Protein 3OOW (pdb70)

Foldseek 3Di:
DAAEEEEADPVCCVLVLLVVLCVLLVHHHDYYYAHCPPHVVVLVCLQCCVVVNHQEYEYEDEALRCVQLSLVSHVHAYEYEQEQDPPPGSPNSQCNQCPDPDRHYHYADYSVRSNVVSLVVLVVCCVPDVSSVVSSVVVVVVVVCVCVVPVDPD/DAAEEEEADPVCCVLVLLVVLCVLLVHHHDYYYDHCPPHVVVLVCLQCVVVVNYQEYEYEDEALRCVQLSLVSHVHAYEYEQEQDPPPGSPNSQCNQCPDPDRHYHYADHSVRSNVVNLVVLVVCCVPPVSSVVSSVVVVVVVVVVCVVPVDPVD/DAAEEEEADPVCCVLVLLVVLCVLLVHHHDYYYAHCPPHVVVLVCLQCCVVVNYQEYEYEDEALRCVQLSQVSHVHAYEYEQEQDPPPGRPNSQCNQCPDPDRHYHYADYSVSSNVSSLVVLVVVCVPPVSSVVSSVVVVVVVVVVCVVCVDPPD/DAAEEEEADPVCCVLVLLVVLCVQLVHHHDYYYAHCPPHVVVLVCLQCCVVVNYQEYEYEDEALRQVQLSLVSHVHAYEYEQEQDPPPGSPRSQCNQCPDPDRHYHYADHSVRSNVSSLVVLVVCVVPDVSSVVSSVVVVVVVVVVCVVPVDPVDD/DAAEEEEADPVCCVLVLLVVLCVLLVHHHDYYYDHCPPHVVVLVCLQCCVVVNYQEYEYEDEALRCVQLSQVSHVHAYEYEQEQDPPPGRPNSQCNQCPDPDGDYHYADYSVRSNVVSLVVLVVPCVPPVSSVVSSVVVVVVVVVVCVVPVDPD/DAAEEEEADPVCCVLCLLVVLCVLLVHHHDYYYAHCPPRVVVLVCLQCCVVVNYQEYEYEDEALRCVQLSLVSHVHAYEYEQEQDPPPGRPRSQCNQCPDPDRHYHYADHSVRSNVVSLVVLVVPCVPPVSSVVSSVVVVVVVVCVCVVDPDPDPD/DAAEEEEADPVCCVLVLLVVLCVLLVHHHDYYYAHCPPHVVVLVCLQCCVVVNYQEYEYEDEALDCVQLSLVSHVHAYEYEQEQDPPPGSPRSQCNQCPDPDRDYHYADYSVRSNVVSLVVLVVCVVPDPSSVVSSVVVVVVVVVVCVVCVDD/DAAEEEEADPVCCVLVLLVVLCVLLVHHHDYYYAHCPPHVVVLVCLQCCVVVNYQEYEYEDEALRCVQLSQVSHVHAYEYEQEQDDPRGSPNSQCNQCPDPDGHYHYADYSVSSNVVSLVVLVVCCVPPVSSVVSSVVVVVVVVCVCVVCPDPDD

Sequence (1238 aa):
SVQVGVIGSKSDWSTKECCDILDNLGIGYECCEVVSAHRTPDKFDDYAETAKERGLKVIIAGAGGAAHLPGVAAKTTLPVLGVPVKSSTLNGQDSLLSIVQPAGIPVATFAIGAGAKNAALFAASILQHTDINIAKALAEFRAEQTRFVLENPDPRSVQVGVIGSKSDWSTKECCDILDNLGIGYECEVVSAHRTPDKFDYAETAKERGLKVIIAGAGGAAHLPGVAAKTTLPVLGVPVKSSTLNGQDSLLSIVQPAGIPVATFAIGAGAKNAALFAASILQHTDINIAKALAEFRAEQTRFVLENPDPRESVQVGVIGSKSDWSTKECCDILDNLGIGYECCEVVSAHRTPDKFDYAETAKERGLKVIIAGAGGAAHLPGVAAKTTLPVLGVPVKSSTLNGQDSLLSIVQPAGIPVATFAIGAGAKNAALFAASILQHTDINIAKALAEFRAEQTRFVLENPDPRESVQVGVIGSKSDWSTKECCDILDNLGIGYECEVVSAHRTPDKFDYAETAKERGLKVIIAGAGGAAHLPGVAAKTTLPVLGVPVKSSTLNGQDSLLSIVQPAGIPVATFAIGAGAKNAALFAASILQHTDINIAKALAEFRAEQTRFVLENPDPREHSVQVGVIGSKSDWSTKECCDILDNLGIGYECEVVSAHRTPDKFDYAETAKERGLKVIIAGAGGAAHLPGVAAKTTLPVLGVPVKSSTLNGQDSLLSIVQPAGIPVATFAIGAGAKNAALFAASILQHTDINIAKALAEFRAEQTRFVLENPDPRSVQVGVIGSKSDWSTKECCDILDNLGIGYECEVVSAHRRTPDKFDYAETAKERGLKVIIAGAGGAAHLPGVAAKTTLPVLGVPVKSSTLNGQDSLLSIVQPAGIPVATFAIGAGAKNAALFAASILQHTDINIAKALAEFRAEQTRFVLENPDPREHSVQVGVIGSKSDWSTKECCDILDNLGIGYECEVVSAHRTPDKFDYAETAKERGLKVIIAGAGGAAHLPGVAAKTTLPVLGVPVKSSTLNGQDSLLSIVQPAGIPVATFAIGAGAKNAALFAASILQHTDINIAKALAEFRAEQTRFVLENPDPSVQVGVIGSKSDWSTKECCDILDNLGIGYECEVVSAHRTPDKFDYAETAKERGLKVIIAGAGGAAHLPGVAAKTTLPVLGVPVKSSTTLNGQDSLLSIVQPAGIPVATFAIGAGAKNAALFAASILQHTDINIAKALAEFRAEQTRFVLENPDPRE

Structure (mmCIF, N/CA/C/O backbone):
data_3OOW
#
_entry.id   3OOW
#
_cell.length_a   88.560
_cell.length_b   96.300
_cell.length_c   128.620
_cell.angle_alpha   90.00
_cell.angle_beta   90.00
_cell.angle_gamma   90.00
#
_symmetry.space_group_name_H-M   'P 21 21 21'
#
loop_
_entity.id
_entity.type
_entity.pdbx_description
1 polymer 'Phosphoribosylaminoimidazole carboxylase,catalytic subunit'
2 non-polymer 'CHLORIDE ION'
3 non-polymer 'PHOSPHATE ION'
4 non-polymer 'FORMIC ACID'
5 non-polymer (4S)-2-METHYL-2,4-PENTANEDIOL
6 water water
#
loop_
_atom_site.group_PDB
_atom_site.id
_atom_site.type_symbol
_atom_site.label_atom_id
_atom_site.label_alt_id
_atom_site.label_comp_id
_atom_site.label_asym_id
_atom_site.label_entity_id
_atom_site.label_seq_id
_atom_site.pdbx_PDB_ins_code
_atom_site.Cartn_x
_atom_site.Cartn_y
_atom_site.Cartn_z
_atom_site.occupancy
_atom_site.B_iso_or_equiv
_atom_site.auth_seq_id
_atom_site.auth_comp_id
_atom_site.auth_asym_id
_atom_site.auth_atom_id
_atom_site.pdbx_PDB_model_num
ATOM 1 N N . SER A 1 5 ? 3.343 73.438 105.255 1.00 45.89 2 SER A N 1
ATOM 2 C CA . SER A 1 5 ? 3.512 72.184 106.032 1.00 44.65 2 SER A CA 1
ATOM 3 C C . SER A 1 5 ? 4.997 71.853 106.054 1.00 42.42 2 SER A C 1
ATOM 4 O O . SER A 1 5 ? 5.618 71.822 104.992 1.00 42.88 2 SER A O 1
ATOM 7 N N . VAL A 1 6 ? 5.549 71.603 107.239 1.00 39.75 3 VAL A N 1
ATOM 8 C CA . VAL A 1 6 ? 6.969 71.249 107.365 1.00 37.37 3 VAL A CA 1
ATOM 9 C C . VAL A 1 6 ? 7.138 69.745 107.147 1.00 34.15 3 VAL A C 1
ATOM 10 O O . VAL A 1 6 ? 6.766 68.945 107.975 1.00 34.01 3 VAL A O 1
ATOM 14 N N . GLN A 1 7 ? 7.705 69.377 106.013 1.00 30.22 4 GLN A N 1
ATOM 15 C CA . GLN A 1 7 ? 7.881 67.964 105.648 1.00 28.38 4 GLN A CA 1
ATOM 16 C C . GLN A 1 7 ? 9.338 67.533 105.608 1.00 25.35 4 GLN A C 1
ATOM 17 O O . GLN A 1 7 ? 9.637 66.330 105.671 1.00 24.08 4 GLN A O 1
ATOM 23 N N . VAL A 1 8 ? 10.228 68.502 105.488 1.00 23.53 5 VAL A N 1
ATOM 24 C CA . VAL A 1 8 ? 11.654 68.244 105.447 1.00 22.69 5 VAL A CA 1
ATOM 25 C C . VAL A 1 8 ? 12.408 68.937 106.589 1.00 23.02 5 VAL A C 1
ATOM 26 O O . VAL A 1 8 ? 12.250 70.131 106.841 1.00 24.28 5 VAL A O 1
ATOM 30 N N . GLY A 1 9 ? 13.211 68.156 107.290 1.00 22.65 6 GLY A N 1
ATOM 31 C CA . GLY A 1 9 ? 14.125 68.648 108.305 1.00 21.51 6 GLY A CA 1
ATOM 32 C C . GLY A 1 9 ? 15.523 68.743 107.712 1.00 22.46 6 GLY A C 1
ATOM 33 O O . GLY A 1 9 ? 16.092 67.726 107.276 1.00 21.85 6 GLY A O 1
ATOM 34 N N . VAL A 1 10 ? 16.059 69.969 107.664 1.00 21.22 7 VAL A N 1
ATOM 35 C CA . VAL A 1 10 ? 17.396 70.227 107.176 1.00 21.50 7 VAL A CA 1
ATOM 36 C C . VAL A 1 10 ? 18.273 70.483 108.376 1.00 21.72 7 VAL A C 1
ATOM 37 O O . VAL A 1 10 ? 18.087 71.465 109.091 1.00 21.84 7 VAL A O 1
ATOM 41 N N . ILE A 1 11 ? 19.214 69.592 108.641 1.00 19.72 8 ILE A N 1
ATOM 42 C CA . ILE A 1 11 ? 20.037 69.743 109.859 1.00 19.28 8 ILE A CA 1
ATOM 43 C C . ILE A 1 11 ? 21.497 69.719 109.478 1.00 19.43 8 ILE A C 1
ATOM 44 O O . ILE A 1 11 ? 21.880 69.237 108.366 1.00 19.58 8 ILE A O 1
ATOM 57 N N . GLY A 1 13 ? 25.718 69.894 111.255 1.00 20.61 10 GLY A N 1
ATOM 58 C CA . GLY A 1 13 ? 26.546 69.715 112.427 1.00 22.55 10 GLY A CA 1
ATOM 59 C C . GLY A 1 13 ? 26.985 70.961 113.146 1.00 23.58 10 GLY A C 1
ATOM 60 O O . GLY A 1 13 ? 27.172 70.917 114.344 1.00 25.60 10 GLY A O 1
ATOM 61 N N . SER A 1 14 ? 27.187 72.061 112.422 1.00 24.54 11 SER A N 1
ATOM 62 C CA . SER A 1 14 ? 27.583 73.323 113.010 1.00 26.08 11 SER A CA 1
ATOM 63 C C . SER A 1 14 ? 27.101 74.474 112.170 1.00 26.78 11 SER A C 1
ATOM 64 O O . SER A 1 14 ? 26.815 74.305 110.989 1.00 25.68 11 SER A O 1
ATOM 67 N N . LYS A 1 15 ? 27.079 75.664 112.762 1.00 28.74 12 LYS A N 1
ATOM 68 C CA . LYS A 1 15 ? 26.676 76.866 112.045 1.00 31.33 12 LYS A CA 1
ATOM 69 C C . LYS A 1 15 ? 27.514 77.128 110.802 1.00 31.09 12 LYS A C 1
ATOM 70 O O . LYS A 1 15 ? 27.005 77.696 109.844 1.00 31.64 12 LYS A O 1
ATOM 76 N N . SER A 1 16 ? 28.781 76.730 110.822 1.00 30.70 13 SER A N 1
ATOM 77 C CA . SER A 1 16 ? 29.674 76.990 109.688 1.00 31.46 13 SER A CA 1
ATOM 78 C C . SER A 1 16 ? 29.280 76.215 108.431 1.00 30.40 13 SER A C 1
ATOM 79 O O . SER A 1 16 ? 29.710 76.570 107.306 1.00 30.93 13 SER A O 1
ATOM 82 N N . ASP A 1 17 ? 28.451 75.188 108.610 1.00 26.72 14 ASP A N 1
ATOM 83 C CA . ASP A 1 17 ? 27.925 74.411 107.482 1.00 27.18 14 ASP A CA 1
ATOM 84 C C . ASP A 1 17 ? 26.778 75.121 106.738 1.00 27.31 14 ASP A C 1
ATOM 85 O O . ASP A 1 17 ? 26.269 74.605 105.711 1.00 26.91 14 ASP A O 1
ATOM 90 N N . TRP A 1 18 ? 26.330 76.246 107.277 1.00 28.03 15 TRP A N 1
ATOM 91 C CA . TRP A 1 18 ? 25.176 76.922 106.710 1.00 28.96 15 TRP A CA 1
ATOM 92 C C . TRP A 1 18 ? 25.469 77.430 105.310 1.00 28.46 15 TRP A C 1
ATOM 93 O O . TRP A 1 18 ? 24.559 77.466 104.465 1.00 29.85 15 TRP A O 1
ATOM 104 N N . SER A 1 19 ? 26.714 77.813 105.050 1.00 28.47 16 SER A N 1
ATOM 105 C CA . SER A 1 19 ? 27.072 78.330 103.735 1.00 29.21 16 SER A CA 1
ATOM 106 C C . SER A 1 19 ? 26.817 77.265 102.667 1.00 28.40 16 SER A C 1
ATOM 107 O O . SER A 1 19 ? 26.483 77.594 101.548 1.00 29.85 16 SER A O 1
ATOM 110 N N . THR A 1 20 ? 26.883 75.991 103.042 1.00 26.14 17 THR A N 1
ATOM 111 C CA . THR A 1 20 ? 26.583 74.889 102.123 1.00 26.12 17 THR A CA 1
ATOM 112 C C . THR A 1 20 ? 25.117 74.533 102.153 1.00 26.00 17 THR A C 1
ATOM 113 O O . THR A 1 20 ? 24.497 74.421 101.109 1.00 26.55 17 THR A O 1
ATOM 125 N N . LYS A 1 22 ? 22.509 76.253 103.047 1.00 24.84 19 LYS A N 1
ATOM 126 C CA . LYS A 1 22 ? 21.630 77.333 102.554 1.00 26.40 19 LYS A CA 1
ATOM 127 C C . LYS A 1 22 ? 21.187 77.043 101.133 1.00 25.56 19 LYS A C 1
ATOM 128 O O . LYS A 1 22 ? 20.078 77.390 100.742 1.00 25.64 19 LYS A O 1
ATOM 134 N N . GLU A 1 23 ? 22.058 76.368 100.381 1.00 25.69 20 GLU A N 1
ATOM 135 C CA . GLU A 1 23 ? 21.797 76.076 98.980 1.00 26.06 20 GLU A CA 1
ATOM 136 C C . GLU A 1 23 ? 20.740 74.981 98.889 1.00 25.39 20 GLU A C 1
ATOM 137 O O . GLU A 1 23 ? 19.928 75.002 97.990 1.00 25.07 20 GLU A O 1
ATOM 143 N N . CYS A 1 24 ? 20.721 74.055 99.849 1.00 25.36 21 CYS A N 1
ATOM 144 C CA . CYS A 1 24 ? 19.663 73.053 99.928 1.00 25.51 21 CYS A CA 1
ATOM 145 C C . CYS A 1 24 ? 18.311 73.722 100.207 1.00 26.33 21 CYS A C 1
ATOM 146 O O . CYS A 1 24 ? 17.321 73.504 99.488 1.00 25.26 21 CYS A O 1
ATOM 149 N N . CYS A 1 25 ? 18.307 74.607 101.210 1.00 27.12 22 CYS A N 1
ATOM 150 C CA . CYS A 1 25 ? 17.104 75.336 101.610 1.00 28.90 22 CYS A CA 1
ATOM 151 C C . CYS A 1 25 ? 16.532 76.226 100.500 1.00 29.36 22 CYS A C 1
ATOM 152 O O . CYS A 1 25 ? 15.308 76.250 100.302 1.00 29.69 22 CYS A O 1
ATOM 155 N N . ASP A 1 26 ? 17.413 76.876 99.740 1.00 29.16 23 ASP A N 1
ATOM 156 C CA . ASP A 1 26 ? 17.020 77.684 98.586 1.00 30.52 23 ASP A CA 1
ATOM 157 C C . ASP A 1 26 ? 16.200 76.904 97.573 1.00 29.92 23 ASP A C 1
ATOM 158 O O . ASP A 1 26 ? 15.180 77.389 97.102 1.00 29.78 23 ASP A O 1
ATOM 163 N N . ILE A 1 27 ? 16.620 75.685 97.253 1.00 28.57 24 ILE A N 1
ATOM 164 C CA . ILE A 1 27 ? 15.872 74.850 96.311 1.00 27.52 24 ILE A CA 1
ATOM 165 C C . ILE A 1 27 ? 14.520 74.433 96.878 1.00 27.11 24 ILE A C 1
ATOM 166 O O . ILE A 1 27 ? 13.508 74.469 96.177 1.00 27.75 24 ILE A O 1
ATOM 171 N N . LEU A 1 28 ? 14.473 74.089 98.160 1.00 26.68 25 LEU A N 1
ATOM 172 C CA . LEU A 1 28 ? 13.222 73.677 98.785 1.00 26.47 25 LEU A CA 1
ATOM 173 C C . LEU A 1 28 ? 12.211 74.843 98.735 1.00 30.00 25 LEU A C 1
ATOM 174 O O . LEU A 1 28 ? 11.041 74.617 98.451 1.00 29.91 25 LEU A O 1
ATOM 179 N N . ASP A 1 29 ? 12.697 76.067 98.933 1.00 31.86 26 ASP A N 1
ATOM 180 C CA . ASP A 1 29 ? 11.872 77.300 98.776 1.00 34.97 26 ASP A CA 1
ATOM 181 C C . ASP A 1 29 ? 11.350 77.466 97.363 1.00 35.25 26 ASP A C 1
ATOM 182 O O . ASP A 1 29 ? 10.183 77.775 97.157 1.00 35.69 26 ASP A O 1
ATOM 187 N N . ASN A 1 30 ? 12.232 77.291 96.392 1.00 35.37 27 ASN A N 1
ATOM 188 C CA . ASN A 1 30 ? 11.860 77.407 94.989 1.00 36.01 27 ASN A CA 1
ATOM 189 C C . ASN A 1 30 ? 10.833 76.366 94.567 1.00 34.32 27 ASN A C 1
ATOM 190 O O . ASN A 1 30 ? 10.020 76.626 93.685 1.00 33.95 27 ASN A O 1
ATOM 195 N N . LEU A 1 31 ? 10.852 75.199 95.197 1.00 32.03 28 LEU A N 1
ATOM 196 C CA . LEU A 1 31 ? 9.881 74.162 94.899 1.00 31.44 28 LEU A CA 1
ATOM 197 C C . LEU A 1 31 ? 8.618 74.193 95.781 1.00 31.40 28 LEU A C 1
ATOM 198 O O . LEU A 1 31 ? 7.729 73.331 95.631 1.00 31.11 28 LEU A O 1
ATOM 203 N N . GLY A 1 32 ? 8.532 75.152 96.706 1.00 31.41 29 GLY A N 1
ATOM 204 C CA . GLY A 1 32 ? 7.327 75.293 97.554 1.00 31.99 29 GLY A CA 1
ATOM 205 C C . GLY A 1 32 ? 7.189 74.195 98.589 1.00 31.64 29 GLY A C 1
ATOM 206 O O . GLY A 1 32 ? 6.075 73.832 98.993 1.00 31.83 29 GLY A O 1
ATOM 207 N N . ILE A 1 33 ? 8.334 73.670 99.044 1.00 29.82 30 ILE A N 1
ATOM 208 C CA . ILE A 1 33 ? 8.346 72.588 100.024 1.00 28.96 30 ILE A CA 1
ATOM 209 C C . ILE A 1 33 ? 8.667 73.182 101.401 1.00 29.18 30 ILE A C 1
ATOM 210 O O . ILE A 1 33 ? 9.630 73.925 101.558 1.00 28.70 30 ILE A O 1
ATOM 215 N N . GLY A 1 34 ? 7.825 72.865 102.376 1.00 28.99 31 GLY A N 1
ATOM 216 C CA . GLY A 1 34 ? 7.992 73.335 103.708 1.00 28.87 31 GLY A CA 1
ATOM 217 C C . GLY A 1 34 ? 9.143 72.604 104.380 1.00 27.36 31 GLY A C 1
ATOM 218 O O . GLY A 1 34 ? 9.282 71.389 104.263 1.00 26.44 31 GLY A O 1
ATOM 219 N N . TYR A 1 35 ? 9.940 73.338 105.128 1.00 27.30 32 TYR A N 1
ATOM 220 C CA . TYR A 1 35 ? 11.056 72.695 105.806 1.00 26.63 32 TYR A CA 1
ATOM 221 C C . TYR A 1 35 ? 11.403 73.472 107.035 1.00 27.03 32 TYR A C 1
ATOM 222 O O . TYR A 1 35 ? 10.922 74.596 107.226 1.00 26.35 32 TYR A O 1
ATOM 231 N N . GLU A 1 36 ? 12.195 72.855 107.892 1.00 25.59 33 GLU A N 1
ATOM 232 C CA . GLU A 1 36 ? 12.813 73.533 109.029 1.00 26.69 33 GLU A CA 1
ATOM 233 C C . GLU A 1 36 ? 14.314 73.339 108.913 1.00 26.32 33 GLU A C 1
ATOM 234 O O . GLU A 1 36 ? 14.759 72.379 108.276 1.00 24.56 33 GLU A O 1
ATOM 240 N N A CYS A 1 37 ? 15.062 74.262 109.522 0.50 26.23 34 CYS A N 1
ATOM 241 N N B CYS A 1 37 ? 15.097 74.265 109.468 0.50 26.76 34 CYS A N 1
ATOM 242 C CA A CYS A 1 37 ? 16.516 74.235 109.550 0.50 26.41 34 CYS A CA 1
ATOM 243 C CA B CYS A 1 37 ? 16.554 74.135 109.467 0.50 27.36 34 CYS A CA 1
ATOM 244 C C A CYS A 1 37 ? 16.947 74.226 110.986 0.50 26.40 34 CYS A C 1
ATOM 245 C C B CYS A 1 37 ? 17.095 74.333 110.864 0.50 26.92 34 CYS A C 1
ATOM 246 O O A CYS A 1 37 ? 16.444 75.022 111.811 0.50 25.98 34 CYS A O 1
ATOM 247 O O B CYS A 1 37 ? 16.800 75.355 111.526 0.50 26.42 34 CYS A O 1
ATOM 252 N N . GLU A 1 38 ? 17.898 73.359 111.301 1.00 25.39 35 GLU A N 1
ATOM 253 C CA . GLU A 1 38 ? 18.425 73.336 112.668 1.00 26.31 35 GLU A CA 1
ATOM 254 C C . GLU A 1 38 ? 19.893 72.878 112.731 1.00 25.32 35 GLU A C 1
ATOM 255 O O . GLU A 1 38 ? 20.314 71.992 111.983 1.00 24.85 35 GLU A O 1
ATOM 261 N N . VAL A 1 39 ? 20.650 73.495 113.632 1.00 24.23 36 VAL A N 1
ATOM 262 C CA . VAL A 1 39 ? 21.991 73.002 113.990 1.00 22.92 36 VAL A CA 1
ATOM 263 C C . VAL A 1 39 ? 21.859 71.916 115.037 1.00 22.74 36 VAL A C 1
ATOM 264 O O . VAL A 1 39 ? 21.351 72.162 116.137 1.00 23.03 36 VAL A O 1
ATOM 268 N N . VAL A 1 40 ? 22.348 70.729 114.702 1.00 21.68 37 VAL A N 1
ATOM 269 C CA . VAL A 1 40 ? 22.260 69.520 115.547 1.00 22.29 37 VAL A CA 1
ATOM 270 C C . VAL A 1 40 ? 23.635 68.861 115.427 1.00 21.76 37 VAL A C 1
ATOM 271 O O . VAL A 1 40 ? 24.003 68.398 114.355 1.00 21.77 37 VAL A O 1
ATOM 275 N N . SER A 1 41 ? 24.435 68.942 116.491 1.00 22.15 38 SER A N 1
ATOM 276 C CA . SER A 1 41 ? 25.802 68.422 116.486 1.00 21.86 38 SER A CA 1
ATOM 277 C C . SER A 1 41 ? 25.786 67.004 117.032 1.00 22.21 38 SER A C 1
ATOM 278 O O . SER A 1 41 ? 25.418 66.815 118.192 1.00 22.78 38 SER A O 1
ATOM 281 N N . ALA A 1 42 ? 26.160 66.033 116.188 1.00 19.78 39 ALA A N 1
ATOM 282 C CA . ALA A 1 42 ? 26.332 64.637 116.621 1.00 20.18 39 ALA A CA 1
ATOM 283 C C . ALA A 1 42 ? 27.279 64.560 117.817 1.00 19.75 39 ALA A C 1
ATOM 284 O O . ALA A 1 42 ? 27.019 63.850 118.748 1.00 20.87 39 ALA A O 1
ATOM 286 N N . HIS A 1 43 ? 28.344 65.348 117.811 1.00 20.43 40 HIS A N 1
ATOM 287 C CA . HIS A 1 43 ? 29.338 65.233 118.847 1.00 20.21 40 HIS A CA 1
ATOM 288 C C . HIS A 1 43 ? 29.205 66.159 120.031 1.00 20.72 40 HIS A C 1
ATOM 289 O O . HIS A 1 43 ? 29.544 65.738 121.133 1.00 21.30 40 HIS A O 1
ATOM 296 N N . ARG A 1 44 ? 28.771 67.406 119.805 1.00 20.42 41 ARG A N 1
ATOM 297 C CA . ARG A 1 44 ? 28.551 68.343 120.869 1.00 21.69 41 ARG A CA 1
ATOM 298 C C . ARG A 1 44 ? 27.142 68.328 121.455 1.00 22.09 41 ARG A C 1
ATOM 299 O O . ARG A 1 44 ? 26.963 68.788 122.591 1.00 22.93 41 ARG A O 1
ATOM 307 N N . THR A 1 45 ? 26.136 67.804 120.717 1.00 20.96 42 THR A N 1
ATOM 308 C CA . THR A 1 45 ? 24.769 67.754 121.239 1.00 21.11 42 THR A CA 1
ATOM 309 C C . THR A 1 45 ? 24.147 66.429 120.953 1.00 20.87 42 THR A C 1
ATOM 310 O O . THR A 1 45 ? 23.120 66.333 120.307 1.00 21.57 42 THR A O 1
ATOM 314 N N . PRO A 1 46 ? 24.798 65.378 121.417 1.00 19.88 43 PRO A N 1
ATOM 315 C CA . PRO A 1 46 ? 24.307 64.039 121.056 1.00 19.68 43 PRO A CA 1
ATOM 316 C C . PRO A 1 46 ? 22.890 63.701 121.544 1.00 20.80 43 PRO A C 1
ATOM 317 O O . PRO A 1 46 ? 22.132 62.951 120.855 1.00 19.54 43 PRO A O 1
ATOM 321 N N . ASP A 1 47 ? 22.530 64.178 122.738 1.00 21.99 44 ASP A N 1
ATOM 322 C CA . ASP A 1 47 ? 21.179 63.948 123.242 1.00 22.36 44 ASP A CA 1
ATOM 323 C C . ASP A 1 47 ? 20.141 64.687 122.417 1.00 22.46 44 ASP A C 1
ATOM 324 O O . ASP A 1 47 ? 19.099 64.116 122.061 1.00 22.05 44 ASP A O 1
ATOM 329 N N . LYS A 1 48 ? 20.408 65.958 122.077 1.00 22.05 45 LYS A N 1
ATOM 330 C CA . LYS A 1 48 ? 19.534 66.653 121.169 1.00 23.04 45 LYS A CA 1
ATOM 331 C C . LYS A 1 48 ? 19.398 65.886 119.863 1.00 22.06 45 LYS A C 1
ATOM 332 O O . LYS A 1 48 ? 18.292 65.747 119.351 1.00 23.32 45 LYS A O 1
ATOM 354 N N . PHE A 1 50 ? 19.636 62.623 119.221 1.00 22.74 47 PHE A N 1
ATOM 355 C CA . PHE A 1 50 ? 18.734 61.454 119.401 1.00 23.50 47 PHE A CA 1
ATOM 356 C C . PHE A 1 50 ? 17.265 61.926 119.479 1.00 23.63 47 PHE A C 1
ATOM 357 O O . PHE A 1 50 ? 16.371 61.322 118.859 1.00 23.03 47 PHE A O 1
ATOM 365 N N A ASP A 1 51 ? 17.010 63.017 120.201 0.50 23.64 48 ASP A N 1
ATOM 366 N N B ASP A 1 51 ? 17.029 63.022 120.191 0.50 23.17 48 ASP A N 1
ATOM 367 C CA A ASP A 1 51 ? 15.639 63.513 120.367 0.50 24.70 48 ASP A CA 1
ATOM 368 C CA B ASP A 1 51 ? 15.675 63.523 120.359 0.50 23.91 48 ASP A CA 1
ATOM 369 C C A ASP A 1 51 ? 15.050 64.014 119.056 0.50 24.10 48 ASP A C 1
ATOM 370 C C B ASP A 1 51 ? 15.080 63.954 119.034 0.50 23.67 48 ASP A C 1
ATOM 371 O O A ASP A 1 51 ? 13.857 63.824 118.771 0.50 24.41 48 ASP A O 1
ATOM 372 O O B ASP A 1 51 ? 13.921 63.648 118.719 0.50 24.12 48 ASP A O 1
ATOM 381 N N . TYR A 1 52 ? 15.877 64.673 118.262 1.00 22.96 49 TYR A N 1
ATOM 382 C CA . TYR A 1 52 ? 15.444 65.131 116.954 1.00 23.36 49 TYR A CA 1
ATOM 383 C C . TYR A 1 52 ? 15.017 63.953 116.081 1.00 23.29 49 TYR A C 1
ATOM 384 O O . TYR A 1 52 ? 13.941 63.952 115.478 1.00 22.12 49 TYR A O 1
ATOM 393 N N . ALA A 1 53 ? 15.858 62.926 116.061 1.00 23.16 50 ALA A N 1
ATOM 394 C CA . ALA A 1 53 ? 15.602 61.783 115.200 1.00 23.70 50 ALA A CA 1
ATOM 395 C C . ALA A 1 53 ? 14.365 61.005 115.693 1.00 24.79 50 ALA A C 1
ATOM 396 O O . ALA A 1 53 ? 13.506 60.605 114.901 1.00 24.78 50 ALA A O 1
ATOM 398 N N . GLU A 1 54 ? 14.304 60.758 116.997 1.00 25.54 51 GLU A N 1
ATOM 399 C CA . GLU A 1 54 ? 13.198 59.980 117.608 1.00 27.17 51 GLU A CA 1
ATOM 400 C C . GLU A 1 54 ? 11.819 60.594 117.376 1.00 26.76 51 GLU A C 1
ATOM 401 O O . GLU A 1 54 ? 10.846 59.878 117.217 1.00 28.87 51 GLU A O 1
ATOM 407 N N . THR A 1 55 ? 11.751 61.917 117.409 1.00 26.28 52 THR A N 1
ATOM 408 C CA . THR A 1 55 ? 10.493 62.647 117.317 1.00 26.50 52 THR A CA 1
ATOM 409 C C . THR A 1 55 ? 10.146 63.102 115.905 1.00 25.68 52 THR A C 1
ATOM 410 O O . THR A 1 55 ? 9.092 63.706 115.700 1.00 26.24 52 THR A O 1
ATOM 414 N N . ALA A 1 56 ? 11.033 62.869 114.927 1.00 24.79 53 ALA A N 1
ATOM 415 C CA . ALA A 1 56 ? 10.832 63.429 113.584 1.00 25.02 53 ALA A CA 1
ATOM 416 C C . ALA A 1 56 ? 9.546 62.984 112.948 1.00 25.90 53 ALA A C 1
ATOM 417 O O . ALA A 1 56 ? 8.827 63.804 112.417 1.00 27.34 53 ALA A O 1
ATOM 419 N N . LYS A 1 57 ? 9.280 61.680 112.977 1.00 27.11 54 LYS A N 1
ATOM 420 C CA . LYS A 1 57 ? 8.111 61.124 112.333 1.00 29.91 54 LYS A CA 1
ATOM 421 C C . LYS A 1 57 ? 6.824 61.687 112.971 1.00 30.74 54 LYS A C 1
ATOM 422 O O . LYS A 1 57 ? 5.927 62.146 112.254 1.00 31.85 54 LYS A O 1
ATOM 428 N N . GLU A 1 58 ? 6.771 61.706 114.300 1.00 31.72 55 GLU A N 1
ATOM 429 C CA . GLU A 1 58 ? 5.581 62.198 115.014 1.00 33.63 55 GLU A CA 1
ATOM 430 C C . GLU A 1 58 ? 5.373 63.700 114.752 1.00 33.09 55 GLU A C 1
ATOM 431 O O . GLU A 1 58 ? 4.258 64.219 114.834 1.00 33.28 55 GLU A O 1
ATOM 437 N N . ARG A 1 59 ? 6.453 64.403 114.407 1.00 31.25 56 ARG A N 1
ATOM 438 C CA . ARG A 1 59 ? 6.367 65.827 114.155 1.00 30.60 56 ARG A CA 1
ATOM 439 C C . ARG A 1 59 ? 5.919 66.090 112.728 1.00 30.16 56 ARG A C 1
ATOM 440 O O . ARG A 1 59 ? 5.752 67.239 112.343 1.00 31.28 56 ARG A O 1
ATOM 448 N N . GLY A 1 60 ? 5.699 65.033 111.954 1.00 28.86 57 GLY A N 1
ATOM 449 C CA . GLY A 1 60 ? 5.217 65.169 110.578 1.00 29.16 57 GLY A CA 1
ATOM 450 C C . GLY A 1 60 ? 6.304 65.302 109.505 1.00 27.78 57 GLY A C 1
ATOM 451 O O . GLY A 1 60 ? 6.001 65.578 108.350 1.00 28.35 57 GLY A O 1
ATOM 452 N N . LEU A 1 61 ? 7.568 65.100 109.887 1.00 26.39 58 LEU A N 1
ATOM 453 C CA . LEU A 1 61 ? 8.669 65.147 108.936 1.00 24.74 58 LEU A CA 1
ATOM 454 C C . LEU A 1 61 ? 8.574 63.887 108.132 1.00 24.30 58 LEU A C 1
ATOM 455 O O . LEU A 1 61 ? 8.195 62.851 108.667 1.00 24.35 58 LEU A O 1
ATOM 460 N N . LYS A 1 62 ? 8.907 63.999 106.850 1.00 24.67 59 LYS A N 1
ATOM 461 C CA . LYS A 1 62 ? 8.938 62.861 105.905 1.00 24.69 59 LYS A CA 1
ATOM 462 C C . LYS A 1 62 ? 10.342 62.502 105.398 1.00 23.14 59 LYS A C 1
ATOM 463 O O . LYS A 1 62 ? 10.548 61.402 104.939 1.00 22.33 59 LYS A O 1
ATOM 469 N N . VAL A 1 63 ? 11.246 63.465 105.414 1.00 22.55 60 VAL A N 1
ATOM 470 C CA . VAL A 1 63 ? 12.625 63.294 104.932 1.00 21.15 60 VAL A CA 1
ATOM 471 C C . VAL A 1 63 ? 13.508 64.122 105.847 1.00 20.76 60 VAL A C 1
ATOM 472 O O . VAL A 1 63 ? 13.128 65.219 106.256 1.00 21.13 60 VAL A O 1
ATOM 476 N N . ILE A 1 64 ? 14.701 63.626 106.146 1.00 19.80 61 ILE A N 1
ATOM 477 C CA . ILE A 1 64 ? 15.701 64.418 106.878 1.00 18.34 61 ILE A CA 1
ATOM 478 C C . ILE A 1 64 ? 16.916 64.567 105.968 1.00 18.72 61 ILE A C 1
ATOM 479 O O . ILE A 1 64 ? 17.326 63.580 105.340 1.00 17.45 61 ILE A O 1
ATOM 484 N N . ILE A 1 65 ? 17.416 65.795 105.852 1.00 16.67 62 ILE A N 1
ATOM 485 C CA . ILE A 1 65 ? 18.611 66.128 105.080 1.00 18.44 62 ILE A CA 1
ATOM 486 C C . ILE A 1 65 ? 19.661 66.625 106.088 1.00 18.66 62 ILE A C 1
ATOM 487 O O . ILE A 1 65 ? 19.451 67.619 106.780 1.00 20.47 62 ILE A O 1
ATOM 492 N N . ALA A 1 66 ? 20.780 65.912 106.166 1.00 18.03 63 ALA A N 1
ATOM 493 C CA . ALA A 1 66 ? 21.793 66.159 107.179 1.00 17.94 63 ALA A CA 1
ATOM 494 C C . ALA A 1 66 ? 23.139 66.353 106.545 1.00 18.24 63 ALA A C 1
ATOM 495 O O . ALA A 1 66 ? 23.594 65.491 105.743 1.00 18.21 63 ALA A O 1
ATOM 497 N N . GLY A 1 67 ? 23.759 67.487 106.893 1.00 18.24 64 GLY A N 1
ATOM 498 C CA . GLY A 1 67 ? 25.064 67.864 106.385 1.00 19.99 64 GLY A CA 1
ATOM 499 C C . GLY A 1 67 ? 26.058 67.850 107.516 1.00 20.06 64 GLY A C 1
ATOM 500 O O . GLY A 1 67 ? 25.729 68.248 108.621 1.00 20.22 64 GLY A O 1
ATOM 501 N N . ALA A 1 68 ? 27.283 67.416 107.216 1.00 19.67 65 ALA A N 1
ATOM 502 C CA . ALA A 1 68 ? 28.371 67.394 108.192 1.00 19.84 65 ALA A CA 1
ATOM 503 C C . ALA A 1 68 ? 29.698 67.154 107.459 1.00 20.42 65 ALA A C 1
ATOM 504 O O . ALA A 1 68 ? 29.728 66.543 106.347 1.00 19.39 65 ALA A O 1
ATOM 506 N N . GLY A 1 69 ? 30.798 67.561 108.107 1.00 21.37 66 GLY A N 1
ATOM 507 C CA . GLY A 1 69 ? 32.111 67.428 107.525 1.00 22.47 66 GLY A CA 1
ATOM 508 C C . GLY A 1 69 ? 33.088 66.672 108.417 1.00 23.38 66 GLY A C 1
ATOM 509 O O . GLY A 1 69 ? 32.808 66.365 109.577 1.00 23.87 66 GLY A O 1
ATOM 510 N N . GLY A 1 70 ? 34.254 66.371 107.869 1.00 22.89 67 GLY A N 1
ATOM 511 C CA . GLY A 1 70 ? 35.282 65.711 108.649 1.00 22.74 67 GLY A CA 1
ATOM 512 C C . GLY A 1 70 ? 34.871 64.284 108.908 1.00 21.92 67 GLY A C 1
ATOM 513 O O . GLY A 1 70 ? 34.416 63.601 107.987 1.00 22.77 67 GLY A O 1
ATOM 514 N N . ALA A 1 71 ? 34.999 63.829 110.167 1.00 20.73 68 ALA A N 1
ATOM 515 C CA . ALA A 1 71 ? 34.389 62.545 110.606 1.00 20.61 68 ALA A CA 1
ATOM 516 C C . ALA A 1 71 ? 32.899 62.877 110.766 1.00 20.01 68 ALA A C 1
ATOM 517 O O . ALA A 1 71 ? 32.427 63.320 111.837 1.00 20.35 68 ALA A O 1
ATOM 519 N N . ALA A 1 72 ? 32.157 62.665 109.688 1.00 18.78 69 ALA A N 1
ATOM 520 C CA . ALA A 1 72 ? 30.764 63.122 109.585 1.00 20.12 69 ALA A CA 1
ATOM 521 C C . ALA A 1 72 ? 29.869 62.007 110.039 1.00 21.10 69 ALA A C 1
ATOM 522 O O . ALA A 1 72 ? 29.646 61.050 109.297 1.00 22.55 69 ALA A O 1
ATOM 524 N N . HIS A 1 73 ? 29.384 62.103 111.272 1.00 20.01 70 HIS A N 1
ATOM 525 C CA . HIS A 1 73 ? 28.596 61.024 111.863 1.00 19.67 70 HIS A CA 1
ATOM 526 C C . HIS A 1 73 ? 27.111 61.394 111.951 1.00 19.12 70 HIS A C 1
ATOM 527 O O . HIS A 1 73 ? 26.283 60.523 112.197 1.00 18.94 70 HIS A O 1
ATOM 534 N N . LEU A 1 74 ? 26.780 62.668 111.789 1.00 18.01 71 LEU A N 1
ATOM 535 C CA . LEU A 1 74 ? 25.393 63.081 111.966 1.00 17.85 71 LEU A CA 1
ATOM 536 C C . LEU A 1 74 ? 24.395 62.329 111.085 1.00 17.10 71 LEU A C 1
ATOM 537 O O . LEU A 1 74 ? 23.425 61.782 111.613 1.00 18.32 71 LEU A O 1
ATOM 542 N N . PRO A 1 75 ? 24.625 62.278 109.754 1.00 16.71 72 PRO A N 1
ATOM 543 C CA . PRO 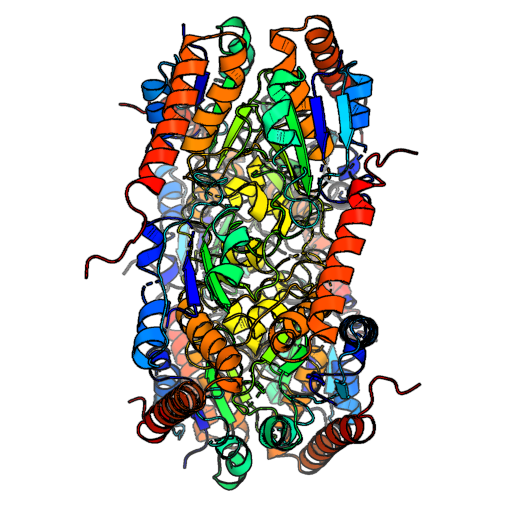A 1 75 ? 23.611 61.564 108.961 1.00 16.97 72 PRO A CA 1
ATOM 544 C C . PRO A 1 75 ? 23.357 60.083 109.393 1.00 16.59 72 PRO A C 1
ATOM 545 O O . PRO A 1 75 ? 22.200 59.627 109.497 1.00 16.57 72 PRO A O 1
ATOM 549 N N . GLY A 1 76 ? 24.423 59.355 109.620 1.00 17.22 73 GLY A N 1
ATOM 550 C CA . GLY A 1 76 ? 24.310 57.941 109.979 1.00 17.02 73 GLY A CA 1
ATOM 551 C C . GLY A 1 76 ? 23.641 57.744 111.341 1.00 16.97 73 GLY A C 1
ATOM 552 O O . GLY A 1 76 ? 22.825 56.817 111.557 1.00 18.13 73 GLY A O 1
ATOM 561 N N . VAL A 1 78 ? 21.509 59.837 112.881 1.00 18.46 75 VAL A N 1
ATOM 562 C CA . VAL A 1 78 ? 20.101 60.147 112.751 1.00 18.90 75 VAL A CA 1
ATOM 563 C C . VAL A 1 78 ? 19.374 58.978 112.093 1.00 18.86 75 VAL A C 1
ATOM 564 O O . VAL A 1 78 ? 18.304 58.557 112.557 1.00 18.97 75 VAL A O 1
ATOM 568 N N . ALA A 1 79 ? 19.934 58.452 110.994 1.00 18.83 76 ALA A N 1
ATOM 569 C CA . ALA A 1 79 ? 19.328 57.305 110.300 1.00 18.64 76 ALA A CA 1
ATOM 570 C C . ALA A 1 79 ? 19.152 56.076 111.190 1.00 19.79 76 ALA A C 1
ATOM 571 O O . ALA A 1 79 ? 18.205 55.295 111.004 1.00 19.33 76 ALA A O 1
ATOM 573 N N . ALA A 1 80 ? 20.034 55.900 112.180 1.00 18.79 77 ALA A N 1
ATOM 574 C CA . ALA A 1 80 ? 19.929 54.782 113.136 1.00 19.82 77 ALA A CA 1
ATOM 575 C C . ALA A 1 80 ? 18.696 54.880 114.065 1.00 19.42 77 ALA A C 1
ATOM 576 O O . ALA A 1 80 ? 18.197 53.869 114.553 1.00 20.48 77 ALA A O 1
ATOM 578 N N . LYS A 1 81 ? 18.230 56.110 114.278 1.00 20.62 78 LYS A N 1
ATOM 579 C CA . LYS A 1 81 ? 17.199 56.428 115.229 1.00 20.65 78 LYS A CA 1
ATOM 580 C C . LYS A 1 81 ? 15.864 56.854 114.643 1.00 22.04 78 LYS A C 1
ATOM 581 O O . LYS A 1 81 ? 14.972 57.245 115.401 1.00 23.23 78 LYS A O 1
ATOM 587 N N . THR A 1 82 ? 15.701 56.815 113.324 1.00 20.49 79 THR A N 1
ATOM 588 C CA . THR A 1 82 ? 14.402 57.073 112.691 1.00 21.50 79 THR A CA 1
ATOM 589 C C . THR A 1 82 ? 14.272 56.148 111.481 1.00 21.52 79 THR A C 1
ATOM 590 O O . THR A 1 82 ? 15.286 55.836 110.839 1.00 21.47 79 THR A O 1
ATOM 594 N N . THR A 1 83 ? 13.061 55.705 111.149 1.00 23.85 80 THR A N 1
ATOM 595 C CA . THR A 1 83 ? 12.893 54.946 109.908 1.00 24.60 80 THR A CA 1
ATOM 596 C C . THR A 1 83 ? 12.622 55.850 108.716 1.00 23.10 80 THR A C 1
ATOM 597 O O . THR A 1 83 ? 12.489 55.398 107.586 1.00 23.41 80 THR A O 1
ATOM 601 N N . LEU A 1 84 ? 12.582 57.152 108.939 1.00 22.54 81 LEU A N 1
ATOM 602 C CA . LEU A 1 84 ? 12.493 58.066 107.832 1.00 22.02 81 LEU A CA 1
ATOM 603 C C . LEU A 1 84 ? 13.749 58.008 106.957 1.00 21.97 81 LEU A C 1
ATOM 604 O O . LEU A 1 84 ? 14.864 57.756 107.463 1.00 21.94 81 LEU A O 1
ATOM 609 N N . PRO A 1 85 ? 13.585 58.279 105.649 1.00 21.17 82 PRO A N 1
ATOM 610 C CA . PRO A 1 85 ? 14.754 58.413 104.780 1.00 20.48 82 PRO A CA 1
ATOM 611 C C . PRO A 1 85 ? 15.648 59.598 105.162 1.00 19.26 82 PRO A C 1
ATOM 612 O O . PRO A 1 85 ? 15.160 60.735 105.374 1.00 20.37 82 PRO A O 1
ATOM 616 N N . VAL A 1 86 ? 16.942 59.330 105.246 1.00 18.39 83 VAL A N 1
ATOM 617 C CA . VAL A 1 86 ? 17.922 60.322 105.632 1.00 17.70 83 VAL A CA 1
ATOM 618 C C . VAL A 1 86 ? 18.874 60.520 104.447 1.00 16.52 83 VAL A C 1
ATOM 619 O O . VAL A 1 86 ? 19.371 59.576 103.906 1.00 16.66 83 VAL A O 1
ATOM 623 N N . LEU A 1 87 ? 19.043 61.772 104.047 1.00 16.69 84 LEU A N 1
ATOM 624 C CA . LEU A 1 87 ? 19.874 62.129 102.923 1.00 17.03 84 LEU A CA 1
ATOM 625 C C . LEU A 1 87 ? 21.104 62.737 103.559 1.00 18.15 84 LEU A C 1
ATOM 626 O O . LEU A 1 87 ? 20.977 63.605 104.415 1.00 21.09 84 LEU A O 1
ATOM 631 N N . GLY A 1 88 ? 22.289 62.342 103.128 1.00 17.76 85 GLY A N 1
ATOM 632 C CA . GLY A 1 88 ? 23.515 62.927 103.655 1.00 17.01 85 GLY A CA 1
ATOM 633 C C . GLY A 1 88 ? 24.294 63.786 102.656 1.00 17.52 85 GLY A C 1
ATOM 634 O O . GLY A 1 88 ? 24.514 63.397 101.503 1.00 17.04 85 GLY A O 1
ATOM 635 N N . VAL A 1 89 ? 24.739 64.952 103.131 1.00 16.20 86 VAL A N 1
ATOM 636 C CA . VAL A 1 89 ? 25.486 65.919 102.347 1.00 15.62 86 VAL A CA 1
ATOM 637 C C . VAL A 1 89 ? 26.890 66.036 102.964 1.00 15.82 86 VAL A C 1
ATOM 638 O O . VAL A 1 89 ? 27.028 66.525 104.109 1.00 15.81 86 VAL A O 1
ATOM 642 N N . PRO A 1 90 ? 27.905 65.501 102.279 1.00 16.23 87 PRO A N 1
ATOM 643 C CA . PRO A 1 90 ? 29.267 65.639 102.797 1.00 17.13 87 PRO A CA 1
ATOM 644 C C . PRO A 1 90 ? 29.707 67.093 102.622 1.00 18.20 87 PRO A C 1
ATOM 645 O O . PRO A 1 90 ? 29.754 67.618 101.506 1.00 19.48 87 PRO A O 1
ATOM 649 N N . VAL A 1 91 ? 29.938 67.778 103.717 1.00 19.12 88 VAL A N 1
ATOM 650 C CA . VAL A 1 91 ? 30.426 69.169 103.657 1.00 21.24 88 VAL A CA 1
ATOM 651 C C . VAL A 1 91 ? 31.926 69.169 103.346 1.00 23.02 88 VAL A C 1
ATOM 652 O O . VAL A 1 91 ? 32.678 68.337 103.879 1.00 21.97 88 VAL A O 1
ATOM 656 N N . LYS A 1 92 ? 32.343 70.092 102.479 1.00 25.50 89 LYS A N 1
ATOM 657 C CA . LYS A 1 92 ? 33.737 70.160 101.969 1.00 28.45 89 LYS A CA 1
ATOM 658 C C . LYS A 1 92 ? 34.615 70.648 103.098 1.00 30.81 89 LYS A C 1
ATOM 659 O O . LYS A 1 92 ? 34.429 71.761 103.602 1.00 32.91 89 LYS A O 1
ATOM 665 N N . SER A 1 93 ? 35.498 69.763 103.529 1.00 32.06 90 SER A N 1
ATOM 666 C CA . SER A 1 93 ? 36.382 70.003 104.635 1.00 33.17 90 SER A CA 1
ATOM 667 C C . SER A 1 93 ? 37.621 70.724 104.135 1.00 34.97 90 SER A C 1
ATOM 668 O O . SER A 1 93 ? 38.103 70.523 102.997 1.00 34.45 90 SER A O 1
ATOM 671 N N . SER A 1 94 ? 38.149 71.581 104.983 1.00 36.85 91 SER A N 1
ATOM 672 C CA . SER A 1 94 ? 39.294 72.385 104.593 1.00 38.22 91 SER A CA 1
ATOM 673 C C . SER A 1 94 ? 40.554 71.531 104.284 1.00 37.81 91 SER A C 1
ATOM 674 O O . SER A 1 94 ? 41.260 71.790 103.315 1.00 38.60 91 SER A O 1
ATOM 677 N N . THR A 1 95 ? 40.822 70.507 105.094 1.00 36.72 92 THR A N 1
ATOM 678 C CA . THR A 1 95 ? 42.033 69.719 104.907 1.00 35.57 92 THR A CA 1
ATOM 679 C C . THR A 1 95 ? 41.892 68.719 103.757 1.00 32.36 92 THR A C 1
ATOM 680 O O . THR A 1 95 ? 42.699 68.715 102.852 1.00 32.16 92 THR A O 1
ATOM 684 N N . LEU A 1 96 ? 40.869 67.880 103.784 1.00 28.24 93 LEU A N 1
ATOM 685 C CA . LEU A 1 96 ? 40.802 66.761 102.837 1.00 25.92 93 LEU A CA 1
ATOM 686 C C . LEU A 1 96 ? 39.755 66.930 101.713 1.00 24.81 93 LEU A C 1
ATOM 687 O O . LEU A 1 96 ? 39.371 65.969 101.031 1.00 24.72 93 LEU A O 1
ATOM 692 N N . ASN A 1 97 ? 39.266 68.143 101.566 1.00 24.79 94 ASN A N 1
ATOM 693 C CA . ASN A 1 97 ? 38.333 68.486 100.496 1.00 24.37 94 ASN A CA 1
ATOM 694 C C . ASN A 1 97 ? 37.092 67.631 100.485 1.00 20.99 94 ASN A C 1
ATOM 695 O O . ASN A 1 97 ? 36.527 67.373 99.411 1.00 21.30 94 ASN A O 1
ATOM 700 N N . GLY A 1 98 ? 36.650 67.205 101.674 1.00 19.80 95 GLY A N 1
ATOM 701 C CA . GLY A 1 98 ? 35.384 66.481 101.843 1.00 19.46 95 GLY A CA 1
ATOM 702 C C . GLY A 1 98 ? 35.515 64.985 101.592 1.00 18.88 95 GLY A C 1
ATOM 703 O O . GLY A 1 98 ? 34.495 64.295 101.565 1.00 18.81 95 GLY A O 1
ATOM 704 N N . GLN A 1 99 ? 36.734 64.495 101.386 1.00 20.42 96 GLN A N 1
ATOM 705 C CA . GLN A 1 99 ? 36.965 63.031 101.169 1.00 19.87 96 GLN A CA 1
ATOM 706 C C . GLN A 1 99 ? 36.662 62.214 102.436 1.00 19.73 96 GLN A C 1
ATOM 707 O O . GLN A 1 99 ? 36.053 61.134 102.381 1.00 17.30 96 GLN A O 1
ATOM 713 N N . ASP A 1 100 ? 37.047 62.779 103.575 1.00 19.83 97 ASP A N 1
ATOM 714 C CA . ASP A 1 100 ? 36.702 62.241 104.878 1.00 19.63 97 ASP A CA 1
ATOM 715 C C . ASP A 1 100 ? 35.192 62.311 105.087 1.00 18.97 97 ASP A C 1
ATOM 716 O O . ASP A 1 100 ? 34.581 61.328 105.461 1.00 18.11 97 ASP A O 1
ATOM 721 N N . SER A 1 101 ? 34.589 63.466 104.799 1.00 17.20 98 SER A N 1
ATOM 722 C CA . SER A 1 101 ? 33.128 63.603 104.900 1.00 18.55 98 SER A CA 1
ATOM 723 C C . SER A 1 101 ? 32.376 62.560 104.060 1.00 16.69 98 SER A C 1
ATOM 724 O O . SER A 1 101 ? 31.432 61.895 104.522 1.00 18.29 98 SER A O 1
ATOM 727 N N . LEU A 1 102 ? 32.801 62.415 102.810 1.00 16.50 99 LEU A N 1
ATOM 728 C CA . LEU A 1 102 ? 32.140 61.507 101.884 1.00 15.96 99 LEU A CA 1
ATOM 729 C C . LEU A 1 102 ? 32.219 60.066 102.373 1.00 16.46 99 LEU A C 1
ATOM 730 O O . LEU A 1 102 ? 31.194 59.370 102.410 1.00 16.00 99 LEU A O 1
ATOM 735 N N . LEU A 1 103 ? 33.407 59.607 102.775 1.00 16.55 100 LEU A N 1
ATOM 736 C CA . LEU A 1 103 ? 33.522 58.195 103.204 1.00 16.96 100 LEU A CA 1
ATOM 737 C C . LEU A 1 103 ? 32.771 57.908 104.539 1.00 18.00 100 LEU A C 1
ATOM 738 O O . LEU A 1 103 ? 32.198 56.826 104.728 1.00 18.31 100 LEU A O 1
ATOM 743 N N . SER A 1 104 ? 32.783 58.902 105.426 1.00 18.05 101 SER A N 1
ATOM 744 C CA . SER A 1 104 ? 32.149 58.848 106.728 1.00 18.34 101 SER A CA 1
ATOM 745 C C . SER A 1 104 ? 30.645 58.731 106.626 1.00 17.97 101 SER A C 1
ATOM 746 O O . SER A 1 104 ? 29.999 58.192 107.526 1.00 19.07 101 SER A O 1
ATOM 749 N N . ILE A 1 105 ? 30.088 59.242 105.525 1.00 16.32 102 ILE A N 1
ATOM 750 C CA . ILE A 1 105 ? 28.633 59.225 105.294 1.00 15.72 102 ILE A CA 1
ATOM 751 C C . ILE A 1 105 ? 28.254 58.055 104.394 1.00 16.01 102 ILE A C 1
ATOM 752 O O . ILE A 1 105 ? 27.308 57.296 104.723 1.00 16.40 102 ILE A O 1
ATOM 757 N N . VAL A 1 106 ? 28.941 57.882 103.247 1.00 15.72 103 VAL A N 1
ATOM 758 C CA . VAL A 1 106 ? 28.474 56.866 102.296 1.00 15.91 103 VAL A CA 1
ATOM 759 C C . VAL A 1 106 ? 28.734 55.402 102.680 1.00 16.46 103 VAL A C 1
ATOM 760 O O . VAL A 1 106 ? 27.897 54.515 102.356 1.00 16.82 103 VAL A O 1
ATOM 764 N N . GLN A 1 107 ? 29.792 55.109 103.447 1.00 16.08 104 GLN A N 1
ATOM 765 C CA . GLN A 1 107 ? 30.251 53.741 103.665 1.00 16.80 104 GLN A CA 1
ATOM 766 C C . GLN A 1 107 ? 29.538 53.033 104.854 1.00 16.79 104 GLN A C 1
ATOM 767 O O . GLN A 1 107 ? 30.136 52.202 105.560 1.00 18.47 104 GLN A O 1
ATOM 781 N N . PRO A 1 109 ? 27.602 50.276 106.681 1.00 19.79 106 PRO A N 1
ATOM 782 C CA . PRO A 1 109 ? 27.409 48.845 106.472 1.00 20.50 106 PRO A CA 1
ATOM 783 C C . PRO A 1 109 ? 25.927 48.576 106.304 1.00 20.76 106 PRO A C 1
ATOM 784 O O . PRO A 1 109 ? 25.123 49.431 106.611 1.00 20.01 106 PRO A O 1
ATOM 788 N N . ALA A 1 110 ? 25.583 47.363 105.907 1.00 21.31 107 ALA A N 1
ATOM 789 C CA . ALA A 1 110 ? 24.187 46.978 105.637 1.00 21.72 107 ALA A CA 1
ATOM 790 C C . ALA A 1 110 ? 23.380 47.102 106.900 1.00 21.35 107 ALA A C 1
ATOM 791 O O . ALA A 1 110 ? 23.818 46.647 107.969 1.00 21.80 107 ALA A O 1
ATOM 793 N N . GLY A 1 111 ? 22.226 47.748 106.793 1.00 20.31 108 GLY A N 1
ATOM 794 C CA . GLY A 1 111 ? 21.289 47.776 107.879 1.00 20.37 108 GLY A CA 1
ATOM 795 C C . GLY A 1 111 ? 20.630 49.105 108.104 1.00 20.27 108 GLY A C 1
ATOM 796 O O . GLY A 1 111 ? 19.433 49.162 108.385 1.00 20.50 108 GLY A O 1
ATOM 797 N N . ILE A 1 112 ? 21.438 50.158 108.064 1.00 19.46 109 ILE A N 1
ATOM 798 C CA . ILE A 1 112 ? 20.980 51.504 108.282 1.00 18.57 109 ILE A CA 1
ATOM 799 C C . ILE A 1 112 ? 21.487 52.333 107.121 1.00 19.50 109 ILE A C 1
ATOM 800 O O . ILE A 1 112 ? 22.688 52.651 107.023 1.00 18.84 109 ILE A O 1
ATOM 805 N N . PRO A 1 113 ? 20.582 52.657 106.181 1.00 19.30 110 PRO A N 1
ATOM 806 C CA . PRO A 1 113 ? 21.103 53.345 105.008 1.00 18.89 110 PRO A CA 1
ATOM 807 C C . PRO A 1 113 ? 21.199 54.852 105.162 1.00 17.74 110 PRO A C 1
ATOM 808 O O . PRO A 1 113 ? 20.372 55.485 105.877 1.00 17.33 110 PRO A O 1
ATOM 812 N N . VAL A 1 114 ? 22.154 55.456 104.470 1.00 16.97 111 VAL A N 1
ATOM 813 C CA . VAL A 1 114 ? 22.127 56.926 104.237 1.00 16.17 111 VAL A CA 1
ATOM 814 C C . VAL A 1 114 ? 22.317 57.230 102.745 1.00 16.68 111 VAL A C 1
ATOM 815 O O . VAL A 1 114 ? 23.308 56.837 102.136 1.00 16.52 111 VAL A O 1
ATOM 819 N N . ALA A 1 115 ? 21.348 57.903 102.139 1.00 15.65 112 ALA A N 1
ATOM 820 C CA . ALA A 1 115 ? 21.461 58.255 100.733 1.00 14.91 112 ALA A CA 1
ATOM 821 C C . ALA A 1 115 ? 22.432 59.400 100.660 1.00 13.95 112 ALA A C 1
ATOM 822 O O . ALA A 1 115 ? 22.126 60.466 101.184 1.00 15.91 112 ALA A O 1
ATOM 824 N N . THR A 1 116 ? 23.527 59.235 99.936 1.00 14.60 113 THR A N 1
ATOM 825 C CA . THR A 1 116 ? 24.619 60.210 99.903 1.00 14.33 113 THR A CA 1
ATOM 826 C C . THR A 1 116 ? 24.719 60.905 98.580 1.00 14.34 113 THR A C 1
ATOM 827 O O . THR A 1 116 ? 24.542 60.294 97.506 1.00 15.64 113 THR A O 1
ATOM 831 N N . PHE A 1 117 ? 24.974 62.213 98.647 1.00 15.37 114 PHE A N 1
ATOM 832 C CA . PHE A 1 117 ? 25.128 63.075 97.464 1.00 16.31 114 PHE A CA 1
ATOM 833 C C . PHE A 1 117 ? 26.551 63.670 97.352 1.00 16.64 114 PHE A C 1
ATOM 834 O O . PHE A 1 117 ? 27.403 63.408 98.217 1.00 17.47 114 PHE A O 1
ATOM 842 N N . ALA A 1 118 ? 26.823 64.429 96.282 1.00 15.92 115 ALA A N 1
ATOM 843 C CA . ALA A 1 118 ? 28.149 64.960 96.018 1.00 16.66 115 ALA A CA 1
ATOM 844 C C . ALA A 1 118 ? 28.665 65.755 97.175 1.00 17.55 115 ALA A C 1
ATOM 845 O O . ALA A 1 118 ? 27.927 66.414 97.901 1.00 16.76 115 ALA A O 1
ATOM 847 N N . ILE A 1 119 ? 29.986 65.797 97.275 1.00 17.26 116 ILE A N 1
ATOM 848 C CA . ILE A 1 119 ? 30.609 66.735 98.181 1.00 17.85 116 ILE A CA 1
ATOM 849 C C . ILE A 1 119 ? 30.233 68.217 97.916 1.00 18.60 116 ILE A C 1
ATOM 850 O O . ILE A 1 119 ? 30.296 68.700 96.790 1.00 19.29 116 ILE A O 1
ATOM 855 N N . GLY A 1 120 ? 29.881 68.948 98.970 1.00 17.93 117 GLY A N 1
ATOM 856 C CA . GLY A 1 120 ? 29.676 70.387 98.879 1.00 18.52 117 GLY A CA 1
ATOM 857 C C . GLY A 1 120 ? 28.304 70.804 98.401 1.00 19.71 117 GLY A C 1
ATOM 858 O O . GLY A 1 120 ? 27.306 70.045 98.530 1.00 19.16 117 GLY A O 1
ATOM 867 N N . ALA A 1 122 ? 27.009 71.176 95.527 1.00 20.93 119 ALA A N 1
ATOM 868 C CA . ALA A 1 122 ? 26.372 70.341 94.511 1.00 20.47 119 ALA A CA 1
ATOM 869 C C . ALA A 1 122 ? 25.488 69.286 95.168 1.00 19.40 119 ALA A C 1
ATOM 870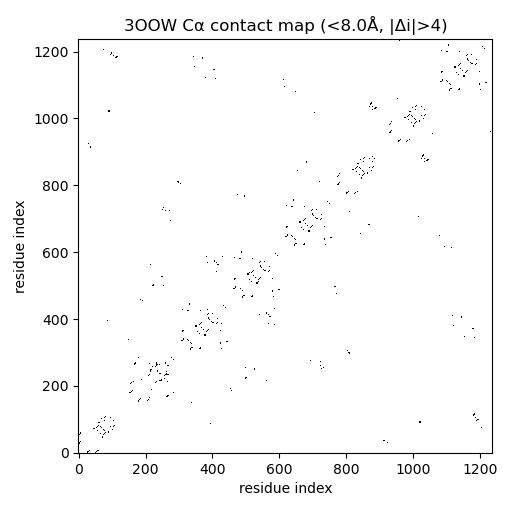 O O . ALA A 1 122 ? 24.320 69.084 94.781 1.00 17.80 119 ALA A O 1
ATOM 872 N N . GLY A 1 123 ? 26.026 68.623 96.191 1.00 17.52 120 GLY A N 1
ATOM 873 C CA . GLY A 1 123 ? 25.241 67.646 96.925 1.00 18.01 120 GLY A CA 1
ATOM 874 C C . GLY A 1 123 ? 24.089 68.229 97.773 1.00 18.80 120 GLY A C 1
ATOM 875 O O . GLY A 1 123 ? 23.019 67.614 97.939 1.00 18.33 120 GLY A O 1
ATOM 876 N N . ALA A 1 124 ? 24.309 69.428 98.331 1.00 18.80 121 ALA A N 1
ATOM 877 C CA . ALA A 1 124 ? 23.282 70.097 99.089 1.00 19.86 121 ALA A CA 1
ATOM 878 C C . ALA A 1 124 ? 22.087 70.335 98.166 1.00 20.06 121 ALA A C 1
ATOM 879 O O . ALA A 1 124 ? 20.947 70.057 98.524 1.00 20.28 121 ALA A O 1
ATOM 881 N N . LYS A 1 125 ? 22.361 70.920 96.999 1.00 20.50 122 LYS A N 1
ATOM 882 C CA . LYS A 1 125 ? 21.337 71.195 96.019 1.00 20.39 122 LYS A CA 1
ATOM 883 C C . LYS A 1 125 ? 20.634 69.924 95.589 1.00 19.22 122 LYS A C 1
ATOM 884 O O . LYS A 1 125 ? 19.390 69.872 95.546 1.00 18.42 122 LYS A O 1
ATOM 890 N N . ASN A 1 126 ? 21.423 68.893 95.278 1.00 17.99 123 ASN A N 1
ATOM 891 C CA . ASN A 1 126 ? 20.859 67.610 94.863 1.00 18.50 123 ASN A CA 1
ATOM 892 C C . ASN A 1 126 ? 20.071 66.899 95.967 1.00 17.67 123 ASN A C 1
ATOM 893 O O . ASN A 1 126 ? 19.059 66.246 95.646 1.00 16.30 123 ASN A O 1
ATOM 898 N N . ALA A 1 127 ? 20.478 67.010 97.234 1.00 16.77 124 ALA A N 1
ATOM 899 C CA . ALA A 1 127 ? 19.631 66.448 98.306 1.00 17.59 124 ALA A CA 1
ATOM 900 C C . ALA A 1 127 ? 18.243 67.080 98.340 1.00 17.94 124 ALA A C 1
ATOM 901 O O . ALA A 1 127 ? 17.239 66.395 98.549 1.00 19.19 124 ALA A O 1
ATOM 903 N N . ALA A 1 128 ? 18.156 68.385 98.096 1.00 19.10 125 ALA A N 1
ATOM 904 C CA . ALA A 1 128 ? 16.857 69.047 98.081 1.00 18.68 125 ALA A CA 1
ATOM 905 C C . ALA A 1 128 ? 16.012 68.560 96.926 1.00 19.08 125 ALA A C 1
ATOM 906 O O . ALA A 1 128 ? 14.802 68.234 97.086 1.00 20.68 125 ALA A O 1
ATOM 908 N N . LEU A 1 129 ? 16.644 68.419 95.777 1.00 18.46 126 LEU A N 1
ATOM 909 C CA . LEU A 1 129 ? 15.945 67.889 94.609 1.00 19.23 126 LEU A CA 1
ATOM 910 C C . LEU A 1 129 ? 15.524 66.429 94.804 1.00 18.90 126 LEU A C 1
ATOM 911 O O . LEU A 1 129 ? 14.450 66.035 94.369 1.00 19.33 126 LEU A O 1
ATOM 916 N N . PHE A 1 130 ? 16.357 65.623 95.448 1.00 18.36 127 PHE A N 1
ATOM 917 C CA . PHE A 1 130 ? 15.963 64.261 95.728 1.00 17.55 127 PHE A CA 1
ATOM 918 C C . PHE A 1 130 ? 14.835 64.171 96.757 1.00 19.27 127 PHE A C 1
ATOM 919 O O . PHE A 1 130 ? 13.942 63.323 96.629 1.00 19.33 127 PHE A O 1
ATOM 927 N N . ALA A 1 131 ? 14.839 65.056 97.741 1.00 19.29 128 ALA A N 1
ATOM 928 C CA . ALA A 1 131 ? 13.717 65.117 98.689 1.00 19.49 128 ALA A CA 1
ATOM 929 C C . ALA A 1 131 ? 12.412 65.362 97.944 1.00 20.62 128 ALA A C 1
ATOM 930 O O . ALA A 1 131 ? 11.406 64.712 98.220 1.00 21.42 128 ALA A O 1
ATOM 932 N N . ALA A 1 132 ? 12.446 66.309 97.003 1.00 21.26 129 ALA A N 1
ATOM 933 C CA . ALA A 1 132 ? 11.306 66.584 96.152 1.00 21.83 129 ALA A CA 1
ATOM 934 C C . ALA A 1 132 ? 10.870 65.313 95.410 1.00 22.05 129 ALA A C 1
ATOM 935 O O . ALA A 1 132 ? 9.694 65.034 95.343 1.00 23.01 129 ALA A O 1
ATOM 937 N N . SER A 1 133 ? 11.799 64.521 94.900 1.00 22.31 130 SER A N 1
ATOM 938 C CA . SER A 1 133 ? 11.432 63.326 94.148 1.00 22.84 130 SER A CA 1
ATOM 939 C C . SER A 1 133 ? 10.831 62.234 95.034 1.00 24.64 130 SER A C 1
ATOM 940 O O . SER A 1 133 ? 10.073 61.402 94.531 1.00 24.84 130 SER A O 1
ATOM 943 N N . ILE A 1 134 ? 11.163 62.217 96.320 1.00 24.28 131 ILE A N 1
ATOM 944 C CA . ILE A 1 134 ? 10.526 61.308 97.274 1.00 25.83 131 ILE A CA 1
ATOM 945 C C . ILE A 1 134 ? 9.105 61.791 97.560 1.00 26.70 131 ILE A C 1
ATOM 946 O O . ILE A 1 134 ? 8.163 60.984 97.625 1.00 27.28 131 ILE A O 1
ATOM 951 N N . LEU A 1 135 ? 8.954 63.105 97.733 1.00 26.36 132 LEU A N 1
ATOM 952 C CA . LEU A 1 135 ? 7.686 63.678 98.179 1.00 27.25 132 LEU A CA 1
ATOM 953 C C . LEU A 1 135 ? 6.659 63.800 97.057 1.00 29.00 132 LEU A C 1
ATOM 954 O O . LEU A 1 135 ? 5.454 63.866 97.322 1.00 29.42 132 LEU A O 1
ATOM 959 N N . GLN A 1 136 ? 7.128 63.856 95.812 1.00 29.17 133 GLN A N 1
ATOM 960 C CA . GLN A 1 136 ? 6.243 64.050 94.676 1.00 31.19 133 GLN A CA 1
ATOM 961 C C . GLN A 1 136 ? 5.105 63.028 94.620 1.00 33.20 133 GLN A C 1
ATOM 962 O O . GLN A 1 136 ? 4.011 63.371 94.188 1.00 34.82 133 GLN A O 1
ATOM 968 N N . HIS A 1 137 ? 5.345 61.794 95.061 1.00 35.28 134 HIS A N 1
ATOM 969 C CA . HIS A 1 137 ? 4.298 60.781 94.989 1.00 38.08 134 HIS A CA 1
ATOM 970 C C . HIS A 1 137 ? 3.064 61.144 95.845 1.00 38.32 134 HIS A C 1
ATOM 971 O O . HIS A 1 137 ? 1.981 60.649 95.577 1.00 40.09 134 HIS A O 1
ATOM 978 N N . THR A 1 138 ? 3.221 62.025 96.832 1.00 37.57 135 THR A N 1
ATOM 979 C CA . THR A 1 138 ? 2.159 62.357 97.773 1.00 38.38 135 THR A CA 1
ATOM 980 C C . THR A 1 138 ? 1.577 63.746 97.552 1.00 38.03 135 THR A C 1
ATOM 981 O O . THR A 1 138 ? 0.666 64.143 98.270 1.00 38.49 135 THR A O 1
ATOM 985 N N . ASP A 1 139 ? 2.089 64.485 96.567 1.00 36.71 136 ASP A N 1
ATOM 986 C CA . ASP A 1 139 ? 1.635 65.853 96.329 1.00 36.63 136 ASP A CA 1
ATOM 987 C C . ASP A 1 139 ? 1.823 66.284 94.893 1.00 36.24 136 ASP A C 1
ATOM 988 O O . ASP A 1 139 ? 2.961 66.348 94.395 1.00 36.95 136 ASP A O 1
ATOM 993 N N . ILE A 1 140 ? 0.715 66.587 94.216 1.00 35.42 137 ILE A N 1
ATOM 994 C CA . ILE A 1 140 ? 0.791 67.002 92.810 1.00 34.82 137 ILE A CA 1
ATOM 995 C C . ILE A 1 140 ? 1.485 68.345 92.622 1.00 33.27 137 ILE A C 1
ATOM 996 O O . ILE A 1 140 ? 2.052 68.598 91.575 1.00 32.47 137 ILE A O 1
ATOM 1001 N N . ASN A 1 141 ? 1.447 69.201 93.624 1.00 32.35 138 ASN A N 1
ATOM 1002 C CA . ASN A 1 141 ? 2.102 70.507 93.478 1.00 32.51 138 ASN A CA 1
ATOM 1003 C C . ASN A 1 141 ? 3.641 70.421 93.515 1.00 30.94 138 ASN A C 1
ATOM 1004 O O . ASN A 1 141 ? 4.326 71.057 92.699 1.00 30.70 138 ASN A O 1
ATOM 1009 N N . ILE A 1 142 ? 4.158 69.602 94.422 1.00 29.61 139 ILE A N 1
ATOM 1010 C CA . ILE A 1 142 ? 5.602 69.337 94.474 1.00 28.27 139 ILE A CA 1
ATOM 1011 C C . ILE A 1 142 ? 6.007 68.622 93.200 1.00 29.12 139 ILE A C 1
ATOM 1012 O O . ILE A 1 142 ? 7.030 68.955 92.613 1.00 29.32 139 ILE A O 1
ATOM 1017 N N . ALA A 1 143 ? 5.206 67.646 92.755 1.00 29.74 140 ALA A N 1
ATOM 1018 C CA . ALA A 1 143 ? 5.504 66.933 91.491 1.00 30.02 140 ALA A CA 1
ATOM 1019 C C . ALA A 1 143 ? 5.632 67.897 90.296 1.00 30.87 140 ALA A C 1
ATOM 1020 O O . ALA A 1 143 ? 6.542 67.784 89.466 1.00 30.02 140 ALA A O 1
ATOM 1022 N N . LYS A 1 144 ? 4.685 68.812 90.190 1.00 31.54 141 LYS A N 1
ATOM 1023 C CA . LYS A 1 144 ? 4.711 69.804 89.135 1.00 32.33 141 LYS A CA 1
ATOM 1024 C C . LYS A 1 144 ? 5.905 70.759 89.260 1.00 30.63 141 LYS A C 1
ATOM 1025 O O . LYS A 1 144 ? 6.496 71.153 88.257 1.00 28.73 141 LYS A O 1
ATOM 1031 N N . ALA A 1 145 ? 6.216 71.170 90.485 1.00 29.36 142 ALA A N 1
ATOM 1032 C CA . ALA A 1 145 ? 7.336 72.106 90.740 1.00 28.92 142 ALA A CA 1
ATOM 1033 C C . ALA A 1 145 ? 8.664 71.465 90.322 1.00 26.99 142 ALA A C 1
ATOM 1034 O O . ALA A 1 145 ? 9.516 72.111 89.715 1.00 25.62 142 ALA A O 1
ATOM 1036 N N . LEU A 1 146 ? 8.812 70.173 90.607 1.00 26.34 143 LEU A N 1
ATOM 1037 C CA . LEU A 1 146 ? 10.036 69.483 90.241 1.00 25.38 143 LEU A CA 1
ATOM 1038 C C . LEU A 1 146 ? 10.120 69.281 88.724 1.00 26.09 143 LEU A C 1
ATOM 1039 O O . LEU A 1 146 ? 11.179 69.500 88.109 1.00 25.42 143 LEU A O 1
ATOM 1044 N N . ALA A 1 147 ? 9.023 68.824 88.124 1.00 26.17 144 ALA A N 1
ATOM 1045 C CA . ALA A 1 147 ? 8.966 68.701 86.648 1.00 27.32 144 ALA A CA 1
ATOM 1046 C C . ALA A 1 147 ? 9.318 70.030 86.007 1.00 27.94 144 ALA A C 1
ATOM 1047 O O . ALA A 1 147 ? 10.035 70.076 85.024 1.00 28.56 144 ALA A O 1
ATOM 1049 N N . GLU A 1 148 ? 8.847 71.115 86.580 1.00 28.87 145 GLU A N 1
ATOM 1050 C CA . GLU A 1 148 ? 9.135 72.421 86.007 1.00 30.46 145 GLU A CA 1
ATOM 1051 C C . GLU A 1 148 ? 10.587 72.883 86.208 1.00 28.87 145 GLU A C 1
ATOM 1052 O O . GLU A 1 148 ? 11.173 73.505 85.323 1.00 28.57 145 GLU A O 1
ATOM 1058 N N . PHE A 1 149 ? 11.123 72.655 87.401 1.00 27.95 146 PHE A N 1
ATOM 1059 C CA . PHE A 1 149 ? 12.551 72.846 87.618 1.00 27.88 146 PHE A CA 1
ATOM 1060 C C . PHE A 1 149 ? 13.394 72.119 86.554 1.00 26.34 146 PHE A C 1
ATOM 1061 O O . PHE A 1 149 ? 14.310 72.704 85.987 1.00 25.65 146 PHE A O 1
ATOM 1069 N N . ARG A 1 150 ? 13.103 70.846 86.292 1.00 25.68 147 ARG A N 1
ATOM 1070 C CA . ARG A 1 150 ? 13.889 70.068 85.341 1.00 25.39 147 ARG A CA 1
ATOM 1071 C C . ARG A 1 150 ? 13.715 70.616 83.928 1.00 25.93 147 ARG A C 1
ATOM 1072 O O . ARG A 1 150 ? 14.672 70.816 83.213 1.00 24.80 147 ARG A O 1
ATOM 1080 N N . ALA A 1 151 ? 12.469 70.912 83.576 1.00 26.45 148 ALA A N 1
ATOM 1081 C CA . ALA A 1 151 ? 12.125 71.436 82.273 1.00 28.12 148 ALA A CA 1
ATOM 1082 C C . ALA A 1 151 ? 12.891 72.716 82.029 1.00 28.35 148 ALA A C 1
ATOM 1083 O O . ALA A 1 151 ? 13.370 72.923 80.930 1.00 29.76 148 ALA A O 1
ATOM 1085 N N . GLU A 1 152 ? 13.034 73.543 83.063 1.00 29.34 149 GLU A N 1
ATOM 1086 C CA . GLU A 1 152 ? 13.720 74.820 82.950 1.00 30.75 149 GLU A CA 1
ATOM 1087 C C . GLU A 1 152 ? 15.224 74.672 82.800 1.00 29.47 149 GLU A C 1
ATOM 1088 O O . GLU A 1 152 ? 15.816 75.361 81.997 1.00 29.32 149 GLU A O 1
ATOM 1094 N N . GLN A 1 153 ? 15.850 73.782 83.570 1.00 28.12 150 GLN A N 1
ATOM 1095 C CA . GLN A 1 153 ? 17.303 73.634 83.467 1.00 26.69 150 GLN A CA 1
ATOM 1096 C C . GLN A 1 153 ? 17.685 73.049 82.096 1.00 25.98 150 GLN A C 1
ATOM 1097 O O . GLN A 1 153 ? 18.758 73.347 81.571 1.00 25.19 150 GLN A O 1
ATOM 1103 N N . THR A 1 154 ? 16.787 72.230 81.531 1.00 25.51 151 THR A N 1
ATOM 1104 C CA . THR A 1 154 ? 16.942 71.651 80.212 1.00 25.58 151 THR A CA 1
ATOM 1105 C C . THR A 1 154 ? 16.812 72.722 79.132 1.00 26.65 151 THR A C 1
ATOM 1106 O O . THR A 1 154 ? 17.643 72.803 78.254 1.00 26.42 151 THR A O 1
ATOM 1110 N N . ARG A 1 155 ? 15.766 73.540 79.218 1.00 29.13 152 ARG A N 1
ATOM 1111 C CA . ARG A 1 155 ? 15.554 74.649 78.290 1.00 30.02 152 ARG A CA 1
ATOM 1112 C C . ARG A 1 155 ? 16.722 75.668 78.309 1.00 30.61 152 ARG A C 1
ATOM 1113 O O . ARG A 1 155 ? 17.178 76.109 77.253 1.00 30.20 152 ARG A O 1
ATOM 1121 N N . PHE A 1 156 ? 17.213 76.010 79.501 1.00 31.13 153 PHE A N 1
ATOM 1122 C CA . PHE A 1 156 ? 18.389 76.873 79.661 1.00 33.30 153 PHE A CA 1
ATOM 1123 C C . PHE A 1 156 ? 19.627 76.433 78.875 1.00 32.70 153 PHE A C 1
ATOM 1124 O O . PHE A 1 156 ? 20.316 77.261 78.290 1.00 34.76 153 PHE A O 1
ATOM 1132 N N . VAL A 1 157 ? 19.904 75.127 78.829 1.00 30.27 154 VAL A N 1
ATOM 1133 C CA . VAL A 1 157 ? 20.993 74.626 78.027 1.00 28.89 154 VAL A CA 1
ATOM 1134 C C . VAL A 1 157 ? 20.626 74.579 76.521 1.00 28.61 154 VAL A C 1
ATOM 1135 O O . VAL A 1 157 ? 21.442 74.909 75.681 1.00 27.35 154 VAL A O 1
ATOM 1139 N N . LEU A 1 158 ? 19.421 74.136 76.173 1.00 27.80 155 LEU A N 1
ATOM 1140 C CA . LEU A 1 158 ? 19.034 74.060 74.740 1.00 28.22 155 LEU A CA 1
ATOM 1141 C C . LEU A 1 158 ? 19.044 75.451 74.103 1.00 30.29 155 LEU A C 1
ATOM 1142 O O . LEU A 1 158 ? 19.407 75.599 72.937 1.00 32.05 155 LEU A O 1
ATOM 1147 N N . GLU A 1 159 ? 18.674 76.452 74.880 1.00 31.32 156 GLU A N 1
ATOM 1148 C CA . GLU A 1 159 ? 18.580 77.835 74.395 1.00 33.53 156 GLU A CA 1
ATOM 1149 C C . GLU A 1 159 ? 19.925 78.511 74.342 1.00 33.68 156 GLU A C 1
ATOM 1150 O O . GLU A 1 159 ? 20.055 79.570 73.723 1.00 34.26 156 GLU A O 1
ATOM 1156 N N . ASN A 1 160 ? 20.933 77.910 74.976 1.00 32.82 157 ASN A N 1
ATOM 1157 C CA . ASN A 1 160 ? 22.251 78.517 75.048 1.00 33.64 157 ASN A CA 1
ATOM 1158 C C . ASN A 1 160 ? 23.382 77.560 74.623 1.00 32.85 157 ASN A C 1
ATOM 1159 O O . ASN A 1 160 ? 24.291 77.288 75.413 1.00 33.54 157 ASN A O 1
ATOM 1164 N N . PRO A 1 161 ? 23.326 77.052 73.374 1.00 32.45 158 PRO A N 1
ATOM 1165 C CA . PRO A 1 161 ? 24.308 76.063 72.899 1.00 31.82 158 PRO A CA 1
ATOM 1166 C C . PRO A 1 161 ? 25.747 76.573 72.734 1.00 32.65 158 PRO A C 1
ATOM 1167 O O . PRO A 1 161 ? 26.689 75.783 72.777 1.00 30.73 158 PRO A O 1
ATOM 1171 N N . ASP A 1 162 ? 25.915 77.869 72.521 1.00 34.16 159 ASP A N 1
ATOM 1172 C CA . ASP A 1 162 ? 27.216 78.430 72.187 1.00 36.78 159 ASP A CA 1
ATOM 1173 C C . ASP A 1 162 ? 27.908 78.889 73.457 1.00 37.99 159 ASP A C 1
ATOM 1174 O O . ASP A 1 162 ? 27.375 79.730 74.182 1.00 38.82 159 ASP A O 1
ATOM 1179 N N . PRO A 1 163 ? 29.086 78.313 73.763 1.00 38.88 160 PRO A N 1
ATOM 1180 C CA . PRO A 1 163 ? 29.771 78.693 74.986 1.00 40.24 160 PRO A CA 1
ATOM 1181 C C . PRO A 1 163 ? 30.572 79.975 74.794 1.00 43.18 160 PRO A C 1
ATOM 1182 O O . PRO A 1 163 ? 30.986 80.598 75.778 1.00 43.67 160 PRO A O 1
ATOM 1186 N N . ARG A 1 164 ? 30.755 80.352 73.531 1.00 45.72 161 ARG A N 1
ATOM 1187 C CA . ARG A 1 164 ? 31.594 81.484 73.131 1.00 48.75 161 ARG A CA 1
ATOM 1188 C C . ARG A 1 164 ? 31.053 82.785 73.711 1.00 49.91 161 ARG A C 1
ATOM 1189 O O . ARG A 1 164 ? 31.755 83.454 74.473 1.00 52.00 161 ARG A O 1
ATOM 1205 N N . SER B 1 5 ? 84.635 73.624 89.633 1.00 43.70 2 SER B N 1
ATOM 1206 C CA . SER B 1 5 ? 84.363 72.712 88.517 1.00 41.12 2 SER B CA 1
ATOM 1207 C C . SER B 1 5 ? 82.862 72.422 88.410 1.00 38.25 2 SER B C 1
ATOM 1208 O O . SER B 1 5 ? 82.174 72.426 89.415 1.00 36.96 2 SER B O 1
ATOM 1211 N N . VAL B 1 6 ? 82.394 72.168 87.194 1.00 35.20 3 VAL B N 1
ATOM 1212 C CA . VAL B 1 6 ? 80.975 71.918 86.938 1.00 33.37 3 VAL B CA 1
ATOM 1213 C C . VAL B 1 6 ? 80.737 70.419 87.109 1.00 31.38 3 VAL B C 1
ATOM 1214 O O . VAL B 1 6 ? 81.120 69.608 86.268 1.00 32.21 3 VAL B O 1
ATOM 1218 N N . GLN B 1 7 ? 80.153 70.066 88.254 1.00 28.12 4 GLN B N 1
ATOM 1219 C CA . GLN B 1 7 ? 79.979 68.671 88.661 1.00 26.14 4 GLN B CA 1
ATOM 1220 C C . GLN B 1 7 ? 78.526 68.170 88.644 1.00 24.29 4 GLN B C 1
ATOM 1221 O O . GLN B 1 7 ? 78.301 66.981 88.552 1.00 23.56 4 GLN B O 1
ATOM 1227 N N . VAL B 1 8 ? 77.573 69.085 88.693 1.00 23.64 5 VAL B N 1
ATOM 1228 C CA . VAL B 1 8 ? 76.149 68.735 88.682 1.00 22.49 5 VAL B CA 1
ATOM 1229 C C . VAL B 1 8 ? 75.440 69.366 87.500 1.00 22.82 5 VAL B C 1
ATOM 1230 O O . VAL B 1 8 ? 75.557 70.571 87.240 1.00 23.83 5 VAL B O 1
ATOM 1234 N N . GLY B 1 9 ? 74.652 68.552 86.803 1.00 21.74 6 GLY B N 1
ATOM 1235 C CA . GLY B 1 9 ? 73.752 69.061 85.814 1.00 21.70 6 GLY B CA 1
ATOM 1236 C C . GLY B 1 9 ? 72.355 69.128 86.409 1.00 21.31 6 GLY B C 1
ATOM 1237 O O . GLY B 1 9 ? 71.826 68.094 86.817 1.00 21.45 6 GLY B O 1
ATOM 1238 N N . VAL B 1 10 ? 71.764 70.311 86.427 1.00 20.94 7 VAL B N 1
ATOM 1239 C CA . VAL B 1 10 ? 70.414 70.512 86.891 1.00 21.49 7 VAL B CA 1
ATOM 1240 C C . VAL B 1 10 ? 69.542 70.786 85.666 1.00 22.07 7 VAL B C 1
ATOM 1241 O O . VAL B 1 10 ? 69.744 71.761 84.942 1.00 23.64 7 VAL B O 1
ATOM 1245 N N . ILE B 1 11 ? 68.616 69.884 85.407 1.00 20.91 8 ILE B N 1
ATOM 1246 C CA . ILE B 1 11 ? 67.807 69.930 84.207 1.00 19.53 8 ILE B CA 1
ATOM 1247 C C . ILE B 1 11 ? 66.301 69.796 84.546 1.00 19.61 8 ILE B C 1
ATOM 1248 O O . ILE B 1 11 ? 65.926 69.288 85.598 1.00 20.10 8 ILE B O 1
ATOM 1261 N N . GLY B 1 13 ? 62.083 69.864 82.576 1.00 24.67 10 GLY B N 1
ATOM 1262 C CA . GLY B 1 13 ? 61.321 69.703 81.347 1.00 25.24 10 GLY B CA 1
ATOM 1263 C C . GLY B 1 13 ? 60.796 70.974 80.729 1.00 26.92 10 GLY B C 1
ATOM 1264 O O . GLY B 1 13 ? 60.551 70.993 79.520 1.00 29.39 10 GLY B O 1
ATOM 1265 N N . SER B 1 14 ? 60.623 72.036 81.527 1.00 26.05 11 SER B N 1
ATOM 1266 C CA . SER B 1 14 ? 60.079 73.297 81.031 1.00 28.43 11 SER B CA 1
ATOM 1267 C C . SER B 1 14 ? 60.488 74.445 81.926 1.00 28.75 11 SER B C 1
ATOM 1268 O O . SER B 1 14 ? 60.795 74.218 83.103 1.00 27.95 11 SER B O 1
ATOM 1271 N N . LYS B 1 15 ? 60.434 75.669 81.383 1.00 29.68 12 LYS B N 1
ATOM 1272 C CA . LYS B 1 15 ? 60.767 76.868 82.144 1.00 31.39 12 LYS B CA 1
ATOM 1273 C C . LYS B 1 15 ? 59.842 77.042 83.352 1.00 31.01 12 LYS B C 1
ATOM 1274 O O . LYS B 1 15 ? 60.244 77.631 84.331 1.00 30.68 12 LYS B O 1
ATOM 1280 N N . SER B 1 16 ? 58.602 76.572 83.259 1.00 30.98 13 SER B N 1
ATOM 1281 C CA . SER B 1 16 ? 57.659 76.695 84.379 1.00 30.98 13 SER B CA 1
ATOM 1282 C C . SER B 1 16 ? 58.095 75.855 85.602 1.00 30.15 13 SER B C 1
ATOM 1283 O O . SER B 1 16 ? 57.559 76.056 86.685 1.00 30.77 13 SER B O 1
ATOM 1286 N N . ASP B 1 17 ? 59.059 74.937 85.421 1.00 27.23 14 ASP B N 1
ATOM 1287 C CA . ASP B 1 17 ? 59.665 74.188 86.534 1.00 26.46 14 ASP B CA 1
ATOM 1288 C C . ASP B 1 17 ? 60.757 74.994 87.264 1.00 26.26 14 ASP B C 1
ATOM 1289 O O . ASP B 1 17 ? 61.231 74.576 88.323 1.00 25.59 14 ASP B O 1
ATOM 1294 N N . TRP B 1 18 ? 61.160 76.135 86.721 1.00 26.99 15 TRP B N 1
ATOM 1295 C CA . TRP B 1 18 ? 62.253 76.910 87.334 1.00 27.30 15 TRP B CA 1
ATOM 1296 C C . TRP B 1 18 ? 61.987 77.476 88.731 1.00 26.99 15 TRP B C 1
ATOM 1297 O O . TRP B 1 18 ? 62.916 77.546 89.539 1.00 26.97 15 TRP B O 1
ATOM 1308 N N . SER B 1 19 ? 60.757 77.898 89.023 1.00 26.29 16 SER B N 1
ATOM 1309 C CA . SER B 1 19 ? 60.452 78.382 90.370 1.00 27.20 16 SER B CA 1
ATOM 1310 C C . SER B 1 19 ? 60.775 77.336 91.427 1.00 26.97 16 SER B C 1
ATOM 1311 O O . SER B 1 19 ? 61.151 77.672 92.562 1.00 27.27 16 SER B O 1
ATOM 1314 N N . THR B 1 20 ? 60.685 76.056 91.050 1.00 24.19 17 THR B N 1
ATOM 1315 C CA . THR B 1 20 ? 61.061 74.973 91.950 1.00 24.26 17 THR B CA 1
ATOM 1316 C C . THR B 1 20 ? 62.558 74.693 91.839 1.00 23.37 17 THR B C 1
ATOM 1317 O O . THR B 1 20 ? 63.282 74.577 92.838 1.00 23.79 17 THR B O 1
ATOM 1329 N N . LYS B 1 22 ? 65.061 76.403 90.854 1.00 24.21 19 LYS B N 1
ATOM 1330 C CA . LYS B 1 22 ? 65.962 77.468 91.284 1.00 25.09 19 LYS B CA 1
ATOM 1331 C C . LYS B 1 22 ? 66.350 77.282 92.726 1.00 24.98 19 LYS B C 1
ATOM 1332 O O . LYS B 1 22 ? 67.431 77.710 93.139 1.00 25.51 19 LYS B O 1
ATOM 1338 N N . GLU B 1 23 ? 65.481 76.640 93.513 1.00 24.23 20 GLU B N 1
ATOM 1339 C CA . GLU B 1 23 ? 65.790 76.390 94.911 1.00 25.19 20 GLU B CA 1
ATOM 1340 C C . GLU B 1 23 ? 66.899 75.327 95.056 1.00 24.20 20 GLU B C 1
ATOM 1341 O O . GLU B 1 23 ? 67.661 75.399 95.986 1.00 24.68 20 GLU B O 1
ATOM 1347 N N . CYS B 1 24 ? 66.955 74.364 94.129 1.00 24.16 21 CYS B N 1
ATOM 1348 C CA . CYS B 1 24 ? 68.056 73.418 94.030 1.00 24.34 21 CYS B CA 1
ATOM 1349 C C . CYS B 1 24 ? 69.381 74.134 93.711 1.00 25.09 21 CYS B C 1
ATOM 1350 O O . CYS B 1 24 ? 70.372 73.959 94.443 1.00 24.66 21 CYS B O 1
ATOM 1353 N N . CYS B 1 25 ? 69.369 74.987 92.683 1.00 25.09 22 CYS B N 1
ATOM 1354 C CA . CYS B 1 25 ? 70.533 75.778 92.307 1.00 26.40 22 CYS B CA 1
ATOM 1355 C C . CYS B 1 25 ? 70.991 76.730 93.422 1.00 26.18 22 CYS B C 1
ATOM 1356 O O . CYS B 1 25 ? 72.183 76.826 93.681 1.00 26.58 22 CYS B O 1
ATOM 1359 N N . ASP B 1 26 ? 70.043 77.404 94.090 1.00 26.25 23 ASP B N 1
ATOM 1360 C CA . ASP B 1 26 ? 70.377 78.204 95.284 1.00 27.22 23 ASP B CA 1
ATOM 1361 C C . ASP B 1 26 ? 71.196 77.422 96.340 1.00 26.71 23 ASP B C 1
ATOM 1362 O O . ASP B 1 26 ? 72.210 77.929 96.848 1.00 26.51 23 ASP B O 1
ATOM 1367 N N . ILE B 1 27 ? 70.815 76.181 96.650 1.00 25.47 24 ILE B N 1
ATOM 1368 C CA . ILE B 1 27 ? 71.589 75.391 97.625 1.00 26.26 24 ILE B CA 1
ATOM 1369 C C . ILE B 1 27 ? 72.994 75.048 97.088 1.00 25.89 24 ILE B C 1
ATOM 1370 O O . ILE B 1 27 ? 74.006 75.091 97.824 1.00 26.45 24 ILE B O 1
ATOM 1375 N N . LEU B 1 28 ? 73.076 74.695 95.807 1.00 25.64 25 LEU B N 1
ATOM 1376 C CA . LEU B 1 28 ? 74.368 74.384 95.198 1.00 25.47 25 LEU B CA 1
ATOM 1377 C C . LEU B 1 28 ? 75.272 75.629 95.263 1.00 27.73 25 LEU B C 1
ATOM 1378 O O . LEU B 1 28 ? 76.436 75.531 95.648 1.00 28.20 25 LEU B O 1
ATOM 1383 N N . ASP B 1 29 ? 74.699 76.790 94.950 1.00 28.41 26 ASP B N 1
ATOM 1384 C CA . ASP B 1 29 ? 75.434 78.071 95.060 1.00 30.56 26 ASP B CA 1
ATOM 1385 C C . ASP B 1 29 ? 75.945 78.339 96.466 1.00 30.81 26 ASP B C 1
ATOM 1386 O O . ASP B 1 29 ? 77.119 78.727 96.667 1.00 31.49 26 ASP B O 1
ATOM 1391 N N . ASN B 1 30 ? 75.048 78.212 97.436 1.00 30.90 27 ASN B N 1
ATOM 1392 C CA . ASN B 1 30 ? 75.397 78.400 98.845 1.00 31.63 27 ASN B CA 1
ATOM 1393 C C . ASN B 1 30 ? 76.520 77.449 99.281 1.00 31.43 27 ASN B C 1
ATOM 1394 O O . ASN B 1 30 ? 77.350 77.812 100.103 1.00 31.03 27 ASN B O 1
ATOM 1399 N N . LEU B 1 31 ? 76.541 76.234 98.733 1.00 29.89 28 LEU B N 1
ATOM 1400 C CA . LEU B 1 31 ? 77.549 75.235 99.090 1.00 29.17 28 LEU B CA 1
ATOM 1401 C C . LEU B 1 31 ? 78.807 75.306 98.216 1.00 29.74 28 LEU B C 1
ATOM 1402 O O . LEU B 1 31 ? 79.726 74.483 98.365 1.00 28.84 28 LEU B O 1
ATOM 1407 N N . GLY B 1 32 ? 78.842 76.259 97.286 1.00 29.86 29 GLY B N 1
ATOM 1408 C CA . GLY B 1 32 ? 79.985 76.418 96.408 1.00 30.63 29 GLY B CA 1
ATOM 1409 C C . GLY B 1 32 ? 80.186 75.297 95.421 1.00 30.93 29 GLY B C 1
ATOM 1410 O O . GLY B 1 32 ? 81.309 75.077 94.968 1.00 31.77 29 GLY B O 1
ATOM 1411 N N . ILE B 1 33 ? 79.094 74.614 95.040 1.00 29.85 30 ILE B N 1
ATOM 1412 C CA . ILE B 1 33 ? 79.194 73.507 94.103 1.00 29.18 30 ILE B CA 1
ATOM 1413 C C . ILE B 1 33 ? 78.938 74.040 92.707 1.00 28.65 30 ILE B C 1
ATOM 1414 O O . ILE B 1 33 ? 77.973 74.773 92.497 1.00 28.29 30 ILE B O 1
ATOM 1419 N N . GLY B 1 34 ? 79.777 73.644 91.749 1.00 28.19 31 GLY B N 1
ATOM 1420 C CA . GLY B 1 34 ? 79.614 74.095 90.371 1.00 28.12 31 GLY B CA 1
ATOM 1421 C C . GLY B 1 34 ? 78.573 73.272 89.641 1.00 26.89 31 GLY B C 1
ATOM 1422 O O . GLY B 1 34 ? 78.477 72.055 89.820 1.00 25.30 31 GLY B O 1
ATOM 1423 N N . TYR B 1 35 ? 77.740 73.970 88.882 1.00 26.43 32 TYR B N 1
ATOM 1424 C CA . TYR B 1 35 ? 76.641 73.307 88.180 1.00 25.52 32 TYR B CA 1
ATOM 1425 C C . TYR B 1 35 ? 76.267 74.075 86.923 1.00 25.86 32 TYR B C 1
ATOM 1426 O O . TYR B 1 35 ? 76.680 75.230 86.733 1.00 25.44 32 TYR B O 1
ATOM 1435 N N . GLU B 1 36 ? 75.494 73.426 86.068 1.00 26.07 33 GLU B N 1
ATOM 1436 C CA . GLU B 1 36 ? 74.887 74.053 84.900 1.00 26.82 33 GLU B CA 1
ATOM 1437 C C . GLU B 1 36 ? 73.404 73.795 85.041 1.00 27.48 33 GLU B C 1
ATOM 1438 O O . GLU B 1 36 ? 73.006 72.804 85.642 1.00 26.85 33 GLU B O 1
ATOM 1444 N N . CYS B 1 37 ? 72.582 74.710 84.556 1.00 27.65 34 CYS B N 1
ATOM 1445 C CA . CYS B 1 37 ? 71.139 74.508 84.604 1.00 27.77 34 CYS B CA 1
ATOM 1446 C C . CYS B 1 37 ? 70.591 74.651 83.199 1.00 27.68 34 CYS B C 1
ATOM 1447 O O . CYS B 1 37 ? 71.026 75.517 82.434 1.00 26.88 34 CYS B O 1
ATOM 1450 N N . GLU B 1 38 ? 69.661 73.782 82.807 1.00 25.96 35 GLU B N 1
ATOM 1451 C CA . GLU B 1 38 ? 69.207 73.787 81.426 1.00 26.15 35 GLU B CA 1
ATOM 1452 C C . GLU B 1 38 ? 67.783 73.248 81.308 1.00 24.73 35 GLU B C 1
ATOM 1453 O O . GLU B 1 38 ? 67.398 72.343 82.061 1.00 24.10 35 GLU B O 1
ATOM 1459 N N . VAL B 1 39 ? 67.009 73.798 80.380 1.00 24.49 36 VAL B N 1
ATOM 1460 C CA . VAL B 1 39 ? 65.681 73.236 80.054 1.00 23.71 36 VAL B CA 1
ATOM 1461 C C . VAL B 1 39 ? 65.946 72.162 79.004 1.00 25.62 36 VAL B C 1
ATOM 1462 O O . VAL B 1 39 ? 66.479 72.468 77.916 1.00 26.52 36 VAL B O 1
ATOM 1466 N N . VAL B 1 40 ? 65.640 70.915 79.375 1.00 24.74 37 VAL B N 1
ATOM 1467 C CA . VAL B 1 40 ? 65.764 69.710 78.520 1.00 25.29 37 VAL B CA 1
ATOM 1468 C C . VAL B 1 40 ? 64.460 68.942 78.610 1.00 24.82 37 VAL B C 1
ATOM 1469 O O . VAL B 1 40 ? 64.129 68.421 79.668 1.00 26.38 37 VAL B O 1
ATOM 1473 N N . SER B 1 41 ? 63.666 68.936 77.537 1.00 23.99 38 SER B N 1
ATOM 1474 C CA . SER B 1 41 ? 62.335 68.334 77.563 1.00 22.43 38 SER B CA 1
ATOM 1475 C C . SER B 1 41 ? 62.379 66.894 77.033 1.00 21.67 38 SER B C 1
ATOM 1476 O O . SER B 1 41 ? 62.709 66.677 75.883 1.00 21.28 38 SER B O 1
ATOM 1479 N N . ALA B 1 42 ? 61.920 65.951 77.852 1.00 19.43 39 ALA B N 1
ATOM 1480 C CA . ALA B 1 42 ? 61.806 64.540 77.448 1.00 18.89 39 ALA B CA 1
ATOM 1481 C C . ALA B 1 42 ? 60.812 64.414 76.291 1.00 19.45 39 ALA B C 1
ATOM 1482 O O . ALA B 1 42 ? 61.032 63.637 75.383 1.00 21.40 39 ALA B O 1
ATOM 1484 N N . HIS B 1 43 ? 59.782 65.257 76.288 1.00 19.00 40 HIS B N 1
ATOM 1485 C CA . HIS B 1 43 ? 58.714 65.117 75.346 1.00 20.12 40 HIS B CA 1
ATOM 1486 C C . HIS B 1 43 ? 58.887 65.948 74.112 1.00 19.42 40 HIS B C 1
ATOM 1487 O O . HIS B 1 43 ? 58.552 65.505 73.045 1.00 20.12 40 HIS B O 1
ATOM 1494 N N . ARG B 1 44 ? 59.344 67.178 74.302 1.00 19.51 41 ARG B N 1
ATOM 1495 C CA . ARG B 1 44 ? 59.471 68.137 73.212 1.00 20.81 41 ARG B CA 1
ATOM 1496 C C . ARG B 1 44 ? 60.883 68.168 72.607 1.00 20.34 41 ARG B C 1
ATOM 1497 O O . ARG B 1 44 ? 61.027 68.535 71.435 1.00 22.15 41 ARG B O 1
ATOM 1505 N N . THR B 1 45 ? 61.915 67.731 73.343 1.00 20.15 42 THR B N 1
ATOM 1506 C CA . THR B 1 45 ? 63.260 67.656 72.784 1.00 19.62 42 THR B CA 1
ATOM 1507 C C . THR B 1 45 ? 63.895 66.325 73.097 1.00 19.33 42 THR B C 1
ATOM 1508 O O . THR B 1 45 ? 64.963 66.251 73.742 1.00 20.50 42 THR B O 1
ATOM 1512 N N . PRO B 1 46 ? 63.242 65.241 72.650 1.00 18.42 43 PRO B N 1
ATOM 1513 C CA . PRO B 1 46 ? 63.776 63.937 73.060 1.00 18.44 43 PRO B CA 1
ATOM 1514 C C . PRO B 1 46 ? 65.202 63.616 72.604 1.00 19.67 43 PRO B C 1
ATOM 1515 O O . PRO B 1 46 ? 65.953 62.889 73.315 1.00 18.41 43 PRO B O 1
ATOM 1519 N N . ASP B 1 47 ? 65.584 64.084 71.411 1.00 20.87 44 ASP B N 1
ATOM 1520 C CA . ASP B 1 47 ? 66.918 63.759 70.908 1.00 22.28 44 ASP B CA 1
ATOM 1521 C C . ASP B 1 47 ? 67.964 64.517 71.708 1.00 21.16 44 ASP B C 1
ATOM 1522 O O . ASP B 1 47 ? 69.004 63.949 72.063 1.00 21.19 44 ASP B O 1
ATOM 1527 N N . LYS B 1 48 ? 67.697 65.783 72.034 1.00 22.07 45 LYS B N 1
ATOM 1528 C CA . LYS B 1 48 ? 68.587 66.526 72.890 1.00 21.63 45 LYS B CA 1
ATOM 1529 C C . LYS B 1 48 ? 68.701 65.876 74.272 1.00 22.23 45 LYS B C 1
ATOM 1530 O O . LYS B 1 48 ? 69.757 65.854 74.851 1.00 21.26 45 LYS B O 1
ATOM 1552 N N . PHE B 1 50 ? 68.438 62.661 75.019 1.00 21.72 47 PHE B N 1
ATOM 1553 C CA . PHE B 1 50 ? 69.347 61.525 74.856 1.00 22.65 47 PHE B CA 1
ATOM 1554 C C . PHE B 1 50 ? 70.806 61.987 74.757 1.00 23.04 47 PHE B C 1
ATOM 1555 O O . PHE B 1 50 ? 71.684 61.429 75.407 1.00 23.39 47 PHE B O 1
ATOM 1563 N N . ASP B 1 51 ? 71.048 63.045 73.997 1.00 22.23 48 ASP B N 1
ATOM 1564 C CA . ASP B 1 51 ? 72.427 63.558 73.868 1.00 24.56 48 ASP B CA 1
ATOM 1565 C C . ASP B 1 51 ? 72.989 64.060 75.204 1.00 23.49 48 ASP B C 1
ATOM 1566 O O . ASP B 1 51 ? 74.163 63.845 75.525 1.00 23.06 48 ASP B O 1
ATOM 1571 N N . TYR B 1 52 ? 72.175 64.800 75.939 1.00 22.39 49 TYR B N 1
ATOM 1572 C CA . TYR B 1 52 ? 72.624 65.325 77.233 1.00 23.35 49 TYR B CA 1
ATOM 1573 C C . TYR B 1 52 ? 73.064 64.188 78.159 1.00 22.54 49 TYR B C 1
ATOM 1574 O O . TYR B 1 52 ? 74.141 64.251 78.779 1.00 23.32 49 TYR B O 1
ATOM 1583 N N . ALA B 1 53 ? 72.221 63.159 78.223 1.00 21.07 50 ALA B N 1
ATOM 1584 C CA . ALA B 1 53 ? 72.486 62.007 79.071 1.00 21.60 50 ALA B CA 1
ATOM 1585 C C . ALA B 1 53 ? 73.717 61.272 78.591 1.00 21.79 50 ALA B C 1
ATOM 1586 O O . ALA B 1 53 ? 74.621 61.013 79.380 1.00 23.31 50 ALA B O 1
ATOM 1588 N N . GLU B 1 54 ? 73.774 60.986 77.295 1.00 22.89 51 GLU B N 1
ATOM 1589 C CA . GLU B 1 54 ? 74.880 60.219 76.696 1.00 24.12 51 GLU B CA 1
ATOM 1590 C C . GLU B 1 54 ? 76.231 60.852 76.969 1.00 24.65 51 GLU B C 1
ATOM 1591 O O . GLU B 1 54 ? 77.209 60.135 77.239 1.00 25.01 51 GLU B O 1
ATOM 1597 N N . THR B 1 55 ? 76.294 62.178 76.891 1.00 23.96 52 THR B N 1
ATOM 1598 C CA . THR B 1 55 ? 77.559 62.872 76.997 1.00 24.60 52 THR B CA 1
ATOM 1599 C C . THR B 1 55 ? 77.909 63.353 78.389 1.00 25.14 52 THR B C 1
ATOM 1600 O O . THR B 1 55 ? 78.996 63.902 78.619 1.00 26.04 52 THR B O 1
ATOM 1604 N N . ALA B 1 56 ? 76.981 63.224 79.313 1.00 23.45 53 ALA B N 1
ATOM 1605 C CA . ALA B 1 56 ? 77.188 63.833 80.619 1.00 24.35 53 ALA B CA 1
ATOM 1606 C C . ALA B 1 56 ? 78.520 63.431 81.290 1.00 24.87 53 ALA B C 1
ATOM 1607 O O . ALA B 1 56 ? 79.242 64.282 81.807 1.00 23.53 53 ALA B O 1
ATOM 1609 N N . LYS B 1 57 ? 78.825 62.145 81.287 1.00 25.90 54 LYS B N 1
ATOM 1610 C CA . LYS B 1 57 ? 80.011 61.638 81.957 1.00 29.19 54 LYS B CA 1
ATOM 1611 C C . LYS B 1 57 ? 81.276 62.232 81.320 1.00 30.73 54 LYS B C 1
ATOM 1612 O O . LYS B 1 57 ? 82.188 62.719 82.012 1.00 30.88 54 LYS B O 1
ATOM 1618 N N . GLU B 1 58 ? 81.317 62.250 79.997 1.00 30.74 55 GLU B N 1
ATOM 1619 C CA . GLU B 1 58 ? 82.518 62.752 79.333 1.00 33.21 55 GLU B CA 1
ATOM 1620 C C . GLU B 1 58 ? 82.658 64.272 79.531 1.00 32.77 55 GLU B C 1
ATOM 1621 O O . GLU B 1 58 ? 83.770 64.811 79.461 1.00 34.28 55 GLU B O 1
ATOM 1627 N N . ARG B 1 59 ? 81.537 64.951 79.789 1.00 31.07 56 ARG B N 1
ATOM 1628 C CA . ARG B 1 59 ? 81.529 66.405 80.003 1.00 30.58 56 ARG B CA 1
ATOM 1629 C C . ARG B 1 59 ? 81.965 66.760 81.423 1.00 30.02 56 ARG B C 1
ATOM 1630 O O . ARG B 1 59 ? 82.008 67.938 81.778 1.00 30.47 56 ARG B O 1
ATOM 1638 N N . GLY B 1 60 ? 82.280 65.749 82.233 1.00 28.77 57 GLY B N 1
ATOM 1639 C CA . GLY B 1 60 ? 82.738 65.950 83.613 1.00 28.36 57 GLY B CA 1
ATOM 1640 C C . GLY B 1 60 ? 81.641 66.021 84.671 1.00 27.37 57 GLY B C 1
ATOM 1641 O O . GLY B 1 60 ? 81.920 66.319 85.834 1.00 27.66 57 GLY B O 1
ATOM 1642 N N . LEU B 1 61 ? 80.381 65.774 84.287 1.00 25.59 58 LEU B N 1
ATOM 1643 C CA . LEU B 1 61 ? 79.312 65.788 85.284 1.00 24.23 58 LEU B CA 1
ATOM 1644 C C . LEU B 1 61 ? 79.410 64.512 86.116 1.00 23.67 58 LEU B C 1
ATOM 1645 O O . LEU B 1 61 ? 79.773 63.462 85.590 1.00 24.39 58 LEU B O 1
ATOM 1650 N N . LYS B 1 62 ? 79.080 64.597 87.408 1.00 23.81 59 LYS B N 1
ATOM 1651 C CA . LYS B 1 62 ? 79.105 63.439 88.322 1.00 23.34 59 LYS B CA 1
ATOM 1652 C C . LYS B 1 62 ? 77.715 63.016 88.841 1.00 22.01 59 LYS B C 1
ATOM 1653 O O . LYS B 1 62 ? 77.546 61.893 89.297 1.00 22.97 59 LYS B O 1
ATOM 1659 N N . VAL B 1 63 ? 76.761 63.947 88.804 1.00 21.73 60 VAL B N 1
ATOM 1660 C CA . VAL B 1 63 ? 75.380 63.733 89.224 1.00 21.12 60 VAL B CA 1
ATOM 1661 C C . VAL B 1 63 ? 74.463 64.591 88.359 1.00 21.63 60 VAL B C 1
ATOM 1662 O O . VAL B 1 63 ? 74.783 65.771 88.053 1.00 20.66 60 VAL B O 1
ATOM 1666 N N . ILE B 1 64 ? 73.288 64.051 88.011 1.00 20.22 61 ILE B N 1
ATOM 1667 C CA . ILE B 1 64 ? 72.276 64.845 87.324 1.00 19.67 61 ILE B CA 1
ATOM 1668 C C . ILE B 1 64 ? 71.061 64.948 88.223 1.00 18.38 61 ILE B C 1
ATOM 1669 O O . ILE B 1 64 ? 70.643 63.950 88.787 1.00 18.01 61 ILE B O 1
ATOM 1674 N N . ILE B 1 65 ? 70.547 66.155 88.367 1.00 17.20 62 ILE B N 1
ATOM 1675 C CA . ILE B 1 65 ? 69.329 66.429 89.102 1.00 17.89 62 ILE B CA 1
ATOM 1676 C C . ILE B 1 65 ? 68.280 66.871 88.059 1.00 18.74 62 ILE B C 1
ATOM 1677 O O . ILE B 1 65 ? 68.453 67.869 87.354 1.00 18.24 62 ILE B O 1
ATOM 1682 N N . ALA B 1 66 ? 67.181 66.122 87.993 1.00 17.56 63 ALA B N 1
ATOM 1683 C CA . ALA B 1 66 ? 66.152 66.336 86.982 1.00 18.56 63 ALA B CA 1
ATOM 1684 C C . ALA B 1 66 ? 64.788 66.541 87.597 1.00 17.86 63 ALA B C 1
ATOM 1685 O O . ALA B 1 66 ? 64.364 65.759 88.433 1.00 18.88 63 ALA B O 1
ATOM 1687 N N . GLY B 1 67 ? 64.137 67.636 87.248 1.00 19.35 64 GLY B N 1
ATOM 1688 C CA . GLY B 1 67 ? 62.798 67.923 87.727 1.00 20.64 64 GLY B CA 1
ATOM 1689 C C . GLY B 1 67 ? 61.800 67.919 86.602 1.00 21.74 64 GLY B C 1
ATOM 1690 O O . GLY B 1 67 ? 62.096 68.352 85.512 1.00 21.38 64 GLY B O 1
ATOM 1691 N N . ALA B 1 68 ? 60.624 67.351 86.854 1.00 21.03 65 ALA B N 1
ATOM 1692 C CA . ALA B 1 68 ? 59.523 67.451 85.908 1.00 20.44 65 ALA B CA 1
ATOM 1693 C C . ALA B 1 68 ? 58.201 67.254 86.646 1.00 19.87 65 ALA B C 1
ATOM 1694 O O . ALA B 1 68 ? 58.152 66.731 87.777 1.00 20.14 65 ALA B O 1
ATOM 1696 N N . GLY B 1 69 ? 57.138 67.702 85.985 1.00 21.52 66 GLY B N 1
ATOM 1697 C CA . GLY B 1 69 ? 55.792 67.581 86.553 1.00 21.85 66 GLY B CA 1
ATOM 1698 C C . GLY B 1 69 ? 54.864 66.754 85.691 1.00 22.69 66 GLY B C 1
ATOM 1699 O O . GLY B 1 69 ? 55.184 66.413 84.551 1.00 22.63 66 GLY B O 1
ATOM 1700 N N . GLY B 1 70 ? 53.694 66.442 86.242 1.00 22.01 67 GLY B N 1
ATOM 1701 C CA . GLY B 1 70 ? 52.715 65.653 85.538 1.00 21.73 67 GLY B CA 1
ATOM 1702 C C . GLY B 1 70 ? 53.215 64.233 85.329 1.00 21.45 67 GLY B C 1
ATOM 1703 O O . GLY B 1 70 ? 53.733 63.591 86.258 1.00 21.43 67 GLY B O 1
ATOM 1704 N N . ALA B 1 71 ? 53.107 63.770 84.085 1.00 19.72 68 ALA B N 1
ATOM 1705 C CA . ALA B 1 71 ? 53.650 62.481 83.677 1.00 19.03 68 ALA B CA 1
ATOM 1706 C C . ALA B 1 71 ? 55.141 62.773 83.487 1.00 19.42 68 ALA B C 1
ATOM 1707 O O . ALA B 1 71 ? 55.609 63.103 82.396 1.00 21.08 68 ALA B O 1
ATOM 1709 N N . ALA B 1 72 ? 55.882 62.668 84.565 1.00 18.94 69 ALA B N 1
ATOM 1710 C CA . ALA B 1 72 ? 57.245 63.200 84.622 1.00 19.36 69 ALA B CA 1
ATOM 1711 C C . ALA B 1 72 ? 58.197 62.077 84.197 1.00 20.86 69 ALA B C 1
ATOM 1712 O O . ALA B 1 72 ? 58.492 61.172 84.976 1.00 21.99 69 ALA B O 1
ATOM 1714 N N . HIS B 1 73 ? 58.633 62.118 82.952 1.00 19.23 70 HIS B N 1
ATOM 1715 C CA . HIS B 1 73 ? 59.479 61.072 82.404 1.00 19.02 70 HIS B CA 1
ATOM 1716 C C . HIS B 1 73 ? 60.971 61.440 82.329 1.00 18.31 70 HIS B C 1
ATOM 1717 O O . HIS B 1 73 ? 61.826 60.544 82.117 1.00 18.81 70 HIS B O 1
ATOM 1724 N N . LEU B 1 74 ? 61.290 62.716 82.476 1.00 17.50 71 LEU B N 1
ATOM 1725 C CA . LEU B 1 74 ? 62.651 63.184 82.276 1.00 16.71 71 LEU B CA 1
ATOM 1726 C C . LEU B 1 74 ? 63.676 62.483 83.153 1.00 16.48 71 LEU B C 1
ATOM 1727 O O . LEU B 1 74 ? 64.677 61.979 82.652 1.00 16.46 71 LEU B O 1
ATOM 1732 N N . PRO B 1 75 ? 63.428 62.394 84.481 1.00 16.56 72 PRO B N 1
ATOM 1733 C CA . PRO B 1 75 ? 64.459 61.732 85.273 1.00 16.12 72 PRO B CA 1
ATOM 1734 C C . PRO B 1 75 ? 64.703 60.258 84.887 1.00 16.16 72 PRO B C 1
ATOM 1735 O O . PRO B 1 75 ? 65.857 59.847 84.774 1.00 16.31 72 PRO B O 1
ATOM 1739 N N . GLY B 1 76 ? 63.651 59.517 84.612 1.00 15.86 73 GLY B N 1
ATOM 1740 C CA . GLY B 1 76 ? 63.798 58.075 84.299 1.00 16.17 73 GLY B CA 1
ATOM 1741 C C . GLY B 1 76 ? 64.466 57.848 82.941 1.00 16.50 73 GLY B C 1
ATOM 1742 O O . GLY B 1 76 ? 65.261 56.914 82.751 1.00 17.63 73 GLY B O 1
ATOM 1751 N N . VAL B 1 78 ? 66.606 60.022 81.294 1.00 18.79 75 VAL B N 1
ATOM 1752 C CA . VAL B 1 78 ? 68.019 60.332 81.511 1.00 18.38 75 VAL B CA 1
ATOM 1753 C C . VAL B 1 78 ? 68.745 59.144 82.193 1.00 18.52 75 VAL B C 1
ATOM 1754 O O . VAL B 1 78 ? 69.832 58.680 81.780 1.00 18.48 75 VAL B O 1
ATOM 1758 N N . ALA B 1 79 ? 68.154 58.617 83.241 1.00 17.83 76 ALA B N 1
ATOM 1759 C CA . ALA B 1 79 ? 68.791 57.547 83.966 1.00 18.44 76 ALA B CA 1
ATOM 1760 C C . ALA B 1 79 ? 68.979 56.351 83.068 1.00 19.18 76 ALA B C 1
ATOM 1761 O O . ALA B 1 79 ? 69.919 55.562 83.245 1.00 21.06 76 ALA B O 1
ATOM 1763 N N . ALA B 1 80 ? 68.088 56.189 82.091 1.00 18.95 77 ALA B N 1
ATOM 1764 C CA . ALA B 1 80 ? 68.223 55.061 81.147 1.00 18.80 77 ALA B CA 1
ATOM 1765 C C . ALA B 1 80 ? 69.459 55.171 80.221 1.00 19.51 77 ALA B C 1
ATOM 1766 O O . ALA B 1 80 ? 69.917 54.181 79.717 1.00 19.29 77 ALA B O 1
ATOM 1768 N N . LYS B 1 81 ? 69.961 56.379 80.045 1.00 21.06 78 LYS B N 1
ATOM 1769 C CA . LYS B 1 81 ? 70.981 56.714 79.052 1.00 21.35 78 LYS B CA 1
ATOM 1770 C C . LYS B 1 81 ? 72.301 57.190 79.630 1.00 23.19 78 LYS B C 1
ATOM 1771 O O . LYS B 1 81 ? 73.169 57.573 78.868 1.00 23.50 78 LYS B O 1
ATOM 1777 N N . THR B 1 82 ? 72.458 57.162 80.947 1.00 22.70 79 THR B N 1
ATOM 1778 C CA . THR B 1 82 ? 73.756 57.397 81.617 1.00 23.36 79 THR B CA 1
ATOM 1779 C C . THR B 1 82 ? 73.900 56.473 82.809 1.00 23.11 79 THR B C 1
ATOM 1780 O O . THR B 1 82 ? 72.923 56.174 83.437 1.00 23.45 79 THR B O 1
ATOM 1784 N N . THR B 1 83 ? 75.125 56.075 83.162 1.00 24.75 80 THR B N 1
ATOM 1785 C CA . THR B 1 83 ? 75.305 55.350 84.420 1.00 25.01 80 THR B CA 1
ATOM 1786 C C . THR B 1 83 ? 75.615 56.288 85.582 1.00 23.76 80 THR B C 1
ATOM 1787 O O . THR B 1 83 ? 75.772 55.824 86.710 1.00 24.64 80 THR B O 1
ATOM 1791 N N . LEU B 1 84 ? 75.628 57.598 85.342 1.00 22.54 81 LEU B N 1
ATOM 1792 C CA . LEU B 1 84 ? 75.681 58.561 86.425 1.00 21.45 81 LEU B CA 1
ATOM 1793 C C . LEU B 1 84 ? 74.425 58.482 87.316 1.00 20.83 81 LEU B C 1
ATOM 1794 O O . LEU B 1 84 ? 73.323 58.127 86.833 1.00 21.74 81 LEU B O 1
ATOM 1799 N N . PRO B 1 85 ? 74.565 58.782 88.620 1.00 21.62 82 PRO B N 1
ATOM 1800 C CA . PRO B 1 85 ? 73.400 58.868 89.495 1.00 19.58 82 PRO B CA 1
ATOM 1801 C C . PRO B 1 85 ? 72.467 59.981 89.090 1.00 19.65 82 PRO B C 1
ATOM 1802 O O . PRO B 1 85 ? 72.922 61.137 88.888 1.00 19.72 82 PRO B O 1
ATOM 1806 N N . VAL B 1 86 ? 71.175 59.665 88.936 1.00 16.59 83 VAL B N 1
ATOM 1807 C CA . VAL B 1 86 ? 70.172 60.655 88.607 1.00 17.39 83 VAL B CA 1
ATOM 1808 C C . VAL B 1 86 ? 69.246 60.840 89.809 1.00 16.28 83 VAL B C 1
ATOM 1809 O O . VAL B 1 86 ? 68.725 59.869 90.362 1.00 16.82 83 VAL B O 1
ATOM 1813 N N . LEU B 1 87 ? 69.040 62.094 90.200 1.00 16.15 84 LEU B N 1
ATOM 1814 C CA . LEU B 1 87 ? 68.147 62.430 91.280 1.00 15.78 84 LEU B CA 1
ATOM 1815 C C . LEU B 1 87 ? 66.872 63.046 90.666 1.00 17.47 84 LEU B C 1
ATOM 1816 O O . LEU B 1 87 ? 66.980 63.890 89.769 1.00 19.99 84 LEU B O 1
ATOM 1821 N N . GLY B 1 88 ? 65.688 62.594 91.072 1.00 16.33 85 GLY B N 1
ATOM 1822 C CA . GLY B 1 88 ? 64.434 63.116 90.498 1.00 17.29 85 GLY B CA 1
ATOM 1823 C C . GLY B 1 88 ? 63.694 63.984 91.488 1.00 16.99 85 GLY B C 1
ATOM 1824 O O . GLY B 1 88 ? 63.526 63.621 92.668 1.00 17.60 85 GLY B O 1
ATOM 1825 N N . VAL B 1 89 ? 63.266 65.165 91.024 1.00 16.87 86 VAL B N 1
ATOM 1826 C CA . VAL B 1 89 ? 62.470 66.090 91.831 1.00 16.63 86 VAL B CA 1
ATOM 1827 C C . VAL B 1 89 ? 61.082 66.192 91.236 1.00 16.44 86 VAL B C 1
ATOM 1828 O O . VAL B 1 89 ? 60.936 66.632 90.100 1.00 17.00 86 VAL B O 1
ATOM 1832 N N . PRO B 1 90 ? 60.050 65.716 91.953 1.00 16.51 87 PRO B N 1
ATOM 1833 C CA . PRO B 1 90 ? 58.672 65.869 91.454 1.00 17.43 87 PRO B CA 1
ATOM 1834 C C . PRO B 1 90 ? 58.193 67.301 91.605 1.00 19.50 87 PRO B C 1
ATOM 1835 O O . PRO B 1 90 ? 58.114 67.832 92.724 1.00 20.25 87 PRO B O 1
ATOM 1839 N N . VAL B 1 91 ? 57.902 67.927 90.490 1.00 18.77 88 VAL B N 1
ATOM 1840 C CA . VAL B 1 91 ? 57.392 69.294 90.523 1.00 21.15 88 VAL B CA 1
ATOM 1841 C C . VAL B 1 91 ? 55.891 69.216 90.805 1.00 22.57 88 VAL B C 1
ATOM 1842 O O . VAL B 1 91 ? 55.146 68.450 90.138 1.00 23.21 88 VAL B O 1
ATOM 1846 N N . LYS B 1 92 ? 55.466 70.078 91.722 1.00 25.19 89 LYS B N 1
ATOM 1847 C CA . LYS B 1 92 ? 54.101 70.173 92.158 1.00 28.92 89 LYS B CA 1
ATOM 1848 C C . LYS B 1 92 ? 53.281 70.664 91.013 1.00 31.67 89 LYS B C 1
ATOM 1849 O O . LYS B 1 92 ? 53.392 71.813 90.553 1.00 33.69 89 LYS B O 1
ATOM 1855 N N . SER B 1 93 ? 52.448 69.744 90.570 1.00 35.09 90 SER B N 1
ATOM 1856 C CA . SER B 1 93 ? 51.464 70.002 89.557 1.00 36.69 90 SER B CA 1
ATOM 1857 C C . SER B 1 93 ? 50.255 70.745 90.139 1.00 38.36 90 SER B C 1
ATOM 1858 O O . SER B 1 93 ? 49.768 70.429 91.231 1.00 38.56 90 SER B O 1
ATOM 1861 N N . SER B 1 94 ? 49.750 71.714 89.389 1.00 40.50 91 SER B N 1
ATOM 1862 C CA . SER B 1 94 ? 48.537 72.461 89.783 1.00 41.23 91 SER B CA 1
ATOM 1863 C C . SER B 1 94 ? 47.272 71.589 89.989 1.00 40.72 91 SER B C 1
ATOM 1864 O O . SER B 1 94 ? 46.397 71.943 90.786 1.00 42.19 91 SER B O 1
ATOM 1867 N N . THR B 1 95 ? 47.145 70.474 89.268 1.00 38.95 92 THR B N 1
ATOM 1868 C CA . THR B 1 95 ? 45.935 69.672 89.401 1.00 37.14 92 THR B CA 1
ATOM 1869 C C . THR B 1 95 ? 46.052 68.639 90.527 1.00 33.83 92 THR B C 1
ATOM 1870 O O . THR B 1 95 ? 45.239 68.620 91.447 1.00 34.02 92 THR B O 1
ATOM 1874 N N . LEU B 1 96 ? 47.052 67.771 90.459 1.00 29.37 93 LEU B N 1
ATOM 1875 C CA . LEU B 1 96 ? 47.145 66.642 91.410 1.00 26.45 93 LEU B CA 1
ATOM 1876 C C . LEU B 1 96 ? 48.228 66.858 92.480 1.00 25.11 93 LEU B C 1
ATOM 1877 O O . LEU B 1 96 ? 48.650 65.913 93.144 1.00 23.83 93 LEU B O 1
ATOM 1882 N N . ASN B 1 97 ? 48.668 68.098 92.657 1.00 24.44 94 ASN B N 1
ATOM 1883 C CA . ASN B 1 97 ? 49.595 68.427 93.736 1.00 25.09 94 ASN B CA 1
ATOM 1884 C C . ASN B 1 97 ? 50.875 67.568 93.735 1.00 22.55 94 ASN B C 1
ATOM 1885 O O . ASN B 1 97 ? 51.426 67.284 94.798 1.00 22.05 94 ASN B O 1
ATOM 1890 N N . GLY B 1 98 ? 51.359 67.199 92.550 1.00 20.92 95 GLY B N 1
ATOM 1891 C CA . GLY B 1 98 ? 52.651 66.511 92.420 1.00 19.88 95 GLY B CA 1
ATOM 1892 C C . GLY B 1 98 ? 52.494 65.005 92.691 1.00 19.10 95 GLY B C 1
ATOM 1893 O O . GLY B 1 98 ? 53.491 64.292 92.729 1.00 18.78 95 GLY B O 1
ATOM 1894 N N . GLN B 1 99 ? 51.274 64.517 92.907 1.00 20.66 96 GLN B N 1
ATOM 1895 C CA . GLN B 1 99 ? 51.103 63.059 93.129 1.00 20.29 96 GLN B CA 1
ATOM 1896 C C . GLN B 1 99 ? 51.388 62.274 91.846 1.00 20.40 96 GLN B C 1
ATOM 1897 O O . GLN B 1 99 ? 51.910 61.146 91.894 1.00 19.26 96 GLN B O 1
ATOM 1903 N N . ASP B 1 100 ? 50.943 62.830 90.727 1.00 18.41 97 ASP B N 1
ATOM 1904 C CA . ASP B 1 100 ? 51.304 62.283 89.437 1.00 18.25 97 ASP B CA 1
ATOM 1905 C C . ASP B 1 100 ? 52.814 62.310 89.232 1.00 16.73 97 ASP B C 1
ATOM 1906 O O . ASP B 1 100 ? 53.393 61.346 88.792 1.00 15.77 97 ASP B O 1
ATOM 1911 N N . SER B 1 101 ? 53.432 63.479 89.495 1.00 16.22 98 SER B N 1
ATOM 1912 C CA . SER B 1 101 ? 54.881 63.631 89.339 1.00 18.03 98 SER B CA 1
ATOM 1913 C C . SER B 1 101 ? 55.624 62.609 90.168 1.00 16.04 98 SER B C 1
ATOM 1914 O O . SER B 1 101 ? 56.605 62.003 89.710 1.00 16.65 98 SER B O 1
ATOM 1917 N N . LEU B 1 102 ? 55.181 62.427 91.411 1.00 15.39 99 LEU B N 1
ATOM 1918 C CA . LEU B 1 102 ? 55.899 61.577 92.357 1.00 15.41 99 LEU B CA 1
ATOM 1919 C C . LEU B 1 102 ? 55.885 60.126 91.894 1.00 16.18 99 LEU B C 1
ATOM 1920 O O . LEU B 1 102 ? 56.908 59.481 91.878 1.00 16.30 99 LEU B O 1
ATOM 1925 N N . LEU B 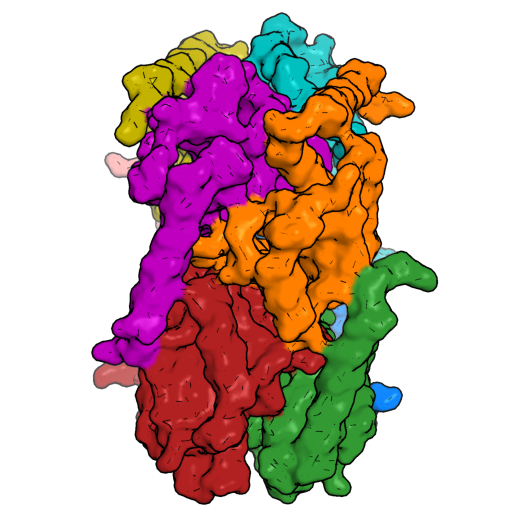1 103 ? 54.728 59.622 91.530 1.00 15.60 100 LEU B N 1
ATOM 1926 C CA . LEU B 1 103 ? 54.595 58.218 91.113 1.00 15.73 100 LEU B CA 1
ATOM 1927 C C . LEU B 1 103 ? 55.319 57.930 89.803 1.00 16.49 100 LEU B C 1
ATOM 1928 O O . LEU B 1 103 ? 55.915 56.850 89.657 1.00 17.34 100 LEU B O 1
ATOM 1933 N N . SER B 1 104 ? 55.288 58.906 88.876 1.00 15.69 101 SER B N 1
ATOM 1934 C CA . SER B 1 104 ? 55.916 58.827 87.560 1.00 16.96 101 SER B CA 1
ATOM 1935 C C . SER B 1 104 ? 57.442 58.755 87.677 1.00 17.10 101 SER B C 1
ATOM 1936 O O . SER B 1 104 ? 58.101 58.246 86.751 1.00 19.03 101 SER B O 1
ATOM 1939 N N . ILE B 1 105 ? 58.004 59.288 88.785 1.00 16.07 102 ILE B N 1
ATOM 1940 C CA . ILE B 1 105 ? 59.436 59.269 89.019 1.00 16.06 102 ILE B CA 1
ATOM 1941 C C . ILE B 1 105 ? 59.884 58.133 89.918 1.00 17.63 102 ILE B C 1
ATOM 1942 O O . ILE B 1 105 ? 60.819 57.416 89.589 1.00 19.02 102 ILE B O 1
ATOM 1947 N N . VAL B 1 106 ? 59.224 57.946 91.058 1.00 16.60 103 VAL B N 1
ATOM 1948 C CA . VAL B 1 106 ? 59.704 56.970 92.028 1.00 15.79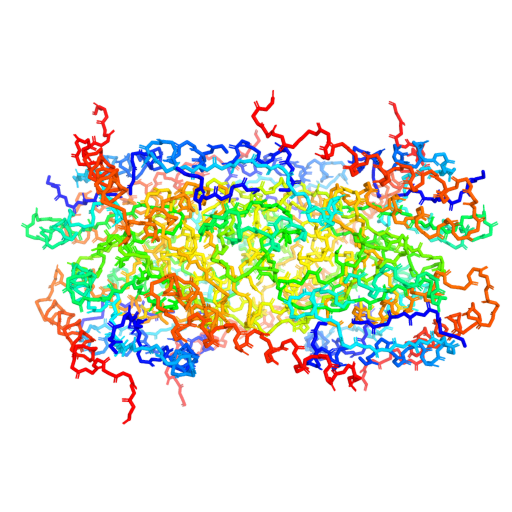 103 VAL B CA 1
ATOM 1949 C C . VAL B 1 106 ? 59.417 55.515 91.647 1.00 16.30 103 VAL B C 1
ATOM 1950 O O . VAL B 1 106 ? 60.211 54.654 92.012 1.00 15.95 103 VAL B O 1
ATOM 1954 N N . GLN B 1 107 ? 58.336 55.225 90.903 1.00 15.08 104 GLN B N 1
ATOM 1955 C CA . GLN B 1 107 ? 57.912 53.839 90.672 1.00 16.11 104 GLN B CA 1
ATOM 1956 C C . GLN B 1 107 ? 58.639 53.142 89.503 1.00 16.84 104 GLN B C 1
ATOM 1957 O O . GLN B 1 107 ? 58.092 52.245 88.817 1.00 20.12 104 GLN B O 1
ATOM 1971 N N . PRO B 1 109 ? 60.604 50.464 87.695 1.00 20.22 106 PRO B N 1
ATOM 1972 C CA . PRO B 1 109 ? 60.822 49.056 87.849 1.00 21.30 106 PRO B CA 1
ATOM 1973 C C . PRO B 1 109 ? 62.315 48.776 88.023 1.00 20.64 106 PRO B C 1
ATOM 1974 O O . PRO B 1 109 ? 63.154 49.621 87.734 1.00 19.86 106 PRO B O 1
ATOM 1978 N N . ALA B 1 110 ? 62.645 47.580 88.486 1.00 21.25 107 ALA B N 1
ATOM 1979 C CA . ALA B 1 110 ? 64.055 47.231 88.729 1.00 20.76 107 ALA B CA 1
ATOM 1980 C C . ALA B 1 110 ? 64.909 47.325 87.447 1.00 21.93 107 ALA B C 1
ATOM 1981 O O . ALA B 1 110 ? 64.465 46.877 86.373 1.00 20.56 107 ALA B O 1
ATOM 1983 N N . GLY B 1 111 ? 66.085 47.940 87.577 1.00 20.88 108 GLY B N 1
ATOM 1984 C CA . GLY B 1 111 ? 67.098 47.940 86.527 1.00 21.42 108 GLY B CA 1
ATOM 1985 C C . GLY B 1 111 ? 67.690 49.293 86.264 1.00 19.17 108 GLY B C 1
ATOM 1986 O O . GLY B 1 111 ? 68.886 49.389 85.960 1.00 19.74 108 GLY B O 1
ATOM 1987 N N . ILE B 1 112 ? 66.849 50.319 86.339 1.00 18.28 109 ILE B N 1
ATOM 1988 C CA . ILE B 1 112 ? 67.245 51.701 86.088 1.00 18.05 109 ILE B CA 1
ATOM 1989 C C . ILE B 1 112 ? 66.699 52.556 87.235 1.00 18.44 109 ILE B C 1
ATOM 1990 O O . ILE B 1 112 ? 65.472 52.860 87.327 1.00 17.70 109 ILE B O 1
ATOM 1995 N N . PRO B 1 113 ? 67.569 52.890 88.187 1.00 18.67 110 PRO B N 1
ATOM 1996 C CA . PRO B 1 113 ? 67.059 53.621 89.331 1.00 18.12 110 PRO B CA 1
ATOM 1997 C C . PRO B 1 113 ? 67.002 55.136 89.171 1.00 17.68 110 PRO B C 1
ATOM 1998 O O . PRO B 1 113 ? 67.810 55.699 88.443 1.00 19.34 110 PRO B O 1
ATOM 2002 N N . VAL B 1 114 ? 66.041 55.778 89.835 1.00 16.94 111 VAL B N 1
ATOM 2003 C CA . VAL B 1 114 ? 66.038 57.234 90.057 1.00 16.40 111 VAL B CA 1
ATOM 2004 C C . VAL B 1 114 ? 65.819 57.519 91.525 1.00 16.26 111 VAL B C 1
ATOM 2005 O O . VAL B 1 114 ? 64.842 57.080 92.113 1.00 16.33 111 VAL B O 1
ATOM 2009 N N . ALA B 1 115 ? 66.775 58.199 92.136 1.00 15.69 112 ALA B N 1
ATOM 2010 C CA . ALA B 1 115 ? 66.666 58.605 93.550 1.00 15.41 112 ALA B CA 1
ATOM 2011 C C . ALA B 1 115 ? 65.677 59.729 93.615 1.00 15.39 112 ALA B C 1
ATOM 2012 O O . ALA B 1 115 ? 65.955 60.801 93.089 1.00 16.82 112 ALA B O 1
ATOM 2014 N N . THR B 1 116 ? 64.580 59.519 94.323 1.00 14.86 113 THR B N 1
ATOM 2015 C CA . THR B 1 116 ? 63.466 60.483 94.364 1.00 15.43 113 THR B CA 1
ATOM 2016 C C . THR B 1 116 ? 63.365 61.212 95.687 1.00 15.24 113 THR B C 1
ATOM 2017 O O . THR B 1 116 ? 63.572 60.631 96.771 1.00 14.89 113 THR B O 1
ATOM 2021 N N . PHE B 1 117 ? 63.097 62.519 95.619 1.00 15.61 114 PHE B N 1
ATOM 2022 C CA . PHE B 1 117 ? 62.920 63.349 96.810 1.00 16.75 114 PHE B CA 1
ATOM 2023 C C . PHE B 1 117 ? 61.509 63.900 96.900 1.00 17.82 114 PHE B C 1
ATOM 2024 O O . PHE B 1 117 ? 60.666 63.639 96.011 1.00 17.52 114 PHE B O 1
ATOM 2032 N N . ALA B 1 118 ? 61.227 64.638 97.973 1.00 17.65 115 ALA B N 1
ATOM 2033 C CA . ALA B 1 118 ? 59.910 65.187 98.233 1.00 17.52 115 ALA B CA 1
ATOM 2034 C C . ALA B 1 118 ? 59.350 66.010 97.090 1.00 18.03 115 ALA B C 1
ATOM 2035 O O . ALA B 1 118 ? 60.070 66.640 96.321 1.00 18.83 115 ALA B O 1
ATOM 2037 N N . ILE B 1 119 ? 58.036 66.043 97.023 1.00 18.02 116 ILE B N 1
ATOM 2038 C CA . ILE B 1 119 ? 57.378 66.838 96.036 1.00 17.88 116 ILE B CA 1
ATOM 2039 C C . ILE B 1 119 ? 57.733 68.308 96.280 1.00 18.48 116 ILE B C 1
ATOM 2040 O O . ILE B 1 119 ? 57.707 68.820 97.429 1.00 18.21 116 ILE B O 1
ATOM 2045 N N . GLY B 1 120 ? 58.047 69.005 95.210 1.00 18.88 117 GLY B N 1
ATOM 2046 C CA . GLY B 1 120 ? 58.183 70.465 95.292 1.00 20.10 117 GLY B CA 1
ATOM 2047 C C . GLY B 1 120 ? 59.537 70.987 95.756 1.00 21.37 117 GLY B C 1
ATOM 2048 O O . GLY B 1 120 ? 60.546 70.306 95.688 1.00 21.14 117 GLY B O 1
ATOM 2057 N N . ALA B 1 122 ? 60.877 71.325 98.658 1.00 22.08 119 ALA B N 1
ATOM 2058 C CA . ALA B 1 122 ? 61.565 70.555 99.685 1.00 21.45 119 ALA B CA 1
ATOM 2059 C C . ALA B 1 122 ? 62.467 69.550 98.985 1.00 20.90 119 ALA B C 1
ATOM 2060 O O . ALA B 1 122 ? 63.635 69.378 99.350 1.00 20.20 119 ALA B O 1
ATOM 2062 N N . GLY B 1 123 ? 61.905 68.854 98.000 1.00 19.48 120 GLY B N 1
ATOM 2063 C CA . GLY B 1 123 ? 62.687 67.903 97.224 1.00 18.70 120 GLY B CA 1
ATOM 2064 C C . GLY B 1 123 ? 63.805 68.535 96.370 1.00 19.53 120 GLY B C 1
ATOM 2065 O O . GLY B 1 123 ? 64.883 67.985 96.231 1.00 18.56 120 GLY B O 1
ATOM 2066 N N . ALA B 1 124 ? 63.552 69.686 95.756 1.00 19.84 121 ALA B N 1
ATOM 2067 C CA . ALA B 1 124 ? 64.615 70.411 95.042 1.00 20.09 121 ALA B CA 1
ATOM 2068 C C . ALA B 1 124 ? 65.805 70.691 95.946 1.00 20.52 121 ALA B C 1
ATOM 2069 O O . ALA B 1 124 ? 66.966 70.439 95.589 1.00 20.02 121 ALA B O 1
ATOM 2071 N N . LYS B 1 125 ? 65.546 71.286 97.109 1.00 20.35 122 LYS B N 1
ATOM 2072 C CA . LYS B 1 125 ? 66.642 71.573 98.071 1.00 19.91 122 LYS B CA 1
ATOM 2073 C C . LYS B 1 125 ? 67.319 70.292 98.516 1.00 18.07 122 LYS B C 1
ATOM 2074 O O . LYS B 1 125 ? 68.566 70.213 98.574 1.00 19.65 122 LYS B O 1
ATOM 2080 N N . ASN B 1 126 ? 66.524 69.289 98.869 1.00 17.28 123 ASN B N 1
ATOM 2081 C CA . ASN B 1 126 ? 67.092 67.995 99.293 1.00 18.07 123 ASN B CA 1
ATOM 2082 C C . ASN B 1 126 ? 67.894 67.270 98.216 1.00 17.67 123 ASN B C 1
ATOM 2083 O O . ASN B 1 126 ? 68.900 66.601 98.521 1.00 17.88 123 ASN B O 1
ATOM 2088 N N . ALA B 1 127 ? 67.486 67.392 96.952 1.00 17.55 124 ALA B N 1
ATOM 2089 C CA . ALA B 1 127 ? 68.300 66.786 95.886 1.00 16.91 124 ALA B CA 1
ATOM 2090 C C . ALA B 1 127 ? 69.714 67.388 95.842 1.00 17.85 124 ALA B C 1
ATOM 2091 O O . ALA B 1 127 ? 70.711 66.709 95.656 1.00 17.81 124 ALA B O 1
ATOM 2093 N N . ALA B 1 128 ? 69.791 68.696 96.019 1.00 18.79 125 ALA B N 1
ATOM 2094 C CA . ALA B 1 128 ? 71.081 69.407 96.047 1.00 18.65 125 ALA B CA 1
ATOM 2095 C C . ALA B 1 128 ? 71.935 68.939 97.211 1.00 19.68 125 ALA B C 1
ATOM 2096 O O . ALA B 1 128 ? 73.127 68.624 97.040 1.00 20.19 125 ALA B O 1
ATOM 2098 N N . LEU B 1 129 ? 71.337 68.890 98.397 1.00 19.18 126 LEU B N 1
ATOM 2099 C CA . LEU B 1 129 ? 72.043 68.404 99.583 1.00 19.50 126 LEU B CA 1
ATOM 2100 C C . LEU B 1 129 ? 72.494 66.948 99.404 1.00 18.73 126 LEU B C 1
ATOM 2101 O O . LEU B 1 129 ? 73.599 66.593 99.834 1.00 20.00 126 LEU B O 1
ATOM 2106 N N . PHE B 1 130 ? 71.652 66.123 98.789 1.00 18.82 127 PHE B N 1
ATOM 2107 C CA . PHE B 1 130 ? 72.026 64.725 98.540 1.00 17.64 127 PHE B CA 1
ATOM 2108 C C . PHE B 1 130 ? 73.179 64.600 97.515 1.00 19.07 127 PHE B C 1
ATOM 2109 O O . PHE B 1 130 ? 74.094 63.763 97.662 1.00 19.83 127 PHE B O 1
ATOM 2117 N N . ALA B 1 131 ? 73.134 65.427 96.475 1.00 19.19 128 ALA B N 1
ATOM 2118 C CA . ALA B 1 131 ? 74.216 65.479 95.495 1.00 20.18 128 ALA B CA 1
ATOM 2119 C C . ALA B 1 131 ? 75.522 65.842 96.238 1.00 21.18 128 ALA B C 1
ATOM 2120 O O . ALA B 1 131 ? 76.588 65.203 96.015 1.00 21.74 128 ALA B O 1
ATOM 2122 N N . ALA B 1 132 ? 75.459 66.876 97.084 1.00 22.39 129 ALA B N 1
ATOM 2123 C CA . ALA B 1 132 ? 76.588 67.236 97.969 1.00 22.32 129 ALA B CA 1
ATOM 2124 C C . ALA B 1 132 ? 77.107 66.024 98.771 1.00 22.52 129 ALA B C 1
ATOM 2125 O O . ALA B 1 132 ? 78.304 65.760 98.824 1.00 23.52 129 ALA B O 1
ATOM 2127 N N . SER B 1 133 ? 76.197 65.220 99.294 1.00 23.19 130 SER B N 1
ATOM 2128 C CA . SER B 1 133 ? 76.516 64.081 100.082 1.00 22.75 130 SER B CA 1
ATOM 2129 C C . SER B 1 133 ? 77.241 63.025 99.258 1.00 24.15 130 SER B C 1
ATOM 2130 O O . SER B 1 133 ? 78.135 62.362 99.780 1.00 23.47 130 SER B O 1
ATOM 2133 N N . ILE B 1 134 ? 76.958 62.960 97.958 1.00 24.37 131 ILE B N 1
ATOM 2134 C CA . ILE B 1 134 ? 77.706 62.080 97.051 1.00 25.60 131 ILE B CA 1
ATOM 2135 C C . ILE B 1 134 ? 79.064 62.698 96.716 1.00 26.24 131 ILE B C 1
ATOM 2136 O O . ILE B 1 134 ? 80.080 62.025 96.770 1.00 27.94 131 ILE B O 1
ATOM 2141 N N . LEU B 1 135 ? 79.087 63.986 96.398 1.00 26.18 132 LEU B N 1
ATOM 2142 C CA . LEU B 1 135 ? 80.328 64.629 95.894 1.00 26.65 132 LEU B CA 1
ATOM 2143 C C . LEU B 1 135 ? 81.390 64.839 96.975 1.00 28.10 132 LEU B C 1
ATOM 2144 O O . LEU B 1 135 ? 82.564 65.016 96.653 1.00 28.19 132 LEU B O 1
ATOM 2149 N N . GLN B 1 136 ? 80.977 64.829 98.242 1.00 27.88 133 GLN B N 1
ATOM 2150 C CA . GLN B 1 136 ? 81.877 65.197 99.345 1.00 28.39 133 GLN B CA 1
ATOM 2151 C C . GLN B 1 136 ? 82.975 64.183 99.502 1.00 29.39 133 GLN B C 1
ATOM 2152 O O . GLN B 1 136 ? 84.030 64.502 100.037 1.00 28.87 133 GLN B O 1
ATOM 2158 N N . HIS B 1 137 ? 82.731 62.953 99.066 1.00 29.31 134 HIS B N 1
ATOM 2159 C CA . HIS B 1 137 ? 83.722 61.906 99.223 1.00 31.66 134 HIS B CA 1
ATOM 2160 C C . HIS B 1 137 ? 85.080 62.199 98.522 1.00 32.59 134 HIS B C 1
ATOM 2161 O O . HIS B 1 137 ? 86.117 61.705 98.988 1.00 33.73 134 HIS B O 1
ATOM 2168 N N . THR B 1 138 ? 85.056 62.995 97.449 1.00 32.12 135 THR B N 1
ATOM 2169 C CA . THR B 1 138 ? 86.242 63.395 96.693 1.00 32.98 135 THR B CA 1
ATOM 2170 C C . THR B 1 138 ? 86.393 64.932 96.549 1.00 31.98 135 THR B C 1
ATOM 2171 O O . THR B 1 138 ? 87.008 65.402 95.595 1.00 31.76 135 THR B O 1
ATOM 2175 N N . ASP B 1 139 ? 85.870 65.701 97.503 1.00 31.02 136 ASP B N 1
ATOM 2176 C CA . ASP B 1 139 ? 85.913 67.171 97.449 1.00 30.40 136 ASP B CA 1
ATOM 2177 C C . ASP B 1 139 ? 85.799 67.754 98.857 1.00 31.32 136 ASP B C 1
ATOM 2178 O O . ASP B 1 139 ? 84.705 67.857 99.447 1.00 31.23 136 ASP B O 1
ATOM 2183 N N . ILE B 1 140 ? 86.955 68.125 99.409 1.00 31.63 137 ILE B N 1
ATOM 2184 C CA . ILE B 1 140 ? 87.033 68.557 100.798 1.00 31.89 137 ILE B CA 1
ATOM 2185 C C . ILE B 1 140 ? 86.220 69.804 101.022 1.00 30.68 137 ILE B C 1
ATOM 2186 O O . ILE B 1 140 ? 85.573 69.949 102.072 1.00 30.74 137 ILE B O 1
ATOM 2191 N N . ASN B 1 141 ? 86.241 70.708 100.050 1.00 30.64 138 ASN B N 1
ATOM 2192 C CA . ASN B 1 141 ? 85.452 71.929 100.155 1.00 31.09 138 ASN B CA 1
ATOM 2193 C C . ASN B 1 141 ? 83.979 71.585 100.352 1.00 29.83 138 ASN B C 1
ATOM 2194 O O . ASN B 1 141 ? 83.314 72.194 101.182 1.00 29.77 138 ASN B O 1
ATOM 2199 N N . ILE B 1 142 ? 83.491 70.592 99.597 1.00 29.06 139 ILE B N 1
ATOM 2200 C CA . ILE B 1 142 ? 82.063 70.194 99.685 1.00 28.20 139 ILE B CA 1
ATOM 2201 C C . ILE B 1 142 ? 81.758 69.537 101.015 1.00 28.13 139 ILE B C 1
ATOM 2202 O O . ILE B 1 142 ? 80.740 69.859 101.627 1.00 26.96 139 ILE B O 1
ATOM 2207 N N . ALA B 1 143 ? 82.633 68.643 101.477 1.00 28.29 140 ALA B N 1
ATOM 2208 C CA . ALA B 1 143 ? 82.462 68.035 102.808 1.00 28.60 140 ALA B CA 1
ATOM 2209 C C . ALA B 1 143 ? 82.318 69.108 103.893 1.00 29.66 140 ALA B C 1
ATOM 2210 O O . ALA B 1 143 ? 81.443 69.013 104.790 1.00 29.40 140 ALA B O 1
ATOM 2212 N N . LYS B 1 144 ? 83.179 70.123 103.827 1.00 30.06 141 LYS B N 1
ATOM 2213 C CA . LYS B 1 144 ? 83.161 71.202 104.801 1.00 31.15 141 LYS B CA 1
ATOM 2214 C C . LYS B 1 144 ? 81.887 72.031 104.687 1.00 29.45 141 LYS B C 1
ATOM 2215 O O . LYS B 1 144 ? 81.241 72.314 105.686 1.00 28.15 141 LYS B O 1
ATOM 2221 N N . ALA B 1 145 ? 81.516 72.384 103.461 1.00 28.28 142 ALA B N 1
ATOM 2222 C CA . ALA B 1 145 ? 80.335 73.219 103.248 1.00 28.00 142 ALA B CA 1
ATOM 2223 C C . ALA B 1 145 ? 79.014 72.530 103.706 1.00 26.79 142 ALA B C 1
ATOM 2224 O O . ALA B 1 145 ? 78.116 73.179 104.281 1.00 26.54 142 ALA B O 1
ATOM 2226 N N . LEU B 1 146 ? 78.944 71.222 103.498 1.00 26.07 143 LEU B N 1
ATOM 2227 C CA . LEU B 1 146 ? 77.759 70.398 103.843 1.00 25.80 143 LEU B CA 1
ATOM 2228 C C . LEU B 1 146 ? 77.675 70.238 105.359 1.00 26.16 143 LEU B C 1
ATOM 2229 O O . LEU B 1 146 ? 76.594 70.365 105.960 1.00 24.52 143 LEU B O 1
ATOM 2234 N N . ALA B 1 147 ? 78.833 69.975 105.972 1.00 26.83 144 ALA B N 1
ATOM 2235 C CA . ALA B 1 147 ? 78.938 69.919 107.426 1.00 27.30 144 ALA B CA 1
ATOM 2236 C C . ALA B 1 147 ? 78.537 71.234 108.074 1.00 27.60 144 ALA B C 1
ATOM 2237 O O . ALA B 1 147 ? 77.792 71.234 109.035 1.00 29.52 144 ALA B O 1
ATOM 2239 N N . GLU B 1 148 ? 78.976 72.356 107.525 1.00 29.19 145 GLU B N 1
ATOM 2240 C CA . GLU B 1 148 ? 78.579 73.664 108.067 1.00 29.97 145 GLU B CA 1
ATOM 2241 C C . GLU B 1 148 ? 77.079 73.907 107.898 1.00 28.41 145 GLU B C 1
ATOM 2242 O O . GLU B 1 148 ? 76.422 74.434 108.803 1.00 26.71 145 GLU B O 1
ATOM 2248 N N . PHE B 1 149 ? 76.540 73.504 106.746 1.00 26.89 146 PHE B N 1
ATOM 2249 C CA . PHE B 1 149 ? 75.094 73.575 106.499 1.00 26.76 146 PHE B CA 1
ATOM 2250 C C . PHE B 1 149 ? 74.308 72.852 107.578 1.00 26.05 146 PHE B C 1
ATOM 2251 O O . PHE B 1 149 ? 73.349 73.400 108.171 1.00 26.43 146 PHE B O 1
ATOM 2259 N N . ARG B 1 150 ? 74.686 71.614 107.846 1.00 25.66 147 ARG B N 1
ATOM 2260 C CA . ARG B 1 150 ? 73.978 70.816 108.845 1.00 25.37 147 ARG B CA 1
ATOM 2261 C C . ARG B 1 150 ? 74.203 71.326 110.264 1.00 25.73 147 ARG B C 1
ATOM 2262 O O . ARG B 1 150 ? 73.283 71.274 111.059 1.00 25.01 147 ARG B O 1
ATOM 2270 N N . ALA B 1 151 ? 75.409 71.819 110.552 1.00 25.13 148 ALA B N 1
ATOM 2271 C CA . ALA B 1 151 ? 75.733 72.401 111.872 1.00 26.57 148 ALA B CA 1
ATOM 2272 C C . ALA B 1 151 ? 74.831 73.601 112.094 1.00 26.28 148 ALA B C 1
ATOM 2273 O O . ALA B 1 151 ? 74.252 73.777 113.183 1.00 26.10 148 ALA B O 1
ATOM 2275 N N . GLU B 1 152 ? 74.691 74.402 111.038 1.00 26.54 149 GLU B N 1
ATOM 2276 C CA . GLU B 1 152 ? 73.906 75.619 111.107 1.00 26.45 149 GLU B CA 1
ATOM 2277 C C . GLU B 1 152 ? 72.444 75.324 111.378 1.00 25.01 149 GLU B C 1
ATOM 2278 O O . GLU B 1 152 ? 71.816 75.995 112.162 1.00 24.41 149 GLU B O 1
ATOM 2284 N N . GLN B 1 153 ? 71.887 74.323 110.703 1.00 24.16 150 GLN B N 1
ATOM 2285 C CA . GLN B 1 153 ? 70.472 74.064 110.810 1.00 23.60 150 GLN B CA 1
ATOM 2286 C C . GLN B 1 153 ? 70.142 73.468 112.190 1.00 23.58 150 GLN B C 1
ATOM 2287 O O . GLN B 1 153 ? 69.088 73.718 112.751 1.00 24.82 150 GLN B O 1
ATOM 2293 N N . THR B 1 154 ? 71.087 72.714 112.758 1.00 23.27 151 THR B N 1
ATOM 2294 C CA . THR B 1 154 ? 70.962 72.250 114.130 1.00 23.42 151 THR B CA 1
ATOM 2295 C C . THR B 1 154 ? 71.033 73.405 115.152 1.00 24.78 151 THR B C 1
ATOM 2296 O O . THR B 1 154 ? 70.174 73.517 116.023 1.00 25.55 151 THR B O 1
ATOM 2300 N N . ARG B 1 155 ? 72.053 74.238 115.024 1.00 26.85 152 ARG B N 1
ATOM 2301 C CA . ARG B 1 155 ? 72.229 75.418 115.866 1.00 29.04 152 ARG B CA 1
ATOM 2302 C C . ARG B 1 155 ? 71.010 76.346 115.872 1.00 28.71 152 ARG B C 1
ATOM 2303 O O . ARG B 1 155 ? 70.626 76.862 116.930 1.00 28.64 152 ARG B O 1
ATOM 2311 N N . PHE B 1 156 ? 70.410 76.552 114.703 1.00 28.28 153 PHE B N 1
ATOM 2312 C CA . PHE B 1 156 ? 69.219 77.394 114.566 1.00 28.34 153 PHE B CA 1
ATOM 2313 C C . PHE B 1 156 ? 68.012 76.943 115.404 1.00 27.67 153 PHE B C 1
ATOM 2314 O O . PHE B 1 156 ? 67.273 77.769 115.975 1.00 28.27 153 PHE B O 1
ATOM 2322 N N . VAL B 1 157 ? 67.812 75.628 115.491 1.00 24.66 154 VAL B N 1
ATOM 2323 C CA . VAL B 1 157 ? 66.753 75.102 116.335 1.00 24.56 154 VAL B CA 1
ATOM 2324 C C . VAL B 1 157 ? 67.173 75.209 117.807 1.00 24.21 154 VAL B C 1
ATOM 2325 O O . VAL B 1 157 ? 66.399 75.632 118.650 1.00 24.02 154 VAL B O 1
ATOM 2329 N N . LEU B 1 158 ? 68.406 74.843 118.121 1.00 25.57 155 LEU B N 1
ATOM 2330 C CA . LEU B 1 158 ? 68.848 74.863 119.531 1.00 26.35 155 LEU B CA 1
ATOM 2331 C C . LEU B 1 158 ? 68.815 76.265 120.150 1.00 27.18 155 LEU B C 1
ATOM 2332 O O . LEU B 1 158 ? 68.485 76.414 121.337 1.00 26.62 155 LEU B O 1
ATOM 2337 N N . GLU B 1 159 ? 69.101 77.276 119.336 1.00 27.26 156 GLU B N 1
ATOM 2338 C CA . GLU B 1 159 ? 69.193 78.653 119.801 1.00 28.77 156 GLU B CA 1
ATOM 2339 C C . GLU B 1 159 ? 67.826 79.350 119.871 1.00 27.94 156 GLU B C 1
ATOM 2340 O O . GLU B 1 159 ? 67.696 80.392 120.523 1.00 27.94 156 GLU B O 1
ATOM 2346 N N . ASN B 1 160 ? 66.813 78.735 119.243 1.00 26.57 157 ASN B N 1
ATOM 2347 C CA . ASN B 1 160 ? 65.450 79.252 119.219 1.00 26.45 157 ASN B CA 1
ATOM 2348 C C . ASN B 1 160 ? 64.434 78.177 119.647 1.00 24.76 157 ASN B C 1
ATOM 2349 O O . ASN B 1 160 ? 63.557 77.791 118.863 1.00 24.98 157 ASN B O 1
ATOM 2354 N N . PRO B 1 161 ? 64.530 77.716 120.897 1.00 24.73 158 PRO B N 1
ATOM 2355 C CA . PRO B 1 161 ? 63.637 76.615 121.343 1.00 24.95 158 PRO B CA 1
ATOM 2356 C C . PRO B 1 161 ? 62.182 77.006 121.618 1.00 25.21 158 PRO B C 1
ATOM 2357 O O . PRO B 1 161 ? 61.329 76.134 121.626 1.00 24.31 158 PRO B O 1
ATOM 2361 N N . ASP B 1 162 ? 61.897 78.283 121.867 1.00 26.66 159 ASP B N 1
ATOM 2362 C CA . ASP B 1 162 ? 60.576 78.694 122.332 1.00 27.81 159 ASP B CA 1
ATOM 2363 C C . ASP B 1 162 ? 59.766 79.220 121.153 1.00 29.39 159 ASP B C 1
ATOM 2364 O O . ASP B 1 162 ? 60.077 80.279 120.607 1.00 29.49 159 ASP B O 1
ATOM 2369 N N . PRO B 1 163 ? 58.705 78.506 120.766 1.00 29.76 160 PRO B N 1
ATOM 2370 C CA . PRO B 1 163 ? 57.991 78.937 119.578 1.00 31.48 160 PRO B CA 1
ATOM 2371 C C . PRO B 1 163 ? 57.160 80.220 119.778 1.00 33.27 160 PRO B C 1
ATOM 2372 O O . PRO B 1 163 ? 56.709 80.786 118.799 1.00 34.35 160 PRO B O 1
ATOM 2376 N N . ARG B 1 164 ? 56.977 80.653 121.022 1.00 34.27 161 ARG B N 1
ATOM 2377 C CA . ARG B 1 164 ? 56.262 81.884 121.317 1.00 36.65 161 ARG B CA 1
ATOM 2378 C C . ARG B 1 164 ? 57.088 83.129 121.014 1.00 37.59 161 ARG B C 1
ATOM 2379 O O . ARG B 1 164 ? 56.554 84.235 121.045 1.00 38.84 161 ARG B O 1
ATOM 2387 N N . GLU B 1 165 ? 58.371 82.939 120.705 1.00 38.81 162 GLU B N 1
ATOM 2388 C CA . GLU B 1 165 ? 59.269 84.026 120.309 1.00 40.80 162 GLU B CA 1
ATOM 2389 C C . GLU B 1 165 ? 58.746 84.889 119.151 1.00 41.20 162 GLU B C 1
ATOM 2390 O O . GLU B 1 165 ? 58.855 86.126 119.227 1.00 40.67 162 GLU B O 1
ATOM 2396 N N . SER C 1 5 ? 34.530 73.211 56.032 1.00 45.71 2 SER C N 1
ATOM 2397 C CA . SER C 1 5 ? 34.556 71.748 56.307 1.00 44.65 2 SER C CA 1
ATOM 2398 C C . SER C 1 5 ? 34.741 71.529 57.787 1.00 42.15 2 SER C C 1
ATOM 2399 O O . SER C 1 5 ? 35.812 71.764 58.322 1.00 43.13 2 SER C O 1
ATOM 2402 N N . VAL C 1 6 ? 33.706 71.036 58.436 1.00 39.70 3 VAL C N 1
ATOM 2403 C CA . VAL C 1 6 ? 33.714 70.866 59.875 1.00 36.56 3 VAL C CA 1
ATOM 2404 C C . VAL C 1 6 ? 33.947 69.379 60.164 1.00 34.03 3 VAL C C 1
ATOM 2405 O O . VAL C 1 6 ? 33.105 68.552 59.900 1.00 33.56 3 VAL C O 1
ATOM 2409 N N . GLN C 1 7 ? 35.115 69.040 60.702 1.00 30.09 4 GLN C N 1
ATOM 2410 C CA . GLN C 1 7 ? 35.471 67.645 60.909 1.00 29.35 4 GLN C CA 1
ATOM 2411 C C . GLN C 1 7 ? 35.501 67.214 62.395 1.00 26.04 4 GLN C C 1
ATOM 2412 O O . GLN C 1 7 ? 35.489 66.023 62.698 1.00 24.35 4 GLN C O 1
ATOM 2418 N N . VAL C 1 8 ? 35.581 68.183 63.281 1.00 23.48 5 VAL C N 1
ATOM 2419 C CA . VAL C 1 8 ? 35.654 67.871 64.715 1.00 22.52 5 VAL C CA 1
ATOM 2420 C C . VAL C 1 8 ? 34.479 68.516 65.428 1.00 21.97 5 VAL C C 1
ATOM 2421 O O . VAL C 1 8 ? 34.207 69.677 65.220 1.00 22.62 5 VAL C O 1
ATOM 2425 N N . GLY C 1 9 ? 33.789 67.753 66.289 1.00 21.17 6 GLY C N 1
ATOM 2426 C CA . GLY C 1 9 ? 32.825 68.314 67.184 1.00 20.58 6 GLY C CA 1
ATOM 2427 C C . GLY C 1 9 ? 33.410 68.440 68.590 1.00 21.14 6 GLY C C 1
ATOM 2428 O O . GLY C 1 9 ? 33.871 67.449 69.163 1.00 21.52 6 GLY C O 1
ATOM 2429 N N . VAL C 1 10 ? 33.419 69.666 69.103 1.00 20.82 7 VAL C N 1
ATOM 2430 C CA . VAL C 1 10 ? 33.917 69.938 70.441 1.00 21.46 7 VAL C CA 1
ATOM 2431 C C . VAL C 1 10 ? 32.708 70.218 71.328 1.00 21.07 7 VAL C C 1
ATOM 2432 O O . VAL C 1 10 ? 32.056 71.245 71.179 1.00 24.59 7 VAL C O 1
ATOM 2436 N N . ILE C 1 11 ? 32.422 69.313 72.259 1.00 19.87 8 ILE C N 1
ATOM 2437 C CA . ILE C 1 11 ? 31.246 69.470 73.121 1.00 18.23 8 ILE C CA 1
ATOM 2438 C C . ILE C 1 11 ? 31.641 69.449 74.596 1.00 18.86 8 ILE C C 1
ATOM 2439 O O . ILE C 1 11 ? 32.712 68.964 74.974 1.00 19.02 8 ILE C O 1
ATOM 2452 N N . GLY C 1 13 ? 29.791 69.630 78.823 1.00 22.52 10 GLY C N 1
ATOM 2453 C CA . GLY C 1 13 ? 28.568 69.486 79.628 1.00 23.54 10 GLY C CA 1
ATOM 2454 C C . GLY C 1 13 ? 27.963 70.787 80.124 1.00 25.69 10 GLY C C 1
ATOM 2455 O O . GLY C 1 13 ? 26.759 70.864 80.328 1.00 27.55 10 GLY C O 1
ATOM 2456 N N . SER C 1 14 ? 28.778 71.818 80.314 1.00 26.41 11 SER C N 1
ATOM 2457 C CA . SER C 1 14 ? 28.251 73.093 80.736 1.00 28.57 11 SER C CA 1
ATOM 2458 C C . SER C 1 14 ? 29.136 74.239 80.291 1.00 28.78 11 SER C C 1
ATOM 2459 O O . SER C 1 14 ? 30.323 74.064 79.990 1.00 27.81 11 SER C O 1
ATOM 2462 N N . LYS C 1 15 ? 28.554 75.436 80.251 1.00 29.99 12 LYS C N 1
ATOM 2463 C CA . LYS C 1 15 ? 29.302 76.608 79.837 1.00 32.13 12 LYS C CA 1
ATOM 2464 C C . LYS C 1 15 ? 30.481 76.902 80.716 1.00 31.51 12 LYS C C 1
ATOM 2465 O O . LYS C 1 15 ? 31.426 77.561 80.273 1.00 30.25 12 LYS C O 1
ATOM 2471 N N . SER C 1 16 ? 30.451 76.426 81.951 1.00 31.88 13 SER C N 1
ATOM 2472 C CA . SER C 1 16 ? 31.574 76.681 82.854 1.00 32.22 13 SER C CA 1
ATOM 2473 C C . SER C 1 16 ? 32.820 75.886 82.440 1.00 30.13 13 SER C C 1
ATOM 2474 O O . SER C 1 16 ? 33.910 76.185 82.911 1.00 30.34 13 SER C O 1
ATOM 2477 N N . ASP C 1 17 ? 32.654 74.867 81.586 1.00 28.45 14 ASP C N 1
ATOM 2478 C CA . ASP C 1 17 ? 33.815 74.162 81.020 1.00 26.71 14 ASP C CA 1
ATOM 2479 C C . ASP C 1 17 ? 34.527 74.948 79.914 1.00 25.98 14 ASP C C 1
ATOM 2480 O O . ASP C 1 17 ? 35.541 74.491 79.437 1.00 24.56 14 ASP C O 1
ATOM 2485 N N . TRP C 1 18 ? 34.011 76.111 79.504 1.00 26.78 15 TRP C N 1
ATOM 2486 C CA . TRP C 1 18 ? 34.579 76.822 78.364 1.00 27.01 15 TRP C CA 1
ATOM 2487 C C . TRP C 1 18 ? 36.014 77.306 78.602 1.00 27.14 15 TRP C C 1
ATOM 2488 O O . TRP C 1 18 ? 36.827 77.280 77.668 1.00 26.94 15 TRP C O 1
ATOM 2499 N N . SER C 1 19 ? 36.372 77.713 79.828 1.00 28.46 16 SER C N 1
ATOM 2500 C CA . SER C 1 19 ? 37.748 78.227 80.014 1.00 29.32 16 SER C CA 1
ATOM 2501 C C . SER C 1 19 ? 38.780 77.114 79.798 1.00 28.29 16 SER C C 1
ATOM 2502 O O . SER C 1 19 ? 39.943 77.371 79.462 1.00 29.40 16 SER C O 1
ATOM 2505 N N . THR C 1 20 ? 38.350 75.868 79.955 1.00 26.03 17 THR C N 1
ATOM 2506 C CA . THR C 1 20 ? 39.166 74.706 79.597 1.00 25.75 17 THR C CA 1
ATOM 2507 C C . THR C 1 20 ? 39.065 74.329 78.106 1.00 24.75 17 THR C C 1
ATOM 2508 O O . THR C 1 20 ? 40.069 74.204 77.387 1.00 25.62 17 THR C O 1
ATOM 2520 N N . LYS C 1 22 ? 38.066 76.001 75.521 1.00 23.42 19 LYS C N 1
ATOM 2521 C CA . LYS C 1 22 ? 38.535 77.011 74.594 1.00 25.26 19 LYS C CA 1
ATOM 2522 C C . LYS C 1 22 ? 39.969 76.764 74.132 1.00 25.07 19 LYS C C 1
ATOM 2523 O O . LYS C 1 22 ? 40.313 77.063 73.016 1.00 24.88 19 LYS C O 1
ATOM 2529 N N . GLU C 1 23 ? 40.766 76.142 74.981 1.00 25.44 20 GLU C N 1
ATOM 2530 C CA . GLU C 1 23 ? 42.164 75.858 74.666 1.00 26.20 20 GLU C CA 1
ATOM 2531 C C . GLU C 1 23 ? 42.257 74.752 73.605 1.00 24.73 20 GLU C C 1
ATOM 2532 O O . GLU C 1 23 ? 43.153 74.776 72.769 1.00 25.47 20 GLU C O 1
ATOM 2538 N N . CYS C 1 24 ? 41.272 73.853 73.582 1.00 24.37 21 CYS C N 1
ATOM 2539 C CA . CYS C 1 24 ? 41.181 72.838 72.532 1.00 23.92 21 CYS C CA 1
ATOM 2540 C C . CYS C 1 24 ? 40.865 73.555 71.212 1.00 23.68 21 CYS C C 1
ATOM 2541 O O . CYS C 1 24 ? 41.564 73.377 70.203 1.00 22.15 21 CYS C O 1
ATOM 2544 N N . CYS C 1 25 ? 39.840 74.406 71.240 1.00 24.84 22 CYS C N 1
ATOM 2545 C CA . CYS C 1 25 ? 39.413 75.140 70.030 1.00 25.25 22 CYS C CA 1
ATOM 2546 C C . CYS C 1 25 ? 40.551 76.024 69.478 1.00 26.42 22 CYS C C 1
ATOM 2547 O O . CYS C 1 25 ? 40.756 76.089 68.269 1.00 25.82 22 CYS C O 1
ATOM 2550 N N . ASP C 1 26 ? 41.310 76.674 70.364 1.00 26.52 23 ASP C N 1
ATOM 2551 C CA . ASP C 1 26 ? 42.454 77.496 69.944 1.00 28.15 23 ASP C CA 1
ATOM 2552 C C . ASP C 1 26 ? 43.461 76.683 69.125 1.00 27.40 23 ASP C C 1
ATOM 2553 O O . ASP C 1 26 ? 43.916 77.142 68.084 1.00 27.11 23 ASP C O 1
ATOM 2558 N N . ILE C 1 27 ? 43.775 75.467 69.572 1.00 25.98 24 ILE C N 1
ATOM 2559 C CA . ILE C 1 27 ? 44.686 74.600 68.836 1.00 25.93 24 ILE C CA 1
ATOM 2560 C C . ILE C 1 27 ? 44.109 74.185 67.490 1.00 25.13 24 ILE C C 1
ATOM 2561 O O . ILE C 1 27 ? 44.819 74.239 66.485 1.00 26.90 24 ILE C O 1
ATOM 2566 N N . LEU C 1 28 ? 42.857 73.748 67.448 1.00 23.90 25 LEU C N 1
ATOM 2567 C CA . LEU C 1 28 ? 42.221 73.402 66.152 1.00 24.10 25 LEU C CA 1
ATOM 2568 C C . LEU C 1 28 ? 42.244 74.588 65.141 1.00 26.02 25 LEU C C 1
ATOM 2569 O O . LEU C 1 28 ? 42.479 74.385 63.954 1.00 26.22 25 LEU C O 1
ATOM 2574 N N . ASP C 1 29 ? 42.043 75.799 65.639 1.00 27.50 26 ASP C N 1
ATOM 2575 C CA . ASP C 1 29 ? 42.135 77.010 64.794 1.00 30.19 26 ASP C CA 1
ATOM 2576 C C . ASP C 1 29 ? 43.556 77.193 64.271 1.00 30.84 26 ASP C C 1
ATOM 2577 O O . ASP C 1 29 ? 43.761 77.413 63.076 1.00 31.91 26 ASP C O 1
ATOM 2582 N N . ASN C 1 30 ? 44.541 77.043 65.146 1.00 30.96 27 ASN C N 1
ATOM 2583 C CA . ASN C 1 30 ? 45.940 77.207 64.739 1.00 31.53 27 ASN C CA 1
ATOM 2584 C C . ASN C 1 30 ? 46.384 76.151 63.723 1.00 31.00 27 ASN C C 1
ATOM 2585 O O . ASN C 1 30 ? 47.164 76.445 62.839 1.00 30.59 27 ASN C O 1
ATOM 2590 N N . LEU C 1 31 ? 45.839 74.943 63.803 1.00 29.45 28 LEU C N 1
ATOM 2591 C CA . LEU C 1 31 ? 46.132 73.906 62.818 1.00 28.70 28 LEU C CA 1
ATOM 2592 C C . LEU C 1 31 ? 45.266 73.918 61.562 1.00 29.73 28 LEU C C 1
ATOM 2593 O O . LEU C 1 31 ? 45.455 73.049 60.710 1.00 29.15 28 LEU C O 1
ATOM 2598 N N . GLY C 1 32 ? 44.328 74.867 61.453 1.00 30.14 29 GLY C N 1
ATOM 2599 C CA . GLY C 1 32 ? 43.427 74.975 60.301 1.00 30.55 29 GLY C CA 1
ATOM 2600 C C . GLY C 1 32 ? 42.361 73.893 60.204 1.00 30.76 29 GLY C C 1
ATOM 2601 O O . GLY C 1 32 ? 41.870 73.609 59.119 1.00 31.27 29 GLY C O 1
ATOM 2602 N N . ILE C 1 33 ? 41.988 73.289 61.339 1.00 28.74 30 ILE C N 1
ATOM 2603 C CA . ILE C 1 33 ? 40.995 72.222 61.354 1.00 28.00 30 ILE C CA 1
ATOM 2604 C C . ILE C 1 33 ? 39.637 72.814 61.648 1.00 28.00 30 ILE C C 1
ATOM 2605 O O . ILE C 1 33 ? 39.482 73.626 62.577 1.00 28.26 30 ILE C O 1
ATOM 2610 N N . GLY C 1 34 ? 38.669 72.433 60.831 1.00 28.27 31 GLY C N 1
ATOM 2611 C CA . GLY C 1 34 ? 37.301 72.898 60.970 1.00 28.23 31 GLY C CA 1
ATOM 2612 C C . GLY C 1 34 ? 36.600 72.225 62.153 1.00 27.16 31 GLY C C 1
ATOM 2613 O O . GLY C 1 34 ? 36.672 71.008 62.335 1.00 26.43 31 GLY C O 1
ATOM 2614 N N . TYR C 1 35 ? 35.946 73.023 62.974 1.00 27.35 32 TYR C N 1
ATOM 2615 C CA . TYR C 1 35 ? 35.254 72.463 64.135 1.00 27.41 32 TYR C CA 1
ATOM 2616 C C . TYR C 1 35 ? 33.978 73.223 64.425 1.00 28.21 32 TYR C C 1
ATOM 2617 O O . TYR C 1 35 ? 33.763 74.373 63.955 1.00 28.23 32 TYR C O 1
ATOM 2626 N N . GLU C 1 36 ? 33.132 72.573 65.205 1.00 27.73 33 GLU C N 1
ATOM 2627 C CA . GLU C 1 36 ? 31.995 73.203 65.827 1.00 29.20 33 GLU C CA 1
ATOM 2628 C C . GLU C 1 36 ? 32.160 73.014 67.323 1.00 28.85 33 GLU C C 1
ATOM 2629 O O . GLU C 1 36 ? 32.773 72.016 67.792 1.00 28.26 33 GLU C O 1
ATOM 2635 N N A CYS C 1 37 ? 31.652 73.968 68.103 0.50 28.21 34 CYS C N 1
ATOM 2636 N N B CYS C 1 37 ? 31.563 73.930 68.065 0.50 28.75 34 CYS C N 1
ATOM 2637 C CA A CYS C 1 37 ? 31.734 73.886 69.575 0.50 27.54 34 CYS C CA 1
ATOM 2638 C CA B CYS C 1 37 ? 31.649 73.902 69.502 0.50 28.65 34 CYS C CA 1
ATOM 2639 C C A CYS C 1 37 ? 30.364 74.179 70.196 0.50 27.75 34 CYS C C 1
ATOM 2640 C C B CYS C 1 37 ? 30.238 74.055 70.045 0.50 28.20 34 CYS C C 1
ATOM 2641 O O A CYS C 1 37 ? 29.770 75.230 69.921 0.50 26.34 34 CYS C O 1
ATOM 2642 O O B CYS C 1 37 ? 29.451 74.855 69.529 0.50 26.78 34 CYS C O 1
ATOM 2647 N N . GLU C 1 38 ? 29.897 73.277 71.066 1.00 26.10 35 GLU C N 1
ATOM 2648 C CA . GLU C 1 38 ? 28.530 73.322 71.582 1.00 27.31 35 GLU C CA 1
ATOM 2649 C C . GLU C 1 38 ? 28.438 72.843 73.024 1.00 25.98 35 GLU C C 1
ATOM 2650 O O . GLU C 1 38 ? 29.139 71.925 73.435 1.00 24.02 35 GLU C O 1
ATOM 2656 N N . VAL C 1 39 ? 27.516 73.425 73.772 1.00 24.01 36 VAL C N 1
ATOM 2657 C CA . VAL C 1 39 ? 27.181 72.877 75.088 1.00 23.98 36 VAL C CA 1
ATOM 2658 C C . VAL C 1 39 ? 26.091 71.826 74.893 1.00 24.02 36 VAL C C 1
ATOM 2659 O O . VAL C 1 39 ? 25.030 72.111 74.364 1.00 22.94 36 VAL C O 1
ATOM 2663 N N . VAL C 1 40 ? 26.414 70.605 75.301 1.00 23.97 37 VAL C N 1
ATOM 2664 C CA . VAL C 1 40 ? 25.578 69.399 75.214 1.00 24.22 37 VAL C CA 1
ATOM 2665 C C . VAL C 1 40 ? 25.682 68.709 76.583 1.00 24.24 37 VAL C C 1
ATOM 2666 O O . VAL C 1 40 ? 26.723 68.118 76.908 1.00 23.01 37 VAL C O 1
ATOM 2670 N N . SER C 1 41 ? 24.639 68.791 77.417 1.00 22.87 38 SER C N 1
ATOM 2671 C CA . SER C 1 41 ? 24.712 68.198 78.775 1.00 22.97 38 SER C CA 1
ATOM 2672 C C . SER C 1 41 ? 24.153 66.791 78.754 1.00 21.75 38 SER C C 1
ATOM 2673 O O . SER C 1 41 ? 23.018 66.601 78.345 1.00 22.22 38 SER C O 1
ATOM 2676 N N . ALA C 1 42 ? 24.952 65.804 79.180 1.00 19.75 39 ALA C N 1
ATOM 2677 C CA . ALA C 1 42 ? 24.497 64.441 79.299 1.00 19.74 39 ALA C CA 1
ATOM 2678 C C . ALA C 1 42 ? 23.341 64.330 80.304 1.00 20.94 39 ALA C C 1
ATOM 2679 O O . ALA C 1 42 ? 22.453 63.528 80.098 1.00 20.71 39 ALA C O 1
ATOM 2681 N N . HIS C 1 43 ? 23.352 65.144 81.364 1.00 20.12 40 HIS C N 1
ATOM 2682 C CA . HIS C 1 43 ? 22.325 65.011 82.387 1.00 20.38 40 HIS C CA 1
ATOM 2683 C C . HIS C 1 43 ? 21.150 65.944 82.217 1.00 20.58 40 HIS C C 1
ATOM 2684 O O . HIS C 1 43 ? 20.047 65.572 82.541 1.00 21.11 40 HIS C O 1
ATOM 2691 N N . ARG C 1 44 ? 21.371 67.160 81.721 1.00 20.88 41 ARG C N 1
ATOM 2692 C CA . ARG C 1 44 ? 20.283 68.127 81.573 1.00 22.11 41 ARG C CA 1
ATOM 2693 C C . ARG C 1 44 ? 19.675 68.111 80.168 1.00 21.55 41 ARG C C 1
ATOM 2694 O O . ARG C 1 44 ? 18.507 68.450 80.022 1.00 22.15 41 ARG C O 1
ATOM 2702 N N . THR C 1 45 ? 20.444 67.684 79.144 1.00 21.60 42 THR C N 1
ATOM 2703 C CA . THR C 1 45 ? 19.921 67.527 77.778 1.00 20.65 42 THR C CA 1
ATOM 2704 C C . THR C 1 45 ? 20.244 66.128 77.197 1.00 20.13 42 THR C C 1
ATOM 2705 O O . THR C 1 45 ? 20.850 66.000 76.128 1.00 19.37 42 THR C O 1
ATOM 2709 N N . PRO C 1 46 ? 19.766 65.062 77.860 1.00 20.16 43 PRO C N 1
ATOM 2710 C CA . PRO C 1 46 ? 20.108 63.710 77.417 1.00 20.86 43 PRO C CA 1
ATOM 2711 C C . PRO C 1 46 ? 19.618 63.366 76.000 1.00 21.57 43 PRO C C 1
ATOM 2712 O O . PRO C 1 46 ? 20.288 62.653 75.273 1.00 21.78 43 PRO C O 1
ATOM 2716 N N . ASP C 1 47 ? 18.458 63.894 75.597 1.00 22.23 44 ASP C N 1
ATOM 2717 C CA . ASP C 1 47 ? 17.948 63.627 74.250 1.00 23.75 44 ASP C CA 1
ATOM 2718 C C . ASP C 1 47 ? 18.794 64.308 73.197 1.00 23.38 44 ASP C C 1
ATOM 2719 O O . ASP C 1 47 ? 19.120 63.726 72.167 1.00 22.85 44 ASP C O 1
ATOM 2724 N N . LYS C 1 48 ? 19.151 65.564 73.447 1.00 22.13 45 LYS C N 1
ATOM 2725 C CA . LYS C 1 48 ? 20.009 66.273 72.522 1.00 23.63 45 LYS C CA 1
ATOM 2726 C C . LYS C 1 48 ? 21.380 65.579 72.374 1.00 21.76 45 LYS C C 1
ATOM 2727 O O . LYS C 1 48 ? 21.962 65.529 71.295 1.00 21.16 45 LYS C O 1
ATOM 2749 N N . PHE C 1 50 ? 22.013 62.334 72.781 1.00 22.05 47 PHE C N 1
ATOM 2750 C CA . PHE C 1 50 ? 21.805 61.120 71.967 1.00 23.36 47 PHE C CA 1
ATOM 2751 C C . PHE C 1 50 ? 21.724 61.474 70.490 1.00 23.27 47 PHE C C 1
ATOM 2752 O O . PHE C 1 50 ? 22.339 60.837 69.653 1.00 23.91 47 PHE C O 1
ATOM 2760 N N . ASP C 1 51 ? 20.971 62.522 70.173 1.00 23.24 48 ASP C N 1
ATOM 2761 C CA . ASP C 1 51 ? 20.811 62.960 68.792 1.00 24.88 48 ASP C CA 1
ATOM 2762 C C . ASP C 1 51 ? 22.133 63.481 68.184 1.00 23.14 48 ASP C C 1
ATOM 2763 O O . ASP C 1 51 ? 22.417 63.226 67.035 1.00 23.46 48 ASP C O 1
ATOM 2768 N N . TYR C 1 52 ? 22.913 64.207 68.966 1.00 23.05 49 TYR C N 1
ATOM 2769 C CA . TYR C 1 52 ? 24.220 64.678 68.540 1.00 23.13 49 TYR C CA 1
ATOM 2770 C C . TYR C 1 52 ? 25.096 63.514 68.151 1.00 23.35 49 TYR C C 1
ATOM 2771 O O . TYR C 1 52 ? 25.670 63.493 67.053 1.00 23.16 49 TYR C O 1
ATOM 2780 N N . ALA C 1 53 ? 25.199 62.539 69.060 1.00 22.37 50 ALA C N 1
ATOM 2781 C CA . ALA C 1 53 ? 26.030 61.382 68.799 1.00 22.99 50 ALA C CA 1
ATOM 2782 C C . ALA C 1 53 ? 25.515 60.579 67.602 1.00 23.71 50 ALA C C 1
ATOM 2783 O O . ALA C 1 53 ? 26.291 60.204 66.734 1.00 23.80 50 ALA C O 1
ATOM 2785 N N . GLU C 1 54 ? 24.207 60.308 67.576 1.00 24.92 51 GLU C N 1
ATOM 2786 C CA . GLU C 1 54 ? 23.596 59.509 66.506 1.00 26.71 51 GLU C CA 1
ATOM 2787 C C . GLU C 1 54 ? 23.842 60.070 65.105 1.00 27.01 51 GLU C C 1
ATOM 2788 O O . GLU C 1 54 ? 24.036 59.312 64.176 1.00 28.23 51 GLU C O 1
ATOM 2794 N N . THR C 1 55 ? 23.798 61.392 64.956 1.00 25.71 52 THR C N 1
ATOM 2795 C CA . THR C 1 55 ? 23.872 62.044 63.649 1.00 26.62 52 THR C CA 1
ATOM 2796 C C . THR C 1 55 ? 25.269 62.608 63.328 1.00 25.88 52 THR C C 1
ATOM 2797 O O . THR C 1 55 ? 25.473 63.247 62.296 1.00 25.29 52 THR C O 1
ATOM 2801 N N . ALA C 1 56 ? 26.247 62.383 64.201 1.00 24.82 53 ALA C N 1
ATOM 2802 C CA . ALA C 1 56 ? 27.542 63.008 64.002 1.00 25.00 53 ALA C CA 1
ATOM 2803 C C . ALA C 1 56 ? 28.175 62.603 62.670 1.00 26.53 53 ALA C C 1
ATOM 2804 O O . ALA C 1 56 ? 28.638 63.454 61.911 1.00 27.37 53 ALA C O 1
ATOM 2806 N N . LYS C 1 57 ? 28.199 61.308 62.385 1.00 27.57 54 LYS C N 1
ATOM 2807 C CA . LYS C 1 57 ? 28.749 60.801 61.137 1.00 29.81 54 LYS C CA 1
ATOM 2808 C C . LYS C 1 57 ? 27.984 61.342 59.904 1.00 30.12 54 LYS C C 1
ATOM 2809 O O . LYS C 1 57 ? 28.612 61.776 58.953 1.00 30.71 54 LYS C O 1
ATOM 2815 N N . GLU C 1 58 ? 26.657 61.311 59.960 1.00 30.72 55 GLU C N 1
ATOM 2816 C CA . GLU C 1 58 ? 25.768 61.908 58.939 1.00 32.79 55 GLU C CA 1
ATOM 2817 C C . GLU C 1 58 ? 26.152 63.368 58.687 1.00 33.44 55 GLU C C 1
ATOM 2818 O O . GLU C 1 58 ? 26.261 63.804 57.533 1.00 34.82 55 GLU C O 1
ATOM 2824 N N . ARG C 1 59 ? 26.400 64.111 59.767 1.00 31.69 56 ARG C N 1
ATOM 2825 C CA . ARG C 1 59 ? 26.752 65.527 59.665 1.00 31.30 56 ARG C CA 1
ATOM 2826 C C . ARG C 1 59 ? 28.200 65.806 59.210 1.00 31.05 56 ARG C C 1
ATOM 2827 O O . ARG C 1 59 ? 28.592 66.945 59.081 1.00 31.79 56 ARG C O 1
ATOM 2835 N N . GLY C 1 60 ? 28.977 64.768 58.942 1.00 30.44 57 GLY C N 1
ATOM 2836 C CA . GLY C 1 60 ? 30.327 64.924 58.409 1.00 30.55 57 GLY C CA 1
ATOM 2837 C C . GLY C 1 60 ? 31.437 65.006 59.443 1.00 29.35 57 GLY C C 1
ATOM 2838 O O . GLY C 1 60 ? 32.615 65.178 59.105 1.00 29.44 57 GLY C O 1
ATOM 2839 N N . LEU C 1 61 ? 31.079 64.851 60.714 1.00 28.72 58 LEU C N 1
ATOM 2840 C CA . LEU C 1 61 ? 32.103 64.804 61.760 1.00 27.14 58 LEU C CA 1
ATOM 2841 C C . LEU C 1 61 ? 32.928 63.528 61.647 1.00 27.06 58 LEU C C 1
ATOM 2842 O O . LEU C 1 61 ? 32.401 62.453 61.299 1.00 27.27 58 LEU C O 1
ATOM 2847 N N . LYS C 1 62 ? 34.211 63.663 61.983 1.00 25.52 59 LYS C N 1
ATOM 2848 C CA . LYS C 1 62 ? 35.159 62.574 61.988 1.00 24.84 59 LYS C CA 1
ATOM 2849 C C . LYS C 1 62 ? 35.651 62.192 63.410 1.00 23.80 59 LYS C C 1
ATOM 2850 O O . LYS C 1 62 ? 36.080 61.055 63.628 1.00 22.25 59 LYS C O 1
ATOM 2856 N N . VAL C 1 63 ? 35.629 63.157 64.331 1.00 22.17 60 VAL C N 1
ATOM 2857 C CA . VAL C 1 63 ? 36.121 62.923 65.685 1.00 20.92 60 VAL C CA 1
ATOM 2858 C C . VAL C 1 63 ? 35.269 63.755 66.591 1.00 20.31 60 VAL C C 1
ATOM 2859 O O . VAL C 1 63 ? 34.860 64.896 66.216 1.00 20.54 60 VAL C O 1
ATOM 2863 N N . ILE C 1 64 ? 35.015 63.263 67.795 1.00 18.37 61 ILE C N 1
ATOM 2864 C CA . ILE C 1 64 ? 34.289 64.094 68.760 1.00 19.04 61 ILE C CA 1
ATOM 2865 C C . ILE C 1 64 ? 35.189 64.263 69.960 1.00 18.21 61 ILE C C 1
ATOM 2866 O O . ILE C 1 64 ? 35.725 63.276 70.416 1.00 16.84 61 ILE C O 1
ATOM 2871 N N . ILE C 1 65 ? 35.338 65.511 70.432 1.00 17.72 62 ILE C N 1
ATOM 2872 C CA . ILE C 1 65 ? 36.064 65.821 71.655 1.00 16.98 62 ILE C CA 1
ATOM 2873 C C . ILE C 1 65 ? 35.070 66.295 72.692 1.00 16.77 62 ILE C C 1
ATOM 2874 O O . ILE C 1 65 ? 34.390 67.321 72.485 1.00 18.78 62 ILE C O 1
ATOM 2879 N N . ALA C 1 66 ? 35.017 65.626 73.854 1.00 16.10 63 ALA C N 1
ATOM 2880 C CA . ALA C 1 66 ? 34.020 65.902 74.865 1.00 15.27 63 ALA C CA 1
ATOM 2881 C C . ALA C 1 66 ? 34.637 66.102 76.230 1.00 16.82 63 ALA C C 1
ATOM 2882 O O . ALA C 1 66 ? 35.382 65.255 76.696 1.00 16.98 63 ALA C O 1
ATOM 2884 N N . GLY C 1 67 ? 34.359 67.277 76.818 1.00 17.43 64 GLY C N 1
ATOM 2885 C CA . GLY C 1 67 ? 34.827 67.632 78.119 1.00 18.11 64 GLY C CA 1
ATOM 2886 C C . GLY C 1 67 ? 33.702 67.615 79.142 1.00 18.79 64 GLY C C 1
ATOM 2887 O O . GLY C 1 67 ? 32.566 68.052 78.861 1.00 19.57 64 GLY C O 1
ATOM 2888 N N . ALA C 1 68 ? 34.002 67.110 80.330 1.00 18.02 65 ALA C N 1
ATOM 2889 C CA . ALA C 1 68 ? 33.043 67.080 81.440 1.00 19.13 65 ALA C CA 1
ATOM 2890 C C . ALA C 1 68 ? 33.804 66.899 82.766 1.00 19.39 65 ALA C C 1
ATOM 2891 O O . ALA C 1 68 ? 34.915 66.374 82.778 1.00 19.00 65 ALA C O 1
ATOM 2893 N N . GLY C 1 69 ? 33.229 67.418 83.841 1.00 20.32 66 GLY C N 1
ATOM 2894 C CA . GLY C 1 69 ? 33.786 67.263 85.197 1.00 21.14 66 GLY C CA 1
ATOM 2895 C C . GLY C 1 69 ? 32.904 66.456 86.138 1.00 21.32 66 GLY C C 1
ATOM 2896 O O . GLY C 1 69 ? 31.750 66.191 85.853 1.00 20.96 66 GLY C O 1
ATOM 2897 N N . GLY C 1 70 ? 33.440 66.116 87.305 1.00 21.44 67 GLY C N 1
ATOM 2898 C CA . GLY C 1 70 ? 32.635 65.543 88.371 1.00 21.57 67 GLY C CA 1
ATOM 2899 C C . GLY C 1 70 ? 32.368 64.099 87.991 1.00 20.22 67 GLY C C 1
ATOM 2900 O O . GLY C 1 70 ? 33.274 63.403 87.480 1.00 20.74 67 GLY C O 1
ATOM 2901 N N . ALA C 1 71 ? 31.115 63.704 88.099 1.00 19.24 68 ALA C N 1
ATOM 2902 C CA . ALA C 1 71 ? 30.645 62.432 87.537 1.00 18.56 68 ALA C CA 1
ATOM 2903 C C . ALA C 1 71 ? 30.464 62.737 86.050 1.00 18.74 68 ALA C C 1
ATOM 2904 O O . ALA C 1 71 ? 29.376 63.247 85.577 1.00 20.11 68 ALA C O 1
ATOM 2906 N N . ALA C 1 72 ? 31.549 62.489 85.310 1.00 16.53 69 ALA C N 1
ATOM 2907 C CA . ALA C 1 72 ? 31.667 62.919 83.929 1.00 17.32 69 ALA C CA 1
ATOM 2908 C C . ALA C 1 72 ? 31.233 61.819 83.004 1.00 18.83 69 ALA C C 1
ATOM 2909 O O . ALA C 1 72 ? 32.005 60.890 82.762 1.00 20.68 69 ALA C O 1
ATOM 2911 N N . HIS C 1 73 ? 29.983 61.881 82.542 1.00 17.90 70 HIS C N 1
ATOM 2912 C CA . HIS C 1 73 ? 29.397 60.811 81.715 1.00 17.81 70 HIS C CA 1
ATOM 2913 C C . HIS C 1 73 ? 29.297 61.193 80.263 1.00 17.31 70 HIS C C 1
ATOM 2914 O O . HIS C 1 73 ? 29.118 60.344 79.436 1.00 17.26 70 HIS C O 1
ATOM 2921 N N . LEU C 1 74 ? 29.433 62.499 79.920 1.00 16.76 71 LEU C N 1
ATOM 2922 C CA . LEU C 1 74 ? 29.277 62.889 78.497 1.00 16.45 71 LEU C CA 1
ATOM 2923 C C . LEU C 1 74 ? 30.146 62.125 77.469 1.00 16.74 71 LEU C C 1
ATOM 2924 O O . LEU C 1 74 ? 29.624 61.616 76.476 1.00 16.56 71 LEU C O 1
ATOM 2929 N N . PRO C 1 75 ? 31.466 61.962 77.716 1.00 16.40 72 PRO C N 1
ATOM 2930 C CA . PRO C 1 75 ? 32.222 61.237 76.704 1.00 15.94 72 PRO C CA 1
ATOM 2931 C C . PRO C 1 75 ? 31.810 59.790 76.498 1.00 15.61 72 PRO C C 1
ATOM 2932 O O . PRO C 1 75 ? 31.721 59.362 75.368 1.00 16.02 72 PRO C O 1
ATOM 2936 N N . GLY C 1 76 ? 31.559 59.076 77.576 1.00 15.53 73 GLY C N 1
ATOM 2937 C CA . GLY C 1 76 ? 31.223 57.635 77.501 1.00 15.31 73 GLY C CA 1
ATOM 2938 C C . GLY C 1 76 ? 29.879 57.430 76.855 1.00 16.04 73 GLY C C 1
ATOM 2939 O O . GLY C 1 76 ? 29.669 56.446 76.131 1.00 15.89 73 GLY C O 1
ATOM 2948 N N . VAL C 1 78 ? 28.358 59.530 74.648 1.00 17.97 75 VAL C N 1
ATOM 2949 C CA . VAL C 1 78 ? 28.507 59.796 73.223 1.00 17.76 75 VAL C CA 1
ATOM 2950 C C . VAL C 1 78 ? 29.145 58.607 72.517 1.00 18.49 75 VAL C C 1
ATOM 2951 O O . VAL C 1 78 ? 28.687 58.184 71.469 1.00 18.70 75 VAL C O 1
ATOM 2955 N N . ALA C 1 79 ? 30.187 58.045 73.129 1.00 18.22 76 ALA C N 1
ATOM 2956 C CA . ALA C 1 79 ? 30.866 56.906 72.576 1.00 17.90 76 ALA C CA 1
ATOM 2957 C C . ALA C 1 79 ? 29.947 55.694 72.390 1.00 18.63 76 ALA C C 1
ATOM 2958 O O . ALA C 1 79 ? 30.149 54.879 71.465 1.00 20.28 76 ALA C O 1
ATOM 2960 N N . ALA C 1 80 ? 28.993 55.529 73.308 1.00 18.09 77 ALA C N 1
ATOM 2961 C CA . ALA C 1 80 ? 27.981 54.467 73.228 1.00 17.77 77 ALA C CA 1
ATOM 2962 C C . ALA C 1 80 ? 27.069 54.604 71.997 1.00 18.40 77 ALA C C 1
ATOM 2963 O O . ALA C 1 80 ? 26.494 53.617 71.527 1.00 19.41 77 ALA C O 1
ATOM 2965 N N . LYS C 1 81 ? 26.917 55.816 71.486 1.00 18.62 78 LYS C N 1
ATOM 2966 C CA . LYS C 1 81 ? 25.953 56.132 70.428 1.00 19.57 78 LYS C CA 1
ATOM 2967 C C . LYS C 1 81 ? 26.575 56.532 69.069 1.00 21.00 78 LYS C C 1
ATOM 2968 O O . LYS C 1 81 ? 25.827 56.872 68.136 1.00 22.52 78 LYS C O 1
ATOM 2974 N N . THR C 1 82 ? 27.902 56.509 68.937 1.00 20.43 79 THR C N 1
ATOM 2975 C CA . THR C 1 82 ? 28.558 56.732 67.624 1.00 22.26 79 THR C CA 1
ATOM 2976 C C . THR C 1 82 ? 29.744 55.779 67.507 1.00 22.83 79 THR C C 1
ATOM 2977 O O . THR C 1 82 ? 30.358 55.482 68.511 1.00 24.07 79 THR C O 1
ATOM 2981 N N . THR C 1 83 ? 30.088 55.325 66.298 1.00 24.64 80 THR C N 1
ATOM 2982 C CA . THR C 1 83 ? 31.345 54.567 66.146 1.00 25.66 80 THR C CA 1
ATOM 2983 C C . THR C 1 83 ? 32.528 55.478 65.860 1.00 24.09 80 THR C C 1
ATOM 2984 O O . THR C 1 83 ? 33.654 55.009 65.795 1.00 25.53 80 THR C O 1
ATOM 2988 N N . LEU C 1 84 ? 32.302 56.788 65.754 1.00 22.54 81 LEU C N 1
ATOM 2989 C CA . LEU C 1 84 ? 33.407 57.727 65.658 1.00 21.49 81 LEU C CA 1
ATOM 2990 C C . LEU C 1 84 ? 34.268 57.732 66.910 1.00 21.52 81 LEU C C 1
ATOM 2991 O O . LEU C 1 84 ? 33.745 57.544 68.006 1.00 19.52 81 LEU C O 1
ATOM 2996 N N . PRO C 1 85 ? 35.568 57.988 66.740 1.00 20.93 82 PRO C N 1
ATOM 2997 C CA . PRO C 1 85 ? 36.457 58.142 67.894 1.00 20.89 82 PRO C CA 1
ATOM 2998 C C . PRO C 1 85 ? 36.021 59.330 68.754 1.00 20.31 82 PRO C C 1
ATOM 2999 O O . PRO C 1 85 ? 35.806 60.450 68.255 1.00 20.99 82 PRO C O 1
ATOM 3003 N N . VAL C 1 86 ? 35.889 59.052 70.049 1.00 19.08 83 VAL C N 1
ATOM 3004 C CA . VAL C 1 86 ? 35.562 60.031 71.055 1.00 17.94 83 VAL C CA 1
ATOM 3005 C C . VAL C 1 86 ? 36.758 60.215 72.006 1.00 16.80 83 VAL C C 1
ATOM 3006 O O . VAL C 1 86 ? 37.322 59.236 72.501 1.00 16.03 83 VAL C O 1
ATOM 3010 N N . LEU C 1 87 ? 37.190 61.456 72.101 1.00 14.54 84 LEU C N 1
ATOM 3011 C CA . LEU C 1 87 ? 38.273 61.887 72.944 1.00 16.56 84 LEU C CA 1
ATOM 3012 C C . LEU C 1 87 ? 37.642 62.566 74.172 1.00 16.47 84 LEU C C 1
ATOM 3013 O O . LEU C 1 87 ? 36.821 63.507 74.048 1.00 18.01 84 LEU C O 1
ATOM 3018 N N . GLY C 1 88 ? 38.015 62.087 75.351 1.00 15.86 85 GLY C N 1
ATOM 3019 C CA . GLY C 1 88 ? 37.542 62.593 76.604 1.00 14.81 85 GLY C CA 1
ATOM 3020 C C . GLY C 1 88 ? 38.539 63.520 77.327 1.00 16.21 85 GLY C C 1
ATOM 3021 O O . GLY C 1 88 ? 39.699 63.206 77.566 1.00 15.95 85 GLY C O 1
ATOM 3022 N N . VAL C 1 89 ? 38.074 64.707 77.682 1.00 16.36 86 VAL C N 1
ATOM 3023 C CA . VAL C 1 89 ? 38.867 65.669 78.439 1.00 15.36 86 VAL C CA 1
ATOM 3024 C C . VAL C 1 89 ? 38.263 65.817 79.857 1.00 15.81 86 VAL C C 1
ATOM 3025 O O . VAL C 1 89 ? 37.142 66.371 80.009 1.00 16.38 86 VAL C O 1
ATOM 3029 N N . PRO C 1 90 ? 38.965 65.372 80.890 1.00 16.21 87 PRO C N 1
ATOM 3030 C CA . PRO C 1 90 ? 38.466 65.562 82.235 1.00 17.37 87 PRO C CA 1
ATOM 3031 C C . PRO C 1 90 ? 38.669 66.999 82.731 1.00 18.07 87 PRO C C 1
ATOM 3032 O O . PRO C 1 90 ? 39.792 67.492 82.782 1.00 19.27 87 PRO C O 1
ATOM 3036 N N . VAL C 1 91 ? 37.581 67.654 83.068 1.00 18.97 88 VAL C N 1
ATOM 3037 C CA . VAL C 1 91 ? 37.647 69.039 83.486 1.00 20.03 88 VAL C CA 1
ATOM 3038 C C . VAL C 1 91 ? 37.959 69.055 84.974 1.00 22.07 88 VAL C C 1
ATOM 3039 O O . VAL C 1 91 ? 37.463 68.207 85.698 1.00 22.59 88 VAL C O 1
ATOM 3043 N N . LYS C 1 92 ? 38.745 70.038 85.404 1.00 23.37 89 LYS C N 1
ATOM 3044 C CA . LYS C 1 92 ? 39.226 70.103 86.766 1.00 25.83 89 LYS C CA 1
ATOM 3045 C C . LYS C 1 92 ? 38.060 70.524 87.603 1.00 27.52 89 LYS C C 1
ATOM 3046 O O . LYS C 1 92 ? 37.528 71.631 87.465 1.00 28.76 89 LYS C O 1
ATOM 3052 N N . SER C 1 93 ? 37.615 69.581 88.418 1.00 28.89 90 SER C N 1
ATOM 3053 C CA . SER C 1 93 ? 36.506 69.792 89.339 1.00 29.35 90 SER C CA 1
ATOM 3054 C C . SER C 1 93 ? 36.954 70.572 90.578 1.00 31.40 90 SER C C 1
ATOM 3055 O O . SER C 1 93 ? 38.123 70.529 90.978 1.00 30.80 90 SER C O 1
ATOM 3058 N N . SER C 1 94 ? 36.035 71.327 91.180 1.00 32.95 91 SER C N 1
ATOM 3059 C CA . SER C 1 94 ? 36.431 72.243 92.254 1.00 34.18 91 SER C CA 1
ATOM 3060 C C . SER C 1 94 ? 36.722 71.493 93.536 1.00 33.60 91 SER C C 1
ATOM 3061 O O . SER C 1 94 ? 37.635 71.852 94.276 1.00 34.02 91 SER C O 1
ATOM 3064 N N . THR C 1 95 ? 36.009 70.393 93.774 1.00 31.67 92 THR C N 1
ATOM 3065 C CA . THR C 1 95 ? 36.221 69.662 95.009 1.00 30.21 92 THR C CA 1
ATOM 3066 C C . THR C 1 95 ? 37.444 68.761 94.951 1.00 27.85 92 THR C C 1
ATOM 3067 O O . THR C 1 95 ? 38.299 68.840 95.805 1.00 28.17 92 THR C O 1
ATOM 3071 N N . LEU C 1 96 ? 37.531 67.920 93.926 1.00 25.13 93 LEU C N 1
ATOM 3072 C CA . LEU C 1 96 ? 38.499 66.827 93.884 1.00 22.88 93 LEU C CA 1
ATOM 3073 C C . LEU C 1 96 ? 39.559 66.993 92.791 1.00 22.57 93 LEU C C 1
ATOM 3074 O O . LEU C 1 96 ? 40.234 66.018 92.417 1.00 20.02 93 LEU C O 1
ATOM 3079 N N . ASN C 1 97 ? 39.689 68.215 92.279 1.00 23.73 94 ASN C N 1
ATOM 3080 C CA . ASN C 1 97 ? 40.736 68.557 91.305 1.00 24.04 94 ASN C CA 1
ATOM 3081 C C . ASN C 1 97 ? 40.798 67.657 90.070 1.00 21.80 94 ASN C C 1
ATOM 3082 O O . ASN C 1 97 ? 41.873 67.455 89.497 1.00 21.97 94 ASN C O 1
ATOM 3087 N N . GLY C 1 98 ? 39.638 67.160 89.634 1.00 19.60 95 GLY C N 1
ATOM 3088 C CA . GLY C 1 98 ? 39.524 66.389 88.395 1.00 17.59 95 GLY C CA 1
ATOM 3089 C C . GLY C 1 98 ? 39.753 64.878 88.612 1.00 16.93 95 GLY C C 1
ATOM 3090 O O . GLY C 1 98 ? 39.788 64.089 87.655 1.00 18.77 95 GLY C O 1
ATOM 3091 N N . GLN C 1 99 ? 39.963 64.451 89.845 1.00 18.50 96 GLN C N 1
ATOM 3092 C CA . GLN C 1 99 ? 40.139 62.985 90.088 1.00 18.10 96 GLN C CA 1
ATOM 3093 C C . GLN C 1 99 ? 38.881 62.204 89.748 1.00 18.26 96 GLN C C 1
ATOM 3094 O O . GLN C 1 99 ? 38.943 61.100 89.145 1.00 18.25 96 GLN C O 1
ATOM 3100 N N . ASP C 1 100 ? 37.744 62.730 90.173 1.00 17.25 97 ASP C N 1
ATOM 3101 C CA . ASP C 1 100 ? 36.418 62.175 89.844 1.00 17.42 97 ASP C CA 1
ATOM 3102 C C . ASP C 1 100 ? 36.207 62.207 88.314 1.00 17.18 97 ASP C C 1
ATOM 3103 O O . ASP C 1 100 ? 35.795 61.229 87.711 1.00 15.66 97 ASP C O 1
ATOM 3108 N N . SER C 1 101 ? 36.517 63.350 87.703 1.00 16.95 98 SER C N 1
ATOM 3109 C CA . SER C 1 101 ? 36.398 63.538 86.242 1.00 16.63 98 SER C CA 1
ATOM 3110 C C . SER C 1 101 ? 37.207 62.493 85.490 1.00 15.84 98 SER C C 1
ATOM 3111 O O . SER C 1 101 ? 36.723 61.837 84.541 1.00 16.09 98 SER C O 1
ATOM 3114 N N . LEU C 1 102 ? 38.442 62.304 85.931 1.00 15.23 99 LEU C N 1
ATOM 3115 C CA . LEU C 1 102 ? 39.362 61.397 85.271 1.00 15.16 99 LEU C CA 1
ATOM 3116 C C . LEU C 1 102 ? 38.869 59.954 85.352 1.00 15.24 99 LEU C C 1
ATOM 3117 O O . LEU C 1 102 ? 38.808 59.260 84.322 1.00 14.34 99 LEU C O 1
ATOM 3122 N N . LEU C 1 103 ? 38.487 59.522 86.548 1.00 15.23 100 LEU C N 1
ATOM 3123 C CA . LEU C 1 103 ? 38.114 58.112 86.719 1.00 15.29 100 LEU C CA 1
ATOM 3124 C C . LEU C 1 103 ? 36.790 57.788 86.006 1.00 16.52 100 LEU C C 1
ATOM 3125 O O . LEU C 1 103 ? 36.623 56.714 85.450 1.00 15.92 100 LEU C O 1
ATOM 3130 N N . SER C 1 104 ? 35.905 58.777 85.975 1.00 16.39 101 SER C N 1
ATOM 3131 C CA . SER C 1 104 ? 34.593 58.659 85.363 1.00 18.24 101 SER C CA 1
ATOM 3132 C C . SER C 1 104 ? 34.692 58.531 83.848 1.00 18.15 101 SER C C 1
ATOM 3133 O O . SER C 1 104 ? 33.805 57.952 83.204 1.00 18.39 101 SER C O 1
ATOM 3136 N N . ILE C 1 105 ? 35.767 59.066 83.276 1.00 16.01 102 ILE C N 1
ATOM 3137 C CA . ILE C 1 105 ? 36.000 59.029 81.830 1.00 15.79 102 ILE C CA 1
ATOM 3138 C C . ILE C 1 105 ? 36.845 57.833 81.450 1.00 15.52 102 ILE C C 1
ATOM 3139 O O . ILE C 1 105 ? 36.510 57.091 80.492 1.00 16.48 102 ILE C O 1
ATOM 3144 N N . VAL C 1 106 ? 37.968 57.633 82.151 1.00 15.79 103 VAL C N 1
ATOM 3145 C CA . VAL C 1 106 ? 38.937 56.684 81.663 1.00 14.80 103 VAL C CA 1
ATOM 3146 C C . VAL C 1 106 ? 38.548 55.231 81.893 1.00 15.83 103 VAL C C 1
ATOM 3147 O O . VAL C 1 106 ? 38.907 54.378 81.074 1.00 15.23 103 VAL C O 1
ATOM 3151 N N . GLN C 1 107 ? 37.866 54.938 83.008 1.00 14.61 104 GLN C N 1
ATOM 3152 C CA . GLN C 1 107 ? 37.707 53.537 83.454 1.00 15.36 104 GLN C CA 1
ATOM 3153 C C . GLN C 1 107 ? 36.496 52.843 82.772 1.00 15.53 104 GLN C C 1
ATOM 3154 O O . GLN C 1 107 ? 35.766 52.050 83.401 1.00 16.35 104 GLN C O 1
ATOM 3168 N N . PRO C 1 109 ? 34.647 50.100 80.920 1.00 19.64 106 PRO C N 1
ATOM 3169 C CA . PRO C 1 109 ? 34.755 48.672 80.687 1.00 20.83 106 PRO C CA 1
ATOM 3170 C C . PRO C 1 109 ? 34.933 48.405 79.196 1.00 19.58 106 PRO C C 1
ATOM 3171 O O . PRO C 1 109 ? 34.637 49.266 78.342 1.00 18.16 106 PRO C O 1
ATOM 3175 N N . ALA C 1 110 ? 35.397 47.203 78.905 1.00 19.97 107 ALA C N 1
ATOM 3176 C CA . ALA C 1 110 ? 35.628 46.750 77.535 1.00 21.15 107 ALA C CA 1
ATOM 3177 C C . ALA C 1 110 ? 34.381 46.862 76.693 1.00 20.81 107 ALA C C 1
ATOM 3178 O O . ALA C 1 110 ? 33.302 46.445 77.120 1.00 21.95 107 ALA C O 1
ATOM 3180 N N . GLY C 1 111 ? 34.506 47.465 75.506 1.00 21.12 108 GLY C N 1
ATOM 3181 C CA . GLY C 1 111 ? 33.442 47.405 74.510 1.00 20.85 108 GLY C CA 1
ATOM 3182 C C . GLY C 1 111 ? 33.133 48.750 73.909 1.00 20.16 108 GLY C C 1
ATOM 3183 O O . GLY C 1 111 ? 32.775 48.848 72.725 1.00 19.80 108 GLY C O 1
ATOM 3184 N N . ILE C 1 112 ? 33.331 49.808 74.697 1.00 18.89 109 ILE C N 1
ATOM 3185 C CA . ILE C 1 112 ? 33.008 51.154 74.264 1.00 18.55 109 ILE C CA 1
ATOM 3186 C C . ILE C 1 112 ? 34.146 52.004 74.753 1.00 19.03 109 ILE C C 1
ATOM 3187 O O . ILE C 1 112 ? 34.194 52.342 75.932 1.00 19.57 109 ILE C O 1
ATOM 3192 N N . PRO C 1 113 ? 35.076 52.350 73.871 1.00 17.75 110 PRO C N 1
ATOM 3193 C CA . PRO C 1 113 ? 36.257 53.049 74.366 1.00 17.07 110 PRO C CA 1
ATOM 3194 C C . PRO C 1 113 ? 36.105 54.528 74.358 1.00 16.49 110 PRO C C 1
ATOM 3195 O O . PRO C 1 113 ? 35.373 55.062 73.535 1.00 17.95 110 PRO C O 1
ATOM 3199 N N . VAL C 1 114 ? 36.773 55.178 75.299 1.00 15.83 111 VAL C N 1
ATOM 3200 C CA . VAL C 1 114 ? 36.944 56.645 75.258 1.00 14.56 111 VAL C CA 1
ATOM 3201 C C . VAL C 1 114 ? 38.445 56.886 75.443 1.00 14.69 111 VAL C C 1
ATOM 3202 O O . VAL C 1 114 ? 39.045 56.470 76.450 1.00 15.61 111 VAL C O 1
ATOM 3206 N N . ALA C 1 115 ? 39.048 57.545 74.465 1.00 15.52 112 ALA C N 1
ATOM 3207 C CA . ALA C 1 115 ? 40.464 58.009 74.547 1.00 15.46 112 ALA C CA 1
ATOM 3208 C C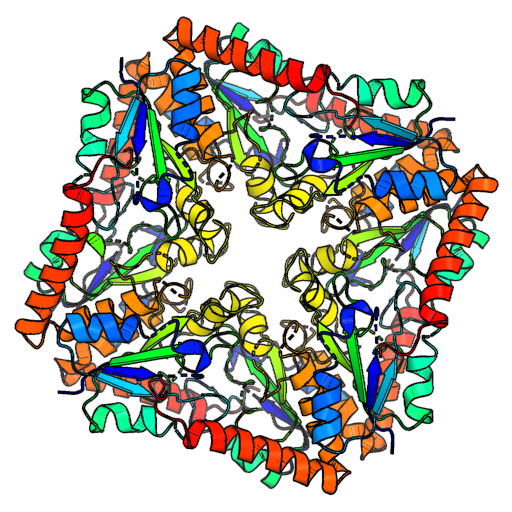 . ALA C 1 115 ? 40.563 59.177 75.512 1.00 15.20 112 ALA C C 1
ATOM 3209 O O . ALA C 1 115 ? 39.979 60.235 75.273 1.00 17.37 112 ALA C O 1
ATOM 3211 N N . THR C 1 116 ? 41.304 59.003 76.617 1.00 15.78 113 THR C N 1
ATOM 3212 C CA . THR C 1 116 ? 41.315 59.986 77.691 1.00 14.96 113 THR C CA 1
ATOM 3213 C C . THR C 1 116 ? 42.647 60.698 77.791 1.00 14.03 113 THR C C 1
ATOM 3214 O O . THR C 1 116 ? 43.692 60.097 77.590 1.00 13.92 113 THR C O 1
ATOM 3218 N N . PHE C 1 117 ? 42.579 61.999 78.041 1.00 13.86 114 PHE C N 1
ATOM 3219 C CA . PHE C 1 117 ? 43.732 62.873 78.162 1.00 14.88 114 PHE C CA 1
ATOM 3220 C C . PHE C 1 117 ? 43.820 63.508 79.558 1.00 15.69 114 PHE C C 1
ATOM 3221 O O . PHE C 1 117 ? 42.979 63.273 80.405 1.00 15.87 114 PHE C O 1
ATOM 3229 N N . ALA C 1 118 ? 44.847 64.324 79.790 1.00 15.06 115 ALA C N 1
ATOM 3230 C CA . ALA C 1 118 ? 45.132 64.841 81.099 1.00 15.91 115 ALA C CA 1
ATOM 3231 C C . ALA C 1 118 ? 43.985 65.691 81.600 1.00 16.32 115 ALA C C 1
ATOM 3232 O O . ALA C 1 118 ? 43.227 66.322 80.839 1.00 17.76 115 ALA C O 1
ATOM 3234 N N . ILE C 1 119 ? 43.917 65.757 82.915 1.00 17.30 116 ILE C N 1
ATOM 3235 C CA . ILE C 1 119 ? 43.006 66.647 83.573 1.00 17.88 116 ILE C CA 1
ATOM 3236 C C . ILE C 1 119 ? 43.290 68.103 83.156 1.00 17.65 116 ILE C C 1
ATOM 3237 O O . ILE C 1 119 ? 44.437 68.573 83.152 1.00 18.96 116 ILE C O 1
ATOM 3242 N N . GLY C 1 120 ? 42.241 68.822 82.809 1.00 18.37 117 GLY C N 1
ATOM 3243 C CA . GLY C 1 120 ? 42.306 70.252 82.574 1.00 18.98 117 GLY C CA 1
ATOM 3244 C C . GLY C 1 120 ? 42.862 70.699 81.220 1.00 19.35 117 GLY C C 1
ATOM 3245 O O . GLY C 1 120 ? 42.742 70.003 80.188 1.00 20.50 117 GLY C O 1
ATOM 3254 N N . ALA C 1 122 ? 45.727 70.962 79.809 1.00 19.16 119 ALA C N 1
ATOM 3255 C CA . ALA C 1 122 ? 46.700 70.160 79.122 1.00 19.08 119 ALA C CA 1
ATOM 3256 C C . ALA C 1 122 ? 45.994 69.095 78.285 1.00 18.20 119 ALA C C 1
ATOM 3257 O O . ALA C 1 122 ? 46.383 68.835 77.154 1.00 17.49 119 ALA C O 1
ATOM 3259 N N . GLY C 1 123 ? 44.977 68.489 78.874 1.00 17.82 120 GLY C N 1
ATOM 3260 C CA . GLY C 1 123 ? 44.150 67.497 78.182 1.00 18.23 120 GLY C CA 1
ATOM 3261 C C . GLY C 1 123 ? 43.316 68.093 77.054 1.00 16.98 120 GLY C C 1
ATOM 3262 O O . GLY C 1 123 ? 43.183 67.465 76.009 1.00 17.88 120 GLY C O 1
ATOM 3263 N N . ALA C 1 124 ? 42.773 69.310 77.226 1.00 18.04 121 ALA C N 1
ATOM 3264 C CA . ALA C 1 124 ? 42.047 69.981 76.158 1.00 17.13 121 ALA C CA 1
ATOM 3265 C C . ALA C 1 124 ? 42.970 70.178 74.952 1.00 17.13 121 ALA C C 1
ATOM 3266 O O . ALA C 1 124 ? 42.607 69.904 73.795 1.00 17.31 121 ALA C O 1
ATOM 3268 N N . LYS C 1 125 ? 44.169 70.700 75.208 1.00 18.06 122 LYS C N 1
ATOM 3269 C CA . LYS C 1 125 ? 45.135 70.921 74.123 1.00 18.62 122 LYS C CA 1
ATOM 3270 C C . LYS C 1 125 ? 45.566 69.622 73.432 1.00 18.33 122 LYS C C 1
ATOM 3271 O O . LYS C 1 125 ? 45.577 69.515 72.201 1.00 18.28 122 LYS C O 1
ATOM 3277 N N . ASN C 1 126 ? 45.887 68.627 74.237 1.00 17.69 123 ASN C N 1
ATOM 3278 C CA . ASN C 1 126 ? 46.264 67.328 73.717 1.00 17.73 123 ASN C CA 1
ATOM 3279 C C . ASN C 1 126 ? 45.174 66.616 72.956 1.00 17.43 123 ASN C C 1
ATOM 3280 O O . ASN C 1 126 ? 45.460 65.937 71.978 1.00 17.66 123 ASN C O 1
ATOM 3285 N N . ALA C 1 127 ? 43.921 66.744 73.383 1.00 17.44 124 ALA C N 1
ATOM 3286 C CA . ALA C 1 127 ? 42.806 66.153 72.613 1.00 17.44 124 ALA C CA 1
ATOM 3287 C C . ALA C 1 127 ? 42.772 66.745 71.193 1.00 17.15 124 ALA C C 1
ATOM 3288 O O . ALA C 1 127 ? 42.624 66.047 70.206 1.00 17.00 124 ALA C O 1
ATOM 3290 N N . ALA C 1 128 ? 42.956 68.058 71.073 1.00 17.18 125 ALA C N 1
ATOM 3291 C CA . ALA C 1 128 ? 42.988 68.726 69.784 1.00 18.46 125 ALA C CA 1
ATOM 3292 C C . ALA C 1 128 ? 44.142 68.226 68.906 1.00 17.99 125 ALA C C 1
ATOM 3293 O O . ALA C 1 128 ? 43.973 67.907 67.739 1.00 18.08 125 ALA C O 1
ATOM 3295 N N . LEU C 1 129 ? 45.321 68.097 69.500 1.00 18.22 126 LEU C N 1
ATOM 3296 C CA . LEU C 1 129 ? 46.461 67.568 68.802 1.00 18.12 126 LEU C CA 1
ATOM 3297 C C . LEU C 1 129 ? 46.261 66.099 68.392 1.00 18.20 126 LEU C C 1
ATOM 3298 O O . LEU C 1 129 ? 46.689 65.682 67.312 1.00 18.80 126 LEU C O 1
ATOM 3303 N N . PHE C 1 130 ? 45.586 65.338 69.246 1.00 16.68 127 PHE C N 1
ATOM 3304 C CA . PHE C 1 130 ? 45.347 63.963 68.958 1.00 17.03 127 PHE C CA 1
ATOM 3305 C C . PHE C 1 130 ? 44.330 63.779 67.817 1.00 17.77 127 PHE C C 1
ATOM 3306 O O . PHE C 1 130 ? 44.482 62.950 66.932 1.00 17.37 127 PHE C O 1
ATOM 3314 N N . ALA C 1 131 ? 43.297 64.608 67.817 1.00 18.51 128 ALA C N 1
ATOM 3315 C CA . ALA C 1 131 ? 42.348 64.689 66.712 1.00 19.22 128 ALA C CA 1
ATOM 3316 C C . ALA C 1 131 ? 43.065 64.992 65.395 1.00 20.72 128 ALA C C 1
ATOM 3317 O O . ALA C 1 131 ? 42.796 64.366 64.346 1.00 21.30 128 ALA C O 1
ATOM 3319 N N . ALA C 1 132 ? 43.999 65.942 65.429 1.00 21.99 129 ALA C N 1
ATOM 3320 C CA . ALA C 1 132 ? 44.856 66.212 64.281 1.00 23.08 129 ALA C CA 1
ATOM 3321 C C . ALA C 1 132 ? 45.618 64.948 63.822 1.00 23.27 129 ALA C C 1
ATOM 3322 O O . ALA C 1 132 ? 45.714 64.699 62.612 1.00 23.18 129 ALA C O 1
ATOM 3324 N N . SER C 1 133 ? 46.122 64.142 64.764 1.00 22.66 130 SER C N 1
ATOM 3325 C CA . SER C 1 133 ? 46.865 62.933 64.432 1.00 23.03 130 SER C CA 1
ATOM 3326 C C . SER C 1 133 ? 46.006 61.823 63.815 1.00 23.59 130 SER C C 1
ATOM 3327 O O . SER C 1 133 ? 46.539 60.927 63.138 1.00 23.62 130 SER C O 1
ATOM 3330 N N . ILE C 1 134 ? 44.699 61.865 64.049 1.00 22.84 131 ILE C N 1
ATOM 3331 C CA . ILE C 1 134 ? 43.723 61.012 63.368 1.00 23.94 131 ILE C CA 1
ATOM 3332 C C . ILE C 1 134 ? 43.452 61.562 61.957 1.00 25.10 131 ILE C C 1
ATOM 3333 O O . ILE C 1 134 ? 43.493 60.815 60.978 1.00 26.42 131 ILE C O 1
ATOM 3338 N N . LEU C 1 135 ? 43.207 62.860 61.853 1.00 24.39 132 LEU C N 1
ATOM 3339 C CA . LEU C 1 135 ? 42.780 63.488 60.570 1.00 26.24 132 LEU C CA 1
ATOM 3340 C C . LEU C 1 135 ? 43.913 63.614 59.530 1.00 27.26 132 LEU C C 1
ATOM 3341 O O . LEU C 1 135 ? 43.652 63.749 58.357 1.00 28.58 132 LEU C O 1
ATOM 3346 N N . GLN C 1 136 ? 45.160 63.591 59.965 1.00 28.32 133 GLN C N 1
ATOM 3347 C CA . GLN C 1 136 ? 46.277 63.759 59.052 1.00 29.83 133 GLN C CA 1
ATOM 3348 C C . GLN C 1 136 ? 46.380 62.595 58.062 1.00 31.60 133 GLN C C 1
ATOM 3349 O O . GLN C 1 136 ? 47.016 62.746 57.020 1.00 31.99 133 GLN C O 1
ATOM 3355 N N . HIS C 1 137 ? 45.795 61.436 58.391 1.00 33.26 134 HIS C N 1
ATOM 3356 C CA . HIS C 1 137 ? 45.967 60.277 57.534 1.00 35.62 134 HIS C CA 1
ATOM 3357 C C . HIS C 1 137 ? 45.390 60.528 56.143 1.00 37.29 134 HIS C C 1
ATOM 3358 O O . HIS C 1 137 ? 46.046 60.201 55.140 1.00 38.07 134 HIS C O 1
ATOM 3365 N N . THR C 1 138 ? 44.195 61.126 56.081 1.00 37.57 135 THR C N 1
ATOM 3366 C CA . THR C 1 138 ? 43.572 61.468 54.789 1.00 39.02 135 THR C CA 1
ATOM 3367 C C . THR C 1 138 ? 43.553 62.969 54.460 1.00 39.39 135 THR C C 1
ATOM 3368 O O . THR C 1 138 ? 42.806 63.387 53.573 1.00 40.28 135 THR C O 1
ATOM 3372 N N . ASP C 1 139 ? 44.351 63.779 55.155 1.00 38.45 136 ASP C N 1
ATOM 3373 C CA . ASP C 1 139 ? 44.376 65.228 54.909 1.00 37.85 136 ASP C CA 1
ATOM 3374 C C . ASP C 1 139 ? 45.806 65.754 55.004 1.00 37.53 136 ASP C C 1
ATOM 3375 O O . ASP C 1 139 ? 46.311 66.020 56.096 1.00 35.85 136 ASP C O 1
ATOM 3380 N N . ILE C 1 140 ? 46.464 65.908 53.850 1.00 37.78 137 ILE C N 1
ATOM 3381 C CA . ILE C 1 140 ? 47.884 66.310 53.820 1.00 37.67 137 ILE C CA 1
ATOM 3382 C C . ILE C 1 140 ? 48.124 67.703 54.436 1.00 36.21 137 ILE C C 1
ATOM 3383 O O . ILE C 1 140 ? 49.197 67.967 55.021 1.00 35.51 137 ILE C O 1
ATOM 3388 N N . ASN C 1 141 ? 47.137 68.590 54.338 1.00 35.28 138 ASN C N 1
ATOM 3389 C CA . ASN C 1 141 ? 47.296 69.918 54.927 1.00 34.89 138 ASN C CA 1
ATOM 3390 C C . ASN C 1 141 ? 47.316 69.835 56.454 1.00 32.65 138 ASN C C 1
ATOM 3391 O O . ASN C 1 141 ? 48.082 70.539 57.104 1.00 31.32 138 ASN C O 1
ATOM 3396 N N . ILE C 1 142 ? 46.518 68.929 57.009 1.00 31.15 139 ILE C N 1
ATOM 3397 C CA . ILE C 1 142 ? 46.538 68.701 58.476 1.00 29.41 139 ILE C CA 1
ATOM 3398 C C . ILE C 1 142 ? 47.832 67.991 58.913 1.00 29.68 139 ILE C C 1
ATOM 3399 O O . ILE C 1 142 ? 48.437 68.357 59.940 1.00 27.51 139 ILE C O 1
ATOM 3404 N N . ALA C 1 143 ? 48.280 67.006 58.124 1.00 29.80 140 ALA C N 1
ATOM 3405 C CA . ALA C 1 143 ? 49.568 66.362 58.375 1.00 30.66 140 ALA C CA 1
ATOM 3406 C C . ALA C 1 143 ? 50.703 67.381 58.460 1.00 30.86 140 ALA C C 1
ATOM 3407 O O . ALA C 1 143 ? 51.537 67.296 59.362 1.00 31.05 140 ALA C O 1
ATOM 3409 N N . LYS C 1 144 ? 50.700 68.378 57.574 1.00 32.39 141 LYS C N 1
ATOM 3410 C CA . LYS C 1 144 ? 51.767 69.400 57.538 1.00 32.82 141 LYS C CA 1
ATOM 3411 C C . LYS C 1 144 ? 51.675 70.406 58.710 1.00 31.18 141 LYS C C 1
ATOM 3412 O O . LYS C 1 144 ? 52.688 70.818 59.269 1.00 29.93 141 LYS C O 1
ATOM 3418 N N . ALA C 1 145 ? 50.454 70.816 59.035 1.00 29.13 142 ALA C N 1
ATOM 3419 C CA . ALA C 1 145 ? 50.175 71.725 60.147 1.00 28.57 142 ALA C CA 1
ATOM 3420 C C . ALA C 1 145 ? 50.614 71.075 61.489 1.00 27.24 142 ALA C C 1
ATOM 3421 O O . ALA C 1 145 ? 51.182 71.739 62.334 1.00 26.55 142 ALA C O 1
ATOM 3423 N N . LEU C 1 146 ? 50.341 69.784 61.646 1.00 25.67 143 LEU C N 1
ATOM 3424 C CA . LEU C 1 146 ? 50.710 69.077 62.879 1.00 25.13 143 LEU C CA 1
ATOM 3425 C C . LEU C 1 146 ? 52.216 68.908 62.967 1.00 25.20 143 LEU C C 1
ATOM 3426 O O . LEU C 1 146 ? 52.830 69.202 63.995 1.00 24.32 143 LEU C O 1
ATOM 3431 N N . ALA C 1 147 ? 52.825 68.456 61.874 1.00 26.35 144 ALA C N 1
ATOM 3432 C CA . ALA C 1 147 ? 54.282 68.339 61.812 1.00 26.88 144 ALA C CA 1
ATOM 3433 C C . ALA C 1 147 ? 54.978 69.661 62.194 1.00 27.84 144 ALA C C 1
ATOM 3434 O O . ALA C 1 147 ? 55.942 69.639 62.970 1.00 27.56 144 ALA C O 1
ATOM 3436 N N . GLU C 1 148 ? 54.453 70.791 61.728 1.00 28.57 145 GLU C N 1
ATOM 3437 C CA . GLU C 1 148 ? 55.044 72.103 62.036 1.00 29.96 145 GLU C CA 1
ATOM 3438 C C . GLU C 1 148 ? 54.782 72.571 63.465 1.00 29.51 145 GLU C C 1
ATOM 3439 O O . GLU C 1 148 ? 55.633 73.199 64.081 1.00 29.41 145 GLU C O 1
ATOM 3445 N N . PHE C 1 149 ? 53.609 72.246 64.000 1.00 28.38 146 PHE C N 1
ATOM 3446 C CA . PHE C 1 149 ? 53.322 72.563 65.392 1.00 27.58 146 PHE C CA 1
ATOM 3447 C C . PHE C 1 149 ? 54.365 71.843 66.286 1.00 26.57 146 PHE C C 1
ATOM 3448 O O . PHE C 1 149 ? 54.943 72.424 67.195 1.00 25.31 146 PHE C O 1
ATOM 3456 N N . ARG C 1 150 ? 54.578 70.558 66.044 1.00 25.88 147 ARG C N 1
ATOM 3457 C CA . ARG C 1 150 ? 55.583 69.834 66.813 1.00 25.56 147 ARG C CA 1
ATOM 3458 C C . ARG C 1 150 ? 56.996 70.430 66.569 1.00 25.86 147 ARG C C 1
ATOM 3459 O O . ARG C 1 150 ? 57.745 70.633 67.514 1.00 25.23 147 ARG C O 1
ATOM 3467 N N . ALA C 1 151 ? 57.372 70.704 65.312 1.00 26.05 148 ALA C N 1
ATOM 3468 C CA . ALA C 1 151 ? 58.697 71.327 65.064 1.00 26.64 148 ALA C CA 1
ATOM 3469 C C . ALA C 1 151 ? 58.828 72.678 65.801 1.00 27.02 148 ALA C C 1
ATOM 3470 O O . ALA C 1 151 ? 59.897 72.968 66.365 1.00 26.12 148 ALA C O 1
ATOM 3472 N N . GLU C 1 152 ? 57.753 73.473 65.840 1.00 28.75 149 GLU C N 1
ATOM 3473 C CA . GLU C 1 152 ? 57.752 74.771 66.551 1.00 29.32 149 GLU C CA 1
ATOM 3474 C C . GLU C 1 152 ? 58.010 74.594 68.035 1.00 28.92 149 GLU C C 1
ATOM 3475 O O . GLU C 1 152 ? 58.787 75.336 68.626 1.00 28.51 149 GLU C O 1
ATOM 3481 N N . GLN C 1 153 ? 57.385 73.589 68.656 1.00 27.05 150 GLN C N 1
ATOM 3482 C CA . GLN C 1 153 ? 57.514 73.451 70.116 1.00 26.33 150 GLN C CA 1
ATOM 3483 C C . GLN C 1 153 ? 58.889 72.925 70.496 1.00 24.21 150 GLN C C 1
ATOM 3484 O O . GLN C 1 153 ? 59.463 73.343 71.491 1.00 22.61 150 GLN C O 1
ATOM 3490 N N . THR C 1 154 ? 59.436 72.049 69.657 1.00 24.24 151 THR C N 1
ATOM 3491 C CA . THR C 1 154 ? 60.782 71.549 69.794 1.00 24.14 151 THR C CA 1
ATOM 3492 C C . THR C 1 154 ? 61.802 72.678 69.632 1.00 25.61 151 THR C C 1
ATOM 3493 O O . THR C 1 154 ? 62.650 72.879 70.478 1.00 24.68 151 THR C O 1
ATOM 3497 N N . ARG C 1 155 ? 61.670 73.446 68.563 1.00 27.03 152 ARG C N 1
ATOM 3498 C CA . ARG C 1 155 ? 62.588 74.561 68.326 1.00 30.08 152 ARG C CA 1
ATOM 3499 C C . ARG C 1 155 ? 62.556 75.575 69.484 1.00 29.65 152 ARG C C 1
ATOM 3500 O O . ARG C 1 155 ? 63.603 76.093 69.902 1.00 30.15 152 ARG C O 1
ATOM 3508 N N . PHE C 1 156 ? 61.372 75.868 70.007 1.00 30.63 153 PHE C N 1
ATOM 3509 C CA . PHE C 1 156 ? 61.284 76.843 71.085 1.00 31.60 153 PHE C CA 1
ATOM 3510 C C . PHE C 1 156 ? 62.113 76.435 72.303 1.00 30.94 153 PHE C C 1
ATOM 3511 O O . PHE C 1 156 ? 62.778 77.282 72.908 1.00 31.54 153 PHE C O 1
ATOM 3519 N N . VAL C 1 157 ? 62.070 75.160 72.688 1.00 28.05 154 VAL C N 1
ATOM 3520 C CA . VAL C 1 157 ? 62.827 74.720 73.856 1.00 27.22 154 VAL C CA 1
ATOM 3521 C C . VAL C 1 157 ? 64.324 74.730 73.518 1.00 27.45 154 VAL C C 1
ATOM 3522 O O . VAL C 1 157 ? 65.136 75.221 74.297 1.00 27.97 154 VAL C O 1
ATOM 3526 N N . LEU C 1 158 ? 64.669 74.240 72.321 1.00 26.74 155 LEU C N 1
ATOM 3527 C CA . LEU C 1 158 ? 66.054 74.232 71.894 1.00 27.35 155 LEU C CA 1
ATOM 3528 C C . LEU C 1 158 ? 66.623 75.658 71.839 1.00 27.82 155 LEU C C 1
ATOM 3529 O O . LEU C 1 158 ? 67.774 75.854 72.157 1.00 28.36 155 LEU C O 1
ATOM 3534 N N . GLU C 1 159 ? 65.828 76.635 71.418 1.00 29.07 156 GLU C N 1
ATOM 3535 C CA . GLU C 1 159 ? 66.312 78.028 71.347 1.00 30.54 156 GLU C CA 1
ATOM 3536 C C . GLU C 1 159 ? 66.302 78.773 72.681 1.00 31.75 156 GLU C C 1
ATOM 3537 O O . GLU C 1 159 ? 66.896 79.856 72.785 1.00 31.54 156 GLU C O 1
ATOM 3543 N N . ASN C 1 160 ? 65.670 78.182 73.704 1.00 31.51 157 ASN C N 1
ATOM 3544 C CA . ASN C 1 160 ? 65.560 78.824 75.025 1.00 32.79 157 ASN C CA 1
ATOM 3545 C C . ASN C 1 160 ? 66.019 77.875 76.135 1.00 32.39 157 ASN C C 1
ATOM 3546 O O . ASN C 1 160 ? 65.220 77.493 77.014 1.00 31.80 157 ASN C O 1
ATOM 3551 N N . PRO C 1 161 ? 67.299 77.464 76.094 1.00 32.21 158 PRO C N 1
ATOM 3552 C CA . PRO C 1 161 ? 67.793 76.497 77.048 1.00 31.47 158 PRO C CA 1
ATOM 3553 C C . PRO C 1 161 ? 67.939 77.063 78.462 1.00 32.62 158 PRO C C 1
ATOM 3554 O O . PRO C 1 161 ? 68.001 76.305 79.405 1.00 30.88 158 PRO C O 1
ATOM 3558 N N . ASP C 1 162 ? 68.043 78.395 78.581 1.00 33.70 159 ASP C N 1
ATOM 3559 C CA . ASP C 1 162 ? 68.359 79.037 79.870 1.00 35.28 159 ASP C CA 1
ATOM 3560 C C . ASP C 1 162 ? 67.100 79.430 80.624 1.00 35.27 159 ASP C C 1
ATOM 3561 O O . ASP C 1 162 ? 66.336 80.294 80.170 1.00 36.32 159 ASP C O 1
ATOM 3566 N N . PRO C 1 163 ? 66.856 78.800 81.791 1.00 36.38 160 PRO C N 1
ATOM 3567 C CA . PRO C 1 163 ? 65.608 79.069 82.512 1.00 37.76 160 PRO C CA 1
ATOM 3568 C C . PRO C 1 163 ? 65.501 80.468 83.157 1.00 40.22 160 PRO C C 1
ATOM 3569 O O . PRO C 1 163 ? 64.432 80.864 83.590 1.00 39.35 160 PRO C O 1
ATOM 3573 N N . ARG C 1 164 ? 66.600 81.196 83.202 1.00 43.24 161 ARG C N 1
ATOM 3574 C CA . ARG C 1 164 ? 66.593 82.627 83.580 1.00 46.83 161 ARG C CA 1
ATOM 3575 C C . ARG C 1 164 ? 66.172 83.474 82.352 1.00 48.80 161 ARG C C 1
ATOM 3576 O O . ARG C 1 164 ? 66.377 83.060 81.217 1.00 49.00 161 ARG C O 1
ATOM 3584 N N . GLU C 1 165 ? 65.573 84.642 82.542 1.00 51.18 162 GLU C N 1
ATOM 3585 C CA . GLU C 1 165 ? 64.789 85.232 81.417 1.00 53.15 162 GLU C CA 1
ATOM 3586 C C . GLU C 1 165 ? 64.465 86.725 81.576 1.00 54.21 162 GLU C C 1
ATOM 3587 O O . GLU C 1 165 ? 63.344 87.185 81.280 1.00 54.61 162 GLU C O 1
ATOM 3593 N N . SER D 1 5 ? 47.482 43.119 56.032 1.00 42.20 2 SER D N 1
ATOM 3594 C CA . SER D 1 5 ? 48.552 44.154 56.049 1.00 41.28 2 SER D CA 1
ATOM 3595 C C . SER D 1 5 ? 48.720 44.684 57.473 1.00 38.70 2 SER D C 1
ATOM 3596 O O . SER D 1 5 ? 47.740 44.832 58.193 1.00 38.98 2 SER D O 1
ATOM 3599 N N . VAL D 1 6 ? 49.948 44.999 57.858 1.00 35.93 3 VAL D N 1
ATOM 3600 C CA . VAL D 1 6 ? 50.249 45.366 59.256 1.00 33.53 3 VAL D CA 1
ATOM 3601 C C . VAL D 1 6 ? 50.036 46.875 59.518 1.00 31.22 3 VAL D C 1
ATOM 3602 O O . VAL D 1 6 ? 50.816 47.725 59.099 1.00 30.17 3 VAL D O 1
ATOM 3606 N N . GLN D 1 7 ? 48.946 47.199 60.207 1.00 28.24 4 GLN D N 1
ATOM 3607 C CA . GLN D 1 7 ? 48.575 48.583 60.429 1.00 25.98 4 GLN D CA 1
ATOM 3608 C C . GLN D 1 7 ? 48.743 49.034 61.881 1.00 23.45 4 GLN D C 1
ATOM 3609 O O . GLN D 1 7 ? 48.773 50.225 62.127 1.00 21.15 4 GLN D O 1
ATOM 3615 N N . VAL D 1 8 ? 48.833 48.083 62.803 1.00 22.15 5 VAL D N 1
ATOM 3616 C CA . VAL D 1 8 ? 48.936 48.403 64.246 1.00 21.52 5 VAL D CA 1
ATOM 3617 C C . VAL D 1 8 ? 50.205 47.753 64.828 1.00 21.95 5 VAL D C 1
ATOM 3618 O O . VAL D 1 8 ? 50.451 46.565 64.615 1.00 24.13 5 VAL D O 1
ATOM 3622 N N . GLY D 1 9 ? 50.997 48.551 65.549 1.00 21.68 6 GLY D N 1
ATOM 3623 C CA . GLY D 1 9 ? 52.136 48.063 66.302 1.00 20.89 6 GLY D CA 1
ATOM 3624 C C . GLY D 1 9 ? 51.704 48.002 67.753 1.00 21.24 6 GLY D C 1
ATOM 3625 O O . GLY D 1 9 ? 51.311 49.029 68.308 1.00 19.66 6 GLY D O 1
ATOM 3626 N N . VAL D 1 10 ? 51.756 46.801 68.339 1.00 19.85 7 VAL D N 1
ATOM 3627 C CA . VAL D 1 10 ? 51.447 46.567 69.752 1.00 19.11 7 VAL D CA 1
ATOM 3628 C C . VAL D 1 10 ? 52.740 46.295 70.456 1.00 18.91 7 VAL D C 1
ATOM 3629 O O . VAL D 1 10 ? 53.429 45.273 70.186 1.00 22.59 7 VAL D O 1
ATOM 3633 N N . ILE D 1 11 ? 53.099 47.210 71.356 1.00 19.19 8 ILE D N 1
ATOM 3634 C CA . ILE D 1 11 ? 54.334 47.129 72.080 1.00 17.54 8 ILE D CA 1
ATOM 3635 C C . ILE D 1 11 ? 54.080 47.203 73.601 1.00 17.72 8 ILE D C 1
ATOM 3636 O O . ILE D 1 11 ? 53.030 47.669 74.061 1.00 16.94 8 ILE D O 1
ATOM 3649 N N . GLY D 1 13 ? 56.360 47.171 77.613 1.00 21.46 10 GLY D N 1
ATOM 3650 C CA . GLY D 1 13 ? 57.628 47.324 78.277 1.00 23.49 10 GLY D CA 1
ATOM 3651 C C . GLY D 1 13 ? 58.315 46.058 78.713 1.00 25.61 10 GLY D C 1
ATOM 3652 O O . GLY D 1 13 ? 59.536 46.022 78.764 1.00 26.38 10 GLY D O 1
ATOM 3653 N N . SER D 1 14 ? 57.557 45.014 79.040 1.00 25.90 11 SER D N 1
ATOM 3654 C CA . SER D 1 14 ? 58.155 43.773 79.451 1.00 27.90 11 SER D CA 1
ATOM 3655 C C . SER D 1 14 ? 57.247 42.605 79.160 1.00 28.34 11 SER D C 1
ATOM 3656 O O . SER D 1 14 ? 56.045 42.757 79.000 1.00 27.03 11 SER D O 1
ATOM 3659 N N . LYS D 1 15 ? 57.844 41.422 79.107 1.00 30.79 12 LYS D N 1
ATOM 3660 C CA . LYS D 1 15 ? 57.082 40.211 78.830 1.00 32.30 12 LYS D CA 1
ATOM 3661 C C . LYS D 1 15 ? 55.988 39.944 79.844 1.00 32.41 12 LYS D C 1
ATOM 3662 O O . LYS D 1 15 ? 54.993 39.314 79.499 1.00 32.15 12 LYS D O 1
ATOM 3668 N N . SER D 1 16 ? 56.154 40.413 81.076 1.00 32.63 13 SER D N 1
ATOM 3669 C CA . SER D 1 16 ? 55.102 40.275 82.095 1.00 33.45 13 SER D CA 1
ATOM 3670 C C . SER D 1 16 ? 53.806 41.070 81.761 1.00 32.19 13 SER D C 1
ATOM 3671 O O . SER D 1 16 ? 52.749 40.826 82.352 1.00 32.73 13 SER D O 1
ATOM 3674 N N . ASP D 1 17 ? 53.889 41.989 80.802 1.00 28.13 14 ASP D N 1
ATOM 3675 C CA . ASP D 1 17 ? 52.715 42.729 80.343 1.00 26.19 14 ASP D CA 1
ATOM 3676 C C . ASP D 1 17 ? 51.876 41.932 79.349 1.00 25.42 14 ASP D C 1
ATOM 3677 O O . ASP D 1 17 ? 50.790 42.387 78.968 1.00 24.66 14 ASP D O 1
ATOM 3682 N N . TRP D 1 18 ? 52.342 40.754 78.920 1.00 25.41 15 TRP D N 1
ATOM 3683 C CA . TRP D 1 18 ? 51.658 40.033 77.838 1.00 25.51 15 TRP D CA 1
ATOM 3684 C C . TRP D 1 18 ? 50.260 39.533 78.228 1.00 25.91 15 TRP D C 1
ATOM 3685 O O . TRP D 1 18 ? 49.354 39.508 77.386 1.00 26.90 15 TRP D O 1
ATOM 3696 N N . SER D 1 19 ? 50.080 39.111 79.479 1.00 26.29 16 SER D N 1
ATOM 3697 C CA . SER D 1 19 ? 48.776 38.628 79.924 1.00 27.23 16 SER D CA 1
ATOM 3698 C C . SER D 1 19 ? 47.702 39.693 79.779 1.00 25.84 16 SER D C 1
ATOM 3699 O O . SER D 1 19 ? 46.523 39.385 79.663 1.00 27.38 16 SER D O 1
ATOM 3702 N N . THR D 1 20 ? 48.110 40.961 79.751 1.00 24.63 17 THR D N 1
ATOM 3703 C CA . THR D 1 20 ? 47.201 42.077 79.531 1.00 23.27 17 THR D CA 1
ATOM 3704 C C . THR D 1 20 ? 47.157 42.409 78.049 1.00 22.11 17 THR D C 1
ATOM 3705 O O . THR D 1 20 ? 46.066 42.565 77.469 1.00 23.49 17 THR D O 1
ATOM 3717 N N . LYS D 1 22 ? 47.843 40.685 75.443 1.00 22.83 19 LYS D N 1
ATOM 3718 C CA . LYS D 1 22 ? 47.323 39.611 74.583 1.00 25.44 19 LYS D CA 1
ATOM 3719 C C . LYS D 1 22 ? 45.831 39.819 74.282 1.00 25.12 19 LYS D C 1
ATOM 3720 O O . LYS D 1 22 ? 45.344 39.405 73.236 1.00 25.70 19 LYS D O 1
ATOM 3726 N N . GLU D 1 23 ? 45.136 40.505 75.193 1.00 25.19 20 GLU D N 1
ATOM 3727 C CA . GLU D 1 23 ? 43.707 40.736 75.066 1.00 24.64 20 GLU D CA 1
ATOM 3728 C C . GLU D 1 23 ? 43.428 41.809 74.028 1.00 23.86 20 GLU D C 1
ATOM 3729 O O . GLU D 1 23 ? 42.412 41.768 73.335 1.00 23.99 20 GLU D O 1
ATOM 3735 N N . CYS D 1 24 ? 44.361 42.748 73.896 1.00 22.78 21 CYS D N 1
ATOM 3736 C CA . CYS D 1 24 ? 44.375 43.701 72.790 1.00 22.46 21 CYS D CA 1
ATOM 3737 C C . CYS D 1 24 ? 44.531 42.966 71.469 1.00 22.70 21 CYS D C 1
ATOM 3738 O O . CYS D 1 24 ? 43.736 43.149 70.554 1.00 21.07 21 CYS D O 1
ATOM 3741 N N . CYS D 1 25 ? 45.497 42.056 71.401 1.00 23.27 22 CYS D N 1
ATOM 3742 C CA . CYS D 1 25 ? 45.805 41.376 70.161 1.00 24.55 22 CYS D CA 1
ATOM 3743 C C . CYS D 1 25 ? 44.641 40.472 69.715 1.00 24.47 22 CYS D C 1
ATOM 3744 O O . CYS D 1 25 ? 44.347 40.401 68.532 1.00 24.46 22 CYS D O 1
ATOM 3747 N N . ASP D 1 26 ? 44.001 39.821 70.675 1.00 24.88 23 ASP D N 1
ATOM 3748 C CA . ASP D 1 26 ? 42.817 38.995 70.417 1.00 26.38 23 ASP D CA 1
ATOM 3749 C C . ASP D 1 26 ? 41.718 39.776 69.718 1.00 25.48 23 ASP D C 1
ATOM 3750 O O . ASP D 1 26 ? 41.114 39.273 68.771 1.00 26.52 23 ASP D O 1
ATOM 3755 N N . ILE D 1 27 ? 41.464 41.003 70.165 1.00 24.63 24 ILE D N 1
ATOM 3756 C CA . ILE D 1 27 ? 40.412 41.818 69.536 1.00 23.68 24 ILE D CA 1
ATOM 3757 C C . ILE D 1 27 ? 40.863 42.201 68.123 1.00 23.34 24 ILE D C 1
ATOM 3758 O O . ILE D 1 27 ? 40.080 42.107 67.173 1.00 24.13 24 ILE D O 1
ATOM 3763 N N . LEU D 1 28 ? 42.114 42.618 67.966 1.00 22.27 25 LEU D N 1
ATOM 3764 C CA . LEU D 1 28 ? 42.604 42.954 66.641 1.00 22.92 25 LEU D CA 1
ATOM 3765 C C . LEU D 1 28 ? 42.434 41.742 65.706 1.00 25.61 25 LEU D C 1
ATOM 3766 O O . LEU D 1 28 ? 41.944 41.892 64.580 1.00 26.82 25 LEU D O 1
ATOM 3771 N N . ASP D 1 29 ? 42.781 40.557 66.199 1.00 27.07 26 ASP D N 1
ATOM 3772 C CA . ASP D 1 29 ? 42.584 39.317 65.417 1.00 29.41 26 ASP D CA 1
ATOM 3773 C C . ASP D 1 29 ? 41.123 39.164 65.048 1.00 30.15 26 ASP D C 1
ATOM 3774 O O . ASP D 1 29 ? 40.821 38.830 63.902 1.00 29.44 26 ASP D O 1
ATOM 3779 N N . ASN D 1 30 ? 40.228 39.359 66.025 1.00 29.68 27 ASN D N 1
ATOM 3780 C CA . ASN D 1 30 ? 38.792 39.132 65.774 1.00 30.55 27 ASN D CA 1
ATOM 3781 C C . ASN D 1 30 ? 38.258 40.115 64.747 1.00 29.70 27 ASN D C 1
ATOM 3782 O O . ASN D 1 30 ? 37.380 39.769 63.978 1.00 30.56 27 ASN D O 1
ATOM 3787 N N . LEU D 1 31 ? 38.795 41.330 64.710 1.00 27.98 28 LEU D N 1
ATOM 3788 C CA . LEU D 1 31 ? 38.347 42.351 63.797 1.00 27.81 28 LEU D CA 1
ATOM 3789 C C . LEU D 1 31 ? 39.047 42.338 62.445 1.00 28.26 28 LEU D C 1
ATOM 3790 O O . LEU D 1 31 ? 38.766 43.204 61.604 1.00 27.94 28 LEU D O 1
ATOM 3795 N N . GLY D 1 32 ? 39.969 41.398 62.257 1.00 28.07 29 GLY D N 1
ATOM 3796 C CA . GLY D 1 32 ? 40.713 41.259 61.004 1.00 29.36 29 GLY D CA 1
ATOM 3797 C C . GLY D 1 32 ? 41.761 42.325 60.744 1.00 29.05 29 GLY D C 1
ATOM 3798 O O . GLY D 1 32 ? 42.047 42.664 59.585 1.00 29.92 29 GLY D O 1
ATOM 3799 N N . ILE D 1 33 ? 42.337 42.851 61.817 1.00 27.57 30 ILE D N 1
ATOM 3800 C CA . ILE D 1 33 ? 43.291 43.945 61.732 1.00 26.73 30 ILE D CA 1
ATOM 3801 C C . ILE D 1 33 ? 44.697 43.361 61.859 1.00 26.39 30 ILE D C 1
ATOM 3802 O O . ILE D 1 33 ? 44.967 42.601 62.801 1.00 26.58 30 ILE D O 1
ATOM 3807 N N . GLY D 1 34 ? 45.552 43.669 60.878 1.00 26.59 31 GLY D N 1
ATOM 3808 C CA . GLY D 1 34 ? 46.936 43.237 60.875 1.00 25.62 31 GLY D CA 1
ATOM 3809 C C . GLY D 1 34 ? 47.733 44.002 61.912 1.00 24.82 31 GLY D C 1
ATOM 3810 O O . GLY D 1 34 ? 47.610 45.254 62.037 1.00 21.92 31 GLY D O 1
ATOM 3811 N N . TYR D 1 35 ? 48.527 43.264 62.674 1.00 24.17 32 TYR D N 1
ATOM 3812 C CA . TYR D 1 35 ? 49.362 43.896 63.680 1.00 23.71 32 TYR D CA 1
ATOM 3813 C C . TYR D 1 35 ? 50.675 43.155 63.841 1.00 25.28 32 TYR D C 1
ATOM 3814 O O . TYR D 1 35 ? 50.861 42.014 63.354 1.00 24.31 32 TYR D O 1
ATOM 3823 N N . GLU D 1 36 ? 51.597 43.815 64.521 1.00 24.81 33 GLU D N 1
ATOM 3824 C CA . GLU D 1 36 ? 52.802 43.172 64.999 1.00 25.46 33 GLU D CA 1
ATOM 3825 C C . GLU D 1 36 ? 52.848 43.418 66.500 1.00 26.29 33 GLU D C 1
ATOM 3826 O O . GLU D 1 36 ? 52.295 44.413 66.979 1.00 25.18 33 GLU D O 1
ATOM 3832 N N . CYS D 1 37 ? 53.502 42.512 67.234 1.00 27.35 34 CYS D N 1
ATOM 3833 C CA . CYS D 1 37 ? 53.639 42.639 68.672 1.00 28.28 34 CYS D CA 1
ATOM 3834 C C . CYS D 1 37 ? 55.089 42.455 69.084 1.00 27.78 34 CYS D C 1
ATOM 3835 O O . CYS D 1 37 ? 55.785 41.579 68.556 1.00 26.84 34 CYS D O 1
ATOM 3838 N N . GLU D 1 38 ? 55.565 43.314 69.993 1.00 26.14 35 GLU D N 1
ATOM 3839 C CA . GLU D 1 38 ? 56.975 43.292 70.377 1.00 26.94 35 GLU D CA 1
ATOM 3840 C C . GLU D 1 38 ? 57.168 43.843 71.774 1.00 25.21 35 GLU D C 1
ATOM 3841 O O . GLU D 1 38 ? 56.483 44.767 72.189 1.00 23.40 35 GLU D O 1
ATOM 3847 N N . VAL D 1 39 ? 58.131 43.279 72.483 1.00 24.31 36 VAL D N 1
ATOM 3848 C CA . VAL D 1 39 ? 58.576 43.813 73.773 1.00 22.50 36 VAL D CA 1
ATOM 3849 C C . VAL D 1 39 ? 59.643 44.845 73.449 1.00 23.77 36 VAL D C 1
ATOM 3850 O O . VAL D 1 39 ? 60.617 44.548 72.766 1.00 25.05 36 VAL D O 1
ATOM 3854 N N . VAL D 1 40 ? 59.408 46.058 73.919 1.00 23.92 37 VAL D N 1
ATOM 3855 C CA . VAL D 1 40 ? 60.234 47.251 73.681 1.00 24.69 37 VAL D CA 1
ATOM 3856 C C . VAL D 1 40 ? 60.252 47.988 75.019 1.00 23.75 37 VAL D C 1
ATOM 3857 O O . VAL D 1 40 ? 59.223 48.551 75.445 1.00 24.03 37 VAL D O 1
ATOM 3861 N N . SER D 1 41 ? 61.390 47.999 75.706 1.00 22.13 38 SER D N 1
ATOM 3862 C CA . SER D 1 41 ? 61.469 48.633 77.029 1.00 22.01 38 SER D CA 1
ATOM 3863 C C . SER D 1 41 ? 61.961 50.060 76.934 1.00 21.64 38 SER D C 1
ATOM 3864 O O . SER D 1 41 ? 63.037 50.304 76.412 1.00 21.73 38 SER D O 1
ATOM 3867 N N . ALA D 1 42 ? 61.209 51.012 77.477 1.00 20.43 39 ALA D N 1
ATOM 3868 C CA . ALA D 1 42 ? 61.669 52.395 77.457 1.00 19.69 39 ALA D CA 1
ATOM 3869 C C . ALA D 1 42 ? 62.933 52.567 78.303 1.00 20.51 39 ALA D C 1
ATOM 3870 O O . ALA D 1 42 ? 63.764 53.361 77.961 1.00 20.94 39 ALA D O 1
ATOM 3872 N N . HIS D 1 43 ? 63.094 51.806 79.375 1.00 20.94 40 HIS D N 1
ATOM 3873 C CA . HIS D 1 43 ? 64.225 51.977 80.261 1.00 20.43 40 HIS D CA 1
ATOM 3874 C C . HIS D 1 43 ? 65.401 51.055 79.978 1.00 20.81 40 HIS D C 1
ATOM 3875 O O . HIS D 1 43 ? 66.519 51.460 80.138 1.00 21.08 40 HIS D O 1
ATOM 3882 N N . ARG D 1 44 ? 65.132 49.804 79.598 1.00 19.99 41 ARG D N 1
ATOM 3883 C CA . ARG D 1 44 ? 66.202 48.859 79.310 1.00 20.50 41 ARG D CA 1
ATOM 3884 C C . ARG D 1 44 ? 66.618 48.860 77.830 1.00 20.03 41 ARG D C 1
ATOM 3885 O O . ARG D 1 44 ? 67.770 48.478 77.530 1.00 19.68 41 ARG D O 1
ATOM 3893 N N . THR D 1 45 ? 65.726 49.294 76.915 1.00 18.42 42 THR D N 1
ATOM 3894 C CA . THR D 1 45 ? 66.088 49.375 75.467 1.00 18.84 42 THR D CA 1
ATOM 3895 C C . THR D 1 45 ? 65.705 50.712 74.859 1.00 19.87 42 THR D C 1
ATOM 3896 O O . THR D 1 45 ? 64.961 50.738 73.898 1.00 20.55 42 THR D O 1
ATOM 3900 N N . PRO D 1 46 ? 66.244 51.808 75.402 1.00 18.98 43 PRO D N 1
ATOM 3901 C CA . PRO D 1 46 ? 65.804 53.147 75.001 1.00 19.47 43 PRO D CA 1
ATOM 3902 C C . PRO D 1 46 ? 66.114 53.444 73.527 1.00 20.05 43 PRO D C 1
ATOM 3903 O O . PRO D 1 46 ? 65.311 54.078 72.862 1.00 19.73 43 PRO D O 1
ATOM 3907 N N . ASP D 1 47 ? 67.253 52.960 73.018 1.00 21.33 44 ASP D N 1
ATOM 3908 C CA . ASP D 1 47 ? 67.628 53.230 71.619 1.00 22.47 44 ASP D CA 1
ATOM 3909 C C . ASP D 1 47 ? 66.696 52.508 70.638 1.00 21.61 44 ASP D C 1
ATOM 3910 O O . ASP D 1 47 ? 66.238 53.091 69.637 1.00 23.26 44 ASP D O 1
ATOM 3915 N N . LYS D 1 48 ? 66.337 51.279 70.979 1.00 22.13 45 LYS D N 1
ATOM 3916 C CA . LYS D 1 48 ? 65.398 50.491 70.205 1.00 22.26 45 LYS D CA 1
ATOM 3917 C C . LYS D 1 48 ? 64.022 51.091 70.195 1.00 20.15 45 LYS D C 1
ATOM 3918 O O . LYS D 1 48 ? 63.355 51.086 69.181 1.00 19.83 45 LYS D O 1
ATOM 3940 N N . PHE D 1 50 ? 63.325 54.333 70.558 1.00 20.23 47 PHE D N 1
ATOM 3941 C CA . PHE D 1 50 ? 63.412 55.467 69.676 1.00 21.01 47 PHE D CA 1
ATOM 3942 C C . PHE D 1 50 ? 63.365 55.031 68.215 1.00 20.27 47 PHE D C 1
ATOM 3943 O O . PHE D 1 50 ? 62.669 55.620 67.419 1.00 21.44 47 PHE D O 1
ATOM 3951 N N . ASP D 1 51 ? 64.076 53.968 67.880 1.00 21.77 48 ASP D N 1
ATOM 3952 C CA . ASP D 1 51 ? 64.142 53.472 66.512 1.00 22.20 48 ASP D CA 1
ATOM 3953 C C . ASP D 1 51 ? 62.761 52.962 66.049 1.00 21.58 48 ASP D C 1
ATOM 3954 O O . ASP D 1 51 ? 62.317 53.269 64.931 1.00 20.53 48 ASP D O 1
ATOM 3959 N N . TYR D 1 52 ? 62.096 52.178 66.898 1.00 20.53 49 TYR D N 1
ATOM 3960 C CA . TYR D 1 52 ? 60.764 51.694 66.633 1.00 21.64 49 TYR D CA 1
ATOM 3961 C C . TYR D 1 52 ? 59.823 52.857 66.314 1.00 20.42 49 TYR D C 1
ATOM 3962 O O . TYR D 1 52 ? 59.053 52.800 65.353 1.00 20.31 49 TYR D O 1
ATOM 3971 N N . ALA D 1 53 ? 59.840 53.871 67.177 1.00 20.98 50 ALA D N 1
ATOM 3972 C CA . ALA D 1 53 ? 58.909 54.989 67.067 1.00 20.77 50 ALA D CA 1
ATOM 3973 C C . ALA D 1 53 ? 59.188 55.766 65.768 1.00 22.33 50 ALA D C 1
ATOM 3974 O O . ALA D 1 53 ? 58.286 56.017 64.979 1.00 21.96 50 ALA D O 1
ATOM 3976 N N . GLU D 1 54 ? 60.450 56.109 65.560 1.00 22.89 51 GLU D N 1
ATOM 3977 C CA . GLU D 1 54 ? 60.946 56.900 64.392 1.00 24.87 51 GLU D CA 1
ATOM 3978 C C . GLU D 1 54 ? 60.578 56.306 63.066 1.00 23.88 51 GLU D C 1
ATOM 3979 O O . GLU D 1 54 ? 60.247 57.014 62.144 1.00 24.73 51 GLU D O 1
ATOM 3985 N N . THR D 1 55 ? 60.678 54.987 62.967 1.00 22.99 52 THR D N 1
ATOM 3986 C CA . THR D 1 55 ? 60.438 54.305 61.725 1.00 23.63 52 THR D CA 1
ATOM 3987 C C . THR D 1 55 ? 59.028 53.741 61.546 1.00 23.38 52 THR D C 1
ATOM 3988 O O . THR D 1 55 ? 58.752 53.137 60.505 1.00 22.62 52 THR D O 1
ATOM 3992 N N . ALA D 1 56 ? 58.140 53.917 62.539 1.00 21.77 53 ALA D N 1
ATOM 3993 C CA . ALA D 1 56 ? 56.846 53.272 62.476 1.00 22.21 53 ALA D CA 1
ATOM 3994 C C . ALA D 1 56 ? 56.025 53.676 61.252 1.00 22.33 53 ALA D C 1
ATOM 3995 O O . ALA D 1 56 ? 55.455 52.836 60.599 1.00 23.02 53 ALA D O 1
ATOM 3997 N N . LYS D 1 57 ? 55.962 54.962 60.961 1.00 22.83 54 LYS D N 1
ATOM 3998 C CA . LYS D 1 57 ? 55.152 55.446 59.842 1.00 25.26 54 LYS D CA 1
ATOM 3999 C C . LYS D 1 57 ? 55.708 54.984 58.496 1.00 26.14 54 LYS D C 1
ATOM 4000 O O . LYS D 1 57 ? 54.956 54.553 57.603 1.00 25.30 54 LYS D O 1
ATOM 4006 N N . GLU D 1 58 ? 57.018 55.014 58.358 1.00 26.04 55 GLU D N 1
ATOM 4007 C CA . GLU D 1 58 ? 57.606 54.594 57.082 1.00 28.98 55 GLU D CA 1
ATOM 4008 C C . GLU D 1 58 ? 57.546 53.056 56.923 1.00 29.14 55 GLU D C 1
ATOM 4009 O O . GLU D 1 58 ? 57.585 52.541 55.789 1.00 31.42 55 GLU D O 1
ATOM 4015 N N . ARG D 1 59 ? 57.375 52.318 58.020 1.00 27.95 56 ARG D N 1
ATOM 4016 C CA . ARG D 1 59 ? 57.091 50.886 57.944 1.00 27.94 56 ARG D CA 1
ATOM 4017 C C . ARG D 1 59 ? 55.620 50.557 57.692 1.00 27.81 56 ARG D C 1
ATOM 4018 O O . ARG D 1 59 ? 55.258 49.379 57.620 1.00 28.35 56 ARG D O 1
ATOM 4026 N N . GLY D 1 60 ? 54.772 51.571 57.583 1.00 26.44 57 GLY D N 1
ATOM 4027 C CA . GLY D 1 60 ? 53.367 51.354 57.188 1.00 27.09 57 GLY D CA 1
ATOM 4028 C C . GLY D 1 60 ? 52.417 51.241 58.363 1.00 25.65 57 GLY D C 1
ATOM 4029 O O . GLY D 1 60 ? 51.239 50.939 58.186 1.00 27.68 57 GLY D O 1
ATOM 4030 N N . LEU D 1 61 ? 52.925 51.457 59.581 1.00 24.86 58 LEU D N 1
ATOM 4031 C CA . LEU D 1 61 ? 52.047 51.453 60.743 1.00 23.81 58 LEU D CA 1
ATOM 4032 C C . LEU D 1 61 ? 51.214 52.722 60.735 1.00 23.03 58 LEU D C 1
ATOM 4033 O O . LEU D 1 61 ? 51.669 53.771 60.295 1.00 22.68 58 LEU D O 1
ATOM 4038 N N . LYS D 1 62 ? 49.989 52.609 61.235 1.00 22.36 59 LYS D N 1
ATOM 4039 C CA . LYS D 1 62 ? 49.068 53.718 61.311 1.00 23.27 59 LYS D CA 1
ATOM 4040 C C . LYS D 1 62 ? 48.726 54.097 62.761 1.00 21.81 59 LYS D C 1
ATOM 4041 O O . LYS D 1 62 ? 48.306 55.223 63.015 1.00 21.66 59 LYS D O 1
ATOM 4047 N N . VAL D 1 63 ? 48.824 53.129 63.663 1.00 21.28 60 VAL D N 1
ATOM 4048 C CA . VAL D 1 63 ? 48.526 53.325 65.085 1.00 20.27 60 VAL D CA 1
ATOM 4049 C C . VAL D 1 63 ? 49.526 52.529 65.909 1.00 19.79 60 VAL D C 1
ATOM 4050 O O . VAL D 1 63 ? 49.869 51.371 65.554 1.00 19.70 60 VAL D O 1
ATOM 4054 N N . ILE D 1 64 ? 49.955 53.084 67.044 1.00 18.33 61 ILE D N 1
ATOM 4055 C CA . ILE D 1 64 ? 50.776 52.314 68.001 1.00 17.36 61 ILE D CA 1
ATOM 4056 C C . ILE D 1 64 ? 49.982 52.179 69.317 1.00 16.93 61 ILE D C 1
ATOM 4057 O O . ILE D 1 64 ? 49.491 53.161 69.826 1.00 16.96 61 ILE D O 1
ATOM 4062 N N . ILE D 1 65 ? 49.875 50.967 69.841 1.00 15.16 62 ILE D N 1
ATOM 4063 C CA . ILE D 1 65 ? 49.284 50.719 71.137 1.00 16.02 62 ILE D CA 1
ATOM 4064 C C . ILE D 1 65 ? 50.420 50.272 72.036 1.00 16.35 62 ILE D C 1
ATOM 4065 O O . ILE D 1 65 ? 51.091 49.234 71.742 1.00 18.06 62 ILE D O 1
ATOM 4070 N N . ALA D 1 66 ? 50.648 51.050 73.117 1.00 15.87 63 ALA D N 1
ATOM 4071 C CA . ALA D 1 66 ? 51.720 50.789 74.024 1.00 15.89 63 ALA D CA 1
ATOM 4072 C C . ALA D 1 66 ? 51.206 50.549 75.443 1.00 16.77 63 ALA D C 1
ATOM 4073 O O . ALA D 1 66 ? 50.447 51.326 75.995 1.00 16.43 63 ALA D O 1
ATOM 4075 N N . GLY D 1 67 ? 51.634 49.457 76.031 1.00 16.23 64 GLY D N 1
ATOM 4076 C CA . GLY D 1 67 ? 51.288 49.155 77.410 1.00 16.19 64 GLY D CA 1
ATOM 4077 C C . GLY D 1 67 ? 52.528 49.175 78.304 1.00 17.26 64 GLY D C 1
ATOM 4078 O O . GLY D 1 67 ? 53.617 48.713 77.942 1.00 19.49 64 GLY D O 1
ATOM 4079 N N . ALA D 1 68 ? 52.357 49.659 79.508 1.00 17.31 65 ALA D N 1
ATOM 4080 C CA . ALA D 1 68 ? 53.404 49.606 80.493 1.00 18.11 65 ALA D CA 1
ATOM 4081 C C . ALA D 1 68 ? 52.818 49.776 81.904 1.00 19.66 65 ALA D C 1
ATOM 4082 O O . ALA D 1 68 ? 51.720 50.423 82.078 1.00 19.98 65 ALA D O 1
ATOM 4084 N N . GLY D 1 69 ? 53.564 49.274 82.893 1.00 21.26 66 GLY D N 1
ATOM 4085 C CA . GLY D 1 69 ? 53.213 49.390 84.318 1.00 21.94 66 GLY D CA 1
ATOM 4086 C C . GLY D 1 69 ? 54.158 50.283 85.138 1.00 23.31 66 GLY D C 1
ATOM 4087 O O . GLY D 1 69 ? 55.238 50.675 84.682 1.00 23.56 66 GLY D O 1
ATOM 4088 N N . GLY D 1 70 ? 53.742 50.619 86.367 1.00 24.35 67 GLY D N 1
ATOM 4089 C CA . GLY D 1 70 ? 54.570 51.386 87.274 1.00 23.18 67 GLY D CA 1
ATOM 4090 C C . GLY D 1 70 ? 54.778 52.789 86.780 1.00 22.51 67 GLY D C 1
ATOM 4091 O O . GLY D 1 70 ? 53.829 53.454 86.343 1.00 21.86 67 GLY D O 1
ATOM 4092 N N . ALA D 1 71 ? 56.026 53.240 86.807 1.00 21.10 68 ALA D N 1
ATOM 4093 C CA . ALA D 1 71 ? 56.421 54.516 86.180 1.00 20.46 68 ALA D CA 1
ATOM 4094 C C . ALA D 1 71 ? 56.434 54.192 84.686 1.00 19.77 68 ALA D C 1
ATOM 4095 O O . ALA D 1 71 ? 57.463 53.709 84.097 1.00 19.04 68 ALA D O 1
ATOM 4097 N N . ALA D 1 72 ? 55.283 54.383 84.067 1.00 19.49 69 ALA D N 1
ATOM 4098 C CA . ALA D 1 72 ? 55.016 53.870 82.712 1.00 19.45 69 ALA D CA 1
ATOM 4099 C C . ALA D 1 72 ? 55.348 54.954 81.699 1.00 19.86 69 ALA D C 1
ATOM 4100 O O . ALA D 1 72 ? 54.579 55.880 81.494 1.00 22.44 69 ALA D O 1
ATOM 4102 N N . HIS D 1 73 ? 56.572 54.919 81.179 1.00 18.65 70 HIS D N 1
ATOM 4103 C CA . HIS D 1 73 ? 57.051 55.943 80.260 1.00 18.63 70 HIS D CA 1
ATOM 4104 C C . HIS D 1 73 ? 56.979 55.554 78.777 1.00 18.32 70 HIS D C 1
ATOM 4105 O O . HIS D 1 73 ? 57.125 56.400 77.914 1.00 17.77 70 HIS D O 1
ATOM 4112 N N . LEU D 1 74 ? 56.751 54.280 78.474 1.00 17.07 71 LEU D N 1
ATOM 4113 C CA . LEU D 1 74 ? 56.787 53.824 77.072 1.00 16.01 71 LEU D CA 1
ATOM 4114 C C . LEU D 1 74 ? 55.842 54.592 76.121 1.00 17.38 71 LEU D C 1
ATOM 4115 O O . LEU D 1 74 ? 56.265 55.074 75.068 1.00 16.28 71 LEU D O 1
ATOM 4120 N N . PRO D 1 75 ? 54.569 54.766 76.509 1.00 16.49 72 PRO D N 1
ATOM 4121 C CA . PRO D 1 75 ? 53.638 55.431 75.594 1.00 15.58 72 PRO D CA 1
ATOM 4122 C C . PRO D 1 75 ? 53.998 56.867 75.300 1.00 15.11 72 PRO D C 1
ATOM 4123 O O . PRO D 1 75 ? 54.003 57.251 74.131 1.00 15.43 72 PRO D O 1
ATOM 4127 N N . GLY D 1 76 ? 54.372 57.600 76.328 1.00 14.69 73 GLY D N 1
ATOM 4128 C CA . GLY D 1 76 ? 54.685 59.020 76.165 1.00 15.71 73 GLY D CA 1
ATOM 4129 C C . GLY D 1 76 ? 55.933 59.194 75.352 1.00 16.25 73 GLY D C 1
ATOM 4130 O O . GLY D 1 76 ? 56.053 60.162 74.572 1.00 16.38 73 GLY D O 1
ATOM 4139 N N . VAL D 1 78 ? 57.292 57.066 73.120 1.00 19.22 75 VAL D N 1
ATOM 4140 C CA . VAL D 1 78 ? 56.994 56.712 71.742 1.00 18.75 75 VAL D CA 1
ATOM 4141 C C . VAL D 1 78 ? 56.240 57.861 71.047 1.00 19.10 75 VAL D C 1
ATOM 4142 O O . VAL D 1 78 ? 56.547 58.213 69.926 1.00 19.46 75 VAL D O 1
ATOM 4146 N N . ALA D 1 79 ? 55.269 58.442 71.742 1.00 17.95 76 ALA D N 1
ATOM 4147 C CA . ALA D 1 79 ? 54.472 59.541 71.225 1.00 17.81 76 ALA D CA 1
ATOM 4148 C C . ALA D 1 79 ? 55.377 60.760 70.912 1.00 18.12 76 ALA D C 1
ATOM 4149 O O . ALA D 1 79 ? 55.138 61.500 69.971 1.00 19.41 76 ALA D O 1
ATOM 4151 N N . ALA D 1 80 ? 56.449 60.921 71.688 1.00 18.72 77 ALA D N 1
ATOM 4152 C CA . ALA D 1 80 ? 57.381 62.018 71.472 1.00 19.41 77 ALA D CA 1
ATOM 4153 C C . ALA D 1 80 ? 58.190 61.854 70.170 1.00 20.09 77 ALA D C 1
ATOM 4154 O O . ALA D 1 80 ? 58.724 62.832 69.686 1.00 20.63 77 ALA D O 1
ATOM 4156 N N . LYS D 1 81 ? 58.270 60.622 69.660 1.00 19.93 78 LYS D N 1
ATOM 4157 C CA . LYS D 1 81 ? 59.148 60.270 68.542 1.00 20.21 78 LYS D CA 1
ATOM 4158 C C . LYS D 1 81 ? 58.429 59.801 67.266 1.00 21.23 78 LYS D C 1
ATOM 4159 O O . LYS D 1 81 ? 59.089 59.467 66.286 1.00 20.40 78 LYS D O 1
ATOM 4165 N N . THR D 1 82 ? 57.101 59.809 67.253 1.00 21.16 79 THR D N 1
ATOM 4166 C CA . THR D 1 82 ? 56.312 59.531 66.038 1.00 21.11 79 THR D CA 1
ATOM 4167 C C . THR D 1 82 ? 55.157 60.534 65.920 1.00 22.31 79 THR D C 1
ATOM 4168 O O . THR D 1 82 ? 54.634 60.998 66.931 1.00 20.40 79 THR D O 1
ATOM 4172 N N . THR D 1 83 ? 54.743 60.851 64.692 1.00 23.15 80 THR D N 1
ATOM 4173 C CA . THR D 1 83 ? 53.519 61.637 64.494 1.00 24.43 80 THR D CA 1
ATOM 4174 C C . THR D 1 83 ? 52.260 60.752 64.502 1.00 22.44 80 THR D C 1
ATOM 4175 O O . THR D 1 83 ? 51.149 61.261 64.487 1.00 23.27 80 THR D O 1
ATOM 4179 N N . LEU D 1 84 ? 52.417 59.436 64.508 1.00 20.67 81 LEU D N 1
ATOM 4180 C CA . LEU D 1 84 ? 51.271 58.568 64.562 1.00 19.79 81 LEU D CA 1
ATOM 4181 C C . LEU D 1 84 ? 50.533 58.675 65.905 1.00 19.92 81 LEU D C 1
ATOM 4182 O O . LEU D 1 84 ? 51.142 59.007 66.924 1.00 19.21 81 LEU D O 1
ATOM 4187 N N . PRO D 1 85 ? 49.218 58.388 65.889 1.00 19.56 82 PRO D N 1
ATOM 4188 C CA . PRO D 1 85 ? 48.485 58.279 67.165 1.00 19.23 82 PRO D CA 1
ATOM 4189 C C . PRO D 1 85 ? 49.002 57.141 68.016 1.00 18.40 82 PRO D C 1
ATOM 4190 O O . PRO D 1 85 ? 49.140 56.023 67.530 1.00 18.97 82 PRO D O 1
ATOM 4194 N N . VAL D 1 86 ? 49.254 57.434 69.298 1.00 16.92 83 VAL D N 1
ATOM 4195 C CA . VAL D 1 86 ? 49.663 56.445 70.267 1.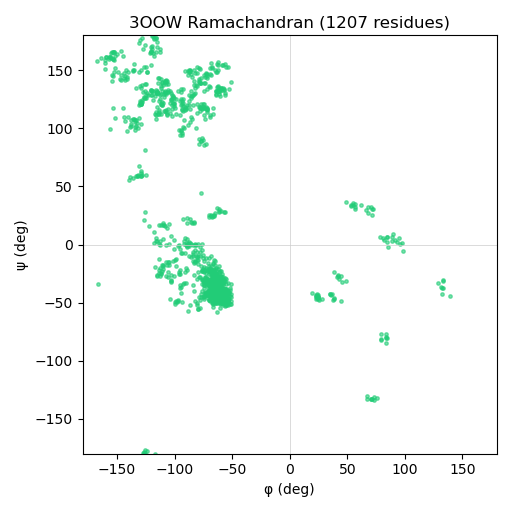00 16.41 83 VAL D CA 1
ATOM 4196 C C . VAL D 1 86 ? 48.583 56.277 71.322 1.00 15.01 83 VAL D C 1
ATOM 4197 O O . VAL D 1 86 ? 48.082 57.268 71.902 1.00 15.56 83 VAL D O 1
ATOM 4201 N N . LEU D 1 87 ? 48.238 55.018 71.558 1.00 14.98 84 LEU D N 1
ATOM 4202 C CA . LEU D 1 87 ? 47.254 54.611 72.535 1.00 15.52 84 LEU D CA 1
ATOM 4203 C C . LEU D 1 87 ? 48.011 53.987 73.701 1.00 16.20 84 LEU D C 1
ATOM 4204 O O . LEU D 1 87 ? 48.882 53.146 73.501 1.00 18.75 84 LEU D O 1
ATOM 4209 N N . GLY D 1 88 ? 47.687 54.418 74.905 1.00 15.43 85 GLY D N 1
ATOM 4210 C CA . GLY D 1 88 ? 48.357 54.001 76.119 1.00 15.48 85 GLY D CA 1
ATOM 4211 C C . GLY D 1 88 ? 47.461 53.097 76.950 1.00 17.12 85 GLY D C 1
ATOM 4212 O O . GLY D 1 88 ? 46.292 53.451 77.259 1.00 15.61 85 GLY D O 1
ATOM 4213 N N . VAL D 1 89 ? 48.017 51.955 77.342 1.00 16.08 86 VAL D N 1
ATOM 4214 C CA . VAL D 1 89 ? 47.325 50.972 78.211 1.00 16.62 86 VAL D CA 1
ATOM 4215 C C . VAL D 1 89 ? 48.073 50.856 79.544 1.00 16.84 86 VAL D C 1
ATOM 4216 O O . VAL D 1 89 ? 49.228 50.412 79.571 1.00 16.52 86 VAL D O 1
ATOM 4220 N N . PRO D 1 90 ? 47.460 51.319 80.639 1.00 15.97 87 PRO D N 1
ATOM 4221 C CA . PRO D 1 90 ? 48.128 51.204 81.928 1.00 17.67 87 PRO D CA 1
ATOM 4222 C C . PRO D 1 90 ? 47.998 49.793 82.450 1.00 17.52 87 PRO D C 1
ATOM 4223 O O . PRO D 1 90 ? 46.916 49.318 82.657 1.00 18.38 87 PRO D O 1
ATOM 4227 N N . VAL D 1 91 ? 49.093 49.121 82.630 1.00 18.91 88 VAL D N 1
ATOM 4228 C CA . VAL D 1 91 ? 49.096 47.757 83.119 1.00 20.74 88 VAL D CA 1
ATOM 4229 C C . VAL D 1 91 ? 49.008 47.793 84.652 1.00 22.36 88 VAL D C 1
ATOM 4230 O O . VAL D 1 91 ? 49.654 48.608 85.321 1.00 22.26 88 VAL D O 1
ATOM 4234 N N . LYS D 1 92 ? 48.165 46.895 85.155 1.00 23.26 89 LYS D N 1
ATOM 4235 C CA . LYS D 1 92 ? 47.829 46.763 86.573 1.00 26.91 89 LYS D CA 1
ATOM 4236 C C . LYS D 1 92 ? 49.057 46.243 87.273 1.00 29.27 89 LYS D C 1
ATOM 4237 O O . LYS D 1 92 ? 49.484 45.072 87.098 1.00 30.34 89 LYS D O 1
ATOM 4243 N N . SER D 1 93 ? 49.621 47.158 88.043 1.00 31.27 90 SER D N 1
ATOM 4244 C CA . SER D 1 93 ? 50.792 46.927 88.860 1.00 32.47 90 SER D CA 1
ATOM 4245 C C . SER D 1 93 ? 50.409 46.218 90.155 1.00 34.97 90 SER D C 1
ATOM 4246 O O . SER D 1 93 ? 49.300 46.401 90.715 1.00 33.94 90 SER D O 1
ATOM 4249 N N . SER D 1 94 ? 51.346 45.396 90.628 1.00 36.47 91 SER D N 1
ATOM 4250 C CA . SER D 1 94 ? 51.167 44.624 91.863 1.00 37.84 91 SER D CA 1
ATOM 4251 C C . SER D 1 94 ? 50.947 45.528 93.092 1.00 37.09 91 SER D C 1
ATOM 4252 O O . SER D 1 94 ? 50.094 45.256 93.919 1.00 39.01 91 SER D O 1
ATOM 4255 N N . THR D 1 95 ? 51.727 46.597 93.220 1.00 36.17 92 THR D N 1
ATOM 4256 C CA . THR D 1 95 ? 51.667 47.379 94.438 1.00 34.59 92 THR D CA 1
ATOM 4257 C C . THR D 1 95 ? 50.470 48.311 94.428 1.00 31.55 92 THR D C 1
ATOM 4258 O O . THR D 1 95 ? 49.629 48.263 95.332 1.00 31.07 92 THR D O 1
ATOM 4262 N N . LEU D 1 96 ? 50.378 49.142 93.394 1.00 26.51 93 LEU D N 1
ATOM 4263 C CA . LEU D 1 96 ? 49.460 50.259 93.424 1.00 24.69 93 LEU D CA 1
ATOM 4264 C C . LEU D 1 96 ? 48.263 50.077 92.449 1.00 23.64 93 LEU D C 1
ATOM 4265 O O . LEU D 1 96 ? 47.576 51.049 92.144 1.00 22.16 93 LEU D O 1
ATOM 4270 N N . ASN D 1 97 ? 48.045 48.837 91.998 1.00 22.96 94 ASN D N 1
ATOM 4271 C CA . ASN D 1 97 ? 46.863 48.485 91.181 1.00 23.58 94 ASN D CA 1
ATOM 4272 C C . ASN D 1 97 ? 46.707 49.398 89.938 1.00 21.40 94 ASN D C 1
ATOM 4273 O O . ASN D 1 97 ? 45.593 49.765 89.562 1.00 21.73 94 ASN D O 1
ATOM 4278 N N . GLY D 1 98 ? 47.836 49.814 89.372 1.00 19.23 95 GLY D N 1
ATOM 4279 C CA . GLY D 1 98 ? 47.867 50.555 88.125 1.00 18.45 95 GLY D CA 1
ATOM 4280 C C . GLY D 1 98 ? 47.582 52.016 88.291 1.00 17.54 95 GLY D C 1
ATOM 4281 O O . GLY D 1 98 ? 47.492 52.712 87.319 1.00 17.79 95 GLY D O 1
ATOM 4282 N N . GLN D 1 99 ? 47.459 52.498 89.519 1.00 18.43 96 GLN D N 1
ATOM 4283 C CA . GLN D 1 99 ? 47.274 53.943 89.748 1.00 19.24 96 GLN D CA 1
ATOM 4284 C C . GLN D 1 99 ? 48.502 54.757 89.303 1.00 19.34 96 GLN D C 1
ATOM 4285 O O . GLN D 1 99 ? 48.361 55.835 88.733 1.00 17.60 96 GLN D O 1
ATOM 4291 N N . ASP D 1 100 ? 49.693 54.221 89.581 1.00 17.86 97 ASP D N 1
ATOM 4292 C CA . ASP D 1 100 ? 50.929 54.782 89.088 1.00 17.56 97 ASP D CA 1
ATOM 4293 C C . ASP D 1 100 ? 50.998 54.730 87.552 1.00 16.76 97 ASP D C 1
ATOM 4294 O O . ASP D 1 100 ? 51.324 55.718 86.927 1.00 14.61 97 ASP D O 1
ATOM 4299 N N . SER D 1 101 ? 50.680 53.562 86.969 1.00 16.42 98 SER D N 1
ATOM 4300 C CA . SER D 1 101 ? 50.674 53.393 85.516 1.00 17.07 98 SER D CA 1
ATOM 4301 C C . SER D 1 101 ? 49.763 54.418 84.861 1.00 16.08 98 SER D C 1
ATOM 4302 O O . SER D 1 101 ? 50.090 54.981 83.825 1.00 16.67 98 SER D O 1
ATOM 4305 N N . LEU D 1 102 ? 48.569 54.600 85.435 1.00 15.35 99 LEU D N 1
ATOM 4306 C CA . LEU D 1 102 ? 47.573 55.458 84.850 1.00 15.08 99 LEU D CA 1
ATOM 4307 C C . LEU D 1 102 ? 48.054 56.905 84.835 1.00 16.10 99 LEU D C 1
ATOM 4308 O O . LEU D 1 102 ? 47.957 57.566 83.805 1.00 14.88 99 LEU D O 1
ATOM 4313 N N . LEU D 1 103 ? 48.585 57.380 85.948 1.00 15.81 100 LEU D N 1
ATOM 4314 C CA . LEU D 1 103 ? 48.968 58.798 86.041 1.00 15.79 100 LEU D CA 1
ATOM 4315 C C . LEU D 1 103 ? 50.169 59.094 85.168 1.00 17.37 100 LEU D C 1
ATOM 4316 O O . LEU D 1 103 ? 50.257 60.148 84.558 1.00 17.41 100 LEU D O 1
ATOM 4321 N N . SER D 1 104 ? 51.080 58.113 85.077 1.00 16.53 101 SER D N 1
ATOM 4322 C CA . SER D 1 104 ? 52.269 58.212 84.254 1.00 17.42 101 SER D CA 1
ATOM 4323 C C . SER D 1 104 ? 51.991 58.304 82.777 1.00 16.46 101 SER D C 1
ATOM 4324 O O . SER D 1 104 ? 52.860 58.735 81.991 1.00 18.25 101 SER D O 1
ATOM 4327 N N . ILE D 1 105 ? 50.822 57.790 82.363 1.00 15.52 102 ILE D N 1
ATOM 4328 C CA . ILE D 1 105 ? 50.453 57.739 80.953 1.00 15.50 102 ILE D CA 1
ATOM 4329 C C . ILE D 1 105 ? 49.520 58.922 80.682 1.00 16.13 102 ILE D C 1
ATOM 4330 O O . ILE D 1 105 ? 49.748 59.659 79.747 1.00 16.62 102 ILE D O 1
ATOM 4335 N N . VAL D 1 106 ? 48.465 59.101 81.488 1.00 16.03 103 VAL D N 1
ATOM 4336 C CA . VAL D 1 106 ? 47.426 60.058 81.099 1.00 15.63 103 VAL D CA 1
ATOM 4337 C C . VAL D 1 106 ? 47.840 61.500 81.304 1.00 16.16 103 VAL D C 1
ATOM 4338 O O . VAL D 1 106 ? 47.426 62.405 80.545 1.00 15.36 103 VAL D O 1
ATOM 4342 N N . GLN D 1 107 ? 48.695 61.759 82.300 1.00 16.12 104 GLN D N 1
ATOM 4343 C CA . GLN D 1 107 ? 48.996 63.168 82.675 1.00 15.88 104 GLN D CA 1
ATOM 4344 C C . GLN D 1 107 ? 50.065 63.869 81.836 1.00 17.39 104 GLN D C 1
ATOM 4345 O O . GLN D 1 107 ? 50.791 64.756 82.321 1.00 18.96 104 GLN D O 1
ATOM 4359 N N . PRO D 1 109 ? 51.788 66.475 79.707 1.00 20.97 106 PRO D N 1
ATOM 4360 C CA . PRO D 1 109 ? 51.581 67.902 79.462 1.00 21.62 106 PRO D CA 1
ATOM 4361 C C . PRO D 1 109 ? 51.211 68.222 78.002 1.00 21.16 106 PRO D C 1
ATOM 4362 O O . PRO D 1 109 ? 51.403 67.393 77.122 1.00 21.05 106 PRO D O 1
ATOM 4366 N N . ALA D 1 110 ? 50.725 69.429 77.761 1.00 22.01 107 ALA D N 1
ATOM 4367 C CA . ALA D 1 110 ? 50.326 69.877 76.409 1.00 21.40 107 ALA D CA 1
ATOM 4368 C C . ALA D 1 110 ? 51.453 69.745 75.415 1.00 21.39 107 ALA D C 1
ATOM 4369 O O . ALA D 1 110 ? 52.568 70.183 75.676 1.00 21.45 107 ALA D O 1
ATOM 4371 N N . GLY D 1 111 ? 51.172 69.102 74.292 1.00 21.02 108 GLY D N 1
ATOM 4372 C CA . GLY D 1 111 ? 52.069 69.142 73.147 1.00 21.13 108 GLY D CA 1
ATOM 4373 C C . GLY D 1 111 ? 52.307 67.771 72.550 1.00 20.38 108 GLY D C 1
ATOM 4374 O O . GLY D 1 111 ? 52.484 67.657 71.337 1.00 19.76 108 GLY D O 1
ATOM 4375 N N . ILE D 1 112 ? 52.283 66.734 73.395 1.00 20.32 109 ILE D N 1
ATOM 4376 C CA . ILE D 1 112 ? 52.562 65.356 72.988 1.00 19.50 109 ILE D CA 1
ATOM 4377 C C . ILE D 1 112 ? 51.472 64.500 73.620 1.00 19.02 109 ILE D C 1
ATOM 4378 O O . ILE D 1 112 ? 51.506 64.227 74.822 1.00 18.25 109 ILE D O 1
ATOM 4383 N N . PRO D 1 113 ? 50.425 64.163 72.843 1.00 18.41 110 PRO D N 1
ATOM 4384 C CA . PRO D 1 113 ? 49.304 63.478 73.467 1.00 17.39 110 PRO D CA 1
ATOM 4385 C C . PRO D 1 113 ? 49.485 61.959 73.510 1.00 17.16 110 PRO D C 1
ATOM 4386 O O . PRO D 1 113 ? 50.104 61.367 72.604 1.00 18.39 110 PRO D O 1
ATOM 4390 N N . VAL D 1 114 ? 48.922 61.344 74.526 1.00 16.55 111 VAL D N 1
ATOM 4391 C CA . VAL D 1 114 ? 48.723 59.861 74.527 1.00 16.64 111 VAL D CA 1
ATOM 4392 C C . VAL D 1 114 ? 47.274 59.612 74.891 1.00 17.08 111 VAL D C 1
ATOM 4393 O O . VAL D 1 114 ? 46.839 59.991 75.994 1.00 17.55 111 VAL D O 1
ATOM 4397 N N . ALA D 1 115 ? 46.537 58.941 74.008 1.00 17.57 112 ALA D N 1
ATOM 4398 C CA . ALA D 1 115 ? 45.192 58.519 74.295 1.00 16.89 112 ALA D CA 1
ATOM 4399 C C . ALA D 1 115 ? 45.240 57.378 75.288 1.00 15.58 112 ALA D C 1
ATOM 4400 O O . ALA D 1 115 ? 45.755 56.270 74.969 1.00 16.96 112 ALA D O 1
ATOM 4402 N N . THR D 1 116 ? 44.672 57.593 76.472 1.00 15.63 113 THR D N 1
ATOM 4403 C CA . THR D 1 116 ? 44.736 56.612 77.560 1.00 14.50 113 THR D CA 1
ATOM 4404 C C . THR D 1 116 ? 43.414 55.915 77.802 1.00 14.58 113 THR D C 1
ATOM 4405 O O . THR D 1 116 ? 42.329 56.535 77.694 1.00 15.25 113 THR D O 1
ATOM 4409 N N . PHE D 1 117 ? 43.507 54.622 78.091 1.00 14.56 114 PHE D N 1
ATOM 4410 C CA . PHE D 1 117 ? 42.364 53.774 78.329 1.00 16.43 114 PHE D CA 1
ATOM 4411 C C . PHE D 1 117 ? 42.419 53.187 79.721 1.00 16.00 114 PHE D C 1
ATOM 4412 O O . PHE D 1 117 ? 43.372 53.413 80.459 1.00 16.43 114 PHE D O 1
ATOM 4420 N N . ALA D 1 118 ? 41.407 52.385 80.096 1.00 15.41 115 ALA D N 1
ATOM 4421 C CA . ALA D 1 118 ? 41.264 51.941 81.462 1.00 15.22 115 ALA D CA 1
ATOM 4422 C C . ALA D 1 118 ? 42.452 51.111 81.898 1.00 15.53 115 ALA D C 1
ATOM 4423 O O . ALA D 1 118 ? 43.171 50.521 81.088 1.00 16.45 115 ALA D O 1
ATOM 4425 N N . ILE D 1 119 ? 42.664 51.058 83.198 1.00 16.29 116 ILE D N 1
ATOM 4426 C CA . ILE D 1 119 ? 43.707 50.236 83.749 1.00 15.98 116 ILE D CA 1
ATOM 4427 C C . ILE D 1 119 ? 43.415 48.772 83.444 1.00 15.87 116 ILE D C 1
ATOM 4428 O O . ILE D 1 119 ? 42.292 48.316 83.637 1.00 18.04 116 ILE D O 1
ATOM 4433 N N . GLY D 1 120 ? 44.441 48.037 83.015 1.00 16.23 117 GLY D N 1
ATOM 4434 C CA . GLY D 1 120 ? 44.355 46.582 82.806 1.00 17.72 117 GLY D CA 1
ATOM 4435 C C . GLY D 1 120 ? 43.687 46.120 81.519 1.00 18.21 117 GLY D C 1
ATOM 4436 O O . GLY D 1 120 ? 43.689 46.838 80.493 1.00 18.77 117 GLY D O 1
ATOM 4445 N N . ALA D 1 122 ? 40.620 45.711 80.533 1.00 19.20 119 ALA D N 1
ATOM 4446 C CA . ALA D 1 122 ? 39.538 46.528 79.923 1.00 18.31 119 ALA D CA 1
ATOM 4447 C C . ALA D 1 122 ? 40.159 47.532 78.958 1.00 17.81 119 ALA D C 1
ATOM 4448 O O . ALA D 1 122 ? 39.656 47.768 77.848 1.00 17.28 119 ALA D O 1
ATOM 4450 N N . GLY D 1 123 ? 41.258 48.132 79.389 1.00 16.73 120 GLY D N 1
ATOM 4451 C CA . GLY D 1 123 ? 41.945 49.156 78.597 1.00 16.87 120 GLY D CA 1
ATOM 4452 C C . GLY D 1 123 ? 42.653 48.580 77.384 1.00 17.33 120 GLY D C 1
ATOM 4453 O O . GLY D 1 123 ? 42.662 49.182 76.309 1.00 17.59 120 GLY D O 1
ATOM 4454 N N . ALA D 1 124 ? 43.262 47.422 77.544 1.00 18.36 121 ALA D N 1
ATOM 4455 C CA . ALA D 1 124 ? 43.857 46.715 76.379 1.00 18.52 121 ALA D CA 1
ATOM 4456 C C . ALA D 1 124 ? 42.845 46.409 75.267 1.00 17.72 121 ALA D C 1
ATOM 4457 O O . ALA D 1 124 ? 43.119 46.621 74.090 1.00 17.31 121 ALA D O 1
ATOM 4459 N N . LYS D 1 125 ? 41.702 45.841 75.644 1.00 17.41 122 LYS D N 1
ATOM 4460 C CA . LYS D 1 125 ? 40.590 45.582 74.728 1.00 17.39 122 LYS D CA 1
ATOM 4461 C C . LYS D 1 125 ? 40.105 46.879 74.087 1.00 15.80 122 LYS D C 1
ATOM 4462 O O . LYS D 1 125 ? 39.963 46.959 72.849 1.00 16.47 122 LYS D O 1
ATOM 4468 N N . ASN D 1 126 ? 39.908 47.904 74.912 1.00 16.53 123 ASN D N 1
ATOM 4469 C CA . ASN D 1 126 ? 39.426 49.179 74.416 1.00 16.26 123 ASN D CA 1
ATOM 4470 C C . ASN D 1 126 ? 40.401 49.902 73.497 1.00 15.97 123 ASN D C 1
ATOM 4471 O O . ASN D 1 126 ? 39.986 50.581 72.556 1.00 16.04 123 ASN D O 1
ATOM 4476 N N . ALA D 1 127 ? 41.705 49.757 73.754 1.00 15.17 124 ALA D N 1
ATOM 4477 C CA . ALA D 1 127 ? 42.703 50.280 72.842 1.00 16.09 124 ALA D CA 1
ATOM 4478 C C . ALA D 1 127 ? 42.592 49.649 71.451 1.00 15.45 124 ALA D C 1
ATOM 4479 O O . ALA D 1 127 ? 42.656 50.336 70.450 1.00 16.82 124 ALA D O 1
ATOM 4481 N N . ALA D 1 128 ? 42.393 48.339 71.383 1.00 16.71 125 ALA D N 1
ATOM 4482 C CA . ALA D 1 128 ? 42.188 47.650 70.136 1.00 17.57 125 ALA D CA 1
ATOM 4483 C C . ALA D 1 128 ? 40.959 48.195 69.399 1.00 18.49 125 ALA D C 1
ATOM 4484 O O . ALA D 1 128 ? 41.001 48.456 68.189 1.00 18.71 125 ALA D O 1
ATOM 4486 N N . LEU D 1 129 ? 39.864 48.352 70.130 1.00 17.49 126 LEU D N 1
ATOM 4487 C CA . LEU D 1 129 ? 38.600 48.853 69.571 1.00 18.00 126 LEU D CA 1
ATOM 4488 C C . LEU D 1 129 ? 38.701 50.289 69.115 1.00 17.18 126 LEU D C 1
ATOM 4489 O O . LEU D 1 129 ? 38.154 50.612 68.080 1.00 18.02 126 LEU D O 1
ATOM 4494 N N . PHE D 1 130 ? 39.512 51.101 69.796 1.00 16.12 127 PHE D N 1
ATOM 4495 C CA . PHE D 1 130 ? 39.702 52.486 69.425 1.00 16.75 127 PHE D CA 1
ATOM 4496 C C . PHE D 1 130 ? 40.586 52.587 68.179 1.00 16.42 127 PHE D C 1
ATOM 4497 O O . PHE D 1 130 ? 40.318 53.393 67.243 1.00 17.87 127 PHE D O 1
ATOM 4505 N N . ALA D 1 131 ? 41.580 51.711 68.112 1.00 16.96 128 ALA D N 1
ATOM 4506 C CA . ALA D 1 131 ? 42.400 51.612 66.906 1.00 17.83 128 ALA D CA 1
ATOM 4507 C C . ALA D 1 131 ? 41.508 51.324 65.708 1.00 18.73 128 ALA D C 1
ATOM 4508 O O . ALA D 1 131 ? 41.678 51.920 64.659 1.00 19.84 128 ALA D O 1
ATOM 4510 N N . ALA D 1 132 ? 40.576 50.380 65.872 1.00 19.94 129 ALA D N 1
ATOM 4511 C CA . ALA D 1 132 ? 39.600 50.033 64.824 1.00 20.23 129 ALA D CA 1
ATOM 4512 C C . ALA D 1 132 ? 38.804 51.267 64.429 1.00 20.64 129 ALA D C 1
ATOM 4513 O O . ALA D 1 132 ? 38.534 51.481 63.248 1.00 20.01 129 ALA D O 1
ATOM 4515 N N . SER D 1 133 ? 38.404 52.086 65.394 1.00 20.86 130 SER D N 1
ATOM 4516 C CA . SER D 1 133 ? 37.624 53.290 65.060 1.00 22.15 130 SER D CA 1
ATOM 4517 C C . SER D 1 133 ? 38.441 54.373 64.304 1.00 22.50 130 SER D C 1
ATOM 4518 O O . SER D 1 133 ? 37.863 55.220 63.588 1.00 22.77 130 SER D O 1
ATOM 4521 N N . ILE D 1 134 ? 39.760 54.353 64.456 1.00 20.59 131 ILE D N 1
ATOM 4522 C CA . ILE D 1 134 ? 40.666 55.194 63.666 1.00 22.71 131 ILE D CA 1
ATOM 4523 C C . ILE D 1 134 ? 40.774 54.640 62.232 1.00 23.33 131 ILE D C 1
ATOM 4524 O O . ILE D 1 134 ? 40.614 55.385 61.264 1.00 25.11 131 ILE D O 1
ATOM 4529 N N . LEU D 1 135 ? 40.981 53.331 62.125 1.00 23.58 132 LEU D N 1
ATOM 4530 C CA . LEU D 1 135 ? 41.253 52.678 60.852 1.00 25.30 132 LEU D CA 1
ATOM 4531 C C . LEU D 1 135 ? 40.025 52.511 59.979 1.00 25.63 132 LEU D C 1
ATOM 4532 O O . LEU D 1 135 ? 40.156 52.362 58.753 1.00 27.68 132 LEU D O 1
ATOM 4537 N N . GLN D 1 136 ? 38.852 52.523 60.586 1.00 26.06 133 GLN D N 1
ATOM 4538 C CA . GLN D 1 136 ? 37.624 52.244 59.829 1.00 27.54 133 GLN D CA 1
ATOM 4539 C C . GLN D 1 136 ? 37.417 53.276 58.714 1.00 29.69 133 GLN D C 1
ATOM 4540 O O . GLN D 1 136 ? 36.758 52.978 57.723 1.00 30.70 133 GLN D O 1
ATOM 4546 N N . HIS D 1 137 ? 38.000 54.465 58.847 1.00 31.25 134 HIS D N 1
ATOM 4547 C CA . HIS D 1 137 ? 37.749 55.529 57.896 1.00 34.36 134 HIS D CA 1
ATOM 4548 C C . HIS D 1 137 ? 38.317 55.195 56.510 1.00 34.62 134 HIS D C 1
ATOM 4549 O O . HIS D 1 137 ? 37.732 55.565 55.503 1.00 35.73 134 HIS D O 1
ATOM 4556 N N . THR D 1 138 ? 39.418 54.448 56.474 1.00 34.86 135 THR D N 1
ATOM 4557 C CA . THR D 1 138 ? 40.088 54.092 55.222 1.00 35.28 135 THR D CA 1
ATOM 4558 C C . THR D 1 138 ? 40.126 52.574 54.972 1.00 34.77 135 THR D C 1
ATOM 4559 O O . THR D 1 138 ? 40.828 52.108 54.081 1.00 35.97 135 THR D O 1
ATOM 4563 N N . ASP D 1 139 ? 39.399 51.791 55.753 1.00 32.12 136 ASP D N 1
ATOM 4564 C CA . ASP D 1 139 ? 39.370 50.357 55.567 1.00 31.58 136 ASP D CA 1
ATOM 4565 C C . ASP D 1 139 ? 37.918 49.891 55.733 1.00 31.24 136 ASP D C 1
ATOM 4566 O O . ASP D 1 139 ? 37.397 49.816 56.829 1.00 29.48 136 ASP D O 1
ATOM 4571 N N . ILE D 1 140 ? 37.273 49.608 54.612 1.00 30.93 137 ILE D N 1
ATOM 4572 C CA . ILE D 1 140 ? 35.897 49.138 54.592 1.00 31.14 137 ILE D CA 1
ATOM 4573 C C . ILE D 1 140 ? 35.694 47.869 55.415 1.00 29.67 137 ILE D C 1
ATOM 4574 O O . ILE D 1 140 ? 34.733 47.787 56.178 1.00 29.09 137 ILE D O 1
ATOM 4579 N N . ASN D 1 141 ? 36.593 46.898 55.294 1.00 28.89 138 ASN D N 1
ATOM 4580 C CA . ASN D 1 141 ? 36.421 45.654 56.064 1.00 29.02 138 ASN D CA 1
ATOM 4581 C C . ASN D 1 141 ? 36.507 45.848 57.593 1.00 28.61 138 ASN D C 1
ATOM 4582 O O . ASN D 1 141 ? 35.757 45.220 58.359 1.00 27.38 138 ASN D O 1
ATOM 4587 N N . ILE D 1 142 ? 37.382 46.749 58.019 1.00 28.01 139 ILE D N 1
ATOM 4588 C CA . ILE D 1 142 ? 37.454 47.102 59.450 1.00 27.07 139 ILE D CA 1
ATOM 4589 C C . ILE D 1 142 ? 36.167 47.808 59.910 1.00 26.05 139 ILE D C 1
ATOM 4590 O O . ILE D 1 142 ? 35.657 47.520 60.981 1.00 24.42 139 ILE D O 1
ATOM 4595 N N . ALA D 1 143 ? 35.639 48.721 59.105 1.00 26.72 140 ALA D N 1
ATOM 4596 C CA . ALA D 1 143 ? 34.359 49.382 59.425 1.00 26.95 140 ALA D CA 1
ATOM 4597 C C . ALA D 1 143 ? 33.255 48.321 59.620 1.00 27.52 140 ALA D C 1
ATOM 4598 O O . ALA D 1 143 ? 32.474 48.365 60.597 1.00 26.70 140 ALA D O 1
ATOM 4600 N N . LYS D 1 144 ? 33.235 47.330 58.739 1.00 28.13 141 LYS D N 1
ATOM 4601 C CA . LYS D 1 144 ? 32.193 46.308 58.818 1.00 28.09 141 LYS D CA 1
ATOM 4602 C C . LYS D 1 144 ? 32.372 45.497 60.096 1.00 26.51 141 LYS D C 1
ATOM 4603 O O . LYS D 1 144 ? 31.407 45.220 60.786 1.00 26.79 141 LYS D O 1
ATOM 4609 N N . ALA D 1 145 ? 33.613 45.121 60.384 1.00 25.53 142 ALA D N 1
ATOM 4610 C CA . ALA D 1 145 ? 33.930 44.281 61.547 1.00 25.36 142 ALA D CA 1
ATOM 4611 C C . ALA D 1 145 ? 33.608 44.994 62.865 1.00 23.38 142 ALA D C 1
ATOM 4612 O O . ALA D 1 145 ? 33.069 44.377 63.807 1.00 22.69 142 ALA D O 1
ATOM 4614 N N . LEU D 1 146 ? 33.917 46.298 62.939 1.00 21.60 143 LEU D N 1
ATOM 4615 C CA . LEU D 1 146 ? 33.646 47.068 64.156 1.00 21.58 143 LEU D CA 1
ATOM 4616 C C . LEU D 1 146 ? 32.128 47.261 64.329 1.00 20.90 143 LEU D C 1
ATOM 4617 O O . LEU D 1 146 ? 31.617 47.155 65.429 1.00 19.50 143 LEU D O 1
ATOM 4622 N N . ALA D 1 147 ? 31.422 47.533 63.237 1.00 21.66 144 ALA D N 1
ATOM 4623 C CA . ALA D 1 147 ? 29.965 47.603 63.291 1.00 22.08 144 ALA D CA 1
ATOM 4624 C C . ALA D 1 147 ? 29.379 46.283 63.785 1.00 22.90 144 ALA D C 1
ATOM 4625 O O . ALA D 1 147 ? 28.477 46.295 64.651 1.00 24.45 144 ALA D O 1
ATOM 4627 N N . GLU D 1 148 ? 29.893 45.160 63.289 1.00 23.35 145 GLU D N 1
ATOM 4628 C CA . GLU D 1 148 ? 29.378 43.880 63.727 1.00 25.24 145 GLU D CA 1
ATOM 4629 C C . GLU D 1 148 ? 29.661 43.588 65.210 1.00 23.69 145 GLU D C 1
ATOM 4630 O O . GLU D 1 148 ? 28.812 43.029 65.912 1.00 22.44 145 GLU D O 1
ATOM 4636 N N . PHE D 1 149 ? 30.831 44.006 65.673 1.00 22.46 146 PHE D N 1
ATOM 4637 C CA . PHE D 1 149 ? 31.241 43.806 67.066 1.00 22.49 146 PHE D CA 1
ATOM 4638 C C . PHE D 1 149 ? 30.282 44.577 67.974 1.00 21.12 146 PHE D C 1
ATOM 4639 O O . PHE D 1 149 ? 29.819 44.053 68.983 1.00 21.89 146 PHE D O 1
ATOM 4647 N N . ARG D 1 150 ? 30.008 45.828 67.638 1.00 21.21 147 ARG D N 1
ATOM 4648 C CA . ARG D 1 150 ? 29.092 46.627 68.421 1.00 21.78 147 ARG D CA 1
ATOM 4649 C C . ARG D 1 150 ? 27.656 46.095 68.420 1.00 21.18 147 ARG D C 1
ATOM 4650 O O . ARG D 1 150 ? 27.035 46.035 69.470 1.00 19.74 147 ARG D O 1
ATOM 4658 N N . ALA D 1 151 ? 27.162 45.676 67.260 1.00 20.61 148 ALA D N 1
ATOM 4659 C CA . ALA D 1 151 ? 25.825 45.080 67.167 1.00 21.11 148 ALA D CA 1
ATOM 4660 C C . ALA D 1 151 ? 25.753 43.813 67.991 1.00 19.99 148 ALA D C 1
ATOM 4661 O O . ALA D 1 151 ? 24.778 43.601 68.680 1.00 20.28 148 ALA D O 1
ATOM 4663 N N . GLU D 1 152 ? 26.802 42.987 67.965 1.00 21.10 149 GLU D N 1
ATOM 4664 C CA . GLU D 1 152 ? 26.794 41.689 68.693 1.00 22.49 149 GLU D CA 1
ATOM 4665 C C . GLU D 1 152 ? 26.781 41.950 70.178 1.00 20.66 149 GLU D C 1
ATOM 4666 O O . GLU D 1 152 ? 26.077 41.269 70.912 1.00 20.84 149 GLU D O 1
ATOM 4672 N N . GLN D 1 153 ? 27.575 42.917 70.644 1.00 20.66 150 GLN D N 1
ATOM 4673 C CA . GLN D 1 153 ? 27.649 43.134 72.100 1.00 20.82 150 GLN D CA 1
ATOM 4674 C C . GLN D 1 153 ? 26.339 43.673 72.645 1.00 19.38 150 GLN D C 1
ATOM 4675 O O . GLN D 1 153 ? 25.904 43.274 73.754 1.00 21.08 150 GLN D O 1
ATOM 4681 N N . THR D 1 154 ? 25.672 44.518 71.836 1.00 18.74 151 THR D N 1
ATOM 4682 C CA . THR D 1 154 ? 24.343 45.026 72.118 1.00 17.81 151 THR D CA 1
ATOM 4683 C C . THR D 1 154 ? 23.316 43.863 72.148 1.00 19.53 151 THR D C 1
ATOM 4684 O O . THR D 1 154 ? 22.524 43.748 73.069 1.00 18.42 151 THR D O 1
ATOM 4688 N N . ARG D 1 155 ? 23.362 43.013 71.138 1.00 19.90 152 ARG D N 1
ATOM 4689 C CA . ARG D 1 155 ? 22.460 41.850 71.051 1.00 22.15 152 ARG D CA 1
ATOM 4690 C C . ARG D 1 155 ? 22.588 40.935 72.240 1.00 21.10 152 ARG D C 1
ATOM 4691 O O . ARG D 1 155 ? 21.582 40.428 72.767 1.00 21.05 152 ARG D O 1
ATOM 4699 N N . PHE D 1 156 ? 23.832 40.678 72.654 1.00 20.51 153 PHE D N 1
ATOM 4700 C CA . PHE D 1 156 ? 24.073 39.749 73.752 1.00 21.97 153 PHE D CA 1
ATOM 4701 C C . PHE D 1 156 ? 23.358 40.186 75.022 1.00 21.57 153 PHE D C 1
ATOM 4702 O O . PHE D 1 156 ? 22.810 39.339 75.750 1.00 22.76 153 PHE D O 1
ATOM 4710 N N . VAL D 1 157 ? 23.398 41.498 75.315 1.00 19.55 154 VAL D N 1
ATOM 4711 C CA . VAL D 1 157 ? 22.700 42.027 76.487 1.00 19.15 154 VAL D CA 1
ATOM 4712 C C . VAL D 1 157 ? 21.175 41.965 76.298 1.00 20.21 154 VAL D C 1
ATOM 4713 O O . VAL D 1 157 ? 20.425 41.591 77.217 1.00 21.73 154 VAL D O 1
ATOM 4717 N N . LEU D 1 158 ? 20.717 42.291 75.098 1.00 19.98 155 LEU D N 1
ATOM 4718 C CA . LEU D 1 158 ? 19.279 42.247 74.793 1.00 21.28 155 LEU D CA 1
ATOM 4719 C C . LEU D 1 158 ? 18.704 40.834 74.886 1.00 23.02 155 LEU D C 1
ATOM 4720 O O . LEU D 1 158 ? 17.563 40.670 75.294 1.00 23.48 155 LEU D O 1
ATOM 4725 N N . GLU D 1 159 ? 19.513 39.845 74.554 1.00 24.28 156 GLU D N 1
ATOM 4726 C CA . GLU D 1 159 ? 19.063 38.468 74.520 1.00 27.50 156 GLU D CA 1
ATOM 4727 C C . GLU D 1 159 ? 19.163 37.824 75.906 1.00 27.40 156 GLU D C 1
ATOM 4728 O O . GLU D 1 159 ? 18.600 36.758 76.142 1.00 27.67 156 GLU D O 1
ATOM 4734 N N . ASN D 1 160 ? 19.832 38.507 76.835 1.00 25.91 157 ASN D N 1
ATOM 4735 C CA . ASN D 1 160 ? 20.022 38.001 78.179 1.00 26.23 157 ASN D CA 1
ATOM 4736 C C . ASN D 1 160 ? 19.615 39.055 79.253 1.00 24.44 157 ASN D C 1
ATOM 4737 O O . ASN D 1 160 ? 20.399 39.421 80.109 1.00 25.02 157 ASN D O 1
ATOM 4742 N N . PRO D 1 161 ? 18.362 39.497 79.215 1.00 24.55 158 PRO D N 1
ATOM 4743 C CA . PRO D 1 161 ? 17.934 40.561 80.127 1.00 23.92 158 PRO D CA 1
ATOM 4744 C C . PRO D 1 161 ? 17.777 40.164 81.585 1.00 24.85 158 PRO D C 1
ATOM 4745 O O . PRO D 1 161 ? 17.854 41.028 82.491 1.00 24.50 158 PRO D O 1
ATOM 4749 N N . ASP D 1 162 ? 17.538 38.882 81.843 1.00 25.09 159 ASP D N 1
ATOM 4750 C CA . ASP D 1 162 ? 17.184 38.453 83.205 1.00 25.78 159 ASP D CA 1
ATOM 4751 C C . ASP D 1 162 ? 18.454 37.980 83.929 1.00 25.59 159 ASP D C 1
ATOM 4752 O O . ASP D 1 162 ? 19.030 36.968 83.560 1.00 25.16 159 ASP D O 1
ATOM 4757 N N . PRO D 1 163 ? 18.922 38.729 84.946 1.00 25.18 160 PRO D N 1
ATOM 4758 C CA . PRO D 1 163 ? 20.150 38.286 85.574 1.00 26.62 160 PRO D CA 1
ATOM 4759 C C . PRO D 1 163 ? 19.997 36.994 86.363 1.00 27.91 160 PRO D C 1
ATOM 4760 O O . PRO D 1 163 ? 20.995 36.431 86.770 1.00 28.37 160 PRO D O 1
ATOM 4764 N N . ARG D 1 164 ? 18.761 36.525 86.558 1.00 29.23 161 ARG D N 1
ATOM 4765 C CA . ARG D 1 164 ? 18.512 35.249 87.247 1.00 31.42 161 ARG D CA 1
ATOM 4766 C C . ARG D 1 164 ? 18.664 34.050 86.320 1.00 32.04 161 ARG D C 1
ATOM 4767 O O . ARG D 1 164 ? 18.533 32.899 86.765 1.00 33.56 161 ARG D O 1
ATOM 4775 N N . GLU D 1 165 ? 18.899 34.308 85.029 1.00 32.18 162 GLU D N 1
ATOM 4776 C CA . GLU D 1 165 ? 19.116 33.229 84.056 1.00 33.16 162 GLU D CA 1
ATOM 4777 C C . GLU D 1 165 ? 20.187 32.283 84.575 1.00 33.10 162 GLU D C 1
ATOM 4778 O O . GLU D 1 165 ? 21.162 32.703 85.179 1.00 31.68 162 GLU D O 1
ATOM 4784 N N . HIS D 1 166 ? 19.972 30.995 84.363 1.00 34.66 163 HIS D N 1
ATOM 4785 C CA . HIS D 1 166 ? 20.880 29.965 84.874 1.00 35.76 163 HIS D CA 1
ATOM 4786 C C . HIS D 1 166 ? 20.870 28.722 83.948 1.00 36.50 163 HIS D C 1
ATOM 4787 O O . HIS D 1 166 ? 19.865 28.476 83.239 1.00 36.67 163 HIS D O 1
ATOM 4794 N N . SER E 1 5 ? 85.625 44.038 100.909 1.00 40.68 2 SER E N 1
ATOM 4795 C CA . SER E 1 5 ? 85.547 45.162 101.881 1.00 40.33 2 SER E CA 1
ATOM 4796 C C . SER E 1 5 ? 84.102 45.682 101.944 1.00 37.93 2 SER E C 1
ATOM 4797 O O . SER E 1 5 ? 83.470 45.863 100.910 1.00 38.27 2 SER E O 1
ATOM 4800 N N . VAL E 1 6 ? 83.632 45.955 103.150 1.00 35.81 3 VAL E N 1
ATOM 4801 C CA . VAL E 1 6 ? 82.239 46.326 103.406 1.00 33.76 3 VAL E CA 1
ATOM 4802 C C . VAL E 1 6 ? 81.990 47.828 103.218 1.00 31.83 3 VAL E C 1
ATOM 4803 O O . VAL E 1 6 ? 82.453 48.649 104.001 1.00 31.57 3 VAL E O 1
ATOM 4807 N N . GLN E 1 7 ? 81.265 48.161 102.151 1.00 29.53 4 GLN E N 1
ATOM 4808 C CA . GLN E 1 7 ? 81.054 49.550 101.720 1.00 28.10 4 GLN E CA 1
ATOM 4809 C C . GLN E 1 7 ? 79.590 49.982 101.775 1.00 25.98 4 GLN E C 1
ATOM 4810 O O . GLN E 1 7 ? 79.302 51.179 101.777 1.00 24.98 4 GLN E O 1
ATOM 4816 N N . VAL E 1 8 ? 78.690 49.012 101.803 1.00 23.06 5 VAL E N 1
ATOM 4817 C CA . VAL E 1 8 ? 77.262 49.286 101.875 1.00 22.44 5 VAL E CA 1
ATOM 4818 C C . VAL E 1 8 ? 76.657 48.580 103.101 1.00 22.36 5 VAL E C 1
ATOM 4819 O O . VAL E 1 8 ? 76.860 47.386 103.320 1.00 23.76 5 VAL E O 1
ATOM 4823 N N . GLY E 1 9 ? 75.931 49.340 103.909 1.00 21.32 6 GLY E N 1
ATOM 4824 C CA . GLY E 1 9 ? 75.208 48.809 105.043 1.00 21.87 6 GLY E CA 1
ATOM 4825 C C . GLY E 1 9 ? 73.764 48.675 104.628 1.00 22.29 6 GLY E C 1
ATOM 4826 O O . GLY E 1 9 ? 73.193 49.650 104.211 1.00 22.66 6 GLY E O 1
ATOM 4827 N N . VAL E 1 10 ? 73.220 47.469 104.681 1.00 21.19 7 VAL E N 1
ATOM 4828 C CA . VAL E 1 10 ? 71.837 47.232 104.330 1.00 22.29 7 VAL E CA 1
ATOM 4829 C C . VAL E 1 10 ? 71.085 46.930 105.603 1.00 21.93 7 VAL E C 1
ATOM 4830 O O . VAL E 1 10 ? 71.353 45.916 106.251 1.00 23.90 7 VAL E O 1
ATOM 4834 N N . ILE E 1 11 ? 70.148 47.819 105.965 1.00 19.54 8 ILE E N 1
ATOM 4835 C CA . ILE E 1 11 ? 69.462 47.688 107.250 1.00 19.65 8 ILE E CA 1
ATOM 4836 C C . ILE E 1 11 ? 67.951 47.745 107.021 1.00 20.26 8 ILE E C 1
ATOM 4837 O O . ILE E 1 11 ? 67.491 48.225 105.986 1.00 20.25 8 ILE E O 1
ATOM 4850 N N . GLY E 1 13 ? 63.916 47.447 109.350 1.00 21.12 10 GLY E N 1
ATOM 4851 C CA . GLY E 1 13 ? 63.277 47.622 110.637 1.00 24.42 10 GLY E CA 1
ATOM 4852 C C . GLY E 1 13 ? 62.897 46.342 111.328 1.00 26.34 10 GLY E C 1
ATOM 4853 O O . GLY E 1 13 ? 62.750 46.329 112.550 1.00 27.97 10 GLY E O 1
ATOM 4854 N N . SER E 1 14 ? 62.654 45.295 110.543 1.00 27.25 11 SER E N 1
ATOM 4855 C CA . SER E 1 14 ? 62.268 44.019 111.082 1.00 28.71 11 SER E CA 1
ATOM 4856 C C . SER E 1 14 ? 62.620 42.863 110.146 1.00 29.11 11 SER E C 1
ATOM 4857 O O . SER E 1 14 ? 62.846 43.047 108.921 1.00 26.58 11 SER E O 1
ATOM 4860 N N . LYS E 1 15 ? 62.672 41.659 110.726 1.00 29.64 12 LYS E N 1
ATOM 4861 C CA . LYS E 1 15 ? 63.001 40.452 109.955 1.00 30.74 12 LYS E CA 1
ATOM 4862 C C . LYS E 1 15 ? 62.013 40.166 108.846 1.00 30.02 12 LYS E C 1
ATOM 4863 O O . LYS E 1 15 ? 62.357 39.560 107.823 1.00 29.11 12 LYS E O 1
ATOM 4869 N N . SER E 1 16 ? 60.783 40.602 109.038 1.00 29.91 13 SER E N 1
ATOM 4870 C CA . SER E 1 16 ? 59.765 40.432 108.016 1.00 30.53 13 SER E CA 1
ATOM 4871 C C . SER E 1 16 ? 60.093 41.204 106.737 1.00 29.19 13 SER E C 1
ATOM 4872 O O . SER E 1 16 ? 59.518 40.915 105.684 1.00 29.60 13 SER E O 1
ATOM 4875 N N . ASP E 1 17 ? 60.964 42.221 106.833 1.00 27.54 14 ASP E N 1
ATOM 4876 C CA . ASP E 1 17 ? 61.407 42.955 105.641 1.00 26.29 14 ASP E CA 1
ATOM 4877 C C . ASP E 1 17 ? 62.398 42.202 104.764 1.00 26.10 14 ASP E C 1
ATOM 4878 O O . ASP E 1 17 ? 62.690 42.644 103.639 1.00 26.41 14 ASP E O 1
ATOM 4883 N N . TRP E 1 18 ? 62.975 41.121 105.300 1.00 26.38 15 TRP E N 1
ATOM 4884 C CA . TRP E 1 18 ? 64.031 40.387 104.623 1.00 26.51 15 TRP E CA 1
ATOM 4885 C C . TRP E 1 18 ? 63.621 39.905 103.239 1.00 26.55 15 TRP E C 1
ATOM 4886 O O . TRP E 1 18 ? 64.414 40.009 102.290 1.00 25.47 15 TRP E O 1
ATOM 4897 N N . SER E 1 19 ? 62.391 39.436 103.078 1.00 26.36 16 SER E N 1
ATOM 4898 C CA . SER E 1 19 ? 61.955 38.994 101.737 1.00 27.62 16 SER E CA 1
ATOM 4899 C C . SER E 1 19 ? 62.121 40.082 100.654 1.00 26.67 16 SER E C 1
ATOM 4900 O O . SER E 1 19 ? 62.390 39.766 99.483 1.00 26.63 16 SER E O 1
ATOM 4903 N N . THR E 1 20 ? 62.018 41.355 101.052 1.00 24.14 17 THR E N 1
ATOM 4904 C CA . THR E 1 20 ? 62.274 42.475 100.177 1.00 24.09 17 THR E CA 1
ATOM 4905 C C . THR E 1 20 ? 63.765 42.777 100.118 1.00 23.78 17 THR E C 1
ATOM 4906 O O . THR E 1 20 ? 64.346 42.897 99.025 1.00 22.86 17 THR E O 1
ATOM 4918 N N . LYS E 1 22 ? 66.454 41.156 100.803 1.00 23.17 19 LYS E N 1
ATOM 4919 C CA . LYS E 1 22 ? 67.323 40.121 100.239 1.00 25.40 19 LYS E CA 1
ATOM 4920 C C . LYS E 1 22 ? 67.613 40.379 98.746 1.00 24.64 19 LYS E C 1
ATOM 4921 O O . LYS E 1 22 ? 68.678 40.049 98.231 1.00 24.64 19 LYS E O 1
ATOM 4927 N N . GLU E 1 23 ? 66.643 40.975 98.058 1.00 24.11 20 GLU E N 1
ATOM 4928 C CA . GLU E 1 23 ? 66.812 41.276 96.638 1.00 25.41 20 GLU E CA 1
ATOM 4929 C C . GLU E 1 23 ? 67.858 42.373 96.401 1.00 24.85 20 GLU E C 1
ATOM 4930 O O . GLU E 1 23 ? 68.513 42.373 95.361 1.00 24.66 20 GLU E O 1
ATOM 4936 N N . CYS E 1 24 ? 67.965 43.299 97.355 1.00 24.63 21 CYS E N 1
ATOM 4937 C CA . CYS E 1 24 ? 68.983 44.351 97.350 1.00 23.24 21 CYS E CA 1
ATOM 4938 C C . CYS E 1 24 ? 70.345 43.679 97.527 1.00 23.40 21 CYS E C 1
ATOM 4939 O O . CYS E 1 24 ? 71.262 43.860 96.724 1.00 22.31 21 CYS E O 1
ATOM 4942 N N . CYS E 1 25 ? 70.463 42.825 98.551 1.00 24.85 22 CYS E N 1
ATOM 4943 C CA . CYS E 1 25 ? 71.701 42.109 98.813 1.00 26.06 22 CYS E CA 1
ATOM 4944 C C . CYS E 1 25 ? 72.125 41.228 97.608 1.00 26.33 22 CYS E C 1
ATOM 4945 O O . CYS E 1 25 ? 73.292 41.250 97.227 1.00 26.45 22 CYS E O 1
ATOM 4948 N N . ASP E 1 26 ? 71.188 40.501 96.988 1.00 27.18 23 ASP E N 1
ATOM 4949 C CA . ASP E 1 26 ? 71.484 39.680 95.794 1.00 27.04 23 ASP E CA 1
ATOM 4950 C C . ASP E 1 26 ? 72.168 40.498 94.681 1.00 26.34 23 ASP E C 1
ATOM 4951 O O . ASP E 1 26 ? 73.120 40.017 94.073 1.00 25.14 23 ASP E O 1
ATOM 4956 N N . ILE E 1 27 ? 71.714 41.742 94.435 1.00 24.84 24 ILE E N 1
ATOM 4957 C CA . ILE E 1 27 ? 72.341 42.585 93.433 1.00 24.49 24 ILE E CA 1
ATOM 4958 C C . ILE E 1 27 ? 73.771 42.998 93.836 1.00 23.83 24 ILE E C 1
ATOM 4959 O O . ILE E 1 27 ? 74.707 42.947 93.008 1.00 23.74 24 ILE E O 1
ATOM 4964 N N . LEU E 1 28 ? 73.952 43.409 95.088 1.00 23.85 25 LEU E N 1
ATOM 4965 C CA . LEU E 1 28 ? 75.287 43.818 95.549 1.00 23.77 25 LEU E CA 1
ATOM 4966 C C . LEU E 1 28 ? 76.254 42.619 95.382 1.00 26.22 25 LEU E C 1
ATOM 4967 O O . LEU E 1 28 ? 77.379 42.800 94.946 1.00 26.71 25 LEU E O 1
ATOM 4972 N N . ASP E 1 29 ? 75.794 41.413 95.697 1.00 28.29 26 ASP E N 1
ATOM 4973 C CA . ASP E 1 29 ? 76.620 40.193 95.496 1.00 30.79 26 ASP E CA 1
ATOM 4974 C C . ASP E 1 29 ? 76.990 40.020 94.031 1.00 31.35 26 ASP E C 1
ATOM 4975 O O . ASP E 1 29 ? 78.147 39.732 93.690 1.00 32.54 26 ASP E O 1
ATOM 4980 N N . ASN E 1 30 ? 76.009 40.235 93.164 1.00 32.40 27 ASN E N 1
ATOM 4981 C CA . ASN E 1 30 ? 76.155 40.062 91.721 1.00 32.92 27 ASN E CA 1
ATOM 4982 C C . ASN E 1 30 ? 77.188 41.047 91.197 1.00 32.15 27 ASN E C 1
ATOM 4983 O O . ASN E 1 30 ? 77.972 40.716 90.311 1.00 32.50 27 ASN E O 1
ATOM 4988 N N . LEU E 1 31 ? 77.192 42.264 91.757 1.00 29.43 28 LEU E N 1
ATOM 4989 C CA . LEU E 1 31 ? 78.128 43.293 91.337 1.00 28.87 28 LEU E CA 1
ATOM 4990 C C . LEU E 1 31 ? 79.479 43.277 92.063 1.00 29.43 28 LEU E C 1
ATOM 4991 O O . LEU E 1 31 ? 80.330 44.157 91.813 1.00 29.68 28 LEU E O 1
ATOM 4996 N N . GLY E 1 32 ? 79.679 42.313 92.971 1.00 29.91 29 GLY E N 1
ATOM 4997 C CA . GLY E 1 32 ? 80.951 42.177 93.658 1.00 29.54 29 GLY E CA 1
ATOM 4998 C C . GLY E 1 32 ? 81.137 43.323 94.645 1.00 28.93 29 GLY E C 1
ATOM 4999 O O . GLY E 1 32 ? 82.246 43.764 94.871 1.00 28.25 29 GLY E O 1
ATOM 5000 N N . ILE E 1 33 ? 80.040 43.815 95.236 1.00 27.01 30 ILE E N 1
ATOM 5001 C CA . ILE E 1 33 ? 80.130 44.921 96.211 1.00 26.93 30 ILE E CA 1
ATOM 5002 C C . ILE E 1 33 ? 79.995 44.354 97.628 1.00 26.92 30 ILE E C 1
ATOM 5003 O O . ILE E 1 33 ? 79.077 43.571 97.930 1.00 27.34 30 ILE E O 1
ATOM 5008 N N . GLY E 1 34 ? 80.939 44.720 98.475 1.00 26.00 31 GLY E N 1
ATOM 5009 C CA . GLY E 1 34 ? 80.911 44.330 99.873 1.00 26.91 31 GLY E CA 1
ATOM 5010 C C . GLY E 1 34 ? 79.809 45.025 100.660 1.00 26.17 31 GLY E C 1
ATOM 5011 O O . GLY E 1 34 ? 79.573 46.249 100.521 1.00 24.78 31 GLY E O 1
ATOM 5012 N N . TYR E 1 35 ? 79.140 44.245 101.488 1.00 26.26 32 TYR E N 1
ATOM 5013 C CA . TYR E 1 35 ? 78.047 44.741 102.293 1.00 26.07 32 TYR E CA 1
ATOM 5014 C C . TYR E 1 35 ? 77.824 43.913 103.557 1.00 26.75 32 TYR E C 1
ATOM 5015 O O . TYR E 1 35 ? 78.359 42.812 103.722 1.00 25.28 32 TYR E O 1
ATOM 5024 N N . GLU E 1 36 ? 77.064 44.508 104.461 1.00 26.58 33 GLU E N 1
ATOM 5025 C CA . GLU E 1 36 ? 76.574 43.847 105.662 1.00 27.50 33 GLU E CA 1
ATOM 5026 C C . GLU E 1 36 ? 75.081 44.107 105.711 1.00 26.84 33 GLU E C 1
ATOM 5027 O O . GLU E 1 36 ? 74.616 45.137 105.217 1.00 27.75 33 GLU E O 1
ATOM 5033 N N . CYS E 1 37 ? 74.351 43.174 106.285 1.00 28.10 34 CYS E N 1
ATOM 5034 C CA . CYS E 1 37 ? 72.906 43.287 106.428 1.00 29.90 34 CYS E CA 1
ATOM 5035 C C . CYS E 1 37 ? 72.534 43.046 107.871 1.00 29.31 34 CYS E C 1
ATOM 5036 O O . CYS E 1 37 ? 73.069 42.167 108.519 1.00 30.83 34 CYS E O 1
ATOM 5039 N N . GLU E 1 38 ? 71.627 43.867 108.375 1.00 27.36 35 GLU E N 1
ATOM 5040 C CA . GLU E 1 38 ? 71.313 43.852 109.783 1.00 26.68 35 GLU E CA 1
ATOM 5041 C C . GLU E 1 38 ? 69.903 44.364 110.058 1.00 24.96 35 GLU E C 1
ATOM 5042 O O . GLU E 1 38 ? 69.450 45.337 109.466 1.00 24.40 35 GLU E O 1
ATOM 5048 N N . VAL E 1 39 ? 69.234 43.733 110.993 1.00 23.70 36 VAL E N 1
ATOM 5049 C CA . VAL E 1 39 ? 67.997 44.279 111.507 1.00 23.21 36 VAL E CA 1
ATOM 5050 C C . VAL E 1 39 ? 68.297 45.366 112.555 1.00 23.71 36 VAL E C 1
ATOM 5051 O O . VAL E 1 39 ? 69.005 45.147 113.548 1.00 23.42 36 VAL E O 1
ATOM 5055 N N . VAL E 1 40 ? 67.801 46.563 112.280 1.00 21.96 37 VAL E N 1
ATOM 5056 C CA . VAL E 1 40 ? 67.975 47.753 113.115 1.00 23.68 37 VAL E CA 1
ATOM 5057 C C . VAL E 1 40 ? 66.600 48.436 113.181 1.00 23.81 37 VAL E C 1
ATOM 5058 O O . VAL E 1 40 ? 66.138 49.010 112.181 1.00 24.29 37 VAL E O 1
ATOM 5062 N N . SER E 1 41 ? 65.933 48.374 114.338 1.00 22.45 38 SER E N 1
ATOM 5063 C CA . SER E 1 41 ? 64.583 48.944 114.475 1.00 23.16 38 SER E CA 1
ATOM 5064 C C . SER E 1 41 ? 64.640 50.364 115.004 1.00 23.17 38 SER E C 1
ATOM 5065 O O . SER E 1 41 ? 65.155 50.605 116.105 1.00 23.70 38 SER E O 1
ATOM 5068 N N . ALA E 1 42 ? 64.096 51.319 114.233 1.00 21.78 39 ALA E N 1
ATOM 5069 C CA . ALA E 1 42 ? 64.026 52.701 114.683 1.00 21.79 39 ALA E CA 1
ATOM 5070 C C . ALA E 1 42 ? 63.189 52.811 115.944 1.00 21.41 39 ALA E C 1
ATOM 5071 O O . ALA E 1 42 ? 63.554 53.539 116.858 1.00 22.25 39 ALA E O 1
ATOM 5073 N N . HIS E 1 43 ? 62.115 52.044 116.021 1.00 21.00 40 HIS E N 1
ATOM 5074 C CA . HIS E 1 43 ? 61.176 52.136 117.161 1.00 21.31 40 HIS E CA 1
ATOM 5075 C C . HIS E 1 43 ? 61.460 51.191 118.323 1.00 21.60 40 HIS E C 1
ATOM 5076 O O . HIS E 1 43 ? 61.193 51.553 119.469 1.00 21.23 40 HIS E O 1
ATOM 5083 N N . ARG E 1 44 ? 61.993 49.985 118.034 1.00 21.53 41 ARG E N 1
ATOM 5084 C CA . ARG E 1 44 ? 62.286 49.005 119.072 1.00 22.86 41 ARG E CA 1
ATOM 5085 C C . ARG E 1 44 ? 63.746 49.032 119.541 1.00 22.75 41 ARG E C 1
ATOM 5086 O O . ARG E 1 44 ? 64.018 48.591 120.671 1.00 23.50 41 ARG E O 1
ATOM 5094 N N . THR E 1 45 ? 64.676 49.525 118.696 1.00 21.19 42 THR E N 1
ATOM 5095 C CA . THR E 1 45 ? 66.058 49.630 119.100 1.00 21.69 42 THR E CA 1
ATOM 5096 C C . THR E 1 45 ? 66.611 51.000 118.735 1.00 20.28 42 THR E C 1
ATOM 5097 O O . THR E 1 45 ? 67.551 51.104 117.958 1.00 19.87 42 THR E O 1
ATOM 5101 N N . PRO E 1 46 ? 65.994 52.056 119.270 1.00 21.05 43 PRO E N 1
ATOM 5102 C CA . PRO E 1 46 ? 66.400 53.393 118.862 1.00 21.72 43 PRO E CA 1
ATOM 5103 C C . PRO E 1 46 ? 67.834 53.704 119.202 1.00 22.66 43 PRO E C 1
ATOM 5104 O O . PRO E 1 46 ? 68.508 54.377 118.424 1.00 23.15 43 PRO E O 1
ATOM 5108 N N . ASP E 1 47 ? 68.330 53.219 120.343 1.00 23.51 44 ASP E N 1
ATOM 5109 C CA . ASP E 1 47 ? 69.743 53.467 120.658 1.00 24.23 44 ASP E CA 1
ATOM 5110 C C . ASP E 1 47 ? 70.739 52.790 119.711 1.00 23.89 44 ASP E C 1
ATOM 5111 O O . ASP E 1 47 ? 71.716 53.408 119.255 1.00 23.47 44 ASP E O 1
ATOM 5116 N N . LYS E 1 48 ? 70.508 51.516 119.406 1.00 22.95 45 LYS E N 1
ATOM 5117 C CA . LYS E 1 48 ? 71.314 50.861 118.403 1.00 23.10 45 LYS E CA 1
ATOM 5118 C C . LYS E 1 48 ? 71.291 51.573 117.053 1.00 22.02 45 LYS E C 1
ATOM 5119 O O . LYS E 1 48 ? 72.312 51.613 116.346 1.00 22.10 45 LYS E O 1
ATOM 5141 N N . PHE E 1 50 ? 70.815 54.831 116.431 1.00 22.03 47 PHE E N 1
ATOM 5142 C CA . PHE E 1 50 ? 71.677 56.025 116.541 1.00 22.90 47 PHE E CA 1
ATOM 5143 C C . PHE E 1 50 ? 73.166 55.633 116.452 1.00 24.22 47 PHE E C 1
ATOM 5144 O O . PHE E 1 50 ? 73.933 56.280 115.720 1.00 24.29 47 PHE E O 1
ATOM 5152 N N . ASP E 1 51 ? 73.554 54.578 117.173 1.00 25.09 48 ASP E N 1
ATOM 5153 C CA . ASP E 1 51 ? 74.940 54.099 117.194 1.00 26.51 48 ASP E CA 1
ATOM 5154 C C . ASP E 1 51 ? 75.357 53.610 115.801 1.00 25.14 48 ASP E C 1
ATOM 5155 O O . ASP E 1 51 ? 76.450 53.899 115.354 1.00 25.18 48 ASP E O 1
ATOM 5160 N N . TYR E 1 52 ? 74.481 52.841 115.144 1.00 24.24 49 TYR E N 1
ATOM 5161 C CA . TYR E 1 52 ? 74.761 52.337 113.801 1.00 24.27 49 TYR E CA 1
ATOM 5162 C C . TYR E 1 52 ? 75.063 53.508 112.835 1.00 24.27 49 TYR E C 1
ATOM 5163 O O . TYR E 1 52 ? 76.086 53.538 112.130 1.00 23.50 49 TYR E O 1
ATOM 5172 N N . ALA E 1 53 ? 74.173 54.484 112.839 1.00 23.42 50 ALA E N 1
ATOM 5173 C CA . ALA E 1 53 ? 74.323 55.624 111.959 1.00 24.57 50 ALA E CA 1
ATOM 5174 C C . ALA E 1 53 ? 75.592 56.457 112.292 1.00 25.02 50 ALA E C 1
ATOM 5175 O O . ALA E 1 53 ? 76.371 56.800 111.389 1.00 24.42 50 ALA E O 1
ATOM 5177 N N . GLU E 1 54 ? 75.807 56.720 113.582 1.00 26.37 51 GLU E N 1
ATOM 5178 C CA . GLU E 1 54 ? 76.945 57.529 114.063 1.00 28.07 51 GLU E CA 1
ATOM 5179 C C . GLU E 1 54 ? 78.307 56.934 113.670 1.00 27.53 51 GLU E C 1
ATOM 5180 O O . GLU E 1 54 ? 79.215 57.659 113.313 1.00 28.71 51 GLU E O 1
ATOM 5186 N N . THR E 1 55 ? 78.421 55.616 113.730 1.00 26.27 52 THR E N 1
ATOM 5187 C CA . THR E 1 55 ? 79.682 54.920 113.492 1.00 27.19 52 THR E CA 1
ATOM 5188 C C . THR E 1 55 ? 79.897 54.443 112.042 1.00 25.88 52 THR E C 1
ATOM 5189 O O . THR E 1 55 ? 80.982 53.975 111.718 1.00 28.02 52 THR E O 1
ATOM 5193 N N . ALA E 1 56 ? 78.881 54.561 111.172 1.00 24.97 53 ALA E N 1
ATOM 5194 C CA . ALA E 1 56 ? 78.931 53.991 109.835 1.00 24.88 53 ALA E CA 1
ATOM 5195 C C . ALA E 1 56 ? 80.163 54.419 109.054 1.00 25.83 53 ALA E C 1
ATOM 5196 O O . ALA E 1 56 ? 80.858 53.578 108.496 1.00 25.44 53 ALA E O 1
ATOM 5198 N N . LYS E 1 57 ? 80.439 55.728 109.037 1.00 26.71 54 LYS E N 1
ATOM 5199 C CA . LYS E 1 57 ? 81.536 56.258 108.263 1.00 28.57 54 LYS E CA 1
ATOM 5200 C C . LYS E 1 57 ? 82.855 55.696 108.783 1.00 29.57 54 LYS E C 1
ATOM 5201 O O . LYS E 1 57 ? 83.684 55.230 107.998 1.00 29.74 54 LYS E O 1
ATOM 5207 N N . GLU E 1 58 ? 83.031 55.703 110.103 1.00 30.78 55 GLU E N 1
ATOM 5208 C CA . GLU E 1 58 ? 84.294 55.234 110.683 1.00 32.74 55 GLU E CA 1
ATOM 5209 C C . GLU E 1 58 ? 84.471 53.723 110.525 1.00 32.30 55 GLU E C 1
ATOM 5210 O O . GLU E 1 58 ? 85.600 53.229 110.503 1.00 32.16 55 GLU E O 1
ATOM 5216 N N . ARG E 1 59 ? 83.379 52.991 110.345 1.00 30.86 56 ARG E N 1
ATOM 5217 C CA . ARG E 1 59 ? 83.485 51.556 110.062 1.00 30.19 56 ARG E CA 1
ATOM 5218 C C . ARG E 1 59 ? 83.762 51.242 108.595 1.00 30.31 56 ARG E C 1
ATOM 5219 O O . ARG E 1 59 ? 83.833 50.051 108.199 1.00 31.00 56 ARG E O 1
ATOM 5227 N N . GLY E 1 60 ? 83.870 52.295 107.785 1.00 29.46 57 GLY E N 1
ATOM 5228 C CA . GLY E 1 60 ? 84.190 52.164 106.372 1.00 29.57 57 GLY E CA 1
ATOM 5229 C C . GLY E 1 60 ? 83.026 52.182 105.413 1.00 29.16 57 GLY E C 1
ATOM 5230 O O . GLY E 1 60 ? 83.230 52.066 104.203 1.00 29.02 57 GLY E O 1
ATOM 5231 N N . LEU E 1 61 ? 81.799 52.341 105.911 1.00 27.44 58 LEU E N 1
ATOM 5232 C CA . LEU E 1 61 ? 80.669 52.318 104.990 1.00 26.53 58 LEU E CA 1
ATOM 5233 C C . LEU E 1 61 ? 80.641 53.589 104.188 1.00 26.02 58 LEU E C 1
ATOM 5234 O O . LEU E 1 61 ? 81.010 54.643 104.692 1.00 25.20 58 LEU E O 1
ATOM 5239 N N . LYS E 1 62 ? 80.172 53.493 102.947 1.00 25.96 59 LYS E N 1
ATOM 5240 C CA . LYS E 1 62 ? 80.055 54.654 102.051 1.00 25.46 59 LYS E CA 1
ATOM 5241 C C . LYS E 1 62 ? 78.587 55.030 101.757 1.00 24.65 59 LYS E C 1
ATOM 5242 O O . LYS E 1 62 ? 78.309 56.151 101.354 1.00 23.39 59 LYS E O 1
ATOM 5248 N N . VAL E 1 63 ? 77.700 54.048 101.862 1.00 23.36 60 VAL E N 1
ATOM 5249 C CA . VAL E 1 63 ? 76.271 54.227 101.571 1.00 23.08 60 VAL E CA 1
ATOM 5250 C C . VAL E 1 63 ? 75.463 53.377 102.562 1.00 22.15 60 VAL E C 1
ATOM 5251 O O . VAL E 1 63 ? 75.862 52.263 102.921 1.00 22.29 60 VAL E O 1
ATOM 5255 N N . ILE E 1 64 ? 74.333 53.896 103.019 1.00 21.09 61 ILE E N 1
ATOM 5256 C CA . ILE E 1 64 ? 73.410 53.081 103.809 1.00 19.83 61 ILE E CA 1
ATOM 5257 C C . ILE E 1 64 ? 72.116 52.932 103.018 1.00 18.47 61 ILE E C 1
ATOM 5258 O O . ILE E 1 64 ? 71.578 53.922 102.491 1.00 17.49 61 ILE E O 1
ATOM 5263 N N . ILE E 1 65 ? 71.652 51.695 102.917 1.00 17.06 62 ILE E N 1
ATOM 5264 C CA . ILE E 1 65 ? 70.343 51.369 102.327 1.00 18.63 62 ILE E CA 1
ATOM 5265 C C . ILE E 1 65 ? 69.431 50.868 103.470 1.00 18.65 62 ILE E C 1
ATOM 5266 O O . ILE E 1 65 ? 69.715 49.847 104.091 1.00 20.57 62 ILE E O 1
ATOM 5271 N N . ALA E 1 66 ? 68.317 51.554 103.690 1.00 17.96 63 ALA E N 1
ATOM 5272 C CA . ALA E 1 66 ? 67.426 51.285 104.804 1.00 17.48 63 ALA E CA 1
ATOM 5273 C C . ALA E 1 66 ? 66.002 51.042 104.285 1.00 18.44 63 ALA E C 1
ATOM 5274 O O . ALA E 1 66 ? 65.459 51.881 103.553 1.00 17.83 63 ALA E O 1
ATOM 5276 N N . GLY E 1 67 ? 65.438 49.909 104.677 1.00 19.06 64 GLY E N 1
ATOM 5277 C CA . GLY E 1 67 ? 64.074 49.515 104.340 1.00 19.77 64 GLY E CA 1
ATOM 5278 C C . GLY E 1 67 ? 63.150 49.539 105.545 1.00 21.34 64 GLY E C 1
ATOM 5279 O O . GLY E 1 67 ? 63.536 49.129 106.628 1.00 21.22 64 GLY E O 1
ATOM 5280 N N . ALA E 1 68 ? 61.936 50.048 105.373 1.00 20.62 65 ALA E N 1
ATOM 5281 C CA . ALA E 1 68 ? 60.937 50.004 106.439 1.00 20.75 65 ALA E CA 1
ATOM 5282 C C . ALA E 1 68 ? 59.573 50.181 105.831 1.00 21.68 65 ALA E C 1
ATOM 5283 O O . ALA E 1 68 ? 59.454 50.675 104.719 1.00 20.02 65 ALA E O 1
ATOM 5285 N N . GLY E 1 69 ? 58.562 49.792 106.585 1.00 22.55 66 GLY E N 1
ATOM 5286 C CA . GLY E 1 69 ? 57.166 49.872 106.118 1.00 22.57 66 GLY E CA 1
ATOM 5287 C C . GLY E 1 69 ? 56.292 50.595 107.109 1.00 22.81 66 GLY E C 1
ATOM 5288 O O . GLY E 1 69 ? 56.705 50.844 108.240 1.00 23.05 66 GLY E O 1
ATOM 5289 N N . GLY E 1 70 ? 55.078 50.930 106.671 1.00 22.96 67 GLY E N 1
ATOM 5290 C CA . GLY E 1 70 ? 54.096 51.540 107.535 1.00 22.27 67 GLY E CA 1
ATOM 5291 C C . GLY E 1 70 ? 54.528 52.956 107.761 1.00 21.23 67 GLY E C 1
ATOM 5292 O O . GLY E 1 70 ? 54.926 53.668 106.826 1.00 22.08 67 GLY E O 1
ATOM 5293 N N . ALA E 1 71 ? 54.526 53.350 109.020 1.00 21.23 68 ALA E N 1
ATOM 5294 C CA . ALA E 1 71 ? 55.141 54.596 109.487 1.00 21.25 68 ALA E CA 1
ATOM 5295 C C . ALA E 1 71 ? 56.652 54.384 109.488 1.00 22.35 68 ALA E C 1
ATOM 5296 O O . ALA E 1 71 ? 57.252 53.998 110.502 1.00 23.47 68 ALA E O 1
ATOM 5298 N N . ALA E 1 72 ? 57.281 54.607 108.342 1.00 20.16 69 ALA E N 1
ATOM 5299 C CA . ALA E 1 72 ? 58.645 54.099 108.061 1.00 20.39 69 ALA E CA 1
ATOM 5300 C C . ALA E 1 72 ? 59.615 55.214 108.377 1.00 20.69 69 ALA E C 1
ATOM 5301 O O . ALA E 1 72 ? 59.788 56.132 107.577 1.00 22.56 69 ALA E O 1
ATOM 5303 N N . HIS E 1 73 ? 60.209 55.146 109.549 1.00 20.09 70 HIS E N 1
ATOM 5304 C CA . HIS E 1 73 ? 61.042 56.235 110.050 1.00 20.12 70 HIS E CA 1
ATOM 5305 C C . HIS E 1 73 ? 62.515 55.935 110.002 1.00 19.38 70 HIS E C 1
ATOM 5306 O O . HIS E 1 73 ? 63.339 56.857 110.141 1.00 19.52 70 HIS E O 1
ATOM 5313 N N . LEU E 1 74 ? 62.866 54.664 109.827 1.00 18.21 71 LEU E N 1
ATOM 5314 C CA . LEU E 1 74 ? 64.261 54.277 109.842 1.00 18.11 71 LEU E CA 1
ATOM 5315 C C . LEU E 1 74 ? 65.182 55.068 108.856 1.00 18.10 71 LEU E C 1
ATOM 5316 O O . LEU E 1 74 ? 66.206 55.588 109.272 1.00 16.11 71 LEU E O 1
ATOM 5321 N N . PRO E 1 75 ? 64.827 55.146 107.554 1.00 17.11 72 PRO E N 1
ATOM 5322 C CA . PRO E 1 75 ? 65.732 55.874 106.680 1.00 17.00 72 PRO E CA 1
ATOM 5323 C C . PRO E 1 75 ? 65.979 57.346 107.107 1.00 16.24 72 PRO E C 1
ATOM 5324 O O . PRO E 1 75 ? 67.115 57.821 107.121 1.00 17.58 72 PRO E O 1
ATOM 5328 N N . GLY E 1 76 ? 64.931 58.066 107.449 1.00 16.72 73 GLY E N 1
ATOM 5329 C CA . GLY E 1 76 ? 65.065 59.480 107.752 1.00 16.34 73 GLY E CA 1
ATOM 5330 C C . GLY E 1 76 ? 65.889 59.703 109.026 1.00 17.63 73 GLY E C 1
ATOM 5331 O O . GLY E 1 76 ? 66.620 60.674 109.131 1.00 18.54 73 GLY E O 1
ATOM 5340 N N . VAL E 1 78 ? 68.171 57.599 110.334 1.00 19.93 75 VAL E N 1
ATOM 5341 C CA . VAL E 1 78 ? 69.569 57.267 110.052 1.00 20.98 75 VAL E CA 1
ATOM 5342 C C . VAL E 1 78 ? 70.223 58.440 109.322 1.00 20.91 75 VAL E C 1
ATOM 5343 O O . VAL E 1 78 ? 71.377 58.851 109.629 1.00 21.46 75 VAL E O 1
ATOM 5347 N N . ALA E 1 79 ? 69.500 58.984 108.353 1.00 19.76 76 ALA E N 1
ATOM 5348 C CA . ALA E 1 79 ? 69.961 60.167 107.596 1.00 19.77 76 ALA E CA 1
ATOM 5349 C C . ALA E 1 79 ? 70.236 61.364 108.484 1.00 21.32 76 ALA E C 1
ATOM 5350 O O . ALA E 1 79 ? 71.185 62.110 108.221 1.00 21.72 76 ALA E O 1
ATOM 5352 N N . ALA E 1 80 ? 69.475 61.512 109.573 1.00 20.11 77 ALA E N 1
ATOM 5353 C CA . ALA E 1 80 ? 69.678 62.622 110.499 1.00 21.12 77 ALA E CA 1
ATOM 5354 C C . ALA E 1 80 ? 70.977 62.494 111.334 1.00 21.81 77 ALA E C 1
ATOM 5355 O O . ALA E 1 80 ? 71.470 63.491 111.861 1.00 23.30 77 ALA E O 1
ATOM 5357 N N . LYS E 1 81 ? 71.484 61.264 111.439 1.00 22.54 78 LYS E N 1
ATOM 5358 C CA . LYS E 1 81 ? 72.614 60.880 112.302 1.00 24.19 78 LYS E CA 1
ATOM 5359 C C . LYS E 1 81 ? 73.900 60.399 111.603 1.00 25.10 78 LYS E C 1
ATOM 5360 O O . LYS E 1 81 ? 74.836 59.983 112.294 1.00 25.83 78 LYS E O 1
ATOM 5366 N N . THR E 1 82 ? 73.932 60.419 110.264 1.00 24.45 79 THR E N 1
ATOM 5367 C CA . THR E 1 82 ? 75.173 60.218 109.479 1.00 24.95 79 THR E CA 1
ATOM 5368 C C . THR E 1 82 ? 75.264 61.234 108.349 1.00 25.39 79 THR E C 1
ATOM 5369 O O . THR E 1 82 ? 74.222 61.691 107.855 1.00 24.91 79 THR E O 1
ATOM 5373 N N . THR E 1 83 ? 76.484 61.542 107.881 1.00 26.86 80 THR E N 1
ATOM 5374 C CA . THR E 1 83 ? 76.679 62.435 106.732 1.00 27.32 80 THR E CA 1
ATOM 5375 C C . THR E 1 83 ? 76.731 61.653 105.411 1.00 25.65 80 THR E C 1
ATOM 5376 O O . THR E 1 83 ? 76.721 62.220 104.328 1.00 25.56 80 THR E O 1
ATOM 5380 N N . LEU E 1 84 ? 76.754 60.332 105.506 1.00 23.10 81 LEU E N 1
ATOM 5381 C CA . LEU E 1 84 ? 76.667 59.484 104.347 1.00 21.89 81 LEU E CA 1
ATOM 5382 C C . LEU E 1 84 ? 75.301 59.515 103.624 1.00 22.01 81 LEU E C 1
ATOM 5383 O O . LEU E 1 84 ? 74.280 59.700 104.267 1.00 21.32 81 LEU E O 1
ATOM 5388 N N . PRO E 1 85 ? 75.296 59.248 102.296 1.00 21.82 82 PRO E N 1
ATOM 5389 C CA . PRO E 1 85 ? 74.062 59.113 101.574 1.00 21.44 82 PRO E CA 1
ATOM 5390 C C . PRO E 1 85 ? 73.263 57.906 102.086 1.00 20.76 82 PRO E C 1
ATOM 5391 O O . PRO E 1 85 ? 73.809 56.829 102.275 1.00 19.98 82 PRO E O 1
ATOM 5395 N N . VAL E 1 86 ? 71.970 58.143 102.335 1.00 20.49 83 VAL E N 1
ATOM 5396 C CA . VAL E 1 86 ? 71.057 57.124 102.755 1.00 18.99 83 VAL E CA 1
ATOM 5397 C C . VAL E 1 86 ? 70.005 56.943 101.670 1.00 18.47 83 VAL E C 1
ATOM 5398 O O . VAL E 1 86 ? 69.386 57.901 101.230 1.00 16.79 83 VAL E O 1
ATOM 5402 N N . LEU E 1 87 ? 69.791 55.689 101.297 1.00 16.76 84 LEU E N 1
ATOM 5403 C CA . LEU E 1 87 ? 68.798 55.286 100.311 1.00 17.76 84 LEU E CA 1
ATOM 5404 C C . LEU E 1 87 ? 67.688 54.593 101.047 1.00 17.46 84 LEU E C 1
ATOM 5405 O O . LEU E 1 87 ? 67.934 53.706 101.867 1.00 20.70 84 LEU E O 1
ATOM 5410 N N . GLY E 1 88 ? 66.452 54.990 100.771 1.00 17.34 85 GLY E N 1
ATOM 5411 C CA . GLY E 1 88 ? 65.275 54.472 101.447 1.00 16.81 85 GLY E CA 1
ATOM 5412 C C . GLY E 1 88 ? 64.440 53.563 100.562 1.00 17.56 85 GLY E C 1
ATOM 5413 O O . GLY E 1 88 ? 64.108 53.912 99.443 1.00 16.18 85 GLY E O 1
ATOM 5414 N N . VAL E 1 89 ? 64.090 52.395 101.057 1.00 17.16 86 VAL E N 1
ATOM 5415 C CA . VAL E 1 89 ? 63.285 51.449 100.311 1.00 17.83 86 VAL E CA 1
ATOM 5416 C C . VAL E 1 89 ? 61.960 51.317 101.041 1.00 17.67 86 VAL E C 1
ATOM 5417 O O . VAL E 1 89 ? 61.910 50.781 102.161 1.00 18.20 86 VAL E O 1
ATOM 5421 N N . PRO E 1 90 ? 60.874 51.791 100.432 1.00 18.11 87 PRO E N 1
ATOM 5422 C CA . PRO E 1 90 ? 59.583 51.572 101.096 1.00 16.76 87 PRO E CA 1
ATOM 5423 C C . PRO E 1 90 ? 59.132 50.116 100.948 1.00 18.88 87 PRO E C 1
ATOM 5424 O O . PRO E 1 90 ? 58.969 49.607 99.828 1.00 18.81 87 PRO E O 1
ATOM 5428 N N . VAL E 1 91 ? 58.942 49.465 102.080 1.00 18.11 88 VAL E N 1
ATOM 5429 C CA . VAL E 1 91 ? 58.450 48.088 102.110 1.00 19.58 88 VAL E CA 1
ATOM 5430 C C . VAL E 1 91 ? 56.937 48.044 101.943 1.00 21.49 88 VAL E C 1
ATOM 5431 O O . VAL E 1 91 ? 56.216 48.835 102.545 1.00 22.39 88 VAL E O 1
ATOM 5435 N N . LYS E 1 92 ? 56.457 47.110 101.122 1.00 23.67 89 LYS E N 1
ATOM 5436 C CA . LYS E 1 92 ? 55.043 47.004 100.836 1.00 25.36 89 LYS E CA 1
ATOM 5437 C C . LYS E 1 92 ? 54.339 46.581 102.113 1.00 26.60 89 LYS E C 1
ATOM 5438 O O . LYS E 1 92 ? 54.586 45.498 102.639 1.00 27.95 89 LYS E O 1
ATOM 5444 N N . SER E 1 93 ? 53.462 47.437 102.592 1.00 26.21 90 SER E N 1
ATOM 5445 C CA . SER E 1 93 ? 52.717 47.193 103.817 1.00 26.73 90 SER E CA 1
ATOM 5446 C C . SER E 1 93 ? 51.450 46.421 103.454 1.00 28.14 90 SER E C 1
ATOM 5447 O O . SER E 1 93 ? 50.922 46.527 102.330 1.00 27.37 90 SER E O 1
ATOM 5450 N N . SER E 1 94 ? 50.983 45.597 104.382 1.00 29.24 91 SER E N 1
ATOM 5451 C CA . SER E 1 94 ? 49.850 44.743 104.071 1.00 30.48 91 SER E CA 1
ATOM 5452 C C . SER E 1 94 ? 48.578 45.572 103.959 1.00 30.41 91 SER E C 1
ATOM 5453 O O . SER E 1 94 ? 47.712 45.238 103.146 1.00 31.98 91 SER E O 1
ATOM 5456 N N . THR E 1 95 ? 48.426 46.648 104.744 1.00 28.98 92 THR E N 1
ATOM 5457 C CA . THR E 1 95 ? 47.151 47.371 104.666 1.00 28.42 92 THR E CA 1
ATOM 5458 C C . THR E 1 95 ? 47.054 48.327 103.484 1.00 26.56 92 THR E C 1
ATOM 5459 O O . THR E 1 95 ? 46.057 48.312 102.746 1.00 27.65 92 THR E O 1
ATOM 5463 N N . LEU E 1 96 ? 48.060 49.175 103.318 1.00 23.50 93 LEU E N 1
ATOM 5464 C CA . LEU E 1 96 ? 48.007 50.228 102.305 1.00 22.45 93 LEU E CA 1
ATOM 5465 C C . LEU E 1 96 ? 48.999 50.055 101.134 1.00 22.09 93 LEU E C 1
ATOM 5466 O O . LEU E 1 96 ? 49.270 50.999 100.400 1.00 20.04 93 LEU E O 1
ATOM 5471 N N . ASN E 1 97 ? 49.533 48.851 100.984 1.00 21.64 94 ASN E N 1
ATOM 5472 C CA . ASN E 1 97 ? 50.373 48.501 99.831 1.00 22.52 94 ASN E CA 1
ATOM 5473 C C . ASN E 1 97 ? 51.560 49.434 99.630 1.00 21.53 94 ASN E C 1
ATOM 5474 O O . ASN E 1 97 ? 51.999 49.679 98.508 1.00 22.22 94 ASN E O 1
ATOM 5479 N N . GLY E 1 98 ? 52.132 49.894 100.734 1.00 20.32 95 GLY E N 1
ATOM 5480 C CA . GLY E 1 98 ? 53.330 50.732 100.719 1.00 19.17 95 GLY E CA 1
ATOM 5481 C C . GLY E 1 98 ? 53.063 52.188 100.513 1.00 18.63 95 GLY E C 1
ATOM 5482 O O . GLY E 1 98 ? 54.011 52.971 100.382 1.00 18.13 95 GLY E O 1
ATOM 5483 N N . GLN E 1 99 ? 51.799 52.574 100.419 1.00 18.41 96 GLN E N 1
ATOM 5484 C CA . GLN E 1 99 ? 51.504 54.018 100.290 1.00 18.42 96 GLN E CA 1
ATOM 5485 C C . GLN E 1 99 ? 52.029 54.787 101.503 1.00 18.68 96 GLN E C 1
ATOM 5486 O O . GLN E 1 99 ? 52.645 55.880 101.376 1.00 18.02 96 GLN E O 1
ATOM 5492 N N . ASP E 1 100 ? 51.725 54.249 102.682 1.00 17.65 97 ASP E N 1
ATOM 5493 C CA . ASP E 1 100 ? 52.218 54.816 103.906 1.00 18.24 97 ASP E CA 1
ATOM 5494 C C . ASP E 1 100 ? 53.745 54.799 103.929 1.00 17.46 97 ASP E C 1
ATOM 5495 O O . ASP E 1 100 ? 54.363 55.763 104.302 1.00 16.75 97 ASP E O 1
ATOM 5500 N N . SER E 1 101 ? 54.334 53.654 103.610 1.00 16.68 98 SER E N 1
ATOM 5501 C CA . SER E 1 101 ? 55.777 53.526 103.571 1.00 17.03 98 SER E CA 1
ATOM 5502 C C . SER E 1 101 ? 56.417 54.583 102.694 1.00 17.10 98 SER E C 1
ATOM 5503 O O . SER E 1 101 ? 57.408 55.205 103.069 1.00 17.74 98 SER E O 1
ATOM 5506 N N . LEU E 1 102 ? 55.874 54.762 101.495 1.00 15.69 99 LEU E N 1
ATOM 5507 C CA . LEU E 1 102 ? 56.478 55.679 100.531 1.00 15.80 99 LEU E CA 1
ATOM 5508 C C . LEU E 1 102 ? 56.430 57.135 101.013 1.00 15.52 99 LEU E C 1
ATOM 5509 O O . LEU E 1 102 ? 57.428 57.825 101.014 1.00 15.15 99 LEU E O 1
ATOM 5514 N N . LEU E 1 103 ? 55.283 57.562 101.487 1.00 16.82 100 LEU E N 1
ATOM 5515 C CA . LEU E 1 103 ? 55.094 58.942 101.928 1.00 16.24 100 LEU E CA 1
ATOM 5516 C C . LEU E 1 103 ? 55.941 59.273 103.162 1.00 17.13 100 LEU E C 1
ATOM 5517 O O . LEU E 1 103 ? 56.489 60.364 103.268 1.00 18.08 100 LEU E O 1
ATOM 5522 N N . SER E 1 104 ? 56.126 58.285 104.045 1.00 17.52 101 SER E N 1
ATOM 5523 C CA . SER E 1 104 ? 56.873 58.428 105.284 1.00 17.79 101 SER E CA 1
ATOM 5524 C C . SER E 1 104 ? 58.357 58.565 105.010 1.00 18.30 101 SER E C 1
ATOM 5525 O O . SER E 1 104 ? 59.072 59.044 105.850 1.00 18.88 101 SER E O 1
ATOM 5528 N N . ILE E 1 105 ? 58.821 58.098 103.854 1.00 17.49 102 ILE E N 1
ATOM 5529 C CA . ILE E 1 105 ? 60.238 58.128 103.506 1.00 17.81 102 ILE E CA 1
ATOM 5530 C C . ILE E 1 105 ? 60.518 59.300 102.601 1.00 17.54 102 ILE E C 1
ATOM 5531 O O . ILE E 1 105 ? 61.430 60.100 102.841 1.00 18.31 102 ILE E O 1
ATOM 5536 N N . VAL E 1 106 ? 59.708 59.448 101.548 1.00 18.11 103 VAL E N 1
ATOM 5537 C CA . VAL E 1 106 ? 60.027 60.418 100.517 1.00 17.43 103 VAL E CA 1
ATOM 5538 C C . VAL E 1 106 ? 59.791 61.874 100.907 1.00 17.83 103 VAL E C 1
ATOM 5539 O O . VAL E 1 106 ? 60.531 62.779 100.465 1.00 17.80 103 VAL E O 1
ATOM 5543 N N . GLN E 1 107 ? 58.799 62.139 101.742 1.00 16.53 104 GLN E N 1
ATOM 5544 C CA . GLN E 1 107 ? 58.356 63.518 102.013 1.00 17.07 104 GLN E CA 1
ATOM 5545 C C . GLN E 1 107 ? 59.152 64.215 103.122 1.00 17.47 104 GLN E C 1
ATOM 5546 O O . GLN E 1 107 ? 58.641 65.052 103.875 1.00 19.21 104 GLN E O 1
ATOM 5560 N N . PRO E 1 109 ? 61.272 66.931 104.806 1.00 20.94 106 PRO E N 1
ATOM 5561 C CA . PRO E 1 109 ? 61.393 68.358 104.555 1.00 21.49 106 PRO E CA 1
ATOM 5562 C C . PRO E 1 109 ? 62.842 68.696 104.188 1.00 21.47 106 PRO E C 1
ATOM 5563 O O . PRO E 1 109 ? 63.730 67.899 104.426 1.00 20.06 106 PRO E O 1
ATOM 5567 N N . ALA E 1 110 ? 63.065 69.906 103.694 1.00 23.05 107 ALA E N 1
ATOM 5568 C CA . ALA E 1 110 ? 64.413 70.383 103.330 1.00 23.46 107 ALA E CA 1
ATOM 5569 C C . ALA E 1 110 ? 65.362 70.303 104.537 1.00 24.13 107 ALA E C 1
ATOM 5570 O O . ALA E 1 110 ? 65.005 70.715 105.677 1.00 24.08 107 ALA E O 1
ATOM 5572 N N . GLY E 1 111 ? 66.555 69.776 104.295 1.00 22.40 108 GLY E N 1
ATOM 5573 C CA . GLY E 1 111 ? 67.593 69.760 105.300 1.00 23.27 108 GLY E CA 1
ATOM 5574 C C . GLY E 1 111 ? 68.280 68.434 105.468 1.00 22.58 108 GLY E C 1
ATOM 5575 O O . GLY E 1 111 ? 69.500 68.378 105.626 1.00 22.90 108 GLY E O 1
ATOM 5576 N N . ILE E 1 112 ? 67.485 67.367 105.467 1.00 22.29 109 ILE E N 1
ATOM 5577 C CA . ILE E 1 112 ? 67.999 66.034 105.667 1.00 21.15 109 ILE E CA 1
ATOM 5578 C C . ILE E 1 112 ? 67.381 65.169 104.582 1.00 21.72 109 ILE E C 1
ATOM 5579 O O . ILE E 1 112 ? 66.225 64.830 104.687 1.00 20.16 109 ILE E O 1
ATOM 5584 N N . PRO E 1 113 ? 68.161 64.812 103.536 1.00 20.62 110 PRO E N 1
ATOM 5585 C CA . PRO E 1 113 ? 67.595 64.088 102.401 1.00 19.96 110 PRO E CA 1
ATOM 5586 C C . PRO E 1 113 ? 67.611 62.582 102.582 1.00 19.45 110 PRO E C 1
ATOM 5587 O O . PRO E 1 113 ? 68.498 62.034 103.232 1.00 20.05 110 PRO E O 1
ATOM 5591 N N . VAL E 1 114 ? 66.588 61.934 102.038 1.00 18.92 111 VAL E N 1
ATOM 5592 C CA . VAL E 1 114 ? 66.635 60.502 101.835 1.00 16.45 111 VAL E CA 1
ATOM 5593 C C . VAL E 1 114 ? 66.271 60.241 100.370 1.00 17.41 111 VAL E C 1
ATOM 5594 O O . VAL E 1 114 ? 65.218 60.692 99.883 1.00 16.96 111 VAL E O 1
ATOM 5598 N N . ALA E 1 115 ? 67.174 59.575 99.654 1.00 16.67 112 ALA E N 1
ATOM 5599 C CA . ALA E 1 115 ? 66.940 59.168 98.268 1.00 17.00 112 ALA E CA 1
ATOM 5600 C C . ALA E 1 115 ? 66.017 57.967 98.297 1.00 16.99 112 ALA E C 1
ATOM 5601 O O . ALA E 1 115 ? 66.374 56.925 98.851 1.00 19.53 112 ALA E O 1
ATOM 5603 N N . THR E 1 116 ? 64.836 58.135 97.735 1.00 16.37 113 THR E N 1
ATOM 5604 C CA . THR E 1 116 ? 63.781 57.103 97.783 1.00 15.95 113 THR E CA 1
ATOM 5605 C C . THR E 1 116 ? 63.530 56.415 96.443 1.00 15.68 113 THR E C 1
ATOM 5606 O O . THR E 1 116 ? 63.602 57.021 95.364 1.00 15.04 113 THR E O 1
ATOM 5610 N N . PHE E 1 117 ? 63.296 55.102 96.520 1.00 15.75 114 PHE E N 1
ATOM 5611 C CA . PHE E 1 117 ? 63.109 54.218 95.386 1.00 16.64 114 PHE E CA 1
ATOM 5612 C C . PHE E 1 117 ? 61.694 53.609 95.431 1.00 16.77 114 PHE E C 1
ATOM 5613 O O . PHE E 1 117 ? 60.922 53.885 96.378 1.00 15.59 114 PHE E O 1
ATOM 5621 N N . ALA E 1 118 ? 61.338 52.817 94.422 1.00 17.26 115 ALA E N 1
ATOM 5622 C CA . ALA E 1 118 ? 59.975 52.261 94.300 1.00 16.41 115 ALA E CA 1
ATOM 5623 C C . ALA E 1 118 ? 59.578 51.424 95.519 1.00 17.07 115 ALA E C 1
ATOM 5624 O O . ALA E 1 118 ? 60.403 50.771 96.184 1.00 17.73 115 ALA E O 1
ATOM 5626 N N . ILE E 1 119 ? 58.278 51.337 95.746 1.00 16.96 116 ILE E N 1
ATOM 5627 C CA . ILE E 1 119 ? 57.753 50.455 96.776 1.00 16.82 116 ILE E CA 1
ATOM 5628 C C . ILE E 1 119 ? 58.111 48.993 96.466 1.00 17.33 116 ILE E C 1
ATOM 5629 O O . ILE E 1 119 ? 57.919 48.516 95.342 1.00 18.08 116 ILE E O 1
ATOM 5634 N N . GLY E 1 120 ? 58.614 48.287 97.464 1.00 18.80 117 GLY E N 1
ATOM 5635 C CA . GLY E 1 120 ? 58.844 46.842 97.345 1.00 18.49 117 GLY E CA 1
ATOM 5636 C C . GLY E 1 120 ? 60.132 46.401 96.692 1.00 19.24 117 GLY E C 1
ATOM 5637 O O . GLY E 1 120 ? 61.141 47.122 96.688 1.00 19.02 117 GLY E O 1
ATOM 5646 N N . ALA E 1 122 ? 61.179 46.113 93.703 1.00 20.35 119 ALA E N 1
ATOM 5647 C CA . ALA E 1 122 ? 61.713 46.955 92.659 1.00 19.10 119 ALA E CA 1
ATOM 5648 C C . ALA E 1 122 ? 62.644 48.002 93.245 1.00 18.81 119 ALA E C 1
ATOM 5649 O O . ALA E 1 122 ? 63.701 48.277 92.696 1.00 18.71 119 ALA E O 1
ATOM 5651 N N . GLY E 1 123 ? 62.203 48.643 94.337 1.00 16.91 120 GLY E N 1
ATOM 5652 C CA . GLY E 1 123 ? 63.020 49.595 95.034 1.00 16.76 120 GLY E CA 1
ATOM 5653 C C . GLY E 1 123 ? 64.248 49.021 95.698 1.00 16.31 120 GLY E C 1
ATOM 5654 O O . GLY E 1 123 ? 65.300 49.653 95.727 1.00 18.04 120 GLY E O 1
ATOM 5655 N N . ALA E 1 124 ? 64.125 47.813 96.254 1.00 17.75 121 ALA E N 1
ATOM 5656 C CA . ALA E 1 124 ? 65.247 47.184 96.909 1.00 17.18 121 ALA E CA 1
ATOM 5657 C C . ALA E 1 124 ? 66.353 46.925 95.860 1.00 18.82 121 ALA E C 1
ATOM 5658 O O . ALA E 1 124 ? 67.553 47.173 96.114 1.00 18.52 121 ALA E O 1
ATOM 5660 N N . LYS E 1 125 ? 65.941 46.457 94.676 1.00 17.07 122 LYS E N 1
ATOM 5661 C CA . LYS E 1 125 ? 66.904 46.234 93.580 1.00 17.33 122 LYS E CA 1
ATOM 5662 C C . LYS E 1 125 ? 67.548 47.507 93.108 1.00 17.04 122 LYS E C 1
ATOM 5663 O O . LYS E 1 125 ? 68.758 47.565 92.984 1.00 17.27 122 LYS E O 1
ATOM 5669 N N . ASN E 1 126 ? 66.732 48.529 92.880 1.00 16.47 123 ASN E N 1
ATOM 5670 C CA . ASN E 1 126 ? 67.227 49.813 92.428 1.00 17.00 123 ASN E CA 1
ATOM 5671 C C . ASN E 1 126 ? 68.073 50.578 93.436 1.00 17.46 123 ASN E C 1
ATOM 5672 O O . ASN E 1 126 ? 68.998 51.303 93.050 1.00 17.15 123 ASN E O 1
ATOM 5677 N N . ALA E 1 127 ? 67.805 50.452 94.733 1.00 16.82 124 ALA E N 1
ATOM 5678 C CA . ALA E 1 127 ? 68.710 51.033 95.694 1.00 18.17 124 ALA E CA 1
ATOM 5679 C C . ALA E 1 127 ? 70.120 50.415 95.585 1.00 18.02 124 ALA E C 1
ATOM 5680 O O . ALA E 1 127 ? 71.095 51.134 95.674 1.00 18.23 124 ALA E O 1
ATOM 5682 N N . ALA E 1 128 ? 70.215 49.098 95.408 1.00 18.79 125 ALA E N 1
ATOM 5683 C CA . ALA E 1 128 ? 71.499 48.444 95.221 1.00 18.45 125 ALA E CA 1
ATOM 5684 C C . ALA E 1 128 ? 72.188 48.948 93.982 1.00 18.12 125 ALA E C 1
ATOM 5685 O O . ALA E 1 128 ? 73.380 49.254 94.005 1.00 18.67 125 ALA E O 1
ATOM 5687 N N . LEU E 1 129 ? 71.443 49.058 92.891 1.00 17.77 126 LEU E N 1
ATOM 5688 C CA . LEU E 1 129 ? 72.030 49.561 91.638 1.00 18.59 126 LEU E CA 1
ATOM 5689 C C . LEU E 1 129 ? 72.471 51.035 91.783 1.00 18.25 126 LEU E C 1
ATOM 5690 O O . LEU E 1 129 ? 73.492 51.454 91.200 1.00 20.17 126 LEU E O 1
ATOM 5695 N N . PHE E 1 130 ? 71.721 51.815 92.539 1.00 17.80 127 PHE E N 1
ATOM 5696 C CA . PHE E 1 130 ? 72.047 53.230 92.743 1.00 18.33 127 PHE E CA 1
ATOM 5697 C C . PHE E 1 130 ? 73.306 53.372 93.594 1.00 19.19 127 PHE E C 1
ATOM 5698 O O . PHE E 1 130 ? 74.188 54.226 93.324 1.00 20.41 127 PHE E O 1
ATOM 5706 N N . ALA E 1 131 ? 73.400 52.529 94.614 1.00 20.41 128 ALA E N 1
ATOM 5707 C CA . ALA E 1 131 ? 74.639 52.435 95.425 1.00 21.42 128 ALA E CA 1
ATOM 5708 C C . ALA E 1 131 ? 75.839 52.112 94.537 1.00 22.51 128 ALA E C 1
ATOM 5709 O O . ALA E 1 131 ? 76.901 52.734 94.689 1.00 22.22 128 ALA E O 1
ATOM 5711 N N . ALA E 1 132 ? 75.672 51.148 93.618 1.00 20.92 129 ALA E N 1
ATOM 5712 C CA . ALA E 1 132 ? 76.694 50.865 92.617 1.00 22.32 129 ALA E CA 1
ATOM 5713 C C . ALA E 1 132 ? 77.077 52.095 91.790 1.00 22.83 129 ALA E C 1
ATOM 5714 O O . ALA E 1 132 ? 78.270 52.340 91.558 1.00 23.45 129 ALA E O 1
ATOM 5716 N N . SER E 1 133 ? 76.093 52.875 91.378 1.00 22.67 130 SER E N 1
ATOM 5717 C CA . SER E 1 133 ? 76.352 54.095 90.610 1.00 24.13 130 SER E CA 1
ATOM 5718 C C . SER E 1 133 ? 77.100 55.171 91.446 1.00 24.19 130 SER E C 1
ATOM 5719 O O . SER E 1 133 ? 77.897 55.945 90.888 1.00 24.85 130 SER E O 1
ATOM 5722 N N . ILE E 1 134 ? 76.931 55.195 92.767 1.00 23.50 131 ILE E N 1
ATOM 5723 C CA . ILE E 1 134 ? 77.754 56.100 93.616 1.00 24.47 131 ILE E CA 1
ATOM 5724 C C . ILE E 1 134 ? 79.210 55.593 93.737 1.00 25.92 131 ILE E C 1
ATOM 5725 O O . ILE E 1 134 ? 80.150 56.368 93.648 1.00 25.88 131 ILE E O 1
ATOM 5730 N N . LEU E 1 135 ? 79.357 54.289 93.942 1.00 25.67 132 LEU E N 1
ATOM 5731 C CA . LEU E 1 135 ? 80.640 53.662 94.230 1.00 26.92 132 LEU E CA 1
ATOM 5732 C C . LEU E 1 135 ? 81.564 53.488 93.017 1.00 28.11 132 LEU E C 1
ATOM 5733 O O . LEU E 1 135 ? 82.772 53.348 93.184 1.00 27.66 132 LEU E O 1
ATOM 5738 N N . GLN E 1 136 ? 80.996 53.489 91.812 1.00 28.76 133 GLN E N 1
ATOM 5739 C CA . GLN E 1 136 ? 81.749 53.217 90.598 1.00 30.86 133 GLN E CA 1
ATOM 5740 C C . GLN E 1 136 ? 82.786 54.314 90.343 1.00 32.88 133 GLN E C 1
ATOM 5741 O O . GLN E 1 136 ? 83.750 54.079 89.654 1.00 33.70 133 GLN E O 1
ATOM 5747 N N . HIS E 1 137 ? 82.540 55.501 90.878 1.00 35.55 134 HIS E N 1
ATOM 5748 C CA . HIS E 1 137 ? 83.366 56.687 90.626 1.00 39.33 134 HIS E CA 1
ATOM 5749 C C . HIS E 1 137 ? 84.823 56.492 90.999 1.00 40.81 134 HIS E C 1
ATOM 5750 O O . HIS E 1 137 ? 85.689 57.063 90.346 1.00 42.62 134 HIS E O 1
ATOM 5757 N N . THR E 1 138 ? 85.087 55.687 92.033 1.00 41.96 135 THR E N 1
ATOM 5758 C CA . THR E 1 138 ? 86.440 55.426 92.506 1.00 43.38 135 THR E CA 1
ATOM 5759 C C . THR E 1 138 ? 86.801 53.926 92.490 1.00 43.12 135 THR E C 1
ATOM 5760 O O . THR E 1 138 ? 87.802 53.508 93.072 1.00 44.36 135 THR E O 1
ATOM 5764 N N . ASP E 1 139 ? 86.023 53.116 91.777 1.00 42.03 136 ASP E N 1
ATOM 5765 C CA . ASP E 1 139 ? 86.291 51.669 91.714 1.00 41.28 136 ASP E CA 1
ATOM 5766 C C . ASP E 1 139 ? 85.989 51.096 90.325 1.00 40.37 136 ASP E C 1
ATOM 5767 O O . ASP E 1 139 ? 84.810 50.922 89.936 1.00 38.04 136 ASP E O 1
ATOM 5772 N N . ILE E 1 140 ? 87.067 50.798 89.597 1.00 39.68 137 ILE E N 1
ATOM 5773 C CA . ILE E 1 140 ? 87.004 50.321 88.209 1.00 39.36 137 ILE E CA 1
ATOM 5774 C C . ILE E 1 140 ? 86.186 49.034 88.044 1.00 36.81 137 ILE E C 1
ATOM 5775 O O . ILE E 1 140 ? 85.415 48.883 87.087 1.00 36.33 137 ILE E O 1
ATOM 5780 N N . ASN E 1 141 ? 86.365 48.110 88.976 1.00 34.92 138 ASN E N 1
ATOM 5781 C CA . ASN E 1 141 ? 85.691 46.823 88.917 1.00 33.31 138 ASN E CA 1
ATOM 5782 C C . ASN E 1 141 ? 84.191 46.988 89.112 1.00 31.07 138 ASN E C 1
ATOM 5783 O O . ASN E 1 141 ? 83.413 46.255 88.509 1.00 29.62 138 ASN E O 1
ATOM 5788 N N . ILE E 1 142 ? 83.794 47.958 89.931 1.00 29.12 139 ILE E N 1
ATOM 5789 C CA . ILE E 1 142 ? 82.351 48.211 90.126 1.00 26.95 139 ILE E CA 1
ATOM 5790 C C . ILE E 1 142 ? 81.759 48.887 88.901 1.00 26.48 139 ILE E C 1
ATOM 5791 O O . ILE E 1 142 ? 80.646 48.547 88.513 1.00 23.93 139 ILE E O 1
ATOM 5796 N N . ALA E 1 143 ? 82.467 49.860 88.300 1.00 26.59 140 ALA E N 1
ATOM 5797 C CA . ALA E 1 143 ? 81.987 50.471 87.061 1.00 27.19 140 ALA E CA 1
ATOM 5798 C C . ALA E 1 143 ? 81.763 49.392 85.996 1.00 27.71 140 ALA E C 1
ATOM 5799 O O . ALA E 1 143 ? 80.707 49.364 85.339 1.00 27.70 140 ALA E O 1
ATOM 5801 N N . LYS E 1 144 ? 82.733 48.496 85.844 1.00 28.18 141 LYS E N 1
ATOM 5802 C CA . LYS E 1 144 ? 82.614 47.401 84.876 1.00 29.45 141 LYS E CA 1
ATOM 5803 C C . LYS E 1 144 ? 81.402 46.510 85.183 1.00 27.33 141 LYS E C 1
ATOM 5804 O O . LYS E 1 144 ? 80.664 46.121 84.280 1.00 25.23 141 LYS E O 1
ATOM 5810 N N . ALA E 1 145 ? 81.235 46.148 86.456 1.00 25.91 142 ALA E N 1
ATOM 5811 C CA . ALA E 1 145 ? 80.162 45.241 86.863 1.00 25.25 142 ALA E CA 1
ATOM 5812 C C . ALA E 1 145 ? 78.776 45.842 86.594 1.00 23.67 142 ALA E C 1
ATOM 5813 O O . ALA E 1 145 ? 77.863 45.149 86.101 1.00 24.24 142 ALA E O 1
ATOM 5815 N N . LEU E 1 146 ? 78.631 47.131 86.886 1.00 22.01 143 LEU E N 1
ATOM 5816 C CA . LEU E 1 146 ? 77.383 47.824 86.640 1.00 21.88 143 LEU E CA 1
ATOM 5817 C C . LEU E 1 146 ? 77.122 47.970 85.128 1.00 21.47 143 LEU E C 1
ATOM 5818 O O . LEU E 1 146 ? 76.009 47.734 84.664 1.00 21.12 143 LEU E O 1
ATOM 5823 N N . ALA E 1 147 ? 78.156 48.317 84.357 1.00 21.30 144 ALA E N 1
ATOM 5824 C CA . ALA E 1 147 ? 78.039 48.366 82.897 1.00 21.69 144 ALA E CA 1
ATOM 5825 C C . ALA E 1 147 ? 77.555 47.011 82.324 1.00 22.14 144 ALA E C 1
ATOM 5826 O O . ALA E 1 147 ? 76.640 46.954 81.485 1.00 21.33 144 ALA E O 1
ATOM 5828 N N . GLU E 1 148 ? 78.135 45.934 82.814 1.00 22.35 145 GLU E N 1
ATOM 5829 C CA . GLU E 1 148 ? 77.751 44.577 82.379 1.00 22.63 145 GLU E CA 1
ATOM 5830 C C . GLU E 1 148 ? 76.333 44.209 82.788 1.00 21.86 145 GLU E C 1
ATOM 5831 O O . GLU E 1 148 ? 75.628 43.528 82.064 1.00 21.26 145 GLU E O 1
ATOM 5837 N N . PHE E 1 149 ? 75.949 44.657 83.956 1.00 21.06 146 PHE E N 1
ATOM 5838 C CA . PHE E 1 149 ? 74.623 44.420 84.465 1.00 20.57 146 PHE E CA 1
ATOM 5839 C C . PHE E 1 149 ? 73.615 45.062 83.537 1.00 19.57 146 PHE E C 1
ATOM 5840 O O . PHE E 1 149 ? 72.653 44.478 83.202 1.00 20.38 146 PHE E O 1
ATOM 5848 N N . ARG E 1 150 ? 73.855 46.299 83.173 1.00 20.22 147 ARG E N 1
ATOM 5849 C CA . ARG E 1 150 ? 72.976 46.997 82.263 1.00 20.09 147 ARG E CA 1
ATOM 5850 C C . ARG E 1 150 ? 72.972 46.390 80.869 1.00 20.66 147 ARG E C 1
ATOM 5851 O O . ARG E 1 150 ? 71.963 46.303 80.271 1.00 20.05 147 ARG E O 1
ATOM 5859 N N . ALA E 1 151 ? 74.119 45.948 80.383 1.00 21.88 148 ALA E N 1
ATOM 5860 C CA . ALA E 1 151 ? 74.176 45.282 79.101 1.00 21.86 148 ALA E CA 1
ATOM 5861 C C . ALA E 1 151 ? 73.393 43.985 79.087 1.00 21.99 148 ALA E C 1
ATOM 5862 O O . ALA E 1 151 ? 72.791 43.670 78.116 1.00 23.32 148 ALA E O 1
ATOM 5864 N N . GLU E 1 152 ? 73.456 43.243 80.175 1.00 21.36 149 GLU E N 1
ATOM 5865 C CA . GLU E 1 152 ? 72.742 41.982 80.357 1.00 21.74 149 GLU E CA 1
ATOM 5866 C C . GLU E 1 152 ? 71.235 42.172 80.326 1.00 20.64 149 GLU E C 1
ATOM 5867 O O . GLU E 1 152 ? 70.535 41.418 79.660 1.00 21.00 149 GLU E O 1
ATOM 5873 N N . GLN E 1 153 ? 70.740 43.206 80.997 1.00 20.13 150 GLN E N 1
ATOM 5874 C CA . GLN E 1 153 ? 69.286 43.417 81.036 1.00 20.75 150 GLN E CA 1
ATOM 5875 C C . GLN E 1 153 ? 68.794 43.960 79.698 1.00 20.51 150 GLN E C 1
ATOM 5876 O O . GLN E 1 153 ? 67.718 43.617 79.250 1.00 20.60 150 GLN E O 1
ATOM 5882 N N . THR E 1 154 ? 69.627 44.741 79.017 1.00 20.36 151 THR E N 1
ATOM 5883 C CA . THR E 1 154 ? 69.277 45.229 77.708 1.00 21.22 151 THR E CA 1
ATOM 5884 C C . THR E 1 154 ? 69.214 44.085 76.689 1.00 22.33 151 THR E C 1
ATOM 5885 O O . THR E 1 154 ? 68.261 43.937 75.937 1.00 21.37 151 THR E O 1
ATOM 5889 N N . ARG E 1 155 ? 70.233 43.240 76.719 1.00 23.34 152 ARG E N 1
ATOM 5890 C CA . ARG E 1 155 ? 70.326 42.073 75.864 1.00 25.55 152 ARG E CA 1
ATOM 5891 C C . ARG E 1 155 ? 69.148 41.102 76.069 1.00 25.17 152 ARG E C 1
ATOM 5892 O O . ARG E 1 155 ? 68.580 40.614 75.084 1.00 24.58 152 ARG E O 1
ATOM 5900 N N . PHE E 1 156 ? 68.763 40.873 77.332 1.00 25.30 153 PHE E N 1
ATOM 5901 C CA . PHE E 1 156 ? 67.630 40.012 77.684 1.00 26.81 153 PHE E CA 1
ATOM 5902 C C . PHE E 1 156 ? 66.339 40.438 76.983 1.00 27.22 153 PHE E C 1
ATOM 5903 O O . PHE E 1 156 ? 65.560 39.575 76.522 1.00 28.35 153 PHE E O 1
ATOM 5911 N N . VAL E 1 157 ? 66.111 41.748 76.875 1.00 25.00 154 VAL E N 1
ATOM 5912 C CA . VAL E 1 157 ? 64.925 42.231 76.196 1.00 25.70 154 VAL E CA 1
ATOM 5913 C C . VAL E 1 157 ? 65.095 42.170 74.699 1.00 25.44 154 VAL E C 1
ATOM 5914 O O . VAL E 1 157 ? 64.165 41.734 73.995 1.00 26.21 154 VAL E O 1
ATOM 5918 N N . LEU E 1 158 ? 66.248 42.620 74.198 1.00 25.24 155 LEU E N 1
ATOM 5919 C CA . LEU E 1 158 ? 66.515 42.632 72.747 1.00 26.90 155 LEU E CA 1
ATOM 5920 C C . LEU E 1 158 ? 66.498 41.231 72.125 1.00 28.15 155 LEU E C 1
ATOM 5921 O O . LEU E 1 158 ? 66.072 41.085 70.966 1.00 29.08 155 LEU E O 1
ATOM 5926 N N . GLU E 1 159 ? 66.900 40.224 72.900 1.00 29.70 156 GLU E N 1
ATOM 5927 C CA . GLU E 1 159 ? 66.911 38.804 72.464 1.00 31.37 156 GLU E CA 1
ATOM 5928 C C . GLU E 1 159 ? 65.625 38.033 72.779 1.00 32.35 156 GLU E C 1
ATOM 5929 O O . GLU E 1 159 ? 65.534 36.819 72.556 1.00 32.46 156 GLU E O 1
ATOM 5935 N N . ASN E 1 160 ? 64.624 38.739 73.294 1.00 31.69 157 ASN E N 1
ATOM 5936 C CA . ASN E 1 160 ? 63.366 38.118 73.615 1.00 32.66 157 ASN E CA 1
ATOM 5937 C C . ASN E 1 160 ? 62.223 39.071 73.201 1.00 31.97 157 ASN E C 1
ATOM 5938 O O . ASN E 1 160 ? 61.411 39.418 74.054 1.00 31.67 157 ASN E O 1
ATOM 5943 N N . PRO E 1 161 ? 62.188 39.506 71.912 1.00 31.91 158 PRO E N 1
ATOM 5944 C CA . PRO E 1 161 ? 61.208 40.521 71.483 1.00 31.60 158 PRO E CA 1
ATOM 5945 C C . PRO E 1 161 ? 59.769 40.013 71.330 1.00 32.18 158 PRO E C 1
ATOM 5946 O O . PRO E 1 161 ? 58.843 40.805 71.385 1.00 30.10 158 PRO E O 1
ATOM 5950 N N . ASP E 1 162 ? 59.589 38.706 71.127 1.00 32.15 159 ASP E N 1
ATOM 5951 C CA . ASP E 1 162 ? 58.262 38.130 70.872 1.00 33.79 159 ASP E CA 1
ATOM 5952 C C . ASP E 1 162 ? 57.646 37.651 72.196 1.00 34.22 159 ASP E C 1
ATOM 5953 O O . ASP E 1 162 ? 58.158 36.741 72.839 1.00 33.95 159 ASP E O 1
ATOM 5958 N N . PRO E 1 163 ? 56.534 38.267 72.616 1.00 34.05 160 PRO E N 1
ATOM 5959 C CA . PRO E 1 163 ? 56.023 37.971 73.942 1.00 34.43 160 PRO E CA 1
ATOM 5960 C C . PRO E 1 163 ? 55.311 36.620 74.058 1.00 35.80 160 PRO E C 1
ATOM 5961 O O . PRO E 1 163 ? 55.006 36.160 75.175 1.00 36.02 160 PRO E O 1
ATOM 5965 N N . ARG E 1 164 ? 55.036 36.020 72.907 1.00 36.68 161 ARG E N 1
ATOM 5966 C CA . ARG E 1 164 ? 54.441 34.703 72.841 1.00 38.43 161 ARG E CA 1
ATOM 5967 C C . ARG E 1 164 ? 55.452 33.622 73.219 1.00 38.99 161 ARG E C 1
ATOM 5968 O O . ARG E 1 164 ? 55.120 32.441 73.140 1.00 40.11 161 ARG E O 1
ATOM 5976 N N . SER F 1 5 ? 52.281 72.626 138.542 1.00 45.30 2 SER F N 1
ATOM 5977 C CA . SER F 1 5 ? 53.345 71.792 137.943 1.00 44.12 2 SER F CA 1
ATOM 5978 C C . SER F 1 5 ? 53.142 71.668 136.427 1.00 42.22 2 SER F C 1
ATOM 5979 O O . SER F 1 5 ? 52.023 71.764 135.914 1.00 41.76 2 SER F O 1
ATOM 5982 N N . VAL F 1 6 ? 54.247 71.487 135.727 1.00 40.33 3 VAL F N 1
ATOM 5983 C CA . VAL F 1 6 ? 54.235 71.189 134.290 1.00 38.23 3 VAL F CA 1
ATOM 5984 C C . VAL F 1 6 ? 53.943 69.696 134.082 1.00 36.24 3 VAL F C 1
ATOM 5985 O O . VAL F 1 6 ? 54.737 68.842 134.438 1.00 36.48 3 VAL F O 1
ATOM 5989 N N . GLN F 1 7 ? 52.788 69.381 133.510 1.00 33.43 4 GLN F N 1
ATOM 5990 C CA . GLN F 1 7 ? 52.376 68.002 133.325 1.00 31.79 4 GLN F CA 1
ATOM 5991 C C . GLN F 1 7 ? 52.355 67.566 131.860 1.00 28.65 4 GLN F C 1
ATOM 5992 O O . GLN F 1 7 ? 52.327 66.371 131.577 1.00 27.64 4 GLN F O 1
ATOM 5998 N N . VAL F 1 8 ? 52.353 68.529 130.954 1.00 26.32 5 VAL F N 1
ATOM 5999 C CA . VAL F 1 8 ? 52.278 68.220 129.520 1.00 23.85 5 VAL F CA 1
ATOM 6000 C C . VAL F 1 8 ? 53.439 68.893 128.781 1.00 23.18 5 VAL F C 1
ATOM 6001 O O . VAL F 1 8 ? 53.721 70.089 128.956 1.00 24.47 5 VAL F O 1
ATOM 6005 N N . GLY F 1 9 ? 54.116 68.136 127.932 1.00 22.87 6 GLY F N 1
ATOM 6006 C CA . GLY F 1 9 ? 55.119 68.743 127.033 1.00 22.06 6 GLY F CA 1
ATOM 6007 C C . GLY F 1 9 ? 54.518 68.841 125.663 1.00 22.43 6 GLY F C 1
ATOM 6008 O O . GLY F 1 9 ? 54.042 67.834 125.154 1.00 22.59 6 GLY F O 1
ATOM 6009 N N . VAL F 1 10 ? 54.485 70.044 125.094 1.00 21.31 7 VAL F N 1
ATOM 6010 C CA . VAL F 1 10 ? 54.006 70.281 123.752 1.00 20.60 7 VAL F CA 1
ATOM 6011 C C . VAL F 1 10 ? 55.242 70.618 122.916 1.00 21.35 7 VAL F C 1
ATOM 6012 O O . VAL F 1 10 ? 55.903 71.641 123.132 1.00 23.17 7 VAL F O 1
ATOM 6016 N N . ILE F 1 11 ? 55.536 69.742 121.959 1.00 20.55 8 ILE F N 1
ATOM 6017 C CA . ILE F 1 11 ? 56.705 69.866 121.100 1.00 19.27 8 ILE F CA 1
ATOM 6018 C C . ILE F 1 11 ? 56.337 69.816 119.623 1.00 18.87 8 ILE F C 1
ATOM 6019 O O . ILE F 1 11 ? 55.291 69.279 119.209 1.00 19.14 8 ILE F O 1
ATOM 6032 N N . GLY F 1 13 ? 58.314 69.961 115.468 1.00 23.23 10 GLY F N 1
ATOM 6033 C CA . GLY F 1 13 ? 59.520 69.902 114.654 1.00 24.85 10 GLY F CA 1
ATOM 6034 C C . GLY F 1 13 ? 60.080 71.218 114.181 1.00 26.09 10 GLY F C 1
ATOM 6035 O O . GLY F 1 13 ? 61.266 71.304 113.910 1.00 28.27 10 GLY F O 1
ATOM 6036 N N . SER F 1 14 ? 59.235 72.234 114.030 1.00 26.49 11 SER F N 1
ATOM 6037 C CA . SER F 1 14 ? 59.704 73.530 113.593 1.00 26.96 11 SER F CA 1
ATOM 6038 C C . SER F 1 14 ? 58.780 74.667 114.008 1.00 27.24 11 SER F C 1
ATOM 6039 O O . SER F 1 14 ? 57.583 74.471 114.294 1.00 24.69 11 SER F O 1
ATOM 6042 N N . LYS F 1 15 ? 59.326 75.880 113.990 1.00 28.17 12 LYS F N 1
ATOM 6043 C CA . LYS F 1 15 ? 58.554 77.073 114.285 1.00 30.42 12 LYS F CA 1
ATOM 6044 C C . LYS F 1 15 ? 57.387 77.266 113.358 1.00 30.13 12 LYS F C 1
ATOM 6045 O O . LYS F 1 15 ? 56.438 77.931 113.750 1.00 31.23 12 LYS F O 1
ATOM 6051 N N . SER F 1 16 ? 57.459 76.711 112.142 1.00 29.45 13 SER F N 1
ATOM 6052 C CA . SER F 1 16 ? 56.365 76.822 111.164 1.00 29.98 13 SER F CA 1
ATOM 6053 C C . SER F 1 16 ? 55.113 76.056 111.643 1.00 28.75 13 SER F C 1
ATOM 6054 O O . SER F 1 16 ? 54.011 76.249 111.127 1.00 29.67 13 SER F O 1
ATOM 6057 N N . ASP F 1 17 ? 55.287 75.183 112.626 1.00 26.75 14 ASP F N 1
ATOM 6058 C CA . ASP F 1 17 ? 54.171 74.457 113.226 1.00 25.46 14 ASP F CA 1
ATOM 6059 C C . ASP F 1 17 ? 53.408 75.208 114.329 1.00 24.55 14 ASP F C 1
ATOM 6060 O O . ASP F 1 17 ? 52.368 74.754 114.768 1.00 23.63 14 ASP F O 1
ATOM 6065 N N . TRP F 1 18 ? 53.921 76.336 114.795 1.00 24.71 15 TRP F N 1
ATOM 6066 C CA . TRP F 1 18 ? 53.319 77.019 115.912 1.00 24.87 15 TRP F CA 1
ATOM 6067 C C . TRP F 1 18 ? 51.892 77.502 115.608 1.00 24.54 15 TRP F C 1
ATOM 6068 O O . TRP F 1 18 ? 51.054 77.475 116.500 1.00 23.44 15 TRP F O 1
ATOM 6079 N N . SER F 1 19 ? 51.612 77.934 114.377 1.00 24.30 16 SER F N 1
ATOM 6080 C CA . SER F 1 19 ? 50.254 78.396 114.053 1.00 25.67 16 SER F CA 1
ATOM 6081 C C . SER F 1 19 ? 49.229 77.292 114.308 1.00 24.66 16 SER F C 1
ATOM 6082 O O . SER F 1 19 ? 48.085 77.580 114.644 1.00 26.09 16 SER F O 1
ATOM 6085 N N . THR F 1 20 ? 49.650 76.030 114.201 1.00 23.07 17 THR F N 1
ATOM 6086 C CA . THR F 1 20 ? 48.804 74.889 114.526 1.00 22.30 17 THR F CA 1
ATOM 6087 C C . THR F 1 20 ? 48.882 74.586 116.029 1.00 22.35 17 THR F C 1
ATOM 6088 O O . THR F 1 20 ? 47.858 74.452 116.703 1.00 22.51 17 THR F O 1
ATOM 6100 N N . LYS F 1 22 ? 49.809 76.317 118.631 1.00 22.20 19 LYS F N 1
ATOM 6101 C CA . LYS F 1 22 ? 49.427 77.276 119.623 1.00 23.96 19 LYS F CA 1
ATOM 6102 C C . LYS F 1 22 ? 47.991 77.011 120.066 1.00 23.69 19 LYS F C 1
ATOM 6103 O O . LYS F 1 22 ? 47.618 77.388 121.157 1.00 24.33 19 LYS F O 1
ATOM 6109 N N . GLU F 1 23 ? 47.205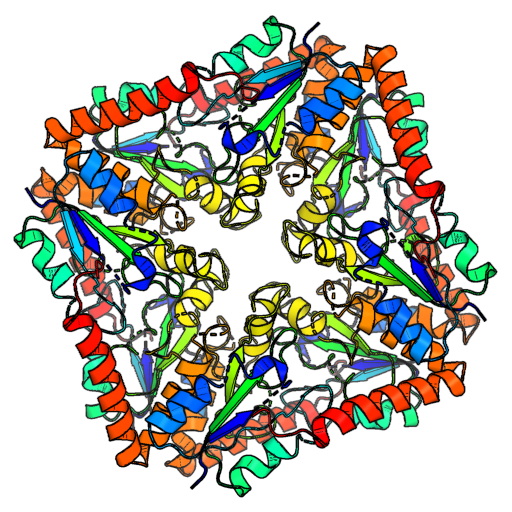 76.359 119.203 1.00 22.19 20 GLU F N 1
ATOM 6110 C CA . GLU F 1 23 ? 45.803 76.057 119.506 1.00 23.69 20 GLU F CA 1
ATOM 6111 C C . GLU F 1 23 ? 45.660 74.950 120.567 1.00 22.65 20 GLU F C 1
ATOM 6112 O O . GLU F 1 23 ? 44.751 74.973 121.378 1.00 23.90 20 GLU F O 1
ATOM 6118 N N . CYS F 1 24 ? 46.627 74.057 120.590 1.00 22.62 21 CYS F N 1
ATOM 6119 C CA . CYS F 1 24 ? 46.811 73.110 121.676 1.00 23.79 21 CYS F CA 1
ATOM 6120 C C . CYS F 1 24 ? 47.052 73.834 123.007 1.00 24.62 21 CYS F C 1
ATOM 6121 O O . CYS F 1 24 ? 46.300 73.683 123.965 1.00 23.20 21 CYS F O 1
ATOM 6124 N N . CYS F 1 25 ? 48.063 74.704 122.995 1.00 25.41 22 CYS F N 1
ATOM 6125 C CA . CYS F 1 25 ? 48.461 75.506 124.168 1.00 26.78 22 CYS F CA 1
ATOM 6126 C C . CYS F 1 25 ? 47.332 76.366 124.690 1.00 26.79 22 CYS F C 1
ATOM 6127 O O . CYS F 1 25 ? 47.135 76.422 125.903 1.00 27.84 22 CYS F O 1
ATOM 6130 N N . ASP F 1 26 ? 46.565 76.989 123.795 1.00 26.78 23 ASP F N 1
ATOM 6131 C CA . ASP F 1 26 ? 45.380 77.785 124.183 1.00 27.16 23 ASP F CA 1
ATOM 6132 C C . ASP F 1 26 ? 44.367 76.977 125.030 1.00 26.93 23 ASP F C 1
ATOM 6133 O O . ASP F 1 26 ? 43.850 77.460 126.041 1.00 26.21 23 ASP F O 1
ATOM 6138 N N . ILE F 1 27 ? 44.090 75.740 124.620 1.00 25.13 24 ILE F N 1
ATOM 6139 C CA . ILE F 1 27 ? 43.172 74.888 125.378 1.00 25.06 24 ILE F CA 1
ATOM 6140 C C . ILE F 1 27 ? 43.740 74.463 126.760 1.00 24.14 24 ILE F C 1
ATOM 6141 O O . ILE F 1 27 ? 43.059 74.569 127.779 1.00 24.92 24 ILE F O 1
ATOM 6146 N N . LEU F 1 28 ? 44.993 74.040 126.807 1.00 23.60 25 LEU F N 1
ATOM 6147 C CA . LEU F 1 28 ? 45.657 73.758 128.079 1.00 23.97 25 LEU F CA 1
ATOM 6148 C C . LEU F 1 28 ? 45.593 74.956 129.046 1.00 26.52 25 LEU F C 1
ATOM 6149 O O . LEU F 1 28 ? 45.310 74.771 130.235 1.00 26.56 25 LEU F O 1
ATOM 6154 N N . ASP F 1 29 ? 45.849 76.170 128.551 1.00 27.20 26 ASP F N 1
ATOM 6155 C CA . ASP F 1 29 ? 45.651 77.375 129.374 1.00 30.04 26 ASP F CA 1
ATOM 6156 C C . ASP F 1 29 ? 44.227 77.517 129.876 1.00 30.78 26 ASP F C 1
ATOM 6157 O O . ASP F 1 29 ? 44.012 77.816 131.057 1.00 31.90 26 ASP F O 1
ATOM 6162 N N . ASN F 1 30 ? 43.253 77.343 128.985 1.00 30.94 27 ASN F N 1
ATOM 6163 C CA . ASN F 1 30 ? 41.857 77.482 129.371 1.00 31.99 27 ASN F CA 1
ATOM 6164 C C . ASN F 1 30 ? 41.488 76.469 130.458 1.00 31.87 27 ASN F C 1
ATOM 6165 O O . ASN F 1 30 ? 40.722 76.790 131.353 1.00 32.48 27 ASN F O 1
ATOM 6170 N N . LEU F 1 31 ? 42.058 75.272 130.387 1.00 30.89 28 LEU F N 1
ATOM 6171 C CA . LEU F 1 31 ? 41.776 74.201 131.346 1.00 31.00 28 LEU F CA 1
ATOM 6172 C C . LEU F 1 31 ? 42.686 74.216 132.585 1.00 31.33 28 LEU F C 1
ATOM 6173 O O . LEU F 1 31 ? 42.564 73.338 133.457 1.00 31.74 28 LEU F O 1
ATOM 6178 N N . GLY F 1 32 ? 43.602 75.183 132.632 1.00 31.19 29 GLY F N 1
ATOM 6179 C CA . GLY F 1 32 ? 44.514 75.365 133.762 1.00 32.00 29 GLY F CA 1
ATOM 6180 C C . GLY F 1 32 ? 45.487 74.238 133.939 1.00 32.00 29 GLY F C 1
ATOM 6181 O O . GLY F 1 32 ? 45.887 73.942 135.050 1.00 32.27 29 GLY F O 1
ATOM 6182 N N . ILE F 1 33 ? 45.846 73.590 132.825 1.00 30.66 30 ILE F N 1
ATOM 6183 C CA . ILE F 1 33 ? 46.794 72.495 132.837 1.00 30.28 30 ILE F CA 1
ATOM 6184 C C . ILE F 1 33 ? 48.158 73.097 132.583 1.00 30.12 30 ILE F C 1
ATOM 6185 O O . ILE F 1 33 ? 48.320 73.934 131.686 1.00 30.88 30 ILE F O 1
ATOM 6190 N N . GLY F 1 34 ? 49.139 72.690 133.379 1.00 29.37 31 GLY F N 1
ATOM 6191 C CA . GLY F 1 34 ? 50.487 73.176 133.205 1.00 28.93 31 GLY F CA 1
ATOM 6192 C C . GLY F 1 34 ? 51.209 72.488 132.068 1.00 28.26 31 GLY F C 1
ATOM 6193 O O . GLY F 1 34 ? 51.117 71.252 131.893 1.00 26.81 31 GLY F O 1
ATOM 6194 N N . TYR F 1 35 ? 51.963 73.280 131.319 1.00 28.12 32 TYR F N 1
ATOM 6195 C CA . TYR F 1 35 ? 52.720 72.747 130.181 1.00 27.75 32 TYR F CA 1
ATOM 6196 C C . TYR F 1 35 ? 53.955 73.570 129.828 1.00 27.83 32 TYR F C 1
ATOM 6197 O O . TYR F 1 35 ? 54.123 74.709 130.269 1.00 27.86 32 TYR F O 1
ATOM 6206 N N . GLU F 1 36 ? 54.815 72.966 129.021 1.00 27.45 33 GLU F N 1
ATOM 6207 C CA . GLU F 1 36 ? 55.944 73.615 128.409 1.00 27.72 33 GLU F CA 1
ATOM 6208 C C . GLU F 1 36 ? 55.777 73.398 126.905 1.00 27.72 33 GLU F C 1
ATOM 6209 O O . GLU F 1 36 ? 55.215 72.387 126.482 1.00 26.46 33 GLU F O 1
ATOM 6215 N N . CYS F 1 37 ? 56.242 74.363 126.123 1.00 28.01 34 CYS F N 1
ATOM 6216 C CA . CYS F 1 37 ? 56.247 74.226 124.665 1.00 28.71 34 CYS F CA 1
ATOM 6217 C C . CYS F 1 37 ? 57.637 74.454 124.090 1.00 28.00 34 CYS F C 1
ATOM 6218 O O . CYS F 1 37 ? 58.367 75.354 124.506 1.00 26.18 34 CYS F O 1
ATOM 6221 N N . GLU F 1 38 ? 58.025 73.622 123.123 1.00 26.08 35 GLU F N 1
ATOM 6222 C CA . GLU F 1 38 ? 59.372 73.660 122.632 1.00 26.56 35 GLU F CA 1
ATOM 6223 C C . GLU F 1 38 ? 59.471 73.184 121.184 1.00 25.20 35 GLU F C 1
ATOM 6224 O O . GLU F 1 38 ? 58.720 72.328 120.767 1.00 24.45 35 GLU F O 1
ATOM 6230 N N . VAL F 1 39 ? 60.417 73.737 120.442 1.00 23.44 36 VAL F N 1
ATOM 6231 C CA . VAL F 1 39 ? 60.736 73.255 119.118 1.00 23.26 36 VAL F CA 1
ATOM 6232 C C . VAL F 1 39 ? 61.805 72.210 119.321 1.00 23.35 36 VAL F C 1
ATOM 6233 O O . VAL F 1 39 ? 62.887 72.494 119.840 1.00 24.37 36 VAL F O 1
ATOM 6237 N N . VAL F 1 40 ? 61.476 70.984 118.946 1.00 23.64 37 VAL F N 1
ATOM 6238 C CA . VAL F 1 40 ? 62.388 69.863 119.051 1.00 24.56 37 VAL F CA 1
ATOM 6239 C C . VAL F 1 40 ? 62.298 69.116 117.713 1.00 23.75 37 VAL F C 1
ATOM 6240 O O . VAL F 1 40 ? 61.271 68.487 117.412 1.00 23.83 37 VAL F O 1
ATOM 6244 N N . SER F 1 41 ? 63.350 69.236 116.893 1.00 23.46 38 SER F N 1
ATOM 6245 C CA . SER F 1 41 ? 63.374 68.641 115.553 1.00 23.16 38 SER F CA 1
ATOM 6246 C C . SER F 1 41 ? 63.923 67.211 115.550 1.00 22.87 38 SER F C 1
ATOM 6247 O O . SER F 1 41 ? 65.064 66.979 115.922 1.00 24.52 38 SER F O 1
ATOM 6250 N N . ALA F 1 42 ? 63.131 66.245 115.106 1.00 21.84 39 ALA F N 1
ATOM 6251 C CA . ALA F 1 42 ? 63.627 64.870 115.035 1.00 21.11 39 ALA F CA 1
ATOM 6252 C C . ALA F 1 42 ? 64.759 64.773 114.005 1.00 20.54 39 ALA F C 1
ATOM 6253 O O . ALA F 1 42 ? 65.710 64.024 114.200 1.00 20.86 39 ALA F O 1
ATOM 6255 N N . HIS F 1 43 ? 64.659 65.520 112.900 1.00 20.42 40 HIS F N 1
ATOM 6256 C CA . HIS F 1 43 ? 65.678 65.433 111.871 1.00 21.96 40 HIS F CA 1
ATOM 6257 C C . HIS F 1 43 ? 66.893 66.354 112.049 1.00 22.75 40 HIS F C 1
ATOM 6258 O O . HIS F 1 43 ? 67.995 65.965 111.688 1.00 22.43 40 HIS F O 1
ATOM 6265 N N A ARG F 1 44 ? 66.678 67.560 112.584 0.50 22.90 41 ARG F N 1
ATOM 6266 N N B ARG F 1 44 ? 66.673 67.568 112.566 0.50 22.68 41 ARG F N 1
ATOM 6267 C CA A ARG F 1 44 ? 67.752 68.546 112.721 0.50 23.35 41 ARG F CA 1
ATOM 6268 C CA B ARG F 1 44 ? 67.744 68.560 112.708 0.50 22.97 41 ARG F CA 1
ATOM 6269 C C A ARG F 1 44 ? 68.364 68.593 114.134 0.50 23.33 41 ARG F C 1
ATOM 6270 C C B ARG F 1 44 ? 68.360 68.595 114.129 0.50 23.13 41 ARG F C 1
ATOM 6271 O O A ARG F 1 44 ? 69.507 69.018 114.297 0.50 23.16 41 ARG F O 1
ATOM 6272 O O B ARG F 1 44 ? 69.506 69.012 114.289 0.50 22.96 41 ARG F O 1
ATOM 6287 N N . THR F 1 45 ? 67.617 68.168 115.153 1.00 22.71 42 THR F N 1
ATOM 6288 C CA . THR F 1 45 ? 68.181 68.059 116.514 1.00 21.33 42 THR F CA 1
ATOM 6289 C C . THR F 1 45 ? 67.885 66.691 117.113 1.00 21.59 42 THR F C 1
ATOM 6290 O O . THR F 1 45 ? 67.253 66.604 118.137 1.00 22.40 42 THR F O 1
ATOM 6294 N N . PRO F 1 46 ? 68.343 65.621 116.466 1.00 20.81 43 PRO F N 1
ATOM 6295 C CA . PRO F 1 46 ? 67.969 64.253 116.907 1.00 21.28 43 PRO F CA 1
ATOM 6296 C C . PRO F 1 46 ? 68.410 63.919 118.341 1.00 22.93 43 PRO F C 1
ATOM 6297 O O . PRO F 1 46 ? 67.715 63.183 119.080 1.00 22.83 43 PRO F O 1
ATOM 6301 N N . ASP F 1 47 ? 69.609 64.405 118.709 1.00 23.52 44 ASP F N 1
ATOM 6302 C CA . ASP F 1 47 ? 70.128 64.190 120.059 1.00 25.45 44 ASP F CA 1
ATOM 6303 C C . ASP F 1 47 ? 69.276 64.841 121.137 1.00 24.68 44 ASP F C 1
ATOM 6304 O O . ASP F 1 47 ? 68.970 64.191 122.141 1.00 25.21 44 ASP F O 1
ATOM 6309 N N . LYS F 1 48 ? 68.875 66.106 120.925 1.00 24.14 45 LYS F N 1
ATOM 6310 C CA . LYS F 1 48 ? 68.013 66.799 121.860 1.00 24.34 45 LYS F CA 1
ATOM 6311 C C . LYS F 1 48 ? 66.663 66.090 121.941 1.00 23.35 45 LYS F C 1
ATOM 6312 O O . LYS F 1 48 ? 66.053 66.005 123.013 1.00 22.52 45 LYS F O 1
ATOM 6334 N N . PHE F 1 50 ? 66.044 62.813 121.553 1.00 23.71 47 PHE F N 1
ATOM 6335 C CA . PHE F 1 50 ? 66.264 61.651 122.404 1.00 25.39 47 PHE F CA 1
ATOM 6336 C C . PHE F 1 50 ? 66.323 62.067 123.878 1.00 26.00 47 PHE F C 1
ATOM 6337 O O . PHE F 1 50 ? 65.626 61.505 124.709 1.00 25.40 47 PHE F O 1
ATOM 6345 N N . ASP F 1 51 ? 67.061 63.138 124.162 1.00 26.46 48 ASP F N 1
ATOM 6346 C CA . ASP F 1 51 ? 67.226 63.603 125.538 1.00 27.06 48 ASP F CA 1
ATOM 6347 C C . ASP F 1 51 ? 65.898 64.045 126.112 1.00 25.63 48 ASP F C 1
ATOM 6348 O O . ASP F 1 51 ? 65.564 63.694 127.227 1.00 25.24 48 ASP F O 1
ATOM 6353 N N . TYR F 1 52 ? 65.134 64.813 125.340 1.00 24.51 49 TYR F N 1
ATOM 6354 C CA . TYR F 1 52 ? 63.828 65.266 125.785 1.00 24.27 49 TYR F CA 1
ATOM 6355 C C . TYR F 1 52 ? 62.916 64.102 126.146 1.00 23.53 49 TYR F C 1
ATOM 6356 O O . TYR F 1 52 ? 62.257 64.121 127.193 1.00 22.12 49 TYR F O 1
ATOM 6365 N N . ALA F 1 53 ? 62.886 63.092 125.273 1.00 23.26 50 ALA F N 1
ATOM 6366 C CA . ALA F 1 53 ? 62.012 61.956 125.451 1.00 23.91 50 ALA F CA 1
ATOM 6367 C C . ALA F 1 53 ? 62.481 61.088 126.626 1.00 24.57 50 ALA F C 1
ATOM 6368 O O . ALA F 1 53 ? 61.679 60.722 127.492 1.00 25.20 50 ALA F O 1
ATOM 6370 N N . GLU F 1 54 ? 63.778 60.793 126.653 1.00 25.17 51 GLU F N 1
ATOM 6371 C CA . GLU F 1 54 ? 64.404 60.005 127.720 1.00 27.60 51 GLU F CA 1
ATOM 6372 C C . GLU F 1 54 ? 64.097 60.509 129.131 1.00 27.63 51 GLU F C 1
ATOM 6373 O O . GLU F 1 54 ? 63.943 59.724 130.040 1.00 27.01 51 GLU F O 1
ATOM 6379 N N . THR F 1 55 ? 64.062 61.825 129.301 1.00 26.04 52 THR F N 1
ATOM 6380 C CA . THR F 1 55 ? 63.932 62.423 130.617 1.00 26.11 52 THR F CA 1
ATOM 6381 C C . THR F 1 55 ? 62.582 62.982 130.930 1.00 26.08 52 THR F C 1
ATOM 6382 O O . THR F 1 55 ? 62.379 63.522 132.040 1.00 25.50 52 THR F O 1
ATOM 6386 N N . ALA F 1 56 ? 61.631 62.879 129.992 1.00 24.83 53 ALA F N 1
ATOM 6387 C CA . ALA F 1 56 ? 60.342 63.524 130.240 1.00 24.86 53 ALA F CA 1
ATOM 6388 C C . ALA F 1 56 ? 59.687 62.982 131.517 1.00 25.76 53 ALA F C 1
ATOM 6389 O O . ALA F 1 56 ? 59.156 63.752 132.308 1.00 25.57 53 ALA F O 1
ATOM 6391 N N . LYS F 1 57 ? 59.734 61.669 131.740 1.00 26.33 54 LYS F N 1
ATOM 6392 C CA . LYS F 1 57 ? 59.035 61.087 132.881 1.00 28.87 54 LYS F CA 1
ATOM 6393 C C . LYS F 1 57 ? 59.638 61.570 134.220 1.00 29.58 54 LYS F C 1
ATOM 6394 O O . LYS F 1 57 ? 58.911 62.007 135.154 1.00 29.34 54 LYS F O 1
ATOM 6400 N N . GLU F 1 58 ? 60.959 61.526 134.287 1.00 29.39 55 GLU F N 1
ATOM 6401 C CA . GLU F 1 58 ? 61.639 61.974 135.495 1.00 31.34 55 GLU F CA 1
ATOM 6402 C C . GLU F 1 58 ? 61.508 63.488 135.710 1.00 30.63 55 GLU F C 1
ATOM 6403 O O . GLU F 1 58 ? 61.602 63.948 136.857 1.00 31.31 55 GLU F O 1
ATOM 6409 N N . ARG F 1 59 ? 61.239 64.256 134.639 1.00 29.84 56 ARG F N 1
ATOM 6410 C CA . ARG F 1 59 ? 60.937 65.700 134.772 1.00 29.54 56 ARG F CA 1
ATOM 6411 C C . ARG F 1 59 ? 59.511 66.004 135.251 1.00 30.01 56 ARG F C 1
ATOM 6412 O O . ARG F 1 59 ? 59.149 67.161 135.467 1.00 29.66 56 ARG F O 1
ATOM 6420 N N . GLY F 1 60 ? 58.698 64.981 135.451 1.00 29.24 57 GLY F N 1
ATOM 6421 C CA . GLY F 1 60 ? 57.347 65.196 135.918 1.00 29.69 57 GLY F CA 1
ATOM 6422 C C . GLY F 1 60 ? 56.282 65.310 134.852 1.00 28.70 57 GLY F C 1
ATOM 6423 O O . GLY F 1 60 ? 55.115 65.493 135.182 1.00 28.78 57 GLY F O 1
ATOM 6424 N N . LEU F 1 61 ? 56.654 65.153 133.574 1.00 28.02 58 LEU F N 1
ATOM 6425 C CA . LEU F 1 61 ? 55.666 65.181 132.511 1.00 27.00 58 LEU F CA 1
ATOM 6426 C C . LEU F 1 61 ? 54.846 63.906 132.581 1.00 26.70 58 LEU F C 1
ATOM 6427 O O . LEU F 1 61 ? 55.391 62.852 132.917 1.00 27.69 58 LEU F O 1
ATOM 6432 N N . LYS F 1 62 ? 53.543 64.008 132.292 1.00 25.93 59 LYS F N 1
ATOM 6433 C CA . LYS F 1 62 ? 52.670 62.852 132.241 1.00 25.76 59 LYS F CA 1
ATOM 6434 C C . LYS F 1 62 ? 52.162 62.486 130.824 1.00 24.18 59 LYS F C 1
ATOM 6435 O O . LYS F 1 62 ? 51.746 61.350 130.587 1.00 23.05 59 LYS F O 1
ATOM 6441 N N . VAL F 1 63 ? 52.171 63.465 129.930 1.00 23.49 60 VAL F N 1
ATOM 6442 C CA . VAL F 1 63 ? 51.823 63.288 128.519 1.00 22.16 60 VAL F CA 1
ATOM 6443 C C . VAL F 1 63 ? 52.717 64.159 127.641 1.00 22.26 60 VAL F C 1
ATOM 6444 O O . VAL F 1 63 ? 53.074 65.285 128.035 1.00 22.60 60 VAL F O 1
ATOM 6448 N N . ILE F 1 64 ? 53.072 63.662 126.447 1.00 21.07 61 ILE F N 1
ATOM 6449 C CA . ILE F 1 64 ? 53.759 64.478 125.429 1.00 20.64 61 ILE F CA 1
ATOM 6450 C C . ILE F 1 64 ? 52.828 64.612 124.237 1.00 20.08 61 ILE F C 1
ATOM 6451 O O . ILE F 1 64 ? 52.230 63.643 123.812 1.00 20.49 61 ILE F O 1
ATOM 6456 N N . ILE F 1 65 ? 52.670 65.846 123.762 1.00 19.12 62 ILE F N 1
ATOM 6457 C CA . ILE F 1 65 ? 51.951 66.155 122.526 1.00 18.45 62 ILE F CA 1
ATOM 6458 C C . ILE F 1 65 ? 52.961 66.663 121.501 1.00 18.79 62 ILE F C 1
ATOM 6459 O O . ILE F 1 65 ? 53.668 67.679 121.735 1.00 19.70 62 ILE F O 1
ATOM 6464 N N . ALA F 1 66 ? 53.037 65.971 120.375 1.00 18.42 63 ALA F N 1
ATOM 6465 C CA . ALA F 1 66 ? 54.067 66.227 119.387 1.00 18.53 63 ALA F CA 1
ATOM 6466 C C . ALA F 1 66 ? 53.435 66.423 118.009 1.00 18.18 63 ALA F C 1
ATOM 6467 O O . ALA F 1 66 ? 52.709 65.539 117.519 1.00 19.81 63 ALA F O 1
ATOM 6469 N N . GLY F 1 67 ? 53.735 67.571 117.396 1.00 18.07 64 GLY F N 1
ATOM 6470 C CA . GLY F 1 67 ? 53.257 67.911 116.058 1.00 17.62 64 GLY F CA 1
ATOM 6471 C C . GLY F 1 67 ? 54.384 67.857 115.044 1.00 18.71 64 GLY F C 1
ATOM 6472 O O . GLY F 1 67 ? 55.532 68.299 115.322 1.00 19.67 64 GLY F O 1
ATOM 6473 N N . ALA F 1 68 ? 54.078 67.343 113.870 1.00 17.35 65 ALA F N 1
ATOM 6474 C CA . ALA F 1 68 ? 55.013 67.380 112.773 1.00 18.32 65 ALA F CA 1
ATOM 6475 C C . ALA F 1 68 ? 54.267 67.185 111.464 1.00 19.45 65 ALA F C 1
ATOM 6476 O O . ALA F 1 68 ? 53.167 66.620 111.434 1.00 18.63 65 ALA F O 1
ATOM 6478 N N . GLY F 1 69 ? 54.899 67.632 110.388 1.00 21.54 66 GLY F N 1
ATOM 6479 C CA . GLY F 1 69 ? 54.341 67.562 109.024 1.00 22.32 66 GLY F CA 1
ATOM 6480 C C . GLY F 1 69 ? 55.208 66.772 108.069 1.00 22.65 66 GLY F C 1
ATOM 6481 O O . GLY F 1 69 ? 56.380 66.463 108.361 1.00 23.19 66 GLY F O 1
ATOM 6482 N N . GLY F 1 70 ? 54.635 66.424 106.913 1.00 22.64 67 GLY F N 1
ATOM 6483 C CA . GLY F 1 70 ? 55.402 65.772 105.860 1.00 21.97 67 GLY F CA 1
ATOM 6484 C C . GLY F 1 70 ? 55.682 64.344 106.289 1.00 22.05 67 GLY F C 1
ATOM 6485 O O . GLY F 1 70 ? 54.797 63.658 106.822 1.00 22.23 67 GLY F O 1
ATOM 6486 N N . ALA F 1 71 ? 56.935 63.934 106.118 1.00 21.76 68 ALA F N 1
ATOM 6487 C CA . ALA F 1 71 ? 57.478 62.720 106.703 1.00 21.31 68 ALA F CA 1
ATOM 6488 C C . ALA F 1 71 ? 57.636 63.030 108.200 1.00 21.43 68 ALA F C 1
ATOM 6489 O O . ALA F 1 71 ? 58.697 63.499 108.670 1.00 22.18 68 ALA F O 1
ATOM 6491 N N . ALA F 1 72 ? 56.564 62.811 108.955 1.00 19.40 69 ALA F N 1
ATOM 6492 C CA . ALA F 1 72 ? 56.437 63.262 110.341 1.00 20.20 69 ALA F CA 1
ATOM 6493 C C . ALA F 1 72 ? 56.867 62.148 111.275 1.00 20.45 69 ALA F C 1
ATOM 6494 O O . ALA F 1 72 ? 56.105 61.238 111.508 1.00 23.14 69 ALA F O 1
ATOM 6496 N N . HIS F 1 73 ? 58.098 62.206 111.745 1.00 19.80 70 HIS F N 1
ATOM 6497 C CA . HIS F 1 73 ? 58.694 61.169 112.532 1.00 19.14 70 HIS F CA 1
ATOM 6498 C C . HIS F 1 73 ? 58.800 61.501 114.018 1.00 18.71 70 HIS F C 1
ATOM 6499 O O . HIS F 1 73 ? 59.072 60.615 114.817 1.00 18.85 70 HIS F O 1
ATOM 6506 N N . LEU F 1 74 ? 58.685 62.780 114.376 1.00 18.36 71 LEU F N 1
ATOM 6507 C CA . LEU F 1 74 ? 58.811 63.204 115.787 1.00 17.69 71 LEU F CA 1
ATOM 6508 C C . LEU F 1 74 ? 57.937 62.438 116.786 1.00 17.88 71 LEU F C 1
ATOM 6509 O O . LEU F 1 74 ? 58.451 61.888 117.770 1.00 18.61 71 LEU F O 1
ATOM 6514 N N . PRO F 1 75 ? 56.619 62.317 116.528 1.00 17.79 72 PRO F N 1
ATOM 6515 C CA . PRO F 1 75 ? 55.827 61.599 117.536 1.00 17.03 72 PRO F CA 1
ATOM 6516 C C . PRO F 1 75 ? 56.259 60.158 117.772 1.00 16.41 72 PRO F C 1
ATOM 6517 O O . PRO F 1 75 ? 56.395 59.682 118.912 1.00 16.87 72 PRO F O 1
ATOM 6521 N N . GLY F 1 76 ? 56.532 59.479 116.687 1.00 17.16 73 GLY F N 1
ATOM 6522 C CA . GLY F 1 76 ? 56.911 58.073 116.778 1.00 16.51 73 GLY F CA 1
ATOM 6523 C C . GLY F 1 76 ? 58.248 57.868 117.420 1.00 18.07 73 GLY F C 1
ATOM 6524 O O . GLY F 1 76 ? 58.459 56.891 118.186 1.00 19.65 73 GLY F O 1
ATOM 6533 N N . VAL F 1 78 ? 59.786 59.954 119.560 1.00 19.31 75 VAL F N 1
ATOM 6534 C CA . VAL F 1 78 ? 59.566 60.261 120.980 1.00 19.66 75 VAL F CA 1
ATOM 6535 C C . VAL F 1 78 ? 58.960 59.052 121.698 1.00 20.22 75 VAL F C 1
ATOM 6536 O O . VAL F 1 78 ? 59.399 58.672 122.785 1.00 20.44 75 VAL F O 1
ATOM 6540 N N . ALA F 1 79 ? 57.952 58.449 121.102 1.00 20.46 76 ALA F N 1
ATOM 6541 C CA . ALA F 1 79 ? 57.266 57.332 121.711 1.00 19.91 76 ALA F CA 1
ATOM 6542 C C . ALA F 1 79 ? 58.196 56.114 121.856 1.00 20.68 76 ALA F C 1
ATOM 6543 O O . ALA F 1 79 ? 58.062 55.282 122.801 1.00 21.63 76 ALA F O 1
ATOM 6545 N N . ALA F 1 80 ? 59.202 56.040 120.981 1.00 20.91 77 ALA F N 1
ATOM 6546 C CA . ALA F 1 80 ? 60.204 54.951 121.066 1.00 20.28 77 ALA F CA 1
ATOM 6547 C C . ALA F 1 80 ? 61.101 55.101 122.304 1.00 21.09 77 ALA F C 1
ATOM 6548 O O . ALA F 1 80 ? 61.746 54.147 122.722 1.00 22.21 77 ALA F O 1
ATOM 6550 N N . LYS F 1 81 ? 61.196 56.318 122.819 1.00 21.64 78 LYS F N 1
ATOM 6551 C CA . LYS F 1 81 ? 62.163 56.652 123.859 1.00 22.46 78 LYS F CA 1
ATOM 6552 C C . LYS F 1 81 ? 61.528 57.010 125.209 1.00 24.29 78 LYS F C 1
ATOM 6553 O O . LYS F 1 81 ? 62.260 57.299 126.155 1.00 25.67 78 LYS F O 1
ATOM 6559 N N . THR F 1 82 ? 60.200 56.985 125.314 1.00 24.63 79 THR F N 1
ATOM 6560 C CA . THR F 1 82 ? 59.509 57.205 126.607 1.00 25.08 79 THR F CA 1
ATOM 6561 C C . THR F 1 82 ? 58.368 56.187 126.781 1.00 25.43 79 THR F C 1
ATOM 6562 O O . THR F 1 82 ? 57.775 55.764 125.773 1.00 24.07 79 THR F O 1
ATOM 6566 N N . THR F 1 83 ? 58.036 55.789 128.023 1.00 25.47 80 THR F N 1
ATOM 6567 C CA . THR F 1 83 ? 56.763 55.047 128.216 1.00 26.90 80 THR F CA 1
ATOM 6568 C C . THR F 1 83 ? 55.552 55.946 128.480 1.00 25.04 80 THR F C 1
ATOM 6569 O O . THR F 1 83 ? 54.448 55.450 128.598 1.00 25.66 80 THR F O 1
ATOM 6573 N N . LEU F 1 84 ? 55.740 57.264 128.552 1.00 22.85 81 LEU F N 1
ATOM 6574 C CA . LEU F 1 84 ? 54.612 58.153 128.657 1.00 22.45 81 LEU F CA 1
ATOM 6575 C C . LEU F 1 84 ? 53.733 58.046 127.422 1.00 22.16 81 LEU F C 1
ATOM 6576 O O . LEU F 1 84 ? 54.254 57.803 126.326 1.00 23.59 81 LEU F O 1
ATOM 6581 N N . PRO F 1 85 ? 52.415 58.288 127.572 1.00 22.30 82 PRO F N 1
ATOM 6582 C CA . PRO F 1 85 ? 51.550 58.446 126.395 1.00 22.55 82 PRO F CA 1
ATOM 6583 C C . PRO F 1 85 ? 51.977 59.625 125.490 1.00 21.54 82 PRO F C 1
ATOM 6584 O O . PRO F 1 85 ? 52.185 60.736 125.975 1.00 21.86 82 PRO F O 1
ATOM 6588 N N . VAL F 1 86 ? 52.147 59.355 124.188 1.00 20.77 83 VAL F N 1
ATOM 6589 C CA . VAL F 1 86 ? 52.498 60.380 123.215 1.00 19.33 83 VAL F CA 1
ATOM 6590 C C . VAL F 1 86 ? 51.328 60.591 122.254 1.00 17.63 83 VAL F C 1
ATOM 6591 O O . VAL F 1 86 ? 50.784 59.618 121.719 1.00 18.47 83 VAL F O 1
ATOM 6595 N N . LEU F 1 87 ? 50.898 61.834 122.151 1.00 17.33 84 LEU F N 1
ATOM 6596 C CA . LEU F 1 87 ? 49.792 62.239 121.282 1.00 18.49 84 LEU F CA 1
ATOM 6597 C C . LEU F 1 87 ? 50.409 62.913 120.041 1.00 18.76 84 LEU F C 1
ATOM 6598 O O . LEU F 1 87 ? 51.202 63.844 120.157 1.00 20.83 84 LEU F O 1
ATOM 6603 N N . GLY F 1 88 ? 50.055 62.413 118.864 1.00 16.80 85 GLY F N 1
ATOM 6604 C CA . GLY F 1 88 ? 50.542 62.920 117.631 1.00 15.41 85 GLY F CA 1
ATOM 6605 C C . GLY F 1 88 ? 49.549 63.795 116.887 1.00 16.43 85 GLY F C 1
ATOM 6606 O O . GLY F 1 88 ? 48.392 63.406 116.670 1.00 16.94 85 GLY F O 1
ATOM 6607 N N . VAL F 1 89 ? 49.996 64.973 116.465 1.00 15.57 86 VAL F N 1
ATOM 6608 C CA . VAL F 1 89 ? 49.189 65.904 115.691 1.00 16.25 86 VAL F CA 1
ATOM 6609 C C . VAL F 1 89 ? 49.802 66.083 114.299 1.00 16.68 86 VAL F C 1
ATOM 6610 O O . VAL F 1 89 ? 50.915 66.608 114.144 1.00 17.01 86 VAL F O 1
ATOM 6614 N N . PRO F 1 90 ? 49.101 65.637 113.277 1.00 16.32 87 PRO F N 1
ATOM 6615 C CA . PRO F 1 90 ? 49.629 65.810 111.952 1.00 17.17 87 PRO F CA 1
ATOM 6616 C C . PRO F 1 90 ? 49.387 67.241 111.488 1.00 18.26 87 PRO F C 1
ATOM 6617 O O . PRO F 1 90 ? 48.248 67.657 111.360 1.00 19.65 87 PRO F O 1
ATOM 6621 N N . VAL F 1 91 ? 50.468 67.963 111.220 1.00 18.93 88 VAL F N 1
ATOM 6622 C CA . VAL F 1 91 ? 50.420 69.341 110.741 1.00 21.11 88 VAL F CA 1
ATOM 6623 C C . VAL F 1 91 ? 50.097 69.320 109.256 1.00 22.45 88 VAL F C 1
ATOM 6624 O O . VAL F 1 91 ? 50.587 68.455 108.515 1.00 24.10 88 VAL F O 1
ATOM 6628 N N . LYS F 1 92 ? 49.265 70.255 108.818 1.00 24.38 89 LYS F N 1
ATOM 6629 C CA . LYS F 1 92 ? 48.775 70.242 107.467 1.00 25.82 89 LYS F CA 1
ATOM 6630 C C . LYS F 1 92 ? 49.932 70.659 106.610 1.00 27.86 89 LYS F C 1
ATOM 6631 O O . LYS F 1 92 ? 50.444 71.763 106.728 1.00 30.59 89 LYS F O 1
ATOM 6637 N N . SER F 1 93 ? 50.344 69.761 105.732 1.00 27.70 90 SER F N 1
ATOM 6638 C CA . SER F 1 93 ? 51.446 70.028 104.832 1.00 28.34 90 SER F CA 1
ATOM 6639 C C . SER F 1 93 ? 50.974 70.812 103.605 1.00 30.15 90 SER F C 1
ATOM 6640 O O . SER F 1 93 ? 49.830 70.689 103.184 1.00 30.19 90 SER F O 1
ATOM 6643 N N . SER F 1 94 ? 51.860 71.629 103.025 1.00 31.77 91 SER F N 1
ATOM 6644 C CA . SER F 1 94 ? 51.490 72.461 101.882 1.00 33.18 91 SER F CA 1
ATOM 6645 C C . SER F 1 94 ? 51.228 71.651 100.598 1.00 32.25 91 SER F C 1
ATOM 6646 O O . SER F 1 94 ? 50.465 72.092 99.744 1.00 33.71 91 SER F O 1
ATOM 6649 N N . THR F 1 95 ? 51.897 70.520 100.419 1.00 30.14 92 THR F N 1
ATOM 6650 C CA . THR F 1 95 ? 51.697 69.760 99.201 1.00 29.05 92 THR F CA 1
ATOM 6651 C C . THR F 1 95 ? 50.525 68.793 99.271 1.00 26.53 92 THR F C 1
ATOM 6652 O O . THR F 1 95 ? 49.657 68.813 98.404 1.00 27.76 92 THR F O 1
ATOM 6656 N N . LEU F 1 96 ? 50.484 67.954 100.302 1.00 23.95 93 LEU F N 1
ATOM 6657 C CA . LEU F 1 96 ? 49.537 66.887 100.371 1.00 22.48 93 LEU F CA 1
ATOM 6658 C C . LEU F 1 96 ? 48.457 67.109 101.466 1.00 22.11 93 LEU F C 1
ATOM 6659 O O . LEU F 1 96 ? 47.796 66.181 101.888 1.00 22.02 93 LEU F O 1
ATOM 6664 N N . ASN F 1 97 ? 48.291 68.347 101.912 1.00 23.78 94 ASN F N 1
ATOM 6665 C CA . ASN F 1 97 ? 47.275 68.693 102.916 1.00 23.05 94 ASN F CA 1
ATOM 6666 C C . ASN F 1 97 ? 47.244 67.790 104.165 1.00 22.01 94 ASN F C 1
ATOM 6667 O O . ASN F 1 97 ? 46.157 67.534 104.733 1.00 22.38 94 ASN F O 1
ATOM 6672 N N . GLY F 1 98 ? 48.406 67.347 104.628 1.00 19.68 95 GLY F N 1
ATOM 6673 C CA . GLY F 1 98 ? 48.497 66.520 105.846 1.00 18.65 95 GLY F CA 1
ATOM 6674 C C . GLY F 1 98 ? 48.300 65.011 105.643 1.00 17.68 95 GLY F C 1
ATOM 6675 O O . GLY F 1 98 ? 48.342 64.278 106.606 1.00 18.20 95 GLY F O 1
ATOM 6676 N N . GLN F 1 99 ? 48.024 64.555 104.429 1.00 19.36 96 GLN F N 1
ATOM 6677 C CA . GLN F 1 99 ? 47.932 63.104 104.154 1.00 19.31 96 GLN F CA 1
ATOM 6678 C C . GLN F 1 99 ? 49.211 62.363 104.477 1.00 18.64 96 GLN F C 1
ATOM 6679 O O . GLN F 1 99 ? 49.171 61.296 105.113 1.00 18.69 96 GLN F O 1
ATOM 6685 N N . ASP F 1 100 ? 50.338 62.918 104.045 1.00 19.09 97 ASP F N 1
ATOM 6686 C CA . ASP F 1 100 ? 51.622 62.379 104.437 1.00 18.68 97 ASP F CA 1
ATOM 6687 C C . ASP F 1 100 ? 51.829 62.401 105.960 1.00 18.46 97 ASP F C 1
ATOM 6688 O O . ASP F 1 100 ? 52.260 61.399 106.549 1.00 18.38 97 ASP F O 1
ATOM 6693 N N . SER F 1 101 ? 51.555 63.552 106.567 1.00 17.76 98 SER F N 1
ATOM 6694 C CA . SER F 1 101 ? 51.700 63.716 108.022 1.00 18.34 98 SER F CA 1
ATOM 6695 C C . SER F 1 101 ? 50.878 62.668 108.750 1.00 16.71 98 SER F C 1
ATOM 6696 O O . SER F 1 101 ? 51.327 62.052 109.731 1.00 17.64 98 SER F O 1
ATOM 6699 N N . LEU F 1 102 ? 49.646 62.473 108.297 1.00 16.13 99 LEU F N 1
ATOM 6700 C CA . LEU F 1 102 ? 48.741 61.583 108.994 1.00 14.65 99 LEU F CA 1
ATOM 6701 C C . LEU F 1 102 ? 49.235 60.130 108.925 1.00 15.13 99 LEU F C 1
ATOM 6702 O O . LEU F 1 102 ? 49.250 59.420 109.940 1.00 15.87 99 LEU F O 1
ATOM 6707 N N . LEU F 1 103 ? 49.633 59.699 107.745 1.00 16.10 100 LEU F N 1
ATOM 6708 C CA . LEU F 1 103 ? 50.023 58.298 107.560 1.00 16.85 100 LEU F CA 1
ATOM 6709 C C . LEU F 1 103 ? 51.347 57.997 108.276 1.00 18.20 100 LEU F C 1
ATOM 6710 O O . LEU F 1 103 ? 51.511 56.917 108.870 1.00 17.70 100 LEU F O 1
ATOM 6715 N N . SER F 1 104 ? 52.246 58.990 108.271 1.00 17.99 101 SER F N 1
ATOM 6716 C CA . SER F 1 104 ? 53.552 58.922 108.908 1.00 19.59 101 SER F CA 1
ATOM 6717 C C . SER F 1 104 ? 53.472 58.785 110.428 1.00 18.31 101 SER F C 1
ATOM 6718 O O . SER F 1 104 ? 54.412 58.312 111.068 1.00 19.80 101 SER F O 1
ATOM 6721 N N . ILE F 1 105 ? 52.367 59.244 110.994 1.00 16.55 102 ILE F N 1
ATOM 6722 C CA . ILE F 1 105 ? 52.122 59.221 112.403 1.00 17.59 102 ILE F CA 1
ATOM 6723 C C . ILE F 1 105 ? 51.260 58.072 112.836 1.00 17.88 102 ILE F C 1
ATOM 6724 O O . ILE F 1 105 ? 51.592 57.371 113.815 1.00 19.33 102 ILE F O 1
ATOM 6729 N N . VAL F 1 106 ? 50.131 57.835 112.160 1.00 17.30 103 VAL F N 1
ATOM 6730 C CA . VAL F 1 106 ? 49.180 56.865 112.682 1.00 16.51 103 VAL F CA 1
ATOM 6731 C C . VAL F 1 106 ? 49.577 55.419 112.406 1.00 17.98 103 VAL F C 1
ATOM 6732 O O . VAL F 1 106 ? 49.287 54.525 113.214 1.00 17.76 103 VAL F O 1
ATOM 6736 N N . GLN F 1 107 ? 50.320 55.177 111.330 1.00 16.37 104 GLN F N 1
ATOM 6737 C CA . GLN F 1 107 ? 50.541 53.788 110.861 1.00 17.61 104 GLN F CA 1
ATOM 6738 C C . GLN F 1 107 ? 51.729 53.105 111.570 1.00 18.53 104 GLN F C 1
ATOM 6739 O O . GLN F 1 107 ? 52.475 52.241 111.008 1.00 20.54 104 GLN F O 1
ATOM 6753 N N . PRO F 1 109 ? 53.609 50.418 113.526 1.00 23.09 106 PRO F N 1
ATOM 6754 C CA . PRO F 1 109 ? 53.460 48.996 113.730 1.00 23.64 106 PRO F CA 1
ATOM 6755 C C . PRO F 1 109 ? 53.285 48.665 115.201 1.00 22.57 106 PRO F C 1
ATOM 6756 O O . PRO F 1 109 ? 53.592 49.453 116.071 1.00 21.85 106 PRO F O 1
ATOM 6760 N N . ALA F 1 110 ? 52.848 47.451 115.453 1.00 22.51 107 ALA F N 1
ATOM 6761 C CA . ALA F 1 110 ? 52.591 47.012 116.817 1.00 23.51 107 ALA F CA 1
ATOM 6762 C C . ALA F 1 110 ? 53.857 47.134 117.645 1.00 23.20 107 ALA F C 1
ATOM 6763 O O . ALA F 1 110 ? 54.927 46.749 117.194 1.00 23.73 107 ALA F O 1
ATOM 6765 N N . GLY F 1 111 ? 53.721 47.689 118.850 1.00 22.19 108 GLY F N 1
ATOM 6766 C CA . GLY F 1 111 ? 54.802 47.736 119.846 1.00 21.95 108 GLY F CA 1
ATOM 6767 C C . GLY F 1 111 ? 55.100 49.077 120.441 1.00 21.48 108 GLY F C 1
ATOM 6768 O O . GLY F 1 111 ? 55.504 49.173 121.588 1.00 20.86 108 GLY F O 1
ATOM 6769 N N . ILE F 1 112 ? 54.935 50.122 119.647 1.00 20.97 109 ILE F N 1
ATOM 6770 C CA . ILE F 1 112 ? 55.240 51.478 120.088 1.00 20.75 109 ILE F CA 1
ATOM 6771 C C . ILE F 1 112 ? 54.094 52.313 119.564 1.00 21.04 109 ILE F C 1
ATOM 6772 O O . ILE F 1 112 ? 54.040 52.627 118.362 1.00 21.28 109 ILE F O 1
ATOM 6777 N N . PRO F 1 113 ? 53.145 52.664 120.450 1.00 20.65 110 PRO F N 1
ATOM 6778 C CA . PRO F 1 113 ? 51.946 53.339 119.978 1.00 20.39 110 PRO F CA 1
ATOM 6779 C C . PRO F 1 113 ? 52.087 54.855 119.917 1.00 18.91 110 PRO F C 1
ATOM 6780 O O . PRO F 1 113 ? 52.778 55.439 120.705 1.00 20.15 110 PRO F O 1
ATOM 6784 N N . VAL F 1 114 ? 51.381 55.463 118.989 1.00 18.92 111 VAL F N 1
ATOM 6785 C CA . VAL F 1 114 ? 51.157 56.917 119.035 1.00 17.41 111 VAL F CA 1
ATOM 6786 C C . VAL F 1 114 ? 49.668 57.159 118.863 1.00 17.47 111 VAL F C 1
ATOM 6787 O O . VAL F 1 114 ? 49.077 56.762 117.885 1.00 17.85 111 VAL F O 1
ATOM 6791 N N . ALA F 1 115 ? 49.055 57.814 119.837 1.00 17.71 112 ALA F N 1
ATOM 6792 C CA . ALA F 1 115 ? 47.666 58.257 119.702 1.00 18.19 112 ALA F CA 1
ATOM 6793 C C . ALA F 1 115 ? 47.584 59.420 118.709 1.00 18.16 112 ALA F C 1
ATOM 6794 O O . ALA F 1 115 ? 48.095 60.501 118.950 1.00 19.21 112 ALA F O 1
ATOM 6796 N N . THR F 1 116 ? 46.876 59.223 117.609 1.00 18.58 113 THR F N 1
ATOM 6797 C CA . THR F 1 116 ? 46.801 60.225 116.544 1.00 17.87 113 THR F CA 1
ATOM 6798 C C . THR F 1 116 ? 45.468 60.907 116.465 1.00 17.28 113 THR F C 1
ATOM 6799 O O . THR F 1 116 ? 44.411 60.287 116.672 1.00 15.47 113 THR F O 1
ATOM 6803 N N . PHE F 1 117 ? 45.545 62.208 116.196 1.00 16.65 114 PHE F N 1
ATOM 6804 C CA . PHE F 1 117 ? 44.389 63.066 116.084 1.00 17.95 114 PHE F CA 1
ATOM 6805 C C . PHE F 1 117 ? 44.274 63.663 114.681 1.00 17.17 114 PHE F C 1
ATOM 6806 O O . PHE F 1 117 ? 45.125 63.457 113.820 1.00 18.40 114 PHE F O 1
ATOM 6814 N N . ALA F 1 118 ? 43.214 64.435 114.448 1.00 17.39 115 ALA F N 1
ATOM 6815 C CA . ALA F 1 118 ? 42.925 64.936 113.122 1.00 15.44 115 ALA F CA 1
ATOM 6816 C C . ALA F 1 118 ? 44.033 65.876 112.582 1.00 16.53 115 ALA F C 1
ATOM 6817 O O . ALA F 1 118 ? 44.790 66.521 113.333 1.00 16.93 115 ALA F O 1
ATOM 6819 N N . ILE F 1 119 ? 44.097 65.944 111.266 1.00 15.79 116 ILE F N 1
ATOM 6820 C CA . ILE F 1 119 ? 45.045 66.802 110.614 1.00 16.86 116 ILE F CA 1
ATOM 6821 C C . ILE F 1 119 ? 44.777 68.259 111.040 1.00 17.17 116 ILE F C 1
ATOM 6822 O O . ILE F 1 119 ? 43.634 68.724 111.051 1.00 17.89 116 ILE F O 1
ATOM 6827 N N . GLY F 1 120 ? 45.831 68.954 111.427 1.00 17.73 117 GLY F N 1
ATOM 6828 C CA . GLY F 1 120 ? 45.786 70.374 111.621 1.00 18.69 117 GLY F CA 1
ATOM 6829 C C . GLY F 1 120 ? 45.253 70.862 112.977 1.00 19.14 117 GLY F C 1
ATOM 6830 O O . GLY F 1 120 ? 45.291 70.185 113.994 1.00 17.43 117 GLY F O 1
ATOM 6839 N N . ALA F 1 122 ? 42.350 71.153 114.317 1.00 20.01 119 ALA F N 1
ATOM 6840 C CA . ALA F 1 122 ? 41.355 70.323 114.966 1.00 19.95 119 ALA F CA 1
ATOM 6841 C C . ALA F 1 122 ? 42.037 69.244 115.828 1.00 18.94 119 ALA F C 1
ATOM 6842 O O . ALA F 1 122 ? 41.627 68.998 116.971 1.00 18.36 119 ALA F O 1
ATOM 6844 N N . GLY F 1 123 ? 43.084 68.652 115.266 1.00 17.77 120 GLY F N 1
ATOM 6845 C CA . GLY F 1 123 ? 43.905 67.653 115.977 1.00 18.18 120 GLY F CA 1
ATOM 6846 C C . GLY F 1 123 ? 44.701 68.235 117.143 1.00 17.47 120 GLY F C 1
ATOM 6847 O O . GLY F 1 123 ? 44.771 67.630 118.223 1.00 18.25 120 GLY F O 1
ATOM 6848 N N . ALA F 1 124 ? 45.252 69.444 116.957 1.00 18.69 121 ALA F N 1
ATOM 6849 C CA . ALA F 1 124 ? 45.975 70.150 118.010 1.00 17.87 121 ALA F CA 1
ATOM 6850 C C . ALA F 1 124 ? 45.071 70.400 119.209 1.00 18.34 121 ALA F C 1
ATOM 6851 O O . ALA F 1 124 ? 45.438 70.168 120.354 1.00 19.55 121 ALA F O 1
ATOM 6853 N N . LYS F 1 125 ? 43.863 70.888 118.942 1.00 18.39 122 LYS F N 1
ATOM 6854 C CA . LYS F 1 125 ? 42.903 71.155 119.999 1.00 18.35 122 LYS F CA 1
ATOM 6855 C C . LYS F 1 125 ? 42.473 69.870 120.701 1.00 18.30 122 LYS F C 1
ATOM 6856 O O . LYS F 1 125 ? 42.426 69.805 121.942 1.00 18.83 122 LYS F O 1
ATOM 6862 N N . ASN F 1 126 ? 42.185 68.851 119.907 1.00 18.35 123 ASN F N 1
ATOM 6863 C CA . ASN F 1 126 ? 41.754 67.572 120.449 1.00 18.62 123 ASN F CA 1
ATOM 6864 C C . ASN F 1 126 ? 42.827 66.879 121.257 1.00 18.58 123 ASN F C 1
ATOM 6865 O O . ASN F 1 126 ? 42.534 66.249 122.277 1.00 17.94 123 ASN F O 1
ATOM 6870 N N . ALA F 1 127 ? 44.093 67.028 120.862 1.00 18.48 124 ALA F N 1
ATOM 6871 C CA . ALA F 1 127 ? 45.164 66.451 121.668 1.00 18.77 124 ALA F CA 1
ATOM 6872 C C . ALA F 1 127 ? 45.210 67.087 123.034 1.00 19.28 124 ALA F C 1
ATOM 6873 O O . ALA F 1 127 ? 45.423 66.420 124.021 1.00 20.72 124 ALA F O 1
ATOM 6875 N N . ALA F 1 128 ? 45.017 68.399 123.100 1.00 19.58 125 ALA F N 1
ATOM 6876 C CA . ALA F 1 128 ? 44.950 69.066 124.401 1.00 20.25 125 ALA F CA 1
ATOM 6877 C C . ALA F 1 128 ? 43.805 68.514 125.272 1.00 20.24 125 ALA F C 1
ATOM 6878 O O . ALA F 1 128 ? 43.992 68.173 126.445 1.00 21.56 125 ALA F O 1
ATOM 6880 N N . LEU F 1 129 ? 42.634 68.360 124.662 1.00 20.20 126 LEU F N 1
ATOM 6881 C CA . LEU F 1 129 ? 41.462 67.880 125.357 1.00 20.78 126 LEU F CA 1
ATOM 6882 C C . LEU F 1 129 ? 41.627 66.405 125.778 1.00 20.43 126 LEU F C 1
ATOM 6883 O O . LEU F 1 129 ? 41.164 66.023 126.855 1.00 22.22 126 LEU F O 1
ATOM 6888 N N . PHE F 1 130 ? 42.297 65.603 124.947 1.00 19.80 127 PHE F N 1
ATOM 6889 C CA . PHE F 1 130 ? 42.587 64.213 125.292 1.00 20.21 127 PHE F CA 1
ATOM 6890 C C . PHE F 1 130 ? 43.556 64.124 126.467 1.00 21.57 127 PHE F C 1
ATOM 6891 O O . PHE F 1 130 ? 43.372 63.296 127.388 1.00 22.22 127 PHE F O 1
ATOM 6899 N N . ALA F 1 131 ? 44.571 64.984 126.456 1.00 22.03 128 ALA F N 1
ATOM 6900 C CA . ALA F 1 131 ? 45.495 65.104 127.597 1.00 23.47 128 ALA F CA 1
ATOM 6901 C C . ALA F 1 131 ? 44.698 65.419 128.874 1.00 25.41 128 ALA F C 1
ATOM 6902 O O . ALA F 1 131 ? 44.926 64.781 129.916 1.00 27.33 128 ALA F O 1
ATOM 6904 N N . ALA F 1 132 ? 43.742 66.354 128.797 1.00 26.05 129 ALA F N 1
ATOM 6905 C CA . ALA F 1 132 ? 42.835 66.649 129.920 1.00 27.11 129 ALA F CA 1
ATOM 6906 C C . ALA F 1 132 ? 42.089 65.385 130.394 1.00 28.21 129 ALA F C 1
ATOM 6907 O O . ALA F 1 132 ? 42.005 65.106 131.621 1.00 30.17 129 ALA F O 1
ATOM 6909 N N . SER F 1 133 ? 41.569 64.599 129.462 1.00 27.75 130 SER F N 1
ATOM 6910 C CA . SER F 1 133 ? 40.862 63.401 129.866 1.00 29.16 130 SER F CA 1
ATOM 6911 C C . SER F 1 133 ? 41.819 62.384 130.552 1.00 29.35 130 SER F C 1
ATOM 6912 O O . SER F 1 133 ? 41.382 61.643 131.418 1.00 30.88 130 SER F O 1
ATOM 6915 N N . ILE F 1 134 ? 43.094 62.351 130.193 1.00 28.23 131 ILE F N 1
ATOM 6916 C CA . ILE F 1 134 ? 44.062 61.498 130.905 1.00 29.23 131 ILE F CA 1
ATOM 6917 C C . ILE F 1 134 ? 44.324 62.021 132.315 1.00 30.36 131 ILE F C 1
ATOM 6918 O O . ILE F 1 134 ? 44.302 61.257 133.289 1.00 30.33 131 ILE F O 1
ATOM 6923 N N . LEU F 1 135 ? 44.546 63.332 132.424 1.00 30.73 132 LEU F N 1
ATOM 6924 C CA . LEU F 1 135 ? 44.953 63.954 133.686 1.00 32.28 132 LEU F CA 1
ATOM 6925 C C . LEU F 1 135 ? 43.815 64.207 134.707 1.00 34.36 132 LEU F C 1
ATOM 6926 O O . LEU F 1 135 ? 44.087 64.451 135.901 1.00 34.85 132 LEU F O 1
ATOM 6931 N N . GLN F 1 136 ? 42.559 64.175 134.271 1.00 35.32 133 GLN F N 1
ATOM 6932 C CA . GLN F 1 136 ? 41.459 64.465 135.199 1.00 37.87 133 GLN F CA 1
ATOM 6933 C C . GLN F 1 136 ? 41.286 63.380 136.260 1.00 40.15 133 GLN F C 1
ATOM 6934 O O . GLN F 1 136 ? 40.625 63.633 137.281 1.00 40.75 133 GLN F O 1
ATOM 6940 N N . HIS F 1 137 ? 41.846 62.192 136.007 1.00 42.52 134 HIS F N 1
ATOM 6941 C CA . HIS F 1 137 ? 41.663 61.043 136.892 1.00 45.53 134 HIS F CA 1
ATOM 6942 C C . HIS F 1 137 ? 42.343 61.255 138.224 1.00 47.43 134 HIS F C 1
ATOM 6943 O O . HIS F 1 137 ? 41.959 60.614 139.194 1.00 48.73 134 HIS F O 1
ATOM 6950 N N . THR F 1 138 ? 43.342 62.145 138.281 1.00 48.61 135 THR F N 1
ATOM 6951 C CA . THR F 1 138 ? 44.010 62.464 139.550 1.00 49.88 135 THR F CA 1
ATOM 6952 C C . THR F 1 138 ? 44.044 63.977 139.874 1.00 49.84 135 THR F C 1
ATOM 6953 O O . THR F 1 138 ? 44.830 64.429 140.716 1.00 50.58 135 THR F O 1
ATOM 6957 N N . ASP F 1 139 ? 43.143 64.740 139.260 1.00 48.99 136 ASP F N 1
ATOM 6958 C CA . ASP F 1 139 ? 43.064 66.175 139.489 1.00 48.19 136 ASP F CA 1
ATOM 6959 C C . ASP F 1 139 ? 41.649 66.701 139.283 1.00 47.94 136 ASP F C 1
ATOM 6960 O O . ASP F 1 139 ? 41.170 66.790 138.152 1.00 47.04 136 ASP F O 1
ATOM 6965 N N . ILE F 1 140 ? 41.009 67.075 140.388 1.00 47.42 137 ILE F N 1
ATOM 6966 C CA . ILE F 1 140 ? 39.617 67.545 140.419 1.00 46.79 137 ILE F CA 1
ATOM 6967 C C . ILE F 1 140 ? 39.396 68.899 139.744 1.00 45.03 137 ILE F C 1
ATOM 6968 O O . ILE F 1 140 ? 38.306 69.177 139.229 1.00 44.64 137 ILE F O 1
ATOM 6973 N N . ASN F 1 141 ? 40.410 69.753 139.761 1.00 43.29 138 ASN F N 1
ATOM 6974 C CA . ASN F 1 141 ? 40.280 71.047 139.098 1.00 42.17 138 ASN F CA 1
ATOM 6975 C C . ASN F 1 141 ? 40.227 70.837 137.582 1.00 39.42 138 ASN F C 1
ATOM 6976 O O . ASN F 1 141 ? 39.494 71.516 136.882 1.00 38.43 138 ASN F O 1
ATOM 6981 N N . ILE F 1 142 ? 40.992 69.873 137.104 1.00 37.65 139 ILE F N 1
ATOM 6982 C CA . ILE F 1 142 ? 40.985 69.544 135.671 1.00 36.36 139 ILE F CA 1
ATOM 6983 C C . ILE F 1 142 ? 39.646 68.907 135.281 1.00 36.53 139 ILE F C 1
ATOM 6984 O O . ILE F 1 142 ? 39.094 69.237 134.231 1.00 35.43 139 ILE F O 1
ATOM 6989 N N . ALA F 1 143 ? 39.105 68.035 136.140 1.00 36.52 140 ALA F N 1
ATOM 6990 C CA . ALA F 1 143 ? 37.804 67.395 135.878 1.00 36.34 140 ALA F CA 1
ATOM 6991 C C . ALA F 1 143 ? 36.724 68.444 135.706 1.00 36.84 140 ALA F C 1
ATOM 6992 O O . ALA F 1 143 ? 35.937 68.394 134.766 1.00 36.28 140 ALA F O 1
ATOM 6994 N N . LYS F 1 144 ? 36.684 69.381 136.646 1.00 37.35 141 LYS F N 1
ATOM 6995 C CA . LYS F 1 144 ? 35.726 70.482 136.630 1.00 37.80 141 LYS F CA 1
ATOM 6996 C C . LYS F 1 144 ? 35.926 71.332 135.379 1.00 36.09 141 LYS F C 1
ATOM 6997 O O . LYS F 1 144 ? 34.959 71.722 134.740 1.00 36.38 141 LYS F O 1
ATOM 7003 N N . ALA F 1 145 ? 37.188 71.633 135.069 1.00 34.36 142 ALA F N 1
ATOM 7004 C CA . ALA F 1 145 ? 37.537 72.495 133.938 1.00 33.65 142 ALA F CA 1
ATOM 7005 C C . ALA F 1 145 ? 37.134 71.836 132.602 1.00 31.81 142 ALA F C 1
ATOM 7006 O O . ALA F 1 145 ? 36.592 72.497 131.728 1.00 32.09 142 ALA F O 1
ATOM 7008 N N . LEU F 1 146 ? 37.364 70.545 132.484 1.00 31.07 143 LEU F N 1
ATOM 7009 C CA . LEU F 1 146 ? 36.940 69.792 131.280 1.00 31.02 143 LEU F CA 1
ATOM 7010 C C . LEU F 1 146 ? 35.413 69.660 131.204 1.00 31.27 143 LEU F C 1
ATOM 7011 O O . LEU F 1 146 ? 34.812 69.836 130.138 1.00 30.56 143 LEU F O 1
ATOM 7016 N N . ALA F 1 147 ? 34.773 69.393 132.339 1.00 31.62 144 ALA F N 1
ATOM 7017 C CA . ALA F 1 147 ? 33.322 69.250 132.376 1.00 32.13 144 ALA F CA 1
ATOM 7018 C C . ALA F 1 147 ? 32.730 70.551 131.931 1.00 33.23 144 ALA F C 1
ATOM 7019 O O . ALA F 1 147 ? 31.769 70.575 131.167 1.00 34.37 144 ALA F O 1
ATOM 7021 N N . GLU F 1 148 ? 33.305 71.652 132.401 1.00 33.74 145 GLU F N 1
ATOM 7022 C CA . GLU F 1 148 ? 32.805 72.969 132.047 1.00 34.67 145 GLU F CA 1
ATOM 7023 C C . GLU F 1 148 ? 33.038 73.304 130.573 1.00 33.25 145 GLU F C 1
ATOM 7024 O O . GLU F 1 148 ? 32.220 73.979 129.949 1.00 32.47 145 GLU F O 1
ATOM 7030 N N . PHE F 1 149 ? 34.191 72.889 130.048 1.00 32.70 146 PHE F N 1
ATOM 7031 C CA . PHE F 1 149 ? 34.520 73.128 128.648 1.00 31.80 146 PHE F CA 1
ATOM 7032 C C . PHE F 1 149 ? 33.453 72.406 127.801 1.00 31.00 146 PHE F C 1
ATOM 7033 O O . PHE F 1 149 ? 32.908 72.982 126.856 1.00 30.23 146 PHE F O 1
ATOM 7041 N N . ARG F 1 150 ? 33.175 71.150 128.137 1.00 30.54 147 ARG F N 1
ATOM 7042 C CA . ARG F 1 150 ? 32.204 70.355 127.383 1.00 31.06 147 ARG F CA 1
ATOM 7043 C C . ARG F 1 150 ? 30.795 70.923 127.532 1.00 30.64 147 ARG F C 1
ATOM 7044 O O . ARG F 1 150 ? 30.041 70.996 126.556 1.00 29.94 147 ARG F O 1
ATOM 7052 N N . ALA F 1 151 ? 30.450 71.385 128.733 1.00 31.52 148 ALA F N 1
ATOM 7053 C CA . ALA F 1 151 ? 29.141 71.992 128.939 1.00 32.12 148 ALA F CA 1
ATOM 7054 C C . ALA F 1 151 ? 29.012 73.269 128.137 1.00 32.04 148 ALA F C 1
ATOM 7055 O O . ALA F 1 151 ? 27.960 73.517 127.587 1.00 32.63 148 ALA F O 1
ATOM 7057 N N . GLU F 1 152 ? 30.067 74.074 128.049 1.00 32.79 149 GLU F N 1
ATOM 7058 C CA . GLU F 1 152 ? 29.998 75.315 127.310 1.00 33.47 149 GLU F CA 1
ATOM 7059 C C . GLU F 1 152 ? 29.892 75.077 125.811 1.00 31.54 149 GLU F C 1
ATOM 7060 O O . GLU F 1 152 ? 29.140 75.762 125.146 1.00 30.05 149 GLU F O 1
ATOM 7066 N N . GLN F 1 153 ? 30.641 74.115 125.268 1.00 29.84 150 GLN F N 1
ATOM 7067 C CA . GLN F 1 153 ? 30.572 73.902 123.818 1.00 28.21 150 GLN F CA 1
ATOM 7068 C C . GLN F 1 153 ? 29.200 73.336 123.459 1.00 26.36 150 GLN F C 1
ATOM 7069 O O . GLN F 1 153 ? 28.683 73.637 122.418 1.00 25.70 150 GLN F O 1
ATOM 7075 N N . THR F 1 154 ? 28.631 72.504 124.322 1.00 26.65 151 THR F N 1
ATOM 7076 C CA . THR F 1 154 ? 27.244 72.033 124.161 1.00 26.87 151 THR F CA 1
ATOM 7077 C C . THR F 1 154 ? 26.250 73.190 124.209 1.00 27.64 151 THR F C 1
ATOM 7078 O O . THR F 1 154 ? 25.401 73.307 123.334 1.00 27.57 151 THR F O 1
ATOM 7082 N N . ARG F 1 155 ? 26.390 74.087 125.180 1.00 30.22 152 ARG F N 1
ATOM 7083 C CA . ARG F 1 155 ? 25.488 75.236 125.273 1.00 31.98 152 ARG F CA 1
ATOM 7084 C C . ARG F 1 155 ? 25.549 76.123 124.055 1.00 31.95 152 ARG F C 1
ATOM 7085 O O . ARG F 1 155 ? 24.513 76.614 123.556 1.00 32.32 152 ARG F O 1
ATOM 7093 N N . PHE F 1 156 ? 26.753 76.344 123.541 1.00 31.72 153 PHE F N 1
ATOM 7094 C CA . PHE F 1 156 ? 26.921 77.146 122.333 1.00 31.35 153 PHE F CA 1
ATOM 7095 C C . PHE F 1 156 ? 26.125 76.650 121.127 1.00 29.23 153 PHE F C 1
ATOM 7096 O O . PHE F 1 156 ? 25.612 77.434 120.314 1.00 28.41 153 PHE F O 1
ATOM 7104 N N . VAL F 1 157 ? 26.031 75.328 120.964 1.00 25.80 154 VAL F N 1
ATOM 7105 C CA . VAL F 1 157 ? 25.296 74.801 119.885 1.00 25.17 154 VAL F CA 1
ATOM 7106 C C . VAL F 1 157 ? 23.807 74.946 120.163 1.00 25.11 154 VAL F C 1
ATOM 7107 O O . VAL F 1 157 ? 23.034 75.313 119.306 1.00 25.19 154 VAL F O 1
ATOM 7111 N N . LEU F 1 158 ? 23.420 74.615 121.373 1.00 26.14 155 LEU F N 1
ATOM 7112 C CA . LEU F 1 158 ? 22.003 74.665 121.767 1.00 28.57 155 LEU F CA 1
ATOM 7113 C C . LEU F 1 158 ? 21.432 76.082 121.796 1.00 30.04 155 LEU F C 1
ATOM 7114 O O . LEU F 1 158 ? 20.229 76.283 121.544 1.00 29.06 155 LEU F O 1
ATOM 7119 N N . GLU F 1 159 ? 22.266 77.071 122.054 1.00 33.15 156 GLU F N 1
ATOM 7120 C CA . GLU F 1 159 ? 21.713 78.397 122.292 1.00 36.37 156 GLU F CA 1
ATOM 7121 C C . GLU F 1 159 ? 21.297 79.040 120.988 1.00 38.46 156 GLU F C 1
ATOM 7122 O O . GLU F 1 159 ? 20.429 79.917 121.003 1.00 40.89 156 GLU F O 1
ATOM 7128 N N . ASN F 1 160 ? 21.879 78.594 119.871 1.00 39.57 157 ASN F N 1
ATOM 7129 C CA . ASN F 1 160 ? 21.579 79.125 118.551 1.00 40.92 157 ASN F CA 1
ATOM 7130 C C . ASN F 1 160 ? 21.171 78.000 117.573 1.00 40.39 157 ASN F C 1
ATOM 7131 O O . ASN F 1 160 ? 22.013 77.524 116.791 1.00 41.00 157 ASN F O 1
ATOM 7136 N N . PRO F 1 161 ? 19.891 77.566 117.624 1.00 39.97 158 PRO F N 1
ATOM 7137 C CA . PRO F 1 161 ? 19.477 76.378 116.880 1.00 38.85 158 PRO F CA 1
ATOM 7138 C C . PRO F 1 161 ? 19.121 76.623 115.426 1.00 38.60 158 PRO F C 1
ATOM 7139 O O . PRO F 1 161 ? 19.341 75.760 114.616 1.00 35.94 158 PRO F O 1
ATOM 7143 N N . ASP F 1 162 ? 18.528 77.767 115.095 1.00 39.19 159 ASP F N 1
ATOM 7144 C CA . ASP F 1 162 ? 18.163 78.037 113.708 1.00 40.12 159 ASP F CA 1
ATOM 7145 C C . ASP F 1 162 ? 19.205 79.000 113.118 1.00 40.42 159 ASP F C 1
ATOM 7146 O O . ASP F 1 162 ? 19.337 80.106 113.596 1.00 41.10 159 ASP F O 1
ATOM 7151 N N . PRO F 1 163 ? 19.962 78.561 112.082 1.00 40.18 160 PRO F N 1
ATOM 7152 C CA . PRO F 1 163 ? 21.057 79.364 111.557 1.00 40.54 160 PRO F CA 1
ATOM 7153 C C . PRO F 1 163 ? 20.621 80.491 110.604 1.00 41.42 160 PRO F C 1
ATOM 7154 O O . PRO F 1 163 ? 21.442 81.305 110.239 1.00 41.24 160 PRO F O 1
ATOM 7158 N N . ARG F 1 164 ? 19.359 80.510 110.184 1.00 42.27 161 ARG F N 1
ATOM 7159 C CA . ARG F 1 164 ? 18.880 81.548 109.274 1.00 43.61 161 ARG F CA 1
ATOM 7160 C C . ARG F 1 164 ? 18.843 82.890 110.014 1.00 44.68 161 ARG F C 1
ATOM 7161 O O . ARG F 1 164 ? 18.408 82.952 111.167 1.00 45.11 161 ARG F O 1
ATOM 7169 N N . GLU F 1 165 ? 19.316 83.951 109.363 1.00 44.80 162 GLU F N 1
ATOM 7170 C CA . GLU F 1 165 ? 19.153 85.315 109.877 1.00 45.19 162 GLU F CA 1
ATOM 7171 C C . GLU F 1 165 ? 17.764 85.853 109.471 1.00 44.83 162 GLU F C 1
ATOM 7172 O O . GLU F 1 165 ? 17.095 86.498 110.263 1.00 44.58 162 GLU F O 1
ATOM 7178 N N . HIS F 1 166 ? 17.342 85.551 108.242 1.00 44.09 163 HIS F N 1
ATOM 7179 C CA . HIS F 1 166 ? 16.079 86.034 107.697 1.00 44.62 163 HIS F CA 1
ATOM 7180 C C . HIS F 1 166 ? 15.259 84.875 107.111 1.00 44.79 163 HIS F C 1
ATOM 7181 O O . HIS F 1 166 ? 14.228 85.096 106.469 1.00 44.97 163 HIS F O 1
ATOM 7188 N N . SER G 1 5 ? 41.017 43.661 138.506 1.00 42.70 2 SER G N 1
ATOM 7189 C CA . SER G 1 5 ? 39.884 44.644 138.469 1.00 41.86 2 SER G CA 1
ATOM 7190 C C . SER G 1 5 ? 39.703 45.133 137.031 1.00 39.40 2 SER G C 1
ATOM 7191 O O . SER G 1 5 ? 40.666 45.207 136.313 1.00 39.94 2 SER G O 1
ATOM 7194 N N . VAL G 1 6 ? 38.481 45.488 136.645 1.00 37.60 3 VAL G N 1
ATOM 7195 C CA . VAL G 1 6 ? 38.151 45.831 135.241 1.00 35.19 3 VAL G CA 1
ATOM 7196 C C . VAL G 1 6 ? 38.308 47.347 134.977 1.00 33.14 3 VAL G C 1
ATOM 7197 O O . VAL G 1 6 ? 37.487 48.143 135.403 1.00 32.23 3 VAL G O 1
ATOM 7201 N N . GLN G 1 7 ? 39.360 47.731 134.252 1.00 29.89 4 GLN G N 1
ATOM 7202 C CA . GLN G 1 7 ? 39.671 49.135 134.035 1.00 28.83 4 GLN G CA 1
ATOM 7203 C C . GLN G 1 7 ? 39.522 49.568 132.576 1.00 26.12 4 GLN G C 1
ATOM 7204 O O . GLN G 1 7 ? 39.503 50.757 132.310 1.00 25.52 4 GLN G O 1
ATOM 7210 N N . VAL G 1 8 ? 39.397 48.597 131.678 1.00 25.53 5 VAL G N 1
ATOM 7211 C CA . VAL G 1 8 ? 39.293 48.831 130.227 1.00 24.65 5 VAL G CA 1
ATOM 7212 C C . VAL G 1 8 ? 38.024 48.169 129.655 1.00 24.58 5 VAL G C 1
ATOM 7213 O O . VAL G 1 8 ? 37.752 46.985 129.895 1.00 25.48 5 VAL G O 1
ATOM 7217 N N . GLY G 1 9 ? 37.247 48.963 128.923 1.00 23.81 6 GLY G N 1
ATOM 7218 C CA . GLY G 1 9 ? 36.117 48.476 128.130 1.00 23.09 6 GLY G CA 1
ATOM 7219 C C . GLY G 1 9 ? 36.590 48.385 126.695 1.00 22.49 6 GLY G C 1
ATOM 7220 O O . GLY G 1 9 ? 37.042 49.361 126.151 1.00 23.76 6 GLY G O 1
ATOM 7221 N N . VAL G 1 10 ? 36.552 47.177 126.130 1.00 22.44 7 VAL G N 1
ATOM 7222 C CA . VAL G 1 10 ? 36.843 46.916 124.726 1.00 21.55 7 VAL G CA 1
ATOM 7223 C C . VAL G 1 10 ? 35.515 46.638 124.025 1.00 22.01 7 VAL G C 1
ATOM 7224 O O . VAL G 1 10 ? 34.770 45.697 124.401 1.00 22.79 7 VAL G O 1
ATOM 7228 N N . ILE G 1 11 ? 35.163 47.509 123.079 1.00 20.34 8 ILE G N 1
ATOM 7229 C CA . ILE G 1 11 ? 33.908 47.372 122.391 1.00 19.12 8 ILE G CA 1
ATOM 7230 C C . ILE G 1 11 ? 34.143 47.347 120.904 1.00 18.92 8 ILE G C 1
ATOM 7231 O O . ILE G 1 11 ? 35.151 47.873 120.413 1.00 18.59 8 ILE G O 1
ATOM 7244 N N . GLY G 1 13 ? 31.973 47.170 116.864 1.00 21.43 10 GLY G N 1
ATOM 7245 C CA . GLY G 1 13 ? 30.703 47.351 116.188 1.00 22.44 10 GLY G CA 1
ATOM 7246 C C . GLY G 1 13 ? 29.947 46.083 115.822 1.00 23.93 10 GLY G C 1
ATOM 7247 O O . GLY G 1 13 ? 28.742 46.112 115.772 1.00 25.81 10 GLY G O 1
ATOM 7248 N N . SER G 1 14 ? 30.650 44.993 115.524 1.00 25.12 11 SER G N 1
ATOM 7249 C CA . SER G 1 14 ? 30.023 43.733 115.191 1.00 26.67 11 SER G CA 1
ATOM 7250 C C . SER G 1 14 ? 30.960 42.578 115.571 1.00 26.84 11 SER G C 1
ATOM 7251 O O . SER G 1 14 ? 32.178 42.766 115.687 1.00 24.95 11 SER G O 1
ATOM 7254 N N . LYS G 1 15 ? 30.380 41.389 115.735 1.00 28.76 12 LYS G N 1
ATOM 7255 C CA . LYS G 1 15 ? 31.145 40.151 115.966 1.00 30.59 12 LYS G CA 1
ATOM 7256 C C . LYS G 1 15 ? 32.260 39.954 114.938 1.00 30.42 12 LYS G C 1
ATOM 7257 O O . LYS G 1 15 ? 33.296 39.369 115.260 1.00 30.38 12 LYS G O 1
ATOM 7263 N N . SER G 1 16 ? 32.033 40.387 113.704 1.00 29.77 13 SER G N 1
ATOM 7264 C CA . SER G 1 16 ? 33.034 40.210 112.641 1.00 30.81 13 SER G CA 1
ATOM 7265 C C . SER G 1 16 ? 34.326 41.008 112.924 1.00 29.65 13 SER G C 1
ATOM 7266 O O . SER G 1 16 ? 35.360 40.743 112.328 1.00 31.05 13 SER G O 1
ATOM 7269 N N . ASP G 1 17 ? 34.257 41.980 113.827 1.00 27.54 14 ASP G N 1
ATOM 7270 C CA . ASP G 1 17 ? 35.440 42.731 114.256 1.00 26.48 14 ASP G CA 1
ATOM 7271 C C . ASP G 1 17 ? 36.342 41.989 115.259 1.00 25.66 14 ASP G C 1
ATOM 7272 O O . ASP G 1 17 ? 37.460 42.463 115.550 1.00 24.16 14 ASP G O 1
ATOM 7277 N N . TRP G 1 18 ? 35.872 40.851 115.791 1.00 26.13 15 TRP G N 1
ATOM 7278 C CA . TRP G 1 18 ? 36.594 40.124 116.833 1.00 26.96 15 TRP G CA 1
ATOM 7279 C C . TRP G 1 18 ? 37.964 39.580 116.410 1.00 27.38 15 TRP G C 1
ATOM 7280 O O . TRP G 1 18 ? 38.871 39.501 117.235 1.00 26.61 15 TRP G O 1
ATOM 7291 N N . SER G 1 19 ? 38.138 39.201 115.143 1.00 27.75 16 SER G N 1
ATOM 7292 C CA . SER G 1 19 ? 39.449 38.680 114.723 1.00 28.74 16 SER G CA 1
ATOM 7293 C C . SER G 1 19 ? 40.490 39.784 114.865 1.00 28.52 16 SER G C 1
ATOM 7294 O O . SER G 1 19 ? 41.665 39.514 115.084 1.00 28.55 16 SER G O 1
ATOM 7297 N N . THR G 1 20 ? 40.057 41.039 114.764 1.00 26.61 17 THR G N 1
ATOM 7298 C CA . THR G 1 20 ? 40.955 42.174 115.012 1.00 25.96 17 THR G CA 1
ATOM 7299 C C . THR G 1 20 ? 41.083 42.507 116.491 1.00 25.55 17 THR G C 1
ATOM 7300 O O . THR G 1 20 ? 42.188 42.612 117.009 1.00 25.17 17 THR G O 1
ATOM 7312 N N . LYS G 1 22 ? 40.432 40.817 119.197 1.00 23.79 19 LYS G N 1
ATOM 7313 C CA . LYS G 1 22 ? 41.003 39.789 120.068 1.00 24.88 19 LYS G CA 1
ATOM 7314 C C . LYS G 1 22 ? 42.498 40.033 120.306 1.00 25.14 19 LYS G C 1
ATOM 7315 O O . LYS G 1 22 ? 43.042 39.650 121.347 1.00 24.35 19 LYS G O 1
ATOM 7321 N N . GLU G 1 23 ? 43.150 40.709 119.354 1.00 24.60 20 GLU G N 1
ATOM 7322 C CA . GLU G 1 23 ? 44.574 41.006 119.468 1.00 24.66 20 GLU G CA 1
ATOM 7323 C C . GLU G 1 23 ? 44.875 42.111 120.485 1.00 24.10 20 GLU G C 1
ATOM 7324 O O . GLU G 1 23 ? 45.923 42.115 121.117 1.00 24.14 20 GLU G O 1
ATOM 7330 N N . CYS G 1 24 ? 43.938 43.049 120.635 1.00 23.50 21 CYS G N 1
ATOM 7331 C CA . CYS G 1 24 ? 43.963 43.984 121.730 1.00 24.63 21 CYS G CA 1
ATOM 7332 C C . CYS G 1 24 ? 43.823 43.237 123.078 1.00 24.35 21 CYS G C 1
ATOM 7333 O O . CYS G 1 24 ? 44.691 43.314 123.947 1.00 25.98 21 CYS G O 1
ATOM 7336 N N . CYS G 1 25 ? 42.735 42.491 123.236 1.00 25.47 22 CYS G N 1
ATOM 7337 C CA . CYS G 1 25 ? 42.478 41.715 124.448 1.00 26.33 22 CYS G CA 1
ATOM 7338 C C . CYS G 1 25 ? 43.662 40.791 124.846 1.00 27.01 22 CYS G C 1
ATOM 7339 O O . CYS G 1 25 ? 43.953 40.668 126.039 1.00 26.45 22 CYS G O 1
ATOM 7342 N N . ASP G 1 26 ? 44.349 40.182 123.875 1.00 26.84 23 ASP G N 1
ATOM 7343 C CA . ASP G 1 26 ? 45.515 39.345 124.164 1.00 28.54 23 ASP G CA 1
ATOM 7344 C C . ASP G 1 26 ? 46.641 40.148 124.830 1.00 28.58 23 ASP G C 1
ATOM 7345 O O . ASP G 1 26 ? 47.331 39.662 125.742 1.00 28.91 23 ASP G O 1
ATOM 7350 N N . ILE G 1 27 ? 46.873 41.370 124.357 1.00 27.18 24 ILE G N 1
ATOM 7351 C CA . ILE G 1 27 ? 47.907 42.171 124.967 1.00 26.18 24 ILE G CA 1
ATOM 7352 C C . ILE G 1 27 ? 47.489 42.605 126.373 1.00 25.03 24 ILE G C 1
ATOM 7353 O O . ILE G 1 27 ? 48.304 42.572 127.324 1.00 25.19 24 ILE G O 1
ATOM 7358 N N . LEU G 1 28 ? 46.213 42.960 126.532 1.00 24.20 25 LEU G N 1
ATOM 7359 C CA . LEU G 1 28 ? 45.699 43.341 127.855 1.00 24.56 25 LEU G CA 1
ATOM 7360 C C . LEU G 1 28 ? 45.881 42.172 128.822 1.00 25.93 25 LEU G C 1
ATOM 7361 O O . LEU G 1 28 ? 46.358 42.387 129.936 1.00 26.63 25 LEU G O 1
ATOM 7366 N N . ASP G 1 29 ? 45.560 40.955 128.380 1.00 26.65 26 ASP G N 1
ATOM 7367 C CA . ASP G 1 29 ? 45.784 39.741 129.186 1.00 29.05 26 ASP G CA 1
ATOM 7368 C C . ASP G 1 29 ? 47.227 39.615 129.579 1.00 29.34 26 ASP G C 1
ATOM 7369 O O . ASP G 1 29 ? 47.542 39.323 130.736 1.00 30.03 26 ASP G O 1
ATOM 7374 N N . ASN G 1 30 ? 48.117 39.793 128.606 1.00 29.67 27 ASN G N 1
ATOM 7375 C CA . ASN G 1 30 ? 49.546 39.626 128.849 1.00 30.60 27 ASN G CA 1
ATOM 7376 C C . ASN G 1 30 ? 50.077 40.639 129.863 1.00 30.15 27 ASN G C 1
ATOM 7377 O O . ASN G 1 30 ? 51.003 40.339 130.618 1.00 30.16 27 ASN G O 1
ATOM 7382 N N . LEU G 1 31 ? 49.497 41.837 129.879 1.00 28.17 28 LEU G N 1
ATOM 7383 C CA . LEU G 1 31 ? 49.919 42.877 130.805 1.00 27.98 28 LEU G CA 1
ATOM 7384 C C . LEU G 1 31 ? 49.188 42.846 132.147 1.00 28.33 28 LEU G C 1
ATOM 7385 O O . LEU G 1 31 ? 49.380 43.752 132.954 1.00 29.24 28 LEU G O 1
ATOM 7390 N N . GLY G 1 32 ? 48.336 41.841 132.363 1.00 29.04 29 GLY G N 1
ATOM 7391 C CA . GLY G 1 32 ? 47.511 41.757 133.564 1.00 30.51 29 GLY G CA 1
ATOM 7392 C C . GLY G 1 32 ? 46.510 42.887 133.782 1.00 29.97 29 GLY G C 1
ATOM 7393 O O . GLY G 1 32 ? 46.201 43.228 134.922 1.00 30.54 29 GLY G O 1
ATOM 7394 N N . ILE G 1 33 ? 45.955 43.427 132.703 1.00 29.20 30 ILE G N 1
ATOM 7395 C CA . ILE G 1 33 ? 44.975 44.515 132.789 1.00 28.60 30 ILE G CA 1
ATOM 7396 C C . ILE G 1 33 ? 43.601 43.870 132.655 1.00 29.02 30 ILE G C 1
ATOM 7397 O O . ILE G 1 33 ? 43.370 43.143 131.695 1.00 28.87 30 ILE G O 1
ATOM 7402 N N . GLY G 1 34 ? 42.726 44.120 133.636 1.00 28.66 31 GLY G N 1
ATOM 7403 C CA . GLY G 1 34 ? 41.366 43.642 133.601 1.00 28.62 31 GLY G CA 1
ATOM 7404 C C . GLY G 1 34 ? 40.519 44.434 132.621 1.00 28.08 31 GLY G C 1
ATOM 7405 O O . GLY G 1 34 ? 40.660 45.674 132.501 1.00 27.08 31 GLY G O 1
ATOM 7406 N N . TYR G 1 35 ? 39.680 43.716 131.889 1.00 26.98 32 TYR G N 1
ATOM 7407 C CA . TYR G 1 35 ? 38.838 44.328 130.881 1.00 26.24 32 TYR G CA 1
ATOM 7408 C C . TYR G 1 35 ? 37.547 43.554 130.706 1.00 27.56 32 TYR G C 1
ATOM 7409 O O . TYR G 1 35 ? 37.422 42.408 131.162 1.00 26.82 32 TYR G O 1
ATOM 7418 N N . GLU G 1 36 ? 36.584 44.213 130.067 1.00 27.01 33 GLU G N 1
ATOM 7419 C CA . GLU G 1 36 ? 35.370 43.587 129.578 1.00 27.78 33 GLU G CA 1
ATOM 7420 C C . GLU G 1 36 ? 35.336 43.804 128.064 1.00 28.60 33 GLU G C 1
ATOM 7421 O O . GLU G 1 36 ? 35.950 44.741 127.549 1.00 26.36 33 GLU G O 1
ATOM 7427 N N . CYS G 1 37 ? 34.647 42.906 127.359 1.00 29.28 34 CYS G N 1
ATOM 7428 C CA . CYS G 1 37 ? 34.544 42.977 125.911 1.00 30.86 34 CYS G CA 1
ATOM 7429 C C . CYS G 1 37 ? 33.102 42.763 125.505 1.00 29.14 34 CYS G C 1
ATOM 7430 O O . CYS G 1 37 ? 32.420 41.868 125.997 1.00 27.55 34 CYS G O 1
ATOM 7433 N N . GLU G 1 38 ? 32.630 43.605 124.600 1.00 26.99 35 GLU G N 1
ATOM 7434 C CA . GLU G 1 38 ? 31.237 43.561 124.221 1.00 27.96 35 GLU G CA 1
ATOM 7435 C C . GLU G 1 38 ? 31.074 44.057 122.800 1.00 26.15 35 GLU G C 1
ATOM 7436 O O . GLU G 1 38 ? 31.855 44.891 122.349 1.00 24.91 35 GLU G O 1
ATOM 7442 N N . VAL G 1 39 ? 30.049 43.568 122.124 1.00 25.13 36 VAL G N 1
ATOM 7443 C CA . VAL G 1 39 ? 29.667 44.084 120.816 1.00 24.23 36 VAL G CA 1
ATOM 7444 C C . VAL G 1 39 ? 28.606 45.158 121.055 1.00 24.50 36 VAL G C 1
ATOM 7445 O O . VAL G 1 39 ? 27.547 44.909 121.700 1.00 24.70 36 VAL G O 1
ATOM 7449 N N . VAL G 1 40 ? 28.915 46.358 120.584 1.00 22.81 37 VAL G N 1
ATOM 7450 C CA . VAL G 1 40 ? 28.070 47.559 120.766 1.00 24.07 37 VAL G CA 1
ATOM 7451 C C . VAL G 1 40 ? 28.065 48.208 119.405 1.00 23.46 37 VAL G C 1
ATOM 7452 O O . VAL G 1 40 ? 29.084 48.749 118.968 1.00 24.22 37 VAL G O 1
ATOM 7456 N N . SER G 1 41 ? 26.943 48.135 118.708 1.00 22.75 38 SER G N 1
ATOM 7457 C CA . SER G 1 41 ? 26.828 48.687 117.367 1.00 22.08 38 SER G CA 1
ATOM 7458 C C . SER G 1 41 ? 26.293 50.117 117.433 1.00 21.94 38 SER G C 1
ATOM 7459 O O . SER G 1 41 ? 25.236 50.345 117.985 1.00 22.84 38 SER G O 1
ATOM 7462 N N . ALA G 1 42 ? 27.012 51.074 116.833 1.00 21.10 39 ALA G N 1
ATOM 7463 C CA . ALA G 1 42 ? 26.547 52.473 116.782 1.00 21.07 39 ALA G CA 1
ATOM 7464 C C . ALA G 1 42 ? 25.247 52.601 116.021 1.00 19.90 39 ALA G C 1
ATOM 7465 O O . ALA G 1 42 ? 24.358 53.349 116.399 1.00 20.24 39 ALA G O 1
ATOM 7467 N N . HIS G 1 43 ? 25.110 51.842 114.943 1.00 21.60 40 HIS G N 1
ATOM 7468 C CA . HIS G 1 43 ? 23.924 51.923 114.090 1.00 22.56 40 HIS G CA 1
ATOM 7469 C C . HIS G 1 43 ? 22.780 50.962 114.380 1.00 21.74 40 HIS G C 1
ATOM 7470 O O . HIS G 1 43 ? 21.645 51.342 114.172 1.00 23.27 40 HIS G O 1
ATOM 7477 N N . ARG G 1 44 ? 23.080 49.734 114.832 1.00 20.82 41 ARG G N 1
ATOM 7478 C CA . ARG G 1 44 ? 22.076 48.778 115.208 1.00 21.31 41 ARG G CA 1
ATOM 7479 C C . ARG G 1 44 ? 21.637 48.833 116.673 1.00 21.79 41 ARG G C 1
ATOM 7480 O O . ARG G 1 44 ? 20.513 48.435 116.985 1.00 20.72 41 ARG G O 1
ATOM 7488 N N . THR G 1 45 ? 22.467 49.389 117.558 1.00 21.51 42 THR G N 1
ATOM 7489 C CA . THR G 1 45 ? 22.112 49.432 119.013 1.00 21.04 42 THR G CA 1
ATOM 7490 C C . THR G 1 45 ? 22.521 50.808 119.542 1.00 20.26 42 THR G C 1
ATOM 7491 O O . THR G 1 45 ? 23.312 50.895 120.475 1.00 22.33 42 THR G O 1
ATOM 7495 N N . PRO G 1 46 ? 21.967 51.869 118.945 1.00 19.33 43 PRO G N 1
ATOM 7496 C CA . PRO G 1 46 ? 22.405 53.208 119.354 1.00 18.73 43 PRO G CA 1
ATOM 7497 C C . PRO G 1 46 ? 22.106 53.505 120.810 1.00 19.62 43 PRO G C 1
ATOM 7498 O O . PRO G 1 46 ? 22.940 54.094 121.477 1.00 19.59 43 PRO G O 1
ATOM 7502 N N . ASP G 1 47 ? 20.942 53.074 121.316 1.00 20.83 44 ASP G N 1
ATOM 7503 C CA . ASP G 1 47 ? 20.612 53.358 122.731 1.00 22.21 44 ASP G CA 1
ATOM 7504 C C . ASP G 1 47 ? 21.542 52.622 123.705 1.00 22.23 44 ASP G C 1
ATOM 7505 O O . ASP G 1 47 ? 22.020 53.191 124.725 1.00 22.21 44 ASP G O 1
ATOM 7510 N N . LYS G 1 48 ? 21.828 51.353 123.416 1.00 21.72 45 LYS G N 1
ATOM 7511 C CA . LYS G 1 48 ? 22.804 50.619 124.201 1.00 22.54 45 LYS G CA 1
ATOM 7512 C C . LYS G 1 48 ? 24.190 51.251 124.189 1.00 21.72 45 LYS G C 1
ATOM 7513 O O . LYS G 1 48 ? 24.886 51.264 125.205 1.00 22.83 45 LYS G O 1
ATOM 7527 N N . PHE G 1 50 ? 24.831 54.605 123.805 1.00 20.54 47 PHE G N 1
ATOM 7528 C CA . PHE G 1 50 ? 24.789 55.786 124.690 1.00 20.01 47 PHE G CA 1
ATOM 7529 C C . PHE G 1 50 ? 24.827 55.337 126.160 1.00 21.55 47 PHE G C 1
ATOM 7530 O O . PHE G 1 50 ? 25.522 55.932 126.972 1.00 21.97 47 PHE G O 1
ATOM 7538 N N . ASP G 1 51 ? 24.084 54.283 126.473 1.00 21.75 48 ASP G N 1
ATOM 7539 C CA . ASP G 1 51 ? 24.012 53.781 127.842 1.00 23.64 48 ASP G CA 1
ATOM 7540 C C . ASP G 1 51 ? 25.367 53.312 128.318 1.00 23.95 48 ASP G C 1
ATOM 7541 O O . ASP G 1 51 ? 25.792 53.660 129.421 1.00 23.78 48 ASP G O 1
ATOM 7546 N N . TYR G 1 52 ? 26.041 52.529 127.477 1.00 23.21 49 TYR G N 1
ATOM 7547 C CA . TYR G 1 52 ? 27.361 52.011 127.783 1.00 22.82 49 TYR G CA 1
ATOM 7548 C C . TYR G 1 52 ? 28.354 53.144 128.087 1.00 22.22 49 TYR G C 1
ATOM 7549 O O . TYR G 1 52 ? 29.080 53.125 129.070 1.00 22.52 49 TYR G O 1
ATOM 7558 N N . ALA G 1 53 ? 28.369 54.144 127.217 1.00 21.46 50 ALA G N 1
ATOM 7559 C CA . ALA G 1 53 ? 29.258 55.281 127.350 1.00 22.01 50 ALA G CA 1
ATOM 7560 C C . ALA G 1 53 ? 28.957 56.091 128.608 1.00 22.45 50 ALA G C 1
ATOM 7561 O O . ALA G 1 53 ? 29.871 56.454 129.342 1.00 22.92 50 ALA G O 1
ATOM 7563 N N . GLU G 1 54 ? 27.689 56.406 128.816 1.00 23.64 51 GLU G N 1
ATOM 7564 C CA . GLU G 1 54 ? 27.230 57.224 129.969 1.00 25.28 51 GLU G CA 1
ATOM 7565 C C . GLU G 1 54 ? 27.654 56.679 131.317 1.00 24.13 51 GLU G C 1
ATOM 7566 O O . GLU G 1 54 ? 27.988 57.439 132.215 1.00 24.93 51 GLU G O 1
ATOM 7572 N N . THR G 1 55 ? 27.631 55.358 131.467 1.00 23.06 52 THR G N 1
ATOM 7573 C CA . THR G 1 55 ? 27.895 54.742 132.753 1.00 23.47 52 THR G CA 1
ATOM 7574 C C . THR G 1 55 ? 29.308 54.195 132.915 1.00 22.51 52 THR G C 1
ATOM 7575 O O . THR G 1 55 ? 29.663 53.677 133.999 1.00 22.67 52 THR G O 1
ATOM 7579 N N . ALA G 1 56 ? 30.120 54.257 131.847 1.00 21.39 53 ALA G N 1
ATOM 7580 C CA . ALA G 1 56 ? 31.453 53.668 131.898 1.00 21.09 53 ALA G CA 1
ATOM 7581 C C . ALA G 1 56 ? 32.270 54.127 133.105 1.00 22.33 53 ALA G C 1
ATOM 7582 O O . ALA G 1 56 ? 32.842 53.296 133.793 1.00 22.40 53 ALA G O 1
ATOM 7584 N N . LYS G 1 57 ? 32.357 55.439 133.324 1.00 22.11 54 LYS G N 1
ATOM 7585 C CA . LYS G 1 57 ? 33.193 55.979 134.417 1.00 25.33 54 LYS G CA 1
ATOM 7586 C C . LYS G 1 57 ? 32.652 55.483 135.773 1.00 26.17 54 LYS G C 1
ATOM 7587 O O . LYS G 1 57 ? 33.405 55.019 136.636 1.00 26.89 54 LYS G O 1
ATOM 7593 N N . GLU G 1 58 ? 31.341 55.515 135.923 1.00 26.75 55 GLU G N 1
ATOM 7594 C CA . GLU G 1 58 ? 30.731 55.075 137.193 1.00 28.50 55 GLU G CA 1
ATOM 7595 C C . GLU G 1 58 ? 30.828 53.560 137.417 1.00 28.03 55 GLU G C 1
ATOM 7596 O O . GLU G 1 58 ? 30.732 53.096 138.556 1.00 29.79 55 GLU G O 1
ATOM 7602 N N . ARG G 1 59 ? 31.065 52.803 136.351 1.00 26.35 56 ARG G N 1
ATOM 7603 C CA . ARG G 1 59 ? 31.312 51.372 136.451 1.00 26.32 56 ARG G CA 1
ATOM 7604 C C . ARG G 1 59 ? 32.794 51.039 136.698 1.00 25.85 56 ARG G C 1
ATOM 7605 O O . ARG G 1 59 ? 33.162 49.874 136.795 1.00 27.40 56 ARG G O 1
ATOM 7613 N N . GLY G 1 60 ? 33.631 52.059 136.805 1.00 24.78 57 GLY G N 1
ATOM 7614 C CA . GLY G 1 60 ? 35.024 51.870 137.166 1.00 24.70 57 GLY G CA 1
ATOM 7615 C C . GLY G 1 60 ? 35.980 51.804 135.995 1.00 24.08 57 GLY G C 1
ATOM 7616 O O . GLY G 1 60 ? 37.163 51.593 136.180 1.00 24.83 57 GLY G O 1
ATOM 7617 N N . LEU G 1 61 ? 35.460 51.927 134.782 1.00 23.20 58 LEU G N 1
ATOM 7618 C CA . LEU G 1 61 ? 36.331 51.904 133.628 1.00 22.76 58 LEU G CA 1
ATOM 7619 C C . LEU G 1 61 ? 37.136 53.205 133.577 1.00 22.88 58 LEU G C 1
ATOM 7620 O O . LEU G 1 61 ? 36.640 54.296 133.928 1.00 22.88 58 LEU G O 1
ATOM 7625 N N . LYS G 1 62 ? 38.370 53.075 133.108 1.00 23.05 59 LYS G N 1
ATOM 7626 C CA . LYS G 1 62 ? 39.279 54.198 132.986 1.00 23.98 59 LYS G CA 1
ATOM 7627 C C . LYS G 1 62 ? 39.590 54.560 131.525 1.00 22.11 59 LYS G C 1
ATOM 7628 O O . LYS G 1 62 ? 39.981 55.676 131.243 1.00 22.41 59 LYS G O 1
ATOM 7634 N N . VAL G 1 63 ? 39.456 53.596 130.633 1.00 21.40 60 VAL G N 1
ATOM 7635 C CA . VAL G 1 63 ? 39.722 53.769 129.199 1.00 20.80 60 VAL G CA 1
ATOM 7636 C C . VAL G 1 63 ? 38.769 52.886 128.413 1.00 20.55 60 VAL G C 1
ATOM 7637 O O . VAL G 1 63 ? 38.428 51.794 128.858 1.00 20.78 60 VAL G O 1
ATOM 7641 N N . ILE G 1 64 ? 38.280 53.392 127.285 1.00 19.26 61 ILE G N 1
ATOM 7642 C CA . ILE G 1 64 ? 37.473 52.631 126.374 1.00 18.74 61 ILE G CA 1
ATOM 7643 C C . ILE G 1 64 ? 38.252 52.493 125.078 1.00 19.17 61 ILE G C 1
ATOM 7644 O O . ILE G 1 64 ? 38.739 53.480 124.555 1.00 18.40 61 ILE G O 1
ATOM 7649 N N . ILE G 1 65 ? 38.321 51.270 124.574 1.00 18.68 62 ILE G N 1
ATOM 7650 C CA . ILE G 1 65 ? 38.922 50.955 123.302 1.00 18.97 62 ILE G CA 1
ATOM 7651 C C . ILE G 1 65 ? 37.818 50.475 122.379 1.00 18.67 62 ILE G C 1
ATOM 7652 O O . ILE G 1 65 ? 37.148 49.435 122.667 1.00 19.24 62 ILE G O 1
ATOM 7657 N N . ALA G 1 66 ? 37.580 51.250 121.312 1.00 18.57 63 ALA G N 1
ATOM 7658 C CA . ALA G 1 66 ? 36.469 50.989 120.377 1.00 17.86 63 ALA G CA 1
ATOM 7659 C C . ALA G 1 66 ? 36.957 50.714 118.963 1.00 19.04 63 ALA G C 1
ATOM 7660 O O . ALA G 1 66 ? 37.684 51.514 118.377 1.00 19.14 63 ALA G O 1
ATOM 7662 N N . GLY G 1 67 ? 36.552 49.568 118.428 1.00 18.95 64 GLY G N 1
ATOM 7663 C CA . GLY G 1 67 ? 36.857 49.219 117.053 1.00 19.40 64 GLY G CA 1
ATOM 7664 C C . GLY G 1 67 ? 35.656 49.192 116.131 1.00 20.59 64 GLY G C 1
ATOM 7665 O O . GLY G 1 67 ? 34.577 48.668 116.485 1.00 19.85 64 GLY G O 1
ATOM 7666 N N . ALA G 1 68 ? 35.812 49.750 114.921 1.00 20.34 65 ALA G N 1
ATOM 7667 C CA . ALA G 1 68 ? 34.773 49.628 113.931 1.00 20.37 65 ALA G CA 1
ATOM 7668 C C . ALA G 1 68 ? 35.360 49.801 112.529 1.00 21.75 65 ALA G C 1
ATOM 7669 O O . ALA G 1 68 ? 36.398 50.466 112.372 1.00 20.99 65 ALA G O 1
ATOM 7671 N N . GLY G 1 69 ? 34.597 49.326 111.542 1.00 21.53 66 GLY G N 1
ATOM 7672 C CA . GLY G 1 69 ? 34.940 49.398 110.112 1.00 23.27 66 GLY G CA 1
ATOM 7673 C C . GLY G 1 69 ? 34.025 50.323 109.302 1.00 23.29 66 GLY G C 1
ATOM 7674 O O . GLY G 1 69 ? 32.969 50.755 109.774 1.00 21.80 66 GLY G O 1
ATOM 7675 N N . GLY G 1 70 ? 34.453 50.658 108.090 1.00 23.94 67 GLY G N 1
ATOM 7676 C CA . GLY G 1 70 ? 33.595 51.355 107.158 1.00 23.64 67 GLY G CA 1
ATOM 7677 C C . GLY G 1 70 ? 33.370 52.761 107.618 1.00 22.79 67 GLY G C 1
ATOM 7678 O O . GLY G 1 70 ? 34.316 53.457 108.021 1.00 22.45 67 GLY G O 1
ATOM 7679 N N . ALA G 1 71 ? 32.099 53.172 107.589 1.00 22.64 68 ALA G N 1
ATOM 7680 C CA . ALA G 1 71 ? 31.692 54.458 108.171 1.00 22.34 68 ALA G CA 1
ATOM 7681 C C . ALA G 1 71 ? 31.682 54.149 109.655 1.00 21.54 68 ALA G C 1
ATOM 7682 O O . ALA G 1 71 ? 30.662 53.694 110.242 1.00 21.79 68 ALA G O 1
ATOM 7684 N N . ALA G 1 72 ? 32.838 54.340 110.268 1.00 19.16 69 ALA G N 1
ATOM 7685 C CA . ALA G 1 72 ? 33.076 53.867 111.653 1.00 19.98 69 ALA G CA 1
ATOM 7686 C C . ALA G 1 72 ? 32.760 54.980 112.627 1.00 20.44 69 ALA G C 1
ATOM 7687 O O . ALA G 1 72 ? 33.560 55.879 112.808 1.00 22.08 69 ALA G O 1
ATOM 7689 N N . HIS G 1 73 ? 31.549 54.969 113.170 1.00 18.90 70 HIS G N 1
ATOM 7690 C CA . HIS G 1 73 ? 31.099 55.989 114.082 1.00 19.17 70 HIS G CA 1
ATOM 7691 C C . HIS G 1 73 ? 31.172 55.626 115.569 1.00 19.17 70 HIS G C 1
ATOM 7692 O O . HIS G 1 73 ? 31.040 56.500 116.399 1.00 20.27 70 HIS G O 1
ATOM 7699 N N . LEU G 1 74 ? 31.373 54.355 115.901 1.00 18.95 71 LEU G N 1
ATOM 7700 C CA . LEU G 1 74 ? 31.347 53.920 117.288 1.00 18.72 71 LEU G CA 1
ATOM 7701 C C . LEU G 1 74 ? 32.325 54.663 118.199 1.00 18.91 71 LEU G C 1
ATOM 7702 O O . LEU G 1 74 ? 31.913 55.205 119.216 1.00 17.56 71 LEU G O 1
ATOM 7707 N N . PRO G 1 75 ? 33.615 54.762 117.823 1.00 18.56 72 PRO G N 1
ATOM 7708 C CA . PRO G 1 75 ? 34.523 55.516 118.708 1.00 17.23 72 PRO G CA 1
ATOM 7709 C C . PRO G 1 75 ? 34.147 56.966 118.988 1.00 18.34 72 PRO G C 1
ATOM 7710 O O . PRO G 1 75 ? 34.177 57.415 120.166 1.00 17.60 72 PRO G O 1
ATOM 7714 N N . GLY G 1 76 ? 33.798 57.698 117.949 1.00 17.47 73 GLY G N 1
ATOM 7715 C CA . GLY G 1 76 ? 33.442 59.087 118.115 1.00 18.59 73 GLY G CA 1
ATOM 7716 C C . GLY G 1 76 ? 32.179 59.320 118.924 1.00 18.61 73 GLY G C 1
ATOM 7717 O O . GLY G 1 76 ? 32.068 60.287 119.700 1.00 18.57 73 GLY G O 1
ATOM 7726 N N . VAL G 1 78 ? 30.896 57.242 121.179 1.00 19.07 75 VAL G N 1
ATOM 7727 C CA . VAL G 1 78 ? 31.173 56.899 122.567 1.00 19.76 75 VAL G CA 1
ATOM 7728 C C . VAL G 1 78 ? 31.877 58.078 123.243 1.00 19.04 75 VAL G C 1
ATOM 7729 O O . VAL G 1 78 ? 31.520 58.500 124.351 1.00 19.47 75 VAL G O 1
ATOM 7733 N N . ALA G 1 79 ? 32.884 58.612 122.565 1.00 18.48 76 ALA G N 1
ATOM 7734 C CA . ALA G 1 79 ? 33.634 59.769 123.061 1.00 17.67 76 ALA G CA 1
ATOM 7735 C C . ALA G 1 79 ? 32.760 60.983 123.352 1.00 18.07 76 ALA G C 1
ATOM 7736 O O . ALA G 1 79 ? 33.042 61.731 124.286 1.00 19.34 76 ALA G O 1
ATOM 7738 N N . ALA G 1 80 ? 31.676 61.135 122.582 1.00 18.46 77 ALA G N 1
ATOM 7739 C CA . ALA G 1 80 ? 30.711 62.191 122.761 1.00 18.24 77 ALA G CA 1
ATOM 7740 C C . ALA G 1 80 ? 29.926 62.092 124.076 1.00 19.94 77 ALA G C 1
ATOM 7741 O O . ALA G 1 80 ? 29.415 63.089 124.574 1.00 20.62 77 ALA G O 1
ATOM 7743 N N . LYS G 1 81 ? 29.832 60.883 124.611 1.00 20.00 78 LYS G N 1
ATOM 7744 C CA . LYS G 1 81 ? 28.970 60.564 125.748 1.00 21.36 78 LYS G CA 1
ATOM 7745 C C . LYS G 1 81 ? 29.710 60.081 126.994 1.00 22.49 78 LYS G C 1
ATOM 7746 O O . LYS G 1 81 ? 29.054 59.702 127.974 1.00 23.13 78 LYS G O 1
ATOM 7752 N N . THR G 1 82 ? 31.042 60.025 126.956 1.00 20.97 79 THR G N 1
ATOM 7753 C CA . THR G 1 82 ? 31.872 59.803 128.160 1.00 23.13 79 THR G CA 1
ATOM 7754 C C . THR G 1 82 ? 32.997 60.824 128.234 1.00 23.00 79 THR G C 1
ATOM 7755 O O . THR G 1 82 ? 33.516 61.231 127.176 1.00 22.70 79 THR G O 1
ATOM 7759 N N . THR G 1 83 ? 33.426 61.205 129.441 1.00 24.46 80 THR G N 1
ATOM 7760 C CA . THR G 1 83 ? 34.659 62.000 129.559 1.00 25.27 80 THR G CA 1
ATOM 7761 C C . THR G 1 83 ? 35.891 61.146 129.645 1.00 24.22 80 THR G C 1
ATOM 7762 O O . THR G 1 83 ? 36.994 61.686 129.690 1.00 25.17 80 THR G O 1
ATOM 7766 N N . LEU G 1 84 ? 35.752 59.818 129.636 1.00 22.43 81 LEU G N 1
ATOM 7767 C CA . LEU G 1 84 ? 36.918 58.963 129.643 1.00 21.03 81 LEU G CA 1
ATOM 7768 C C . LEU G 1 84 ? 37.673 59.074 128.306 1.00 21.53 81 LEU G C 1
ATOM 7769 O O . LEU G 1 84 ? 37.060 59.376 127.276 1.00 21.01 81 LEU G O 1
ATOM 7774 N N . PRO G 1 85 ? 38.990 58.767 128.311 1.00 21.08 82 PRO G N 1
ATOM 7775 C CA . PRO G 1 85 ? 39.726 58.648 127.062 1.00 20.74 82 PRO G CA 1
ATOM 7776 C C . PRO G 1 85 ? 39.191 57.492 126.220 1.00 20.80 82 PRO G C 1
ATOM 7777 O O . PRO G 1 85 ? 39.060 56.367 126.733 1.00 20.56 82 PRO G O 1
ATOM 7781 N N . VAL G 1 86 ? 38.894 57.768 124.936 1.00 19.57 83 VAL G N 1
ATOM 7782 C CA . VAL G 1 86 ? 38.450 56.741 124.015 1.00 18.28 83 VAL G CA 1
ATOM 7783 C C . VAL G 1 86 ? 39.539 56.565 122.963 1.00 18.93 83 VAL G C 1
ATOM 7784 O O . VAL G 1 86 ? 39.991 57.546 122.339 1.00 17.64 83 VAL G O 1
ATOM 7788 N N . LEU G 1 87 ? 39.935 55.313 122.786 1.00 16.88 84 LEU G N 1
ATOM 7789 C CA . LEU G 1 87 ? 40.931 54.905 121.819 1.00 18.61 84 LEU G CA 1
ATOM 7790 C C . LEU G 1 87 ? 40.161 54.271 120.661 1.00 19.66 84 LEU G C 1
ATOM 7791 O O . LEU G 1 87 ? 39.302 53.427 120.895 1.00 22.24 84 LEU G O 1
ATOM 7796 N N . GLY G 1 88 ? 40.481 54.672 119.442 1.00 19.01 85 GLY G N 1
ATOM 7797 C CA . GLY G 1 88 ? 39.808 54.166 118.252 1.00 19.58 85 GLY G CA 1
ATOM 7798 C C . GLY G 1 88 ? 40.687 53.290 117.372 1.00 19.49 85 GLY G C 1
ATOM 7799 O O . GLY G 1 88 ? 41.811 53.669 117.035 1.00 20.90 85 GLY G O 1
ATOM 7800 N N . VAL G 1 89 ? 40.160 52.144 116.974 1.00 19.29 86 VAL G N 1
ATOM 7801 C CA . VAL G 1 89 ? 40.887 51.166 116.156 1.00 18.54 86 VAL G CA 1
ATOM 7802 C C . VAL G 1 89 ? 40.129 51.052 114.838 1.00 18.42 86 VAL G C 1
ATOM 7803 O O . VAL G 1 89 ? 38.982 50.584 114.833 1.00 17.41 86 VAL G O 1
ATOM 7807 N N . PRO G 1 90 ? 40.737 51.508 113.731 1.00 17.85 87 PRO G N 1
ATOM 7808 C CA . PRO G 1 90 ? 40.042 51.381 112.445 1.00 18.62 87 PRO G CA 1
ATOM 7809 C C . PRO G 1 90 ? 40.159 49.933 111.956 1.00 19.29 87 PRO G C 1
ATOM 7810 O O . PRO G 1 90 ? 41.247 49.428 111.770 1.00 20.96 87 PRO G O 1
ATOM 7814 N N . VAL G 1 91 ? 39.053 49.248 111.815 1.00 20.23 88 VAL G N 1
ATOM 7815 C CA . VAL G 1 91 ? 39.092 47.858 111.331 1.00 20.96 88 VAL G CA 1
ATOM 7816 C C . VAL G 1 91 ? 39.267 47.847 109.829 1.00 22.33 88 VAL G C 1
ATOM 7817 O O . VAL G 1 91 ? 38.716 48.692 109.121 1.00 21.83 88 VAL G O 1
ATOM 7821 N N . LYS G 1 92 ? 40.053 46.889 109.344 1.00 23.63 89 LYS G N 1
ATOM 7822 C CA . LYS G 1 92 ? 40.403 46.818 107.921 1.00 25.94 89 LYS G CA 1
ATOM 7823 C C . LYS G 1 92 ? 39.184 46.344 107.169 1.00 28.74 89 LYS G C 1
ATOM 7824 O O . LYS G 1 92 ? 38.811 45.179 107.259 1.00 30.24 89 LYS G O 1
ATOM 7830 N N . SER G 1 93 ? 38.591 47.273 106.435 1.00 30.96 90 SER G N 1
ATOM 7831 C CA . SER G 1 93 ? 37.419 47.033 105.635 1.00 31.85 90 SER G CA 1
ATOM 7832 C C . SER G 1 93 ? 37.813 46.291 104.363 1.00 34.14 90 SER G C 1
ATOM 7833 O O . SER G 1 93 ? 38.896 46.513 103.767 1.00 32.87 90 SER G O 1
ATOM 7836 N N . SER G 1 94 ? 36.931 45.378 103.952 1.00 35.82 91 SER G N 1
ATOM 7837 C CA . SER G 1 94 ? 37.215 44.542 102.780 1.00 36.39 91 SER G CA 1
ATOM 7838 C C . SER G 1 94 ? 37.338 45.390 101.498 1.00 35.52 91 SER G C 1
ATOM 7839 O O . SER G 1 94 ? 38.185 45.123 100.660 1.00 36.08 91 SER G O 1
ATOM 7842 N N . THR G 1 95 ? 36.517 46.423 101.351 1.00 34.34 92 THR G N 1
ATOM 7843 C CA . THR G 1 95 ? 36.530 47.192 100.101 1.00 32.55 92 THR G CA 1
ATOM 7844 C C . THR G 1 95 ? 37.686 48.188 100.039 1.00 29.82 92 THR G C 1
ATOM 7845 O O . THR G 1 95 ? 38.478 48.146 99.092 1.00 28.70 92 THR G O 1
ATOM 7849 N N . LEU G 1 96 ? 37.793 49.072 101.046 1.00 26.07 93 LEU G N 1
ATOM 7850 C CA . LEU G 1 96 ? 38.743 50.183 100.991 1.00 23.72 93 LEU G CA 1
ATOM 7851 C C . LEU G 1 96 ? 39.948 50.058 101.953 1.00 23.43 93 LEU G C 1
ATOM 7852 O O . LEU G 1 96 ? 40.647 51.067 102.218 1.00 22.83 93 LEU G O 1
ATOM 7857 N N . ASN G 1 97 ? 40.180 48.841 102.461 1.00 22.92 94 ASN G N 1
ATOM 7858 C CA . ASN G 1 97 ? 41.370 48.540 103.251 1.00 24.06 94 ASN G CA 1
ATOM 7859 C C . ASN G 1 97 ? 41.520 49.435 104.466 1.00 21.97 94 ASN G C 1
ATOM 7860 O O . ASN G 1 97 ? 42.658 49.773 104.860 1.00 22.06 94 ASN G O 1
ATOM 7865 N N . GLY G 1 98 ? 40.390 49.792 105.055 1.00 20.92 95 GLY G N 1
ATOM 7866 C CA . GLY G 1 98 ? 40.374 50.596 106.271 1.00 18.97 95 GLY G CA 1
ATOM 7867 C C . GLY G 1 98 ? 40.600 52.077 106.067 1.00 18.70 95 GLY G C 1
ATOM 7868 O O . GLY G 1 98 ? 40.667 52.780 107.029 1.00 19.23 95 GLY G O 1
ATOM 7869 N N . GLN G 1 99 ? 40.665 52.569 104.834 1.00 19.23 96 GLN G N 1
ATOM 7870 C CA . GLN G 1 99 ? 40.859 54.015 104.643 1.00 19.24 96 GLN G CA 1
ATOM 7871 C C . GLN G 1 99 ? 39.614 54.766 105.067 1.00 19.19 96 GLN G C 1
ATOM 7872 O O . GLN G 1 99 ? 39.718 55.893 105.585 1.00 20.14 96 GLN G O 1
ATOM 7878 N N . ASP G 1 100 ? 38.440 54.189 104.754 1.00 19.20 97 ASP G N 1
ATOM 7879 C CA . ASP G 1 100 ? 37.183 54.721 105.274 1.00 18.36 97 ASP G CA 1
ATOM 7880 C C . ASP G 1 100 ? 37.163 54.709 106.805 1.00 18.09 97 ASP G C 1
ATOM 7881 O O . ASP G 1 100 ? 36.853 55.728 107.415 1.00 17.97 97 ASP G O 1
ATOM 7886 N N . SER G 1 101 ? 37.485 53.563 107.410 1.00 16.85 98 SER G N 1
ATOM 7887 C CA . SER G 1 101 ? 37.510 53.433 108.863 1.00 17.64 98 SER G CA 1
ATOM 7888 C C . SER G 1 101 ? 38.422 54.472 109.503 1.00 16.76 98 SER G C 1
ATOM 7889 O O . SER G 1 101 ? 38.065 55.114 110.504 1.00 16.90 98 SER G O 1
ATOM 7892 N N . LEU G 1 102 ? 39.608 54.626 108.922 1.00 16.06 99 LEU G N 1
ATOM 7893 C CA . LEU G 1 102 ? 40.597 55.566 109.446 1.00 16.18 99 LEU G CA 1
ATOM 7894 C C . LEU G 1 102 ? 40.121 57.007 109.448 1.00 16.78 99 LEU G C 1
ATOM 7895 O O . LEU G 1 102 ? 40.192 57.660 110.480 1.00 16.78 99 LEU G O 1
ATOM 7900 N N . LEU G 1 103 ? 39.600 57.473 108.319 1.00 16.64 100 LEU G N 1
ATOM 7901 C CA . LEU G 1 103 ? 39.137 58.863 108.210 1.00 16.79 100 LEU G CA 1
ATOM 7902 C C . LEU G 1 103 ? 37.898 59.125 109.061 1.00 17.93 100 LEU G C 1
ATOM 7903 O O . LEU G 1 103 ? 37.770 60.170 109.690 1.00 18.66 100 LEU G O 1
ATOM 7908 N N . SER G 1 104 ? 37.011 58.137 109.140 1.00 17.79 101 SER G N 1
ATOM 7909 C CA . SER G 1 104 ? 35.807 58.229 109.971 1.00 17.74 101 SER G CA 1
ATOM 7910 C C . SER G 1 104 ? 36.112 58.338 111.476 1.00 17.40 101 SER G C 1
ATOM 7911 O O . SER G 1 104 ? 35.260 58.800 112.254 1.00 16.97 101 SER G O 1
ATOM 7914 N N . ILE G 1 105 ? 37.308 57.911 111.907 1.00 15.89 102 ILE G N 1
ATOM 7915 C CA . ILE G 1 105 ? 37.652 57.882 113.323 1.00 16.21 102 ILE G CA 1
ATOM 7916 C C . ILE G 1 105 ? 38.575 59.041 113.635 1.00 16.98 102 ILE G C 1
ATOM 7917 O O . ILE G 1 105 ? 38.369 59.753 114.608 1.00 18.49 102 ILE G O 1
ATOM 7922 N N . VAL G 1 106 ? 39.602 59.247 112.820 1.00 17.73 103 VAL G N 1
ATOM 7923 C CA . VAL G 1 106 ? 40.634 60.209 113.185 1.00 17.16 103 VAL G CA 1
ATOM 7924 C C . VAL G 1 106 ? 40.233 61.656 112.949 1.00 17.89 103 VAL G C 1
ATOM 7925 O O . VAL G 1 106 ? 40.656 62.524 113.704 1.00 18.07 103 VAL G O 1
ATOM 7929 N N . GLN G 1 107 ? 39.349 61.913 111.981 1.00 15.98 104 GLN G N 1
ATOM 7930 C CA . GLN G 1 107 ? 39.074 63.273 111.543 1.00 15.50 104 GLN G CA 1
ATOM 7931 C C . GLN G 1 107 ? 38.016 64.028 112.382 1.00 16.30 104 GLN G C 1
ATOM 7932 O O . GLN G 1 107 ? 37.256 64.908 111.876 1.00 18.12 104 GLN G O 1
ATOM 7946 N N . PRO G 1 109 ? 36.310 66.727 114.502 1.00 19.77 106 PRO G N 1
ATOM 7947 C CA . PRO G 1 109 ? 36.515 68.168 114.694 1.00 19.96 106 PRO G CA 1
ATOM 7948 C C . PRO G 1 109 ? 36.809 68.491 116.145 1.00 19.61 106 PRO G C 1
ATOM 7949 O O . PRO G 1 109 ? 36.603 67.688 117.011 1.00 19.40 106 PRO G O 1
ATOM 7953 N N . ALA G 1 110 ? 37.273 69.691 116.390 1.00 20.93 107 ALA G N 1
ATOM 7954 C CA . ALA G 1 110 ? 37.708 70.106 117.737 1.00 21.45 107 ALA G CA 1
ATOM 7955 C C . ALA G 1 110 ? 36.534 69.978 118.688 1.00 21.23 107 ALA G C 1
ATOM 7956 O O . ALA G 1 110 ? 35.405 70.427 118.370 1.00 20.45 107 ALA G O 1
ATOM 7958 N N . GLY G 1 111 ? 36.812 69.399 119.840 1.00 20.83 108 GLY G N 1
ATOM 7959 C CA . GLY G 1 111 ? 35.846 69.378 120.937 1.00 21.32 108 GLY G CA 1
ATOM 7960 C C . GLY G 1 111 ? 35.649 68.019 121.570 1.00 21.34 108 GLY G C 1
ATOM 7961 O O . GLY G 1 111 ? 35.465 67.912 122.804 1.00 21.09 108 GLY G O 1
ATOM 7962 N N . ILE G 1 112 ? 35.687 66.972 120.748 1.00 21.03 109 ILE G N 1
ATOM 7963 C CA . ILE G 1 112 ? 35.494 65.616 121.203 1.00 20.69 109 ILE G CA 1
ATOM 7964 C C . ILE G 1 112 ? 36.597 64.783 120.562 1.00 20.16 109 ILE G C 1
ATOM 7965 O O . ILE G 1 112 ? 36.540 64.483 119.378 1.00 19.53 109 ILE G O 1
ATOM 7970 N N . PRO G 1 113 ? 37.651 64.454 121.336 1.00 19.03 110 PRO G N 1
ATOM 7971 C CA . PRO G 1 113 ? 38.776 63.718 120.789 1.00 18.65 110 PRO G CA 1
ATOM 7972 C C . PRO G 1 113 ? 38.577 62.193 120.713 1.00 17.57 110 PRO G C 1
ATOM 7973 O O . PRO G 1 113 ? 37.938 61.592 121.575 1.00 19.38 110 PRO G O 1
ATOM 7977 N N . VAL G 1 114 ? 39.182 61.594 119.705 1.00 18.08 111 VAL G N 1
ATOM 7978 C CA . VAL G 1 114 ? 39.388 60.162 119.676 1.00 17.69 111 VAL G CA 1
ATOM 7979 C C . VAL G 1 114 ? 40.831 59.877 119.326 1.00 17.56 111 VAL G C 1
ATOM 7980 O O . VAL G 1 114 ? 41.333 60.308 118.272 1.00 15.65 111 VAL G O 1
ATOM 7984 N N . ALA G 1 115 ? 41.540 59.184 120.234 1.00 18.25 112 ALA G N 1
ATOM 7985 C CA . ALA G 1 115 ? 42.931 58.825 119.971 1.00 17.33 112 ALA G CA 1
ATOM 7986 C C . ALA G 1 115 ? 42.946 57.679 118.992 1.00 16.96 112 ALA G C 1
ATOM 7987 O O . ALA G 1 115 ? 42.446 56.595 119.302 1.00 17.06 112 ALA G O 1
ATOM 7989 N N . THR G 1 116 ? 43.509 57.884 117.823 1.00 17.26 113 THR G N 1
ATOM 7990 C CA . THR G 1 116 ? 43.442 56.870 116.754 1.00 17.47 113 THR G CA 1
ATOM 7991 C C . THR G 1 116 ? 44.751 56.147 116.511 1.00 17.03 113 THR G C 1
ATOM 7992 O O . THR G 1 116 ? 45.824 56.741 116.595 1.00 17.62 113 THR G O 1
ATOM 7996 N N . PHE G 1 117 ? 44.660 54.835 116.260 1.00 16.89 114 PHE G N 1
ATOM 7997 C CA . PHE G 1 117 ? 45.821 53.990 115.990 1.00 17.62 114 PHE G CA 1
ATOM 7998 C C . PHE G 1 117 ? 45.792 53.383 114.586 1.00 17.84 114 PHE G C 1
ATOM 7999 O O . PHE G 1 117 ? 44.878 53.610 113.808 1.00 18.42 114 PHE G O 1
ATOM 8007 N N . ALA G 1 118 ? 46.812 52.589 114.243 1.00 17.54 115 ALA G N 1
ATOM 8008 C CA . ALA G 1 118 ? 46.918 52.053 112.901 1.00 16.84 115 ALA G CA 1
ATOM 8009 C C . ALA G 1 118 ? 45.746 51.206 112.467 1.00 16.90 115 ALA G C 1
ATOM 8010 O O . ALA G 1 118 ? 45.076 50.588 113.261 1.00 17.64 115 ALA G O 1
ATOM 8012 N N . ILE G 1 119 ? 45.554 51.148 111.168 1.00 17.22 116 ILE G N 1
ATOM 8013 C CA . ILE G 1 119 ? 44.517 50.324 110.613 1.00 17.52 116 ILE G CA 1
ATOM 8014 C C . ILE G 1 119 ? 44.811 48.861 110.961 1.00 19.29 116 ILE G C 1
ATOM 8015 O O . ILE G 1 119 ? 45.943 48.387 110.818 1.00 19.87 116 ILE G O 1
ATOM 8020 N N . GLY G 1 120 ? 43.768 48.156 111.367 1.00 19.58 117 GLY G N 1
ATOM 8021 C CA . GLY G 1 120 ? 43.859 46.725 111.594 1.00 20.26 117 GLY G CA 1
ATOM 8022 C C . GLY G 1 120 ? 44.481 46.265 112.889 1.00 20.64 117 GLY G C 1
ATOM 8023 O O . GLY G 1 120 ? 44.558 46.990 113.895 1.00 20.38 117 GLY G O 1
ATOM 8032 N N . ALA G 1 122 ? 47.504 45.865 113.879 1.00 21.71 119 ALA G N 1
ATOM 8033 C CA . ALA G 1 122 ? 48.549 46.720 114.458 1.00 20.62 119 ALA G CA 1
ATOM 8034 C C . ALA G 1 122 ? 47.996 47.791 115.419 1.00 19.94 119 ALA G C 1
ATOM 8035 O O . ALA G 1 122 ? 48.534 48.022 116.479 1.00 20.04 119 ALA G O 1
ATOM 8037 N N . GLY G 1 123 ? 46.912 48.438 115.029 1.00 19.97 120 GLY G N 1
ATOM 8038 C CA . GLY G 1 123 ? 46.250 49.430 115.859 1.00 20.35 120 GLY G CA 1
ATOM 8039 C C . GLY G 1 123 ? 45.529 48.814 117.065 1.00 20.20 120 GLY G C 1
ATOM 8040 O O . GLY G 1 123 ? 45.445 49.408 118.123 1.00 20.11 120 GLY G O 1
ATOM 8041 N N . ALA G 1 124 ? 44.989 47.607 116.891 1.00 20.44 121 ALA G N 1
ATOM 8042 C CA . ALA G 1 124 ? 44.343 46.926 118.006 1.00 20.15 121 ALA G CA 1
ATOM 8043 C C . ALA G 1 124 ? 45.381 46.664 119.096 1.00 18.68 121 ALA G C 1
ATOM 8044 O O . ALA G 1 124 ? 45.140 46.927 120.276 1.00 19.54 121 ALA G O 1
ATOM 8046 N N . LYS G 1 125 ? 46.533 46.123 118.699 1.00 18.23 122 LYS G N 1
ATOM 8047 C CA . LYS G 1 125 ? 47.639 45.889 119.634 1.00 19.43 122 LYS G CA 1
ATOM 8048 C C . LYS G 1 125 ? 48.113 47.195 120.284 1.00 19.64 122 LYS G C 1
ATOM 8049 O O . LYS G 1 125 ? 48.283 47.286 121.532 1.00 20.58 122 LYS G O 1
ATOM 8055 N N . ASN G 1 126 ? 48.330 48.214 119.463 1.00 19.46 123 ASN G N 1
ATOM 8056 C CA . ASN G 1 126 ? 48.813 49.484 119.977 1.00 19.63 123 ASN G CA 1
ATOM 8057 C C . ASN G 1 126 ? 47.847 50.201 120.886 1.00 19.01 123 ASN G C 1
ATOM 8058 O O . ASN G 1 126 ? 48.256 50.848 121.850 1.00 20.65 123 ASN G O 1
ATOM 8063 N N . ALA G 1 127 ? 46.557 50.075 120.622 1.00 18.39 124 ALA G N 1
ATOM 8064 C CA . ALA G 1 127 ? 45.559 50.588 121.541 1.00 18.36 124 ALA G CA 1
ATOM 8065 C C . ALA G 1 127 ? 45.676 49.974 122.946 1.00 18.70 124 ALA G C 1
ATOM 8066 O O . ALA G 1 127 ? 45.602 50.686 123.972 1.00 19.41 124 ALA G O 1
ATOM 8068 N N . ALA G 1 128 ? 45.923 48.663 123.025 1.00 19.12 125 ALA G N 1
ATOM 8069 C CA . ALA G 1 128 ? 46.076 47.987 124.285 1.00 20.09 125 ALA G CA 1
ATOM 8070 C C . ALA G 1 128 ? 47.289 48.542 125.018 1.00 20.02 125 ALA G C 1
ATOM 8071 O O . ALA G 1 128 ? 47.235 48.800 126.222 1.00 20.30 125 ALA G O 1
ATOM 8073 N N . LEU G 1 129 ? 48.396 48.685 124.288 1.00 20.83 126 LEU G N 1
ATOM 8074 C CA . LEU G 1 129 ? 49.661 49.162 124.863 1.00 19.80 126 LEU G CA 1
ATOM 8075 C C . LEU G 1 129 ? 49.531 50.622 125.289 1.00 19.43 126 LEU G C 1
ATOM 8076 O O . LEU G 1 129 ? 50.033 51.005 126.330 1.00 20.39 126 LEU G O 1
ATOM 8081 N N . PHE G 1 130 ? 48.764 51.409 124.551 1.00 18.58 127 PHE G N 1
ATOM 8082 C CA . PHE G 1 130 ? 48.546 52.778 124.940 1.00 17.32 127 PHE G CA 1
ATOM 8083 C C . PHE G 1 130 ? 47.640 52.879 126.163 1.00 18.66 127 PHE G C 1
ATOM 8084 O O . PHE G 1 130 ? 47.879 53.684 127.054 1.00 19.06 127 PHE G O 1
ATOM 8092 N N . ALA G 1 131 ? 46.655 51.987 126.258 1.00 19.35 128 ALA G N 1
ATOM 8093 C CA . ALA G 1 131 ? 45.843 51.927 127.466 1.00 20.75 128 ALA G CA 1
ATOM 8094 C C . ALA G 1 131 ? 46.741 51.636 128.669 1.00 21.29 128 ALA G C 1
ATOM 8095 O O . ALA G 1 131 ? 46.611 52.259 129.728 1.00 22.22 128 ALA G O 1
ATOM 8097 N N . ALA G 1 132 ? 47.720 50.750 128.483 1.00 22.22 129 ALA G N 1
ATOM 8098 C CA . ALA G 1 132 ? 48.652 50.454 129.572 1.00 22.27 129 ALA G CA 1
ATOM 8099 C C . ALA G 1 132 ? 49.435 51.687 129.981 1.00 23.21 129 ALA G C 1
ATOM 8100 O O . ALA G 1 132 ? 49.656 51.907 131.177 1.00 24.29 129 ALA G O 1
ATOM 8102 N N . SER G 1 133 ? 49.886 52.464 129.001 1.00 23.33 130 SER G N 1
ATOM 8103 C CA . SER G 1 133 ? 50.621 53.674 129.271 1.00 23.90 130 SER G CA 1
ATOM 8104 C C . SER G 1 133 ? 49.752 54.703 130.034 1.00 23.58 130 SER G C 1
ATOM 8105 O O . SER G 1 133 ? 50.298 55.516 130.792 1.00 23.26 130 SER G O 1
ATOM 8108 N N . ILE G 1 134 ? 48.427 54.661 129.877 1.00 22.94 131 ILE G N 1
ATOM 8109 C CA . ILE G 1 134 ? 47.532 55.522 130.692 1.00 23.56 131 ILE G CA 1
ATOM 8110 C C . ILE G 1 134 ? 47.415 54.982 132.114 1.00 24.12 131 ILE G C 1
ATOM 8111 O O . ILE G 1 134 ? 47.582 55.711 133.083 1.00 25.68 131 ILE G O 1
ATOM 8116 N N . LEU G 1 135 ? 47.230 53.676 132.226 1.00 24.60 132 LEU G N 1
ATOM 8117 C CA . LEU G 1 135 ? 46.938 53.059 133.503 1.00 25.71 132 LEU G CA 1
ATOM 8118 C C . LEU G 1 135 ? 48.164 52.913 134.409 1.00 26.83 132 LEU G C 1
ATOM 8119 O O . LEU G 1 135 ? 48.001 52.741 135.629 1.00 27.67 132 LEU G O 1
ATOM 8124 N N . GLN G 1 136 ? 49.362 52.995 133.839 1.00 27.85 133 GLN G N 1
ATOM 8125 C CA . GLN G 1 136 ? 50.596 52.787 134.616 1.00 29.79 133 GLN G CA 1
ATOM 8126 C C . GLN G 1 136 ? 50.830 53.835 135.699 1.00 32.17 133 GLN G C 1
ATOM 8127 O O . GLN G 1 136 ? 51.491 53.558 136.692 1.00 33.17 133 GLN G O 1
ATOM 8133 N N . HIS G 1 137 ? 50.313 55.036 135.499 1.00 34.11 134 HIS G N 1
ATOM 8134 C CA . HIS G 1 137 ? 50.499 56.114 136.458 1.00 36.52 134 HIS G CA 1
ATOM 8135 C C . HIS G 1 137 ? 49.920 55.767 137.840 1.00 37.28 134 HIS G C 1
ATOM 8136 O O . HIS G 1 137 ? 50.538 56.043 138.865 1.00 38.82 134 HIS G O 1
ATOM 8143 N N . THR G 1 138 ? 48.760 55.123 137.861 1.00 37.28 135 THR G N 1
ATOM 8144 C CA . THR G 1 138 ? 48.088 54.733 139.107 1.00 37.83 135 THR G CA 1
ATOM 8145 C C . THR G 1 138 ? 48.211 53.252 139.457 1.00 37.18 135 THR G C 1
ATOM 8146 O O . THR G 1 138 ? 47.545 52.783 140.382 1.00 37.71 135 THR G O 1
ATOM 8150 N N . ASP G 1 139 ? 49.011 52.491 138.717 1.00 35.18 136 ASP G N 1
ATOM 8151 C CA . ASP G 1 139 ? 49.053 51.051 138.930 1.00 33.95 136 ASP G CA 1
ATOM 8152 C C . ASP G 1 139 ? 50.461 50.502 138.733 1.00 33.03 136 ASP G C 1
ATOM 8153 O O . ASP G 1 139 ? 50.962 50.459 137.605 1.00 31.15 136 ASP G O 1
ATOM 8158 N N . ILE G 1 140 ? 51.092 50.082 139.833 1.00 31.89 137 ILE G N 1
ATOM 8159 C CA . ILE G 1 140 ? 52.490 49.594 139.810 1.00 31.82 137 ILE G CA 1
ATOM 8160 C C . ILE G 1 140 ? 52.738 48.359 138.974 1.00 30.32 137 ILE G C 1
ATOM 8161 O O . ILE G 1 140 ? 53.722 48.296 138.237 1.00 30.10 137 ILE G O 1
ATOM 8166 N N . ASN G 1 141 ? 51.864 47.371 139.089 1.00 31.01 138 ASN G N 1
ATOM 8167 C CA . ASN G 1 141 ? 52.053 46.116 138.360 1.00 31.25 138 ASN G CA 1
ATOM 8168 C C . ASN G 1 141 ? 51.919 46.323 136.862 1.00 29.78 138 ASN G C 1
ATOM 8169 O O . ASN G 1 141 ? 52.600 45.667 136.100 1.00 29.44 138 ASN G O 1
ATOM 8174 N N . ILE G 1 142 ? 51.004 47.204 136.453 1.00 29.12 139 ILE G N 1
ATOM 8175 C CA . ILE G 1 142 ? 50.879 47.542 135.024 1.00 28.73 139 ILE G CA 1
ATOM 8176 C C . ILE G 1 142 ? 52.129 48.303 134.538 1.00 28.87 139 ILE G C 1
ATOM 8177 O O . ILE G 1 142 ? 52.685 47.990 133.461 1.00 27.02 139 ILE G O 1
ATOM 8182 N N . ALA G 1 143 ? 52.613 49.258 135.347 1.00 29.12 140 ALA G N 1
ATOM 8183 C CA . ALA G 1 143 ? 53.877 49.975 135.019 1.00 29.32 140 ALA G CA 1
ATOM 8184 C C . ALA G 1 143 ? 54.998 48.968 134.789 1.00 30.20 140 ALA G C 1
ATOM 8185 O O . ALA G 1 143 ? 55.716 49.029 133.778 1.00 30.53 140 ALA G O 1
ATOM 8187 N N . LYS G 1 144 ? 55.107 48.016 135.706 1.00 31.24 141 LYS G N 1
ATOM 8188 C CA . LYS G 1 144 ? 56.086 46.929 135.608 1.00 32.40 141 LYS G CA 1
ATOM 8189 C C . LYS G 1 144 ? 55.885 46.049 134.356 1.00 30.64 141 LYS G C 1
ATOM 8190 O O . LYS G 1 144 ? 56.841 45.751 133.670 1.00 29.52 141 LYS G O 1
ATOM 8196 N N . ALA G 1 145 ? 54.647 45.636 134.075 1.00 29.23 142 ALA G N 1
ATOM 8197 C CA . ALA G 1 145 ? 54.360 44.762 132.928 1.00 27.76 142 ALA G CA 1
ATOM 8198 C C . ALA G 1 145 ? 54.684 45.447 131.586 1.00 26.28 142 ALA G C 1
ATOM 8199 O O . ALA G 1 145 ? 55.255 44.823 130.682 1.00 24.96 142 ALA G O 1
ATOM 8201 N N . LEU G 1 146 ? 54.388 46.743 131.494 1.00 25.53 143 LEU G N 1
ATOM 8202 C CA . LEU G 1 146 ? 54.677 47.531 130.298 1.00 25.46 143 LEU G CA 1
ATOM 8203 C C . LEU G 1 146 ? 56.180 47.769 130.124 1.00 24.59 143 LEU G C 1
ATOM 8204 O O . LEU G 1 146 ? 56.685 47.636 129.018 1.00 24.89 143 LEU G O 1
ATOM 8209 N N . ALA G 1 147 ? 56.885 48.099 131.212 1.00 26.24 144 ALA G N 1
ATOM 8210 C CA . ALA G 1 147 ? 58.375 48.206 131.191 1.00 26.48 144 ALA G CA 1
ATOM 8211 C C . ALA G 1 147 ? 58.994 46.914 130.680 1.00 26.32 144 ALA G C 1
ATOM 8212 O O . ALA G 1 147 ? 59.872 46.960 129.813 1.00 26.73 144 ALA G O 1
ATOM 8214 N N . GLU G 1 148 ? 58.488 45.783 131.162 1.00 27.15 145 GLU G N 1
ATOM 8215 C CA . GLU G 1 148 ? 59.038 44.463 130.819 1.00 28.16 145 GLU G CA 1
ATOM 8216 C C . GLU G 1 148 ? 58.709 44.061 129.354 1.00 26.58 145 GLU G C 1
ATOM 8217 O O . GLU G 1 148 ? 59.507 43.403 128.679 1.00 25.23 145 GLU G O 1
ATOM 8223 N N . PHE G 1 149 ? 57.530 44.482 128.891 1.00 25.22 146 PHE G N 1
ATOM 8224 C CA . PHE G 1 149 ? 57.129 44.275 127.525 1.00 23.78 146 PHE G CA 1
ATOM 8225 C C . PHE G 1 149 ? 58.104 44.972 126.560 1.00 23.70 146 PHE G C 1
ATOM 8226 O O . PHE G 1 149 ? 58.554 44.396 125.547 1.00 22.90 146 PHE G O 1
ATOM 8234 N N . ARG G 1 150 ? 58.362 46.245 126.833 1.00 23.34 147 ARG G N 1
ATOM 8235 C CA . ARG G 1 150 ? 59.227 47.055 126.013 1.00 23.95 147 ARG G CA 1
ATOM 8236 C C . ARG G 1 150 ? 60.659 46.536 126.044 1.00 23.22 147 ARG G C 1
ATOM 8237 O O . ARG G 1 150 ? 61.315 46.449 125.028 1.00 22.75 147 ARG G O 1
ATOM 8245 N N . ALA G 1 151 ? 61.128 46.187 127.220 1.00 24.69 148 ALA G N 1
ATOM 8246 C CA . ALA G 1 151 ? 62.474 45.601 127.363 1.00 24.85 148 ALA G CA 1
ATOM 8247 C C . ALA G 1 151 ? 62.626 44.328 126.573 1.00 24.52 148 ALA G C 1
ATOM 8248 O O . ALA G 1 151 ? 63.631 44.149 125.887 1.00 24.32 148 ALA G O 1
ATOM 8250 N N . GLU G 1 152 ? 61.635 43.451 126.641 1.00 25.30 149 GLU G N 1
ATOM 8251 C CA . GLU G 1 152 ? 61.659 42.198 125.897 1.00 26.85 149 GLU G CA 1
ATOM 8252 C C . GLU G 1 152 ? 61.574 42.384 124.384 1.00 26.36 149 GLU G C 1
ATOM 8253 O O . GLU G 1 152 ? 62.259 41.667 123.654 1.00 24.86 149 GLU G O 1
ATOM 8259 N N . GLN G 1 153 ? 60.776 43.341 123.903 1.00 25.12 150 GLN G N 1
ATOM 8260 C CA . GLN G 1 153 ? 60.704 43.553 122.434 1.00 24.75 150 GLN G CA 1
ATOM 8261 C C . GLN G 1 153 ? 62.016 44.142 121.892 1.00 24.81 150 GLN G C 1
ATOM 8262 O O . GLN G 1 153 ? 62.432 43.803 120.764 1.00 24.77 150 GLN G O 1
ATOM 8268 N N . THR G 1 154 ? 62.673 44.988 122.695 1.00 24.12 151 THR G N 1
ATOM 8269 C CA . THR G 1 154 ? 63.984 45.517 122.376 1.00 23.89 151 THR G CA 1
ATOM 8270 C C . THR G 1 154 ? 65.025 44.376 122.356 1.00 24.48 151 THR G C 1
ATOM 8271 O O . THR G 1 154 ? 65.812 44.281 121.420 1.00 22.99 151 THR G O 1
ATOM 8275 N N . ARG G 1 155 ? 64.972 43.491 123.351 1.00 24.66 152 ARG G N 1
ATOM 8276 C CA . ARG G 1 155 ? 65.901 42.367 123.417 1.00 25.81 152 ARG G CA 1
ATOM 8277 C C . ARG G 1 155 ? 65.738 41.439 122.246 1.00 25.85 152 ARG G C 1
ATOM 8278 O O . ARG G 1 155 ? 66.729 40.960 121.708 1.00 25.17 152 ARG G O 1
ATOM 8286 N N . PHE G 1 156 ? 64.499 41.176 121.850 1.00 25.51 153 PHE G N 1
ATOM 8287 C CA . PHE G 1 156 ? 64.246 40.308 120.701 1.00 26.89 153 PHE G CA 1
ATOM 8288 C C . PHE G 1 156 ? 64.873 40.794 119.403 1.00 26.06 153 PHE G C 1
ATOM 8289 O O . PHE G 1 156 ? 65.293 39.995 118.588 1.00 28.58 153 PHE G O 1
ATOM 8297 N N . VAL G 1 157 ? 64.904 42.094 119.171 1.00 22.98 154 VAL G N 1
ATOM 8298 C CA . VAL G 1 157 ? 65.550 42.625 117.974 1.00 23.40 154 VAL G CA 1
ATOM 8299 C C . VAL G 1 157 ? 67.091 42.601 118.120 1.00 23.84 154 VAL G C 1
ATOM 8300 O O . VAL G 1 157 ? 67.809 42.244 117.194 1.00 25.41 154 VAL G O 1
ATOM 8304 N N . LEU G 1 158 ? 67.586 42.926 119.295 1.00 24.67 155 LEU G N 1
ATOM 8305 C CA . LEU G 1 158 ? 69.040 42.893 119.578 1.00 26.21 155 LEU G CA 1
ATOM 8306 C C . LEU G 1 158 ? 69.629 41.473 119.467 1.00 27.64 155 LEU G C 1
ATOM 8307 O O . LEU G 1 158 ? 70.789 41.320 119.0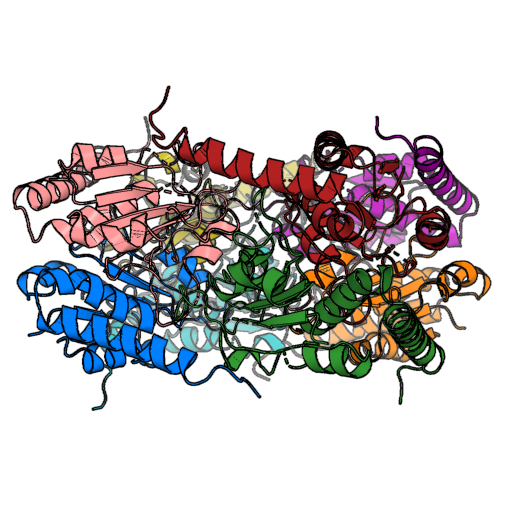78 1.00 28.44 155 LEU G O 1
ATOM 8312 N N . GLU G 1 159 ? 68.828 40.447 119.779 1.00 29.41 156 GLU G N 1
ATOM 8313 C CA . GLU G 1 159 ? 69.274 39.037 119.739 1.00 31.35 156 GLU G CA 1
ATOM 8314 C C . GLU G 1 159 ? 69.231 38.430 118.362 1.00 32.45 156 GLU G C 1
ATOM 8315 O O . GLU G 1 159 ? 69.761 37.335 118.119 1.00 31.54 156 GLU G O 1
ATOM 8321 N N . ASN G 1 160 ? 68.531 39.108 117.470 1.00 32.43 157 ASN G N 1
ATOM 8322 C CA . ASN G 1 160 ? 68.273 38.597 116.171 1.00 34.31 157 ASN G CA 1
ATOM 8323 C C . ASN G 1 160 ? 68.621 39.688 115.150 1.00 34.10 157 ASN G C 1
ATOM 8324 O O . ASN G 1 160 ? 67.696 40.250 114.520 1.00 33.55 157 ASN G O 1
ATOM 8329 N N . PRO G 1 161 ? 69.937 40.019 115.019 1.00 32.88 158 PRO G N 1
ATOM 8330 C CA . PRO G 1 161 ? 70.324 41.060 114.075 1.00 32.26 158 PRO G CA 1
ATOM 8331 C C . PRO G 1 161 ? 70.472 40.569 112.629 1.00 33.27 158 PRO G C 1
ATOM 8332 O O . PRO G 1 161 ? 70.303 41.344 111.697 1.00 31.01 158 PRO G O 1
ATOM 8336 N N . ASP G 1 162 ? 70.774 39.293 112.444 1.00 34.67 159 ASP G N 1
ATOM 8337 C CA . ASP G 1 162 ? 71.039 38.769 111.100 1.00 36.73 159 ASP G CA 1
ATOM 8338 C C . ASP G 1 162 ? 69.756 38.236 110.460 1.00 37.21 159 ASP G C 1
ATOM 8339 O O . ASP G 1 162 ? 69.127 37.327 111.001 1.00 38.57 159 ASP G O 1
ATOM 8344 N N . PRO G 1 163 ? 69.330 38.817 109.326 1.00 36.23 160 PRO G N 1
ATOM 8345 C CA . PRO G 1 163 ? 68.014 38.429 108.766 1.00 36.47 160 PRO G CA 1
ATOM 8346 C C . PRO G 1 163 ? 67.936 37.184 107.815 1.00 37.30 160 PRO G C 1
ATOM 8347 O O . PRO G 1 163 ? 68.809 36.318 107.808 1.00 37.81 160 PRO G O 1
ATOM 8351 N N . SER H 1 5 ? 2.294 44.032 93.112 1.00 36.22 2 SER H N 1
ATOM 8352 C CA . SER H 1 5 ? 2.560 45.438 92.731 1.00 36.19 2 SER H CA 1
ATOM 8353 C C . SER H 1 5 ? 4.075 45.664 92.550 1.00 34.97 2 SER H C 1
ATOM 8354 O O . SER H 1 5 ? 4.817 45.754 93.533 1.00 35.65 2 SER H O 1
ATOM 8357 N N . VAL H 1 6 ? 4.512 45.763 91.305 1.00 33.64 3 VAL H N 1
ATOM 8358 C CA . VAL H 1 6 ? 5.920 45.969 91.009 1.00 32.17 3 VAL H CA 1
ATOM 8359 C C . VAL H 1 6 ? 6.254 47.468 91.168 1.00 30.40 3 VAL H C 1
ATOM 8360 O O . VAL H 1 6 ? 5.967 48.294 90.314 1.00 29.37 3 VAL H O 1
ATOM 8364 N N . GLN H 1 7 ? 6.849 47.803 92.298 1.00 28.45 4 GLN H N 1
ATOM 8365 C CA . GLN H 1 7 ? 7.065 49.198 92.649 1.00 27.25 4 GLN H CA 1
ATOM 8366 C C . GLN H 1 7 ? 8.534 49.621 92.510 1.00 24.75 4 GLN H C 1
ATOM 8367 O O . GLN H 1 7 ? 8.833 50.797 92.517 1.00 23.42 4 GLN H O 1
ATOM 8373 N N . VAL H 1 8 ? 9.433 48.658 92.458 1.00 22.08 5 VAL H N 1
ATOM 8374 C CA . VAL H 1 8 ? 10.869 48.976 92.395 1.00 21.20 5 VAL H CA 1
ATOM 8375 C C . VAL H 1 8 ? 11.524 48.258 91.209 1.00 20.36 5 VAL H C 1
ATOM 8376 O O . VAL H 1 8 ? 11.309 47.057 90.996 1.00 22.77 5 VAL H O 1
ATOM 8380 N N . GLY H 1 9 ? 12.296 48.995 90.411 1.00 19.28 6 GLY H N 1
ATOM 8381 C CA . GLY H 1 9 ? 13.068 48.415 89.302 1.00 19.51 6 GLY H CA 1
ATOM 8382 C C . GLY H 1 9 ? 14.515 48.344 89.727 1.00 19.39 6 GLY H C 1
ATOM 8383 O O . GLY H 1 9 ? 15.078 49.363 90.083 1.00 20.15 6 GLY H O 1
ATOM 8384 N N . VAL H 1 10 ? 15.069 47.135 89.720 1.00 19.40 7 VAL H N 1
ATOM 8385 C CA . VAL H 1 10 ? 16.442 46.836 90.037 1.00 18.69 7 VAL H CA 1
ATOM 8386 C C . VAL H 1 10 ? 17.162 46.508 88.724 1.00 19.21 7 VAL H C 1
ATOM 8387 O O . VAL H 1 10 ? 16.866 45.529 88.075 1.00 21.54 7 VAL H O 1
ATOM 8391 N N . ILE H 1 11 ? 18.084 47.374 88.331 1.00 17.84 8 ILE H N 1
ATOM 8392 C CA . ILE H 1 11 ? 18.774 47.223 87.081 1.00 17.51 8 ILE H CA 1
ATOM 8393 C C . ILE H 1 11 ? 20.270 47.282 87.345 1.00 17.50 8 ILE H C 1
ATOM 8394 O O . ILE H 1 11 ? 20.711 47.883 88.337 1.00 18.08 8 ILE H O 1
ATOM 8407 N N . GLY H 1 13 ? 24.347 47.083 85.068 1.00 19.25 10 GLY H N 1
ATOM 8408 C CA . GLY H 1 13 ? 25.013 47.244 83.781 1.00 21.85 10 GLY H CA 1
ATOM 8409 C C . GLY H 1 13 ? 25.370 45.967 83.080 1.00 23.75 10 GLY H C 1
ATOM 8410 O O . GLY H 1 13 ? 25.523 45.974 81.863 1.00 25.87 10 GLY H O 1
ATOM 8411 N N . SER H 1 14 ? 25.561 44.895 83.851 1.00 24.98 11 SER H N 1
ATOM 8412 C CA . SER H 1 14 ? 25.975 43.596 83.341 1.00 26.34 11 SER H CA 1
ATOM 8413 C C . SER H 1 14 ? 25.652 42.456 84.311 1.00 27.37 11 SER H C 1
ATOM 8414 O O . SER H 1 14 ? 25.440 42.663 85.538 1.00 25.47 11 SER H O 1
ATOM 8417 N N . LYS H 1 15 ? 25.634 41.240 83.760 1.00 28.31 12 LYS H N 1
ATOM 8418 C CA . LYS H 1 15 ? 25.463 40.022 84.540 1.00 30.27 12 LYS H CA 1
ATOM 8419 C C . LYS H 1 15 ? 26.481 39.856 85.658 1.00 30.77 12 LYS H C 1
ATOM 8420 O O . LYS H 1 15 ? 26.166 39.316 86.708 1.00 31.66 12 LYS H O 1
ATOM 8426 N N . SER H 1 16 ? 27.691 40.310 85.437 1.00 30.62 13 SER H N 1
ATOM 8427 C CA . SER H 1 16 ? 28.709 40.209 86.463 1.00 31.12 13 SER H CA 1
ATOM 8428 C C . SER H 1 16 ? 28.331 40.984 87.742 1.00 29.59 13 SER H C 1
ATOM 8429 O O . SER H 1 16 ? 28.880 40.721 88.813 1.00 30.72 13 SER H O 1
ATOM 8432 N N . ASP H 1 17 ? 27.379 41.916 87.638 1.00 25.89 14 ASP H N 1
ATOM 8433 C CA . ASP H 1 17 ? 26.886 42.640 88.826 1.00 24.09 14 ASP H CA 1
ATOM 8434 C C . ASP H 1 17 ? 25.867 41.879 89.680 1.00 22.55 14 ASP H C 1
ATOM 8435 O O . ASP H 1 17 ? 25.555 42.313 90.781 1.00 22.32 14 ASP H O 1
ATOM 8440 N N . TRP H 1 18 ? 25.315 40.789 89.171 1.00 22.63 15 TRP H N 1
ATOM 8441 C CA . TRP H 1 18 ? 24.264 40.098 89.882 1.00 22.70 15 TRP H CA 1
ATOM 8442 C C . TRP H 1 18 ? 24.700 39.586 91.256 1.00 22.54 15 TRP H C 1
ATOM 8443 O O . TRP H 1 18 ? 23.889 39.581 92.202 1.00 21.96 15 TRP H O 1
ATOM 8454 N N . SER H 1 19 ? 25.968 39.204 91.419 1.00 23.02 16 SER H N 1
ATOM 8455 C CA . SER H 1 19 ? 26.383 38.719 92.760 1.00 24.38 16 SER H CA 1
ATOM 8456 C C . SER H 1 19 ? 26.227 39.799 93.826 1.00 23.19 16 SER H C 1
ATOM 8457 O O . SER H 1 19 ? 26.089 39.512 95.027 1.00 22.81 16 SER H O 1
ATOM 8460 N N . THR H 1 20 ? 26.250 41.057 93.381 1.00 21.60 17 THR H N 1
ATOM 8461 C CA . THR H 1 20 ? 26.060 42.183 94.266 1.00 21.07 17 THR H CA 1
ATOM 8462 C C . THR H 1 20 ? 24.584 42.488 94.341 1.00 20.28 17 THR H C 1
ATOM 8463 O O . THR H 1 20 ? 24.023 42.598 95.422 1.00 19.54 17 THR H O 1
ATOM 8475 N N . LYS H 1 22 ? 21.870 40.826 93.639 1.00 21.43 19 LYS H N 1
ATOM 8476 C CA . LYS H 1 22 ? 20.935 39.852 94.145 1.00 23.53 19 LYS H CA 1
ATOM 8477 C C . LYS H 1 22 ? 20.598 40.118 95.642 1.00 23.20 19 LYS H C 1
ATOM 8478 O O . LYS H 1 22 ? 19.524 39.730 96.140 1.00 24.39 19 LYS H O 1
ATOM 8484 N N . GLU H 1 23 ? 21.535 40.740 96.344 1.00 23.57 20 GLU H N 1
ATOM 8485 C CA . GLU H 1 23 ? 21.404 41.010 97.764 1.00 23.67 20 GLU H CA 1
ATOM 8486 C C . GLU H 1 23 ? 20.390 42.124 98.039 1.00 23.66 20 GLU H C 1
ATOM 8487 O O . GLU H 1 23 ? 19.787 42.169 99.114 1.00 22.68 20 GLU H O 1
ATOM 8493 N N . CYS H 1 24 ? 20.241 43.028 97.065 1.00 22.00 21 CYS H N 1
ATOM 8494 C CA . CYS H 1 24 ? 19.205 44.024 97.059 1.00 22.56 21 CYS H CA 1
ATOM 8495 C C . CYS H 1 24 ? 17.828 43.323 96.906 1.00 23.55 21 CYS H C 1
ATOM 8496 O O . CYS H 1 24 ? 16.911 43.493 97.726 1.00 22.13 21 CYS H O 1
ATOM 8499 N N . CYS H 1 25 ? 17.713 42.495 95.859 1.00 22.51 22 CYS H N 1
ATOM 8500 C CA . CYS H 1 25 ? 16.487 41.756 95.596 1.00 24.32 22 CYS H CA 1
ATOM 8501 C C . CYS H 1 25 ? 16.052 40.882 96.815 1.00 23.91 22 CYS H C 1
ATOM 8502 O O . CYS H 1 25 ? 14.866 40.810 97.134 1.00 23.82 22 CYS H O 1
ATOM 8505 N N . ASP H 1 26 ? 17.008 40.278 97.496 1.00 24.13 23 ASP H N 1
ATOM 8506 C CA . ASP H 1 26 ? 16.740 39.386 98.642 1.00 25.48 23 ASP H CA 1
ATOM 8507 C C . ASP H 1 26 ? 16.042 40.169 99.753 1.00 25.02 23 ASP H C 1
ATOM 8508 O O . ASP H 1 26 ? 15.120 39.670 100.378 1.00 25.77 23 ASP H O 1
ATOM 8513 N N . ILE H 1 27 ? 16.454 41.423 99.974 1.00 23.62 24 ILE H N 1
ATOM 8514 C CA . ILE H 1 27 ? 15.817 42.264 100.994 1.00 23.52 24 ILE H CA 1
ATOM 8515 C C . ILE H 1 27 ? 14.406 42.701 100.538 1.00 23.56 24 ILE H C 1
ATOM 8516 O O . ILE H 1 27 ? 13.448 42.686 101.321 1.00 22.80 24 ILE H O 1
ATOM 8521 N N . LEU H 1 28 ? 14.262 43.065 99.280 1.00 22.72 25 LEU H N 1
ATOM 8522 C CA . LEU H 1 28 ? 12.945 43.425 98.772 1.00 23.90 25 LEU H CA 1
ATOM 8523 C C . LEU H 1 28 ? 11.969 42.238 98.933 1.00 25.39 25 LEU H C 1
ATOM 8524 O O . LEU H 1 28 ? 10.822 42.418 99.348 1.00 26.22 25 LEU H O 1
ATOM 8529 N N . ASP H 1 29 ? 12.426 41.026 98.631 1.00 25.63 26 ASP H N 1
ATOM 8530 C CA . ASP H 1 29 ? 11.604 39.831 98.866 1.00 28.13 26 ASP H CA 1
ATOM 8531 C C . ASP H 1 29 ? 11.222 39.702 100.321 1.00 28.50 26 ASP H C 1
ATOM 8532 O O . ASP H 1 29 ? 10.067 39.492 100.646 1.00 29.17 26 ASP H O 1
ATOM 8537 N N . ASN H 1 30 ? 12.211 39.794 101.190 1.00 29.29 27 ASN H N 1
ATOM 8538 C CA . ASN H 1 30 ? 11.963 39.677 102.628 1.00 30.64 27 ASN H CA 1
ATOM 8539 C C . ASN H 1 30 ? 10.973 40.706 103.158 1.00 29.39 27 ASN H C 1
ATOM 8540 O O . ASN H 1 30 ? 10.249 40.422 104.115 1.00 29.55 27 ASN H O 1
ATOM 8545 N N . LEU H 1 31 ? 10.966 41.905 102.576 1.00 27.49 28 LEU H N 1
ATOM 8546 C CA . LEU H 1 31 ? 10.063 42.962 103.044 1.00 27.38 28 LEU H CA 1
ATOM 8547 C C . LEU H 1 31 ? 8.700 42.975 102.332 1.00 28.17 28 LEU H C 1
ATOM 8548 O O . LEU H 1 31 ? 7.869 43.839 102.604 1.00 28.78 28 LEU H O 1
ATOM 8553 N N . GLY H 1 32 ? 8.517 42.043 101.400 1.00 28.70 29 GLY H N 1
ATOM 8554 C CA . GLY H 1 32 ? 7.316 41.928 100.623 1.00 29.15 29 GLY H CA 1
ATOM 8555 C C . GLY H 1 32 ? 7.082 43.067 99.654 1.00 29.27 29 GLY H C 1
ATOM 8556 O O . GLY H 1 32 ? 5.926 43.412 99.401 1.00 30.01 29 GLY H O 1
ATOM 8557 N N . ILE H 1 33 ? 8.155 43.653 99.111 1.00 27.58 30 ILE H N 1
ATOM 8558 C CA . ILE H 1 33 ? 8.047 44.721 98.121 1.00 27.22 30 ILE H CA 1
ATOM 8559 C C . ILE H 1 33 ? 8.184 44.089 96.730 1.00 26.75 30 ILE H C 1
ATOM 8560 O O . ILE H 1 33 ? 9.109 43.308 96.483 1.00 26.27 30 ILE H O 1
ATOM 8565 N N . GLY H 1 34 ? 7.280 44.455 95.836 1.00 26.22 31 GLY H N 1
ATOM 8566 C CA . GLY H 1 34 ? 7.294 43.947 94.488 1.00 26.56 31 GLY H CA 1
ATOM 8567 C C . GLY H 1 34 ? 8.384 44.654 93.685 1.00 25.66 31 GLY H C 1
ATOM 8568 O O . GLY H 1 34 ? 8.583 45.859 93.809 1.00 26.26 31 GLY H O 1
ATOM 8569 N N . TYR H 1 35 ? 9.087 43.887 92.878 1.00 25.73 32 TYR H N 1
ATOM 8570 C CA . TYR H 1 35 ? 10.151 44.428 92.051 1.00 24.57 32 TYR H CA 1
ATOM 8571 C C . TYR H 1 35 ? 10.359 43.580 90.783 1.00 24.34 32 TYR H C 1
ATOM 8572 O O . TYR H 1 35 ? 9.855 42.431 90.633 1.00 23.41 32 TYR H O 1
ATOM 8581 N N . GLU H 1 36 ? 11.092 44.172 89.861 1.00 23.62 33 GLU H N 1
ATOM 8582 C CA . GLU H 1 36 ? 11.584 43.492 88.685 1.00 24.17 33 GLU H CA 1
ATOM 8583 C C . GLU H 1 36 ? 13.095 43.735 88.647 1.00 23.86 33 GLU H C 1
ATOM 8584 O O . GLU H 1 36 ? 13.597 44.722 89.192 1.00 23.71 33 GLU H O 1
ATOM 8590 N N . CYS H 1 37 ? 13.796 42.803 88.039 1.00 24.71 34 CYS H N 1
ATOM 8591 C CA . CYS H 1 37 ? 15.222 42.900 87.878 1.00 25.40 34 CYS H CA 1
ATOM 8592 C C . CYS H 1 37 ? 15.623 42.675 86.433 1.00 25.16 34 CYS H C 1
ATOM 8593 O O . CYS H 1 37 ? 15.206 41.717 85.778 1.00 25.10 34 CYS H O 1
ATOM 8596 N N . GLU H 1 38 ? 16.512 43.530 85.951 1.00 22.79 35 GLU H N 1
ATOM 8597 C CA . GLU H 1 38 ? 16.905 43.480 84.566 1.00 23.46 35 GLU H CA 1
ATOM 8598 C C . GLU H 1 38 ? 18.335 43.942 84.355 1.00 21.77 35 GLU H C 1
ATOM 8599 O O . GLU H 1 38 ? 18.803 44.784 85.085 1.00 20.73 35 GLU H O 1
ATOM 8605 N N . VAL H 1 39 ? 19.007 43.376 83.340 1.00 21.48 36 VAL H N 1
ATOM 8606 C CA . VAL H 1 39 ? 20.326 43.866 82.891 1.00 20.13 36 VAL H CA 1
ATOM 8607 C C . VAL H 1 39 ? 20.064 44.930 81.799 1.00 20.56 36 VAL H C 1
ATOM 8608 O O . VAL H 1 39 ? 19.444 44.648 80.768 1.00 21.37 36 VAL H O 1
ATOM 8612 N N . VAL H 1 40 ? 20.462 46.161 82.085 1.00 20.50 37 VAL H N 1
ATOM 8613 C CA . VAL H 1 40 ? 20.254 47.333 81.240 1.00 21.25 37 VAL H CA 1
ATOM 8614 C C . VAL H 1 40 ? 21.626 48.047 81.216 1.00 22.05 37 VAL H C 1
ATOM 8615 O O . VAL H 1 40 ? 22.069 48.563 82.232 1.00 22.83 37 VAL H O 1
ATOM 8619 N N . SER H 1 41 ? 22.334 47.976 80.088 1.00 21.13 38 SER H N 1
ATOM 8620 C CA . SER H 1 41 ? 23.683 48.524 79.949 1.00 20.40 38 SER H CA 1
ATOM 8621 C C . SER H 1 41 ? 23.653 49.925 79.382 1.00 20.51 38 SER H C 1
ATOM 8622 O O . SER H 1 41 ? 23.092 50.152 78.300 1.00 21.03 38 SER H O 1
ATOM 8625 N N . ALA H 1 42 ? 24.176 50.889 80.129 1.00 19.75 39 ALA H N 1
ATOM 8626 C CA . ALA H 1 42 ? 24.248 52.282 79.658 1.00 19.85 39 ALA H CA 1
ATOM 8627 C C . ALA H 1 42 ? 25.116 52.365 78.415 1.00 20.01 39 ALA H C 1
ATOM 8628 O O . ALA H 1 42 ? 24.815 53.103 77.474 1.00 20.29 39 ALA H O 1
ATOM 8630 N N . HIS H 1 43 ? 26.202 51.607 78.372 1.00 19.06 40 HIS H N 1
ATOM 8631 C CA . HIS H 1 43 ? 27.076 51.690 77.221 1.00 19.84 40 HIS H CA 1
ATOM 8632 C C . HIS H 1 43 ? 26.796 50.739 76.050 1.00 19.75 40 HIS H C 1
ATOM 8633 O O . HIS H 1 43 ? 27.080 51.080 74.941 1.00 19.05 40 HIS H O 1
ATOM 8640 N N . ARG H 1 44 ? 26.300 49.540 76.333 1.00 19.83 41 ARG H N 1
ATOM 8641 C CA . ARG H 1 44 ? 26.019 48.538 75.296 1.00 20.33 41 ARG H CA 1
ATOM 8642 C C . ARG H 1 44 ? 24.561 48.539 74.858 1.00 20.04 41 ARG H C 1
ATOM 8643 O O . ARG H 1 44 ? 24.288 48.175 73.734 1.00 20.17 41 ARG H O 1
ATOM 8651 N N . THR H 1 45 ? 23.641 48.992 75.712 1.00 20.60 42 THR H N 1
ATOM 8652 C CA . THR H 1 45 ? 22.226 49.103 75.317 1.00 20.32 42 THR H CA 1
ATOM 8653 C C . THR H 1 45 ? 21.673 50.465 75.688 1.00 19.99 42 THR H C 1
ATOM 8654 O O . THR H 1 45 ? 20.720 50.571 76.443 1.00 19.69 42 THR H O 1
ATOM 8658 N N . PRO H 1 46 ? 22.287 51.510 75.137 1.00 19.28 43 PRO H N 1
ATOM 8659 C CA . PRO H 1 46 ? 21.858 52.862 75.512 1.00 19.55 43 PRO H CA 1
ATOM 8660 C C . PRO H 1 46 ? 20.392 53.162 75.171 1.00 20.72 43 PRO H C 1
ATOM 8661 O O . PRO H 1 46 ? 19.693 53.843 75.937 1.00 19.49 43 PRO H O 1
ATOM 8665 N N . ASP H 1 47 ? 19.929 52.656 74.036 1.00 19.91 44 ASP H N 1
ATOM 8666 C CA . ASP H 1 47 ? 18.527 52.924 73.667 1.00 22.34 44 ASP H CA 1
ATOM 8667 C C . ASP H 1 47 ? 17.584 52.262 74.635 1.00 21.39 44 ASP H C 1
ATOM 8668 O O . ASP H 1 47 ? 16.598 52.849 75.046 1.00 22.25 44 ASP H O 1
ATOM 8673 N N . LYS H 1 48 ? 17.861 51.017 74.993 1.00 21.40 45 LYS H N 1
ATOM 8674 C CA . LYS H 1 48 ? 17.007 50.316 75.954 1.00 20.99 45 LYS H CA 1
ATOM 8675 C C . LYS H 1 48 ? 17.001 51.027 77.319 1.00 20.02 45 LYS H C 1
ATOM 8676 O O . LYS H 1 48 ? 15.980 51.097 77.984 1.00 19.90 45 LYS H O 1
ATOM 8698 N N . PHE H 1 50 ? 17.446 54.354 77.917 1.00 20.74 47 PHE H N 1
ATOM 8699 C CA . PHE H 1 50 ? 16.540 55.503 77.748 1.00 22.20 47 PHE H CA 1
ATOM 8700 C C . PHE H 1 50 ? 15.070 55.079 77.789 1.00 22.85 47 PHE H C 1
ATOM 8701 O O . PHE H 1 50 ? 14.265 55.689 78.510 1.00 23.79 47 PHE H O 1
ATOM 8709 N N . ASP H 1 51 ? 14.730 54.006 77.070 1.00 23.85 48 ASP H N 1
ATOM 8710 C CA . ASP H 1 51 ? 13.338 53.533 77.032 1.00 24.65 48 ASP H CA 1
ATOM 8711 C C . ASP H 1 51 ? 12.901 53.085 78.431 1.00 23.62 48 ASP H C 1
ATOM 8712 O O . ASP H 1 51 ? 11.812 53.406 78.875 1.00 22.95 48 ASP H O 1
ATOM 8717 N N . TYR H 1 52 ? 13.745 52.308 79.106 1.00 22.42 49 TYR H N 1
ATOM 8718 C CA . TYR H 1 52 ? 13.450 51.860 80.458 1.00 22.40 49 TYR H CA 1
ATOM 8719 C C . TYR H 1 52 ? 13.152 53.027 81.419 1.00 22.44 49 TYR H C 1
ATOM 8720 O O . TYR H 1 52 ? 12.150 53.023 82.159 1.00 21.77 49 TYR H O 1
ATOM 8729 N N . ALA H 1 53 ? 14.026 54.019 81.410 1.00 20.54 50 ALA H N 1
ATOM 8730 C CA . ALA H 1 53 ? 13.893 55.184 82.278 1.00 21.07 50 ALA H CA 1
ATOM 8731 C C . ALA H 1 53 ? 12.622 55.970 81.914 1.00 22.29 50 ALA H C 1
ATOM 8732 O O . ALA H 1 53 ? 11.839 56.341 82.790 1.00 21.57 50 ALA H O 1
ATOM 8734 N N . GLU H 1 54 ? 12.446 56.213 80.620 1.00 23.22 51 GLU H N 1
ATOM 8735 C CA . GLU H 1 54 ? 11.334 57.025 80.106 1.00 25.58 51 GLU H CA 1
ATOM 8736 C C . GLU H 1 54 ? 9.997 56.451 80.539 1.00 25.37 51 GLU H C 1
ATOM 8737 O O . GLU H 1 54 ? 9.084 57.196 80.909 1.00 25.96 51 GLU H O 1
ATOM 8743 N N . THR H 1 55 ? 9.886 55.126 80.500 1.00 24.70 52 THR H N 1
ATOM 8744 C CA . THR H 1 55 ? 8.604 54.446 80.739 1.00 25.66 52 THR H CA 1
ATOM 8745 C C . THR H 1 55 ? 8.386 53.927 82.168 1.00 25.06 52 THR H C 1
ATOM 8746 O O . THR H 1 55 ? 7.308 53.388 82.489 1.00 26.00 52 THR H O 1
ATOM 8750 N N . ALA H 1 56 ? 9.378 54.122 83.037 1.00 23.70 53 ALA H N 1
ATOM 8751 C CA . ALA H 1 56 ? 9.319 53.578 84.367 1.00 24.14 53 ALA H CA 1
ATOM 8752 C C . ALA H 1 56 ? 8.059 53.999 85.118 1.00 24.34 53 ALA H C 1
ATOM 8753 O O . ALA H 1 56 ? 7.364 53.163 85.678 1.00 24.85 53 ALA H O 1
ATOM 8755 N N . LYS H 1 57 ? 7.813 55.305 85.142 1.00 24.72 54 LYS H N 1
ATOM 8756 C CA . LYS H 1 57 ? 6.703 55.840 85.891 1.00 26.92 54 LYS H CA 1
ATOM 8757 C C . LYS H 1 57 ? 5.366 55.328 85.349 1.00 27.35 54 LYS H C 1
ATOM 8758 O O . LYS H 1 57 ? 4.526 54.917 86.120 1.00 28.34 54 LYS H O 1
ATOM 8764 N N . GLU H 1 58 ? 5.165 55.387 84.042 1.00 28.67 55 GLU H N 1
ATOM 8765 C CA . GLU H 1 58 ? 3.907 54.915 83.452 1.00 31.06 55 GLU H CA 1
ATOM 8766 C C . GLU H 1 58 ? 3.682 53.413 83.705 1.00 30.75 55 GLU H C 1
ATOM 8767 O O . GLU H 1 58 ? 2.538 52.944 83.770 1.00 31.17 55 GLU H O 1
ATOM 8773 N N . ARG H 1 59 ? 4.771 52.662 83.878 1.00 29.99 56 ARG H N 1
ATOM 8774 C CA . ARG H 1 59 ? 4.704 51.220 84.133 1.00 29.56 56 ARG H CA 1
ATOM 8775 C C . ARG H 1 59 ? 4.422 50.889 85.593 1.00 29.20 56 ARG H C 1
ATOM 8776 O O . ARG H 1 59 ? 4.357 49.721 85.963 1.00 28.53 56 ARG H O 1
ATOM 8784 N N . GLY H 1 60 ? 4.288 51.919 86.418 1.00 28.53 57 GLY H N 1
ATOM 8785 C CA . GLY H 1 60 ? 4.004 51.734 87.822 1.00 27.69 57 GLY H CA 1
ATOM 8786 C C . GLY H 1 60 ? 5.158 51.789 88.802 1.00 26.38 57 GLY H C 1
ATOM 8787 O O . GLY H 1 60 ? 4.936 51.700 90.001 1.00 27.11 57 GLY H O 1
ATOM 8788 N N . LEU H 1 61 ? 6.395 51.897 88.315 1.00 24.65 58 LEU H N 1
ATOM 8789 C CA . LEU H 1 61 ? 7.533 51.924 89.209 1.00 23.74 58 LEU H CA 1
ATOM 8790 C C . LEU H 1 61 ? 7.550 53.235 90.001 1.00 22.54 58 LEU H C 1
ATOM 8791 O O . LEU H 1 61 ? 7.090 54.302 89.519 1.00 22.53 58 LEU H O 1
ATOM 8796 N N . LYS H 1 62 ? 8.036 53.141 91.235 1.00 22.75 59 LYS H N 1
ATOM 8797 C CA . LYS H 1 62 ? 8.143 54.281 92.148 1.00 22.85 59 LYS H CA 1
ATOM 8798 C C . LYS H 1 62 ? 9.599 54.633 92.499 1.00 22.20 59 LYS H C 1
ATOM 8799 O O . LYS H 1 62 ? 9.910 55.760 92.892 1.00 21.14 59 LYS H O 1
ATOM 8805 N N . VAL H 1 63 ? 10.473 53.625 92.433 1.00 20.96 60 VAL H N 1
ATOM 8806 C CA . VAL H 1 63 ? 11.870 53.792 92.716 1.00 20.78 60 VAL H CA 1
ATOM 8807 C C . VAL H 1 63 ? 12.682 52.952 91.745 1.00 20.12 60 VAL H C 1
ATOM 8808 O O . VAL H 1 63 ? 12.252 51.874 91.361 1.00 20.25 60 VAL H O 1
ATOM 8812 N N . ILE H 1 64 ? 13.850 53.439 91.316 1.00 19.25 61 ILE H N 1
ATOM 8813 C CA . ILE H 1 64 ? 14.746 52.601 90.511 1.00 18.44 61 ILE H CA 1
ATOM 8814 C C . ILE H 1 64 ? 16.070 52.475 91.296 1.00 18.44 61 ILE H C 1
ATOM 8815 O O . ILE H 1 64 ? 16.590 53.476 91.793 1.00 18.31 61 ILE H O 1
ATOM 8820 N N . ILE H 1 65 ? 16.556 51.251 91.421 1.00 16.77 62 ILE H N 1
ATOM 8821 C CA . ILE H 1 65 ? 17.860 50.953 92.032 1.00 16.82 62 ILE H CA 1
ATOM 8822 C C . ILE H 1 65 ? 18.754 50.481 90.883 1.00 17.18 62 ILE H C 1
ATOM 8823 O O . ILE H 1 65 ? 18.434 49.487 90.216 1.00 16.86 62 ILE H O 1
ATOM 8828 N N . ALA H 1 66 ? 19.869 51.165 90.664 1.00 15.43 63 ALA H N 1
ATOM 8829 C CA . ALA H 1 66 ? 20.776 50.899 89.550 1.00 15.85 63 ALA H CA 1
ATOM 8830 C C . ALA H 1 66 ? 22.190 50.684 90.066 1.00 15.59 63 ALA H C 1
ATOM 8831 O O . ALA H 1 66 ? 22.701 51.523 90.812 1.00 16.99 63 ALA H O 1
ATOM 8833 N N . GLY H 1 67 ? 22.775 49.576 89.682 1.00 16.32 64 GLY H N 1
ATOM 8834 C CA . GLY H 1 67 ? 24.152 49.235 89.992 1.00 16.65 64 GLY H CA 1
ATOM 8835 C C . GLY H 1 67 ? 25.037 49.230 88.800 1.00 16.85 64 GLY H C 1
ATOM 8836 O O . GLY H 1 67 ? 24.640 48.789 87.696 1.00 17.78 64 GLY H O 1
ATOM 8837 N N . ALA H 1 68 ? 26.269 49.695 88.997 1.00 16.22 65 ALA H N 1
ATOM 8838 C CA . ALA H 1 68 ? 27.246 49.696 87.924 1.00 17.43 65 ALA H CA 1
ATOM 8839 C C . ALA H 1 68 ? 28.622 49.893 88.546 1.00 17.76 65 ALA H C 1
ATOM 8840 O O . ALA H 1 68 ? 28.745 50.376 89.637 1.00 16.95 65 ALA H O 1
ATOM 8842 N N . GLY H 1 69 ? 29.647 49.534 87.808 1.00 20.09 66 GLY H N 1
ATOM 8843 C CA . GLY H 1 69 ? 31.002 49.673 88.311 1.00 19.45 66 GLY H CA 1
ATOM 8844 C C . GLY H 1 69 ? 31.888 50.364 87.288 1.00 20.67 66 GLY H C 1
ATOM 8845 O O . GLY H 1 69 ? 31.494 50.596 86.131 1.00 20.67 66 GLY H O 1
ATOM 8846 N N . GLY H 1 70 ? 33.109 50.652 87.702 1.00 20.50 67 GLY H N 1
ATOM 8847 C CA . GLY H 1 70 ? 34.080 51.286 86.813 1.00 20.35 67 GLY H CA 1
ATOM 8848 C C . GLY H 1 70 ? 33.622 52.707 86.586 1.00 20.33 67 GLY H C 1
ATOM 8849 O O . GLY H 1 70 ? 33.257 53.407 87.525 1.00 19.78 67 GLY H O 1
ATOM 8850 N N . ALA H 1 71 ? 33.631 53.118 85.328 1.00 19.41 68 ALA H N 1
ATOM 8851 C CA . ALA H 1 71 ? 33.027 54.364 84.899 1.00 19.80 68 ALA H CA 1
ATOM 8852 C C . ALA H 1 71 ? 31.537 54.086 84.864 1.00 20.13 68 ALA H C 1
ATOM 8853 O O . ALA H 1 71 ? 30.969 53.662 83.852 1.00 21.24 68 ALA H O 1
ATOM 8855 N N . ALA H 1 72 ? 30.919 54.330 86.011 1.00 18.50 69 ALA H N 1
ATOM 8856 C CA . ALA H 1 72 ? 29.573 53.856 86.313 1.00 19.99 69 ALA H CA 1
ATOM 8857 C C . ALA H 1 72 ? 28.591 54.966 85.982 1.00 19.72 69 ALA H C 1
ATOM 8858 O O . ALA H 1 72 ? 28.365 55.850 86.784 1.00 22.55 69 ALA H O 1
ATOM 8860 N N . HIS H 1 73 ? 28.055 54.898 84.775 1.00 17.95 70 HIS H N 1
ATOM 8861 C CA . HIS H 1 73 ? 27.145 55.861 84.244 1.00 18.53 70 HIS H CA 1
ATOM 8862 C C . HIS H 1 73 ? 25.655 55.486 84.318 1.00 16.40 70 HIS H C 1
ATOM 8863 O O . HIS H 1 73 ? 24.808 56.363 84.205 1.00 17.63 70 HIS H O 1
ATOM 8870 N N . LEU H 1 74 ? 25.313 54.224 84.491 1.00 16.75 71 LEU H N 1
ATOM 8871 C CA . LEU H 1 74 ? 23.910 53.867 84.490 1.00 16.27 71 LEU H CA 1
ATOM 8872 C C . LEU H 1 74 ? 23.034 54.684 85.485 1.00 16.10 71 LEU H C 1
ATOM 8873 O O . LEU H 1 74 ? 21.964 55.199 85.078 1.00 16.85 71 LEU H O 1
ATOM 8878 N N . PRO H 1 75 ? 23.454 54.831 86.774 1.00 15.93 72 PRO H N 1
ATOM 8879 C CA . PRO H 1 75 ? 22.511 55.479 87.671 1.00 15.12 72 PRO H CA 1
ATOM 8880 C C . PRO H 1 75 ? 22.222 56.923 87.268 1.00 15.52 72 PRO H C 1
ATOM 8881 O O . PRO H 1 75 ? 21.056 57.370 87.295 1.00 15.93 72 PRO H O 1
ATOM 8885 N N . GLY H 1 76 ? 23.255 57.622 86.871 1.00 15.97 73 GLY H N 1
ATOM 8886 C CA . GLY H 1 76 ? 23.123 59.058 86.563 1.00 16.96 73 GLY H CA 1
ATOM 8887 C C . GLY H 1 76 ? 22.315 59.281 85.285 1.00 17.10 73 GLY H C 1
ATOM 8888 O O . GLY H 1 76 ? 21.533 60.257 85.170 1.00 17.78 73 GLY H O 1
ATOM 8897 N N . VAL H 1 78 ? 20.058 57.110 83.986 1.00 17.46 75 VAL H N 1
ATOM 8898 C CA . VAL H 1 78 ? 18.671 56.809 84.293 1.00 18.69 75 VAL H CA 1
ATOM 8899 C C . VAL H 1 78 ? 17.990 57.996 85.009 1.00 18.29 75 VAL H C 1
ATOM 8900 O O . VAL H 1 78 ? 16.861 58.447 84.631 1.00 18.33 75 VAL H O 1
ATOM 8904 N N . ALA H 1 79 ? 18.671 58.569 85.983 1.00 17.22 76 ALA H N 1
ATOM 8905 C CA . ALA H 1 79 ? 18.135 59.741 86.688 1.00 18.51 76 ALA H CA 1
ATOM 8906 C C . ALA H 1 79 ? 17.911 60.932 85.767 1.00 18.95 76 ALA H C 1
ATOM 8907 O O . ALA H 1 79 ? 16.976 61.703 85.983 1.00 20.25 76 ALA H O 1
ATOM 8909 N N . ALA H 1 80 ? 18.727 61.083 84.720 1.00 18.35 77 ALA H N 1
ATOM 8910 C CA . ALA H 1 80 ? 18.489 62.132 83.724 1.00 18.96 77 ALA H CA 1
ATOM 8911 C C . ALA H 1 80 ? 17.203 61.947 82.901 1.00 19.72 77 ALA H C 1
ATOM 8912 O O . ALA H 1 80 ? 16.733 62.896 82.325 1.00 20.19 77 ALA H O 1
ATOM 8914 N N . LYS H 1 81 ? 16.690 60.724 82.817 1.00 19.85 78 LYS H N 1
ATOM 8915 C CA . LYS H 1 81 ? 15.566 60.374 81.937 1.00 20.82 78 LYS H CA 1
ATOM 8916 C C . LYS H 1 81 ? 14.245 59.989 82.657 1.00 21.76 78 LYS H C 1
ATOM 8917 O O . LYS H 1 81 ? 13.253 59.669 82.013 1.00 21.81 78 LYS H O 1
ATOM 8923 N N . THR H 1 82 ? 14.250 59.999 83.974 1.00 21.30 79 THR H N 1
ATOM 8924 C CA . THR H 1 82 ? 13.020 59.789 84.764 1.00 22.97 79 THR H CA 1
ATOM 8925 C C . THR H 1 82 ? 12.943 60.810 85.887 1.00 23.57 79 THR H C 1
ATOM 8926 O O . THR H 1 82 ? 13.980 61.196 86.438 1.00 23.07 79 THR H O 1
ATOM 8930 N N . THR H 1 83 ? 11.734 61.202 86.303 1.00 24.87 80 THR H N 1
ATOM 8931 C CA . THR H 1 83 ? 11.582 62.022 87.520 1.00 26.26 80 THR H CA 1
ATOM 8932 C C . THR H 1 83 ? 11.549 61.190 88.816 1.00 25.32 80 THR H C 1
ATOM 8933 O O . THR H 1 83 ? 11.566 61.729 89.922 1.00 25.98 80 THR H O 1
ATOM 8937 N N . LEU H 1 84 ? 11.532 59.869 88.688 1.00 23.50 81 LEU H N 1
ATOM 8938 C CA . LEU H 1 84 ? 11.526 59.005 89.853 1.00 22.21 81 LEU H CA 1
ATOM 8939 C C . LEU H 1 84 ? 12.867 59.076 90.594 1.00 21.42 81 LEU H C 1
ATOM 8940 O O . LEU H 1 84 ? 13.913 59.259 89.975 1.00 22.68 81 LEU H O 1
ATOM 8945 N N . PRO H 1 85 ? 12.845 58.832 91.902 1.00 20.40 82 PRO H N 1
ATOM 8946 C CA . PRO H 1 85 ? 14.085 58.683 92.648 1.00 19.42 82 PRO H CA 1
ATOM 8947 C C . PRO H 1 85 ? 14.910 57.495 92.150 1.00 19.27 82 PRO H C 1
ATOM 8948 O O . PRO H 1 85 ? 14.389 56.375 92.025 1.00 20.20 82 PRO H O 1
ATOM 8952 N N . VAL H 1 86 ? 16.200 57.748 91.925 1.00 17.58 83 VAL H N 1
ATOM 8953 C CA . VAL H 1 86 ? 17.150 56.728 91.526 1.00 16.91 83 VAL H CA 1
ATOM 8954 C C . VAL H 1 86 ? 18.202 56.537 92.604 1.00 16.43 83 VAL H C 1
ATOM 8955 O O . VAL H 1 86 ? 18.802 57.496 93.108 1.00 16.27 83 VAL H O 1
ATOM 8959 N N . LEU H 1 87 ? 18.395 55.258 92.943 1.00 16.41 84 LEU H N 1
ATOM 8960 C CA . LEU H 1 87 ? 19.344 54.851 93.954 1.00 17.41 84 LEU H CA 1
ATOM 8961 C C . LEU H 1 87 ? 20.504 54.164 93.270 1.00 17.45 84 LEU H C 1
ATOM 8962 O O . LEU H 1 87 ? 20.323 53.237 92.480 1.00 19.32 84 LEU H O 1
ATOM 8967 N N . GLY H 1 88 ? 21.701 54.631 93.554 1.00 17.91 85 GLY H N 1
ATOM 8968 C CA . GLY H 1 88 ? 22.885 54.125 92.909 1.00 16.41 85 GLY H CA 1
ATOM 8969 C C . GLY H 1 88 ? 23.749 53.276 93.802 1.00 17.30 85 GLY H C 1
ATOM 8970 O O . GLY H 1 88 ? 24.071 53.669 94.925 1.00 16.72 85 GLY H O 1
ATOM 8971 N N . VAL H 1 89 ? 24.110 52.099 93.302 1.00 15.89 86 VAL H N 1
ATOM 8972 C CA . VAL H 1 89 ? 24.969 51.164 93.995 1.00 15.91 86 VAL H CA 1
ATOM 8973 C C . VAL H 1 89 ? 26.295 51.018 93.258 1.00 16.49 86 VAL H C 1
ATOM 8974 O O . VAL H 1 89 ? 26.342 50.493 92.120 1.00 15.77 86 VAL H O 1
ATOM 8978 N N . PRO H 1 90 ? 27.380 51.488 93.875 1.00 15.53 87 PRO H N 1
ATOM 8979 C CA . PRO H 1 90 ? 28.690 51.324 93.249 1.00 16.18 87 PRO H CA 1
ATOM 8980 C C . PRO H 1 90 ? 29.168 49.869 93.389 1.00 17.06 87 PRO H C 1
ATOM 8981 O O . PRO H 1 90 ? 29.367 49.360 94.494 1.00 18.37 87 PRO H O 1
ATOM 8985 N N . VAL H 1 91 ? 29.363 49.210 92.275 1.00 16.79 88 VAL H N 1
ATOM 8986 C CA . VAL H 1 91 ? 29.799 47.829 92.312 1.00 19.29 88 VAL H CA 1
ATOM 8987 C C . VAL H 1 91 ? 31.313 47.829 92.475 1.00 20.42 88 VAL H C 1
ATOM 8988 O O . VAL H 1 91 ? 32.030 48.640 91.874 1.00 21.84 88 VAL H O 1
ATOM 8992 N N . LYS H 1 92 ? 31.799 46.892 93.281 1.00 20.69 89 LYS H N 1
ATOM 8993 C CA . LYS H 1 92 ? 33.207 46.840 93.611 1.00 24.24 89 LYS H CA 1
ATOM 8994 C C . LYS H 1 92 ? 33.932 46.428 92.361 1.00 26.15 89 LYS H C 1
ATOM 8995 O O . LYS H 1 92 ? 33.752 45.317 91.860 1.00 28.75 89 LYS H O 1
ATOM 9001 N N . SER H 1 93 ? 34.697 47.354 91.815 1.00 26.16 90 SER H N 1
ATOM 9002 C CA . SER H 1 93 ? 35.494 47.076 90.629 1.00 27.02 90 SER H CA 1
ATOM 9003 C C . SER H 1 93 ? 36.763 46.316 90.998 1.00 28.10 90 SER H C 1
ATOM 9004 O O . SER H 1 93 ? 37.319 46.440 92.110 1.00 26.46 90 SER H O 1
ATOM 9007 N N . SER H 1 94 ? 37.241 45.530 90.041 1.00 29.13 91 SER H N 1
ATOM 9008 C CA . SER H 1 94 ? 38.376 44.678 90.300 1.00 30.17 91 SER H CA 1
ATOM 9009 C C . SER H 1 94 ? 39.677 45.468 90.465 1.00 29.59 91 SER H C 1
ATOM 9010 O O . SER H 1 94 ? 40.508 45.121 91.305 1.00 31.02 91 SER H O 1
ATOM 9013 N N A THR H 1 95 ? 39.873 46.516 89.671 0.50 28.11 92 THR H N 1
ATOM 9014 N N B THR H 1 95 ? 39.875 46.518 89.677 0.50 28.16 92 THR H N 1
ATOM 9015 C CA A THR H 1 95 ? 41.149 47.219 89.741 0.50 27.03 92 THR H CA 1
ATOM 9016 C CA B THR H 1 95 ? 41.144 47.230 89.764 0.50 27.17 92 THR H CA 1
ATOM 9017 C C A THR H 1 95 ? 41.205 48.258 90.867 0.50 25.86 92 THR H C 1
ATOM 9018 C C B THR H 1 95 ? 41.180 48.221 90.921 0.50 25.89 92 THR H C 1
ATOM 9019 O O A THR H 1 95 ? 42.200 48.317 91.589 0.50 26.32 92 THR H O 1
ATOM 9020 O O B THR H 1 95 ? 42.132 48.225 91.701 0.50 26.38 92 THR H O 1
ATOM 9027 N N . LEU H 1 96 ? 40.151 49.058 91.037 1.00 23.56 93 LEU H N 1
ATOM 9028 C CA . LEU H 1 96 ? 40.154 50.135 92.036 1.00 22.48 93 LEU H CA 1
ATOM 9029 C C . LEU H 1 96 ? 39.211 49.932 93.240 1.00 21.43 93 LEU H C 1
ATOM 9030 O O . LEU H 1 96 ? 38.953 50.870 93.984 1.00 20.76 93 LEU H O 1
ATOM 9035 N N . ASN H 1 97 ? 38.704 48.707 93.413 1.00 21.81 94 ASN H N 1
ATOM 9036 C CA . ASN H 1 97 ? 37.897 48.350 94.599 1.00 22.02 94 ASN H CA 1
ATOM 9037 C C . ASN H 1 97 ? 36.667 49.257 94.777 1.00 20.59 94 ASN H C 1
ATOM 9038 O O . ASN H 1 97 ? 36.198 49.471 95.887 1.00 20.74 94 ASN H O 1
ATOM 9043 N N . GLY H 1 98 ? 36.142 49.734 93.645 1.00 19.93 95 GLY H N 1
ATOM 9044 C CA . GLY H 1 98 ? 34.912 50.495 93.568 1.00 18.20 95 GLY H CA 1
ATOM 9045 C C . GLY H 1 98 ? 35.153 51.957 93.840 1.00 17.78 95 GLY H C 1
ATOM 9046 O O . GLY H 1 98 ? 34.185 52.713 93.972 1.00 17.31 95 GLY H O 1
ATOM 9047 N N . GLN H 1 99 ? 36.412 52.371 93.972 1.00 18.90 96 GLN H N 1
ATOM 9048 C CA . GLN H 1 99 ? 36.696 53.845 94.082 1.00 18.99 96 GLN H CA 1
ATOM 9049 C C . GLN H 1 99 ? 36.156 54.596 92.843 1.00 19.09 96 GLN H C 1
ATOM 9050 O O . GLN H 1 99 ? 35.573 55.684 92.969 1.00 18.09 96 GLN H O 1
ATOM 9056 N N . ASP H 1 100 ? 36.471 54.065 91.660 1.00 18.37 97 ASP H N 1
ATOM 9057 C CA . ASP H 1 100 ? 35.952 54.601 90.406 1.00 18.22 97 ASP H CA 1
ATOM 9058 C C . ASP H 1 100 ? 34.410 54.570 90.361 1.00 18.30 97 ASP H C 1
ATOM 9059 O O . ASP H 1 100 ? 33.771 55.567 90.027 1.00 17.82 97 ASP H O 1
ATOM 9064 N N . SER H 1 101 ? 33.826 53.426 90.711 1.00 15.96 98 SER H N 1
ATOM 9065 C CA . SER H 1 101 ? 32.386 53.278 90.777 1.00 17.56 98 SER H CA 1
ATOM 9066 C C . SER H 1 101 ? 31.740 54.371 91.644 1.00 15.46 98 SER H C 1
ATOM 9067 O O . SER H 1 101 ? 30.719 54.964 91.299 1.00 16.22 98 SER H O 1
ATOM 9070 N N . LEU H 1 102 ? 32.324 54.579 92.815 1.00 14.74 99 LEU H N 1
ATOM 9071 C CA . LEU H 1 102 ? 31.730 55.458 93.818 1.00 14.22 99 LEU H CA 1
ATOM 9072 C C . LEU H 1 102 ? 31.736 56.903 93.296 1.00 14.40 99 LEU H C 1
ATOM 9073 O O . LEU H 1 102 ? 30.691 57.559 93.295 1.00 15.55 99 LEU H O 1
ATOM 9078 N N . LEU H 1 103 ? 32.886 57.374 92.795 1.00 15.73 100 LEU H N 1
ATOM 9079 C CA . LEU H 1 103 ? 33.031 58.781 92.370 1.00 15.44 100 LEU H CA 1
ATOM 9080 C C . LEU H 1 103 ? 32.160 59.069 91.150 1.00 16.73 100 LEU H C 1
ATOM 9081 O O . LEU H 1 103 ? 31.563 60.171 91.045 1.00 17.93 100 LEU H O 1
ATOM 9086 N N . SER H 1 104 ? 32.056 58.075 90.266 1.00 16.93 101 SER H N 1
ATOM 9087 C CA . SER H 1 104 ? 31.292 58.151 89.025 1.00 17.54 101 SER H CA 1
ATOM 9088 C C . SER H 1 104 ? 29.798 58.248 89.273 1.00 16.94 101 SER H C 1
ATOM 9089 O O . SER H 1 104 ? 29.078 58.706 88.417 1.00 17.90 101 SER H O 1
ATOM 9092 N N . ILE H 1 105 ? 29.330 57.777 90.439 1.00 15.99 102 ILE H N 1
ATOM 9093 C CA . ILE H 1 105 ? 27.925 57.838 90.810 1.00 15.76 102 ILE H CA 1
ATOM 9094 C C . ILE H 1 105 ? 27.620 59.039 91.704 1.00 16.44 102 ILE H C 1
ATOM 9095 O O . ILE H 1 105 ? 26.683 59.806 91.456 1.00 17.60 102 ILE H O 1
ATOM 9100 N N . VAL H 1 106 ? 28.431 59.261 92.739 1.00 15.41 103 VAL H N 1
ATOM 9101 C CA . VAL H 1 106 ? 28.021 60.168 93.787 1.00 15.03 103 VAL H CA 1
ATOM 9102 C C . VAL H 1 106 ? 28.265 61.603 93.367 1.00 14.86 103 VAL H C 1
ATOM 9103 O O . VAL H 1 106 ? 27.539 62.506 93.781 1.00 17.25 103 VAL H O 1
ATOM 9107 N N . GLN H 1 107 ? 29.263 61.835 92.525 1.00 16.21 104 GLN H N 1
ATOM 9108 C CA . GLN H 1 107 ? 29.683 63.191 92.216 1.00 16.51 104 GLN H CA 1
ATOM 9109 C C . GLN H 1 107 ? 28.846 63.919 91.128 1.00 17.79 104 GLN H C 1
ATOM 9110 O O . GLN H 1 107 ? 29.354 64.761 90.387 1.00 19.43 104 GLN H O 1
ATOM 9124 N N . PRO H 1 109 ? 26.794 66.667 89.437 1.00 20.35 106 PRO H N 1
ATOM 9125 C CA . PRO H 1 109 ? 26.597 68.058 89.678 1.00 21.50 106 PRO H CA 1
ATOM 9126 C C . PRO H 1 109 ? 25.120 68.347 89.974 1.00 20.94 106 PRO H C 1
ATOM 9127 O O . PRO H 1 109 ? 24.250 67.551 89.698 1.00 20.60 106 PRO H O 1
ATOM 9131 N N . ALA H 1 110 ? 24.871 69.525 90.507 1.00 21.24 107 ALA H N 1
ATOM 9132 C CA . ALA H 1 110 ? 23.533 69.996 90.834 1.00 21.17 107 ALA H CA 1
ATOM 9133 C C . ALA H 1 110 ? 22.601 69.874 89.632 1.00 21.74 107 ALA H C 1
ATOM 9134 O O . ALA H 1 110 ? 22.981 70.241 88.517 1.00 22.46 107 ALA H O 1
ATOM 9136 N N . GLY H 1 111 ? 21.397 69.347 89.873 1.00 21.33 108 GLY H N 1
ATOM 9137 C CA . GLY H 1 111 ? 20.346 69.387 88.905 1.00 20.78 108 GLY H CA 1
ATOM 9138 C C . GLY H 1 111 ? 19.690 68.044 88.736 1.00 19.85 108 GLY H C 1
ATOM 9139 O O . GLY H 1 111 ? 18.474 67.971 88.485 1.00 21.41 108 GLY H O 1
ATOM 9140 N N . ILE H 1 112 ? 20.516 67.010 88.796 1.00 19.06 109 ILE H N 1
ATOM 9141 C CA . ILE H 1 112 ? 20.073 65.636 88.584 1.00 18.34 109 ILE H CA 1
ATOM 9142 C C . ILE H 1 112 ? 20.680 64.769 89.664 1.00 18.69 109 ILE H C 1
ATOM 9143 O O . ILE H 1 112 ? 21.878 64.421 89.609 1.00 18.66 109 ILE H O 1
ATOM 9148 N N . PRO H 1 113 ? 19.885 64.433 90.703 1.00 19.01 110 PRO H N 1
ATOM 9149 C CA . PRO H 1 113 ? 20.468 63.695 91.823 1.00 18.30 110 PRO H CA 1
ATOM 9150 C C . PRO H 1 113 ? 20.472 62.176 91.665 1.00 17.23 110 PRO H C 1
ATOM 9151 O O . PRO H 1 113 ? 19.589 61.606 91.009 1.00 17.72 110 PRO H O 1
ATOM 9155 N N . VAL H 1 114 ? 21.487 61.538 92.236 1.00 17.07 111 VAL H N 1
ATOM 9156 C CA . VAL H 1 114 ? 21.457 60.115 92.460 1.00 15.67 111 VAL H CA 1
ATOM 9157 C C . VAL H 1 114 ? 21.833 59.867 93.914 1.00 15.78 111 VAL H C 1
ATOM 9158 O O . VAL H 1 114 ? 22.934 60.258 94.379 1.00 16.48 111 VAL H O 1
ATOM 9162 N N . ALA H 1 115 ? 20.951 59.178 94.630 1.00 15.51 112 ALA H N 1
ATOM 9163 C CA . ALA H 1 115 ? 21.172 58.797 96.017 1.00 16.58 112 ALA H CA 1
ATOM 9164 C C . ALA H 1 115 ? 22.112 57.613 96.005 1.00 16.06 112 ALA H C 1
ATOM 9165 O O . ALA H 1 115 ? 21.747 56.529 95.503 1.00 16.32 112 ALA H O 1
ATOM 9167 N N . THR H 1 116 ? 23.308 57.810 96.555 1.00 15.26 113 THR H N 1
ATOM 9168 C CA . THR H 1 116 ? 24.390 56.820 96.528 1.00 14.99 113 THR H CA 1
ATOM 9169 C C . THR H 1 116 ? 24.627 56.120 97.822 1.00 14.25 113 THR H C 1
ATOM 9170 O O . THR H 1 116 ? 24.549 56.718 98.886 1.00 15.04 113 THR H O 1
ATOM 9174 N N . PHE H 1 117 ? 24.852 54.800 97.741 1.00 14.55 114 PHE H N 1
ATOM 9175 C CA . PHE H 1 117 ? 25.081 53.947 98.909 1.00 15.91 114 PHE H CA 1
ATOM 9176 C C . PHE H 1 117 ? 26.503 53.368 98.884 1.00 15.93 114 PHE H C 1
ATOM 9177 O O . PHE H 1 117 ? 27.262 53.621 97.926 1.00 16.54 114 PHE H O 1
ATOM 9185 N N . ALA H 1 118 ? 26.896 52.655 99.944 1.00 15.84 115 ALA H N 1
ATOM 9186 C CA . ALA H 1 118 ? 28.239 52.106 100.025 1.00 16.48 115 ALA H CA 1
ATOM 9187 C C . ALA H 1 118 ? 28.623 51.207 98.863 1.00 17.63 115 ALA H C 1
ATOM 9188 O O . ALA H 1 118 ? 27.772 50.534 98.232 1.00 16.86 115 ALA H O 1
ATOM 9190 N N . ILE H 1 119 ? 29.924 51.125 98.635 1.00 16.56 116 ILE H N 1
ATOM 9191 C CA . ILE H 1 119 ? 30.456 50.232 97.630 1.00 17.37 116 ILE H CA 1
ATOM 9192 C C . ILE H 1 119 ? 30.085 48.766 97.953 1.00 16.86 116 ILE H C 1
ATOM 9193 O O . ILE H 1 119 ? 30.231 48.293 99.083 1.00 17.76 116 ILE H O 1
ATOM 9198 N N . GLY H 1 120 ? 29.626 48.057 96.963 1.00 16.45 117 GLY H N 1
ATOM 9199 C CA . GLY H 1 120 ? 29.429 46.629 97.073 1.00 16.67 117 GLY H CA 1
ATOM 9200 C C . GLY H 1 120 ? 28.109 46.192 97.703 1.00 18.20 117 GLY H C 1
ATOM 9201 O O . GLY H 1 120 ? 27.107 46.899 97.662 1.00 20.16 117 GLY H O 1
ATOM 9210 N N . ALA H 1 122 ? 27.011 45.929 100.621 1.00 20.74 119 ALA H N 1
ATOM 9211 C CA . ALA H 1 122 ? 26.514 46.782 101.703 1.00 18.66 119 ALA H CA 1
ATOM 9212 C C . ALA H 1 122 ? 25.547 47.823 101.114 1.00 18.87 119 ALA H C 1
ATOM 9213 O O . ALA H 1 122 ? 24.445 48.016 101.629 1.00 18.54 119 ALA H O 1
ATOM 9215 N N . GLY H 1 123 ? 25.985 48.485 100.038 1.00 17.60 120 GLY H N 1
ATOM 9216 C CA . GLY H 1 123 ? 25.163 49.442 99.328 1.00 16.61 120 GLY H CA 1
ATOM 9217 C C . GLY H 1 123 ? 23.956 48.827 98.668 1.00 16.17 120 GLY H C 1
ATOM 9218 O O . GLY H 1 123 ? 22.880 49.429 98.665 1.00 16.22 120 GLY H O 1
ATOM 9219 N N . ALA H 1 124 ? 24.114 47.616 98.124 1.00 16.49 121 ALA H N 1
ATOM 9220 C CA . ALA H 1 124 ? 22.987 46.945 97.462 1.00 17.08 121 ALA H CA 1
ATOM 9221 C C . ALA H 1 124 ? 21.890 46.660 98.502 1.00 17.49 121 ALA H C 1
ATOM 9222 O O . ALA H 1 124 ? 20.710 46.977 98.290 1.00 17.15 121 ALA H O 1
ATOM 9224 N N . LYS H 1 125 ? 22.292 46.113 99.655 1.00 17.86 122 LYS H N 1
ATOM 9225 C CA . LYS H 1 125 ? 21.348 45.852 100.783 1.00 17.05 122 LYS H CA 1
ATOM 9226 C C . LYS H 1 125 ? 20.687 47.158 101.278 1.00 16.71 122 LYS H C 1
ATOM 9227 O O . LYS H 1 125 ? 19.447 47.273 101.422 1.00 17.10 122 LYS H O 1
ATOM 9233 N N . ASN H 1 126 ? 21.514 48.163 101.464 1.00 16.85 123 ASN H N 1
ATOM 9234 C CA . ASN H 1 126 ? 21.030 49.470 101.899 1.00 16.76 123 ASN H CA 1
ATOM 9235 C C . ASN H 1 126 ? 20.173 50.224 100.881 1.00 17.42 123 ASN H C 1
ATOM 9236 O O . ASN H 1 126 ? 19.229 50.917 101.265 1.00 16.45 123 ASN H O 1
ATOM 9241 N N . ALA H 1 127 ? 20.419 50.059 99.591 1.00 16.36 124 ALA H N 1
ATOM 9242 C CA . ALA H 1 127 ? 19.482 50.645 98.618 1.00 15.92 124 ALA H CA 1
ATOM 9243 C C . ALA H 1 127 ? 18.077 50.041 98.715 1.00 15.33 124 ALA H C 1
ATOM 9244 O O . ALA H 1 127 ? 17.069 50.743 98.662 1.00 17.80 124 ALA H O 1
ATOM 9246 N N . ALA H 1 128 ? 17.996 48.722 98.923 1.00 16.13 125 ALA H N 1
ATOM 9247 C CA . ALA H 1 128 ? 16.719 48.072 99.133 1.00 16.19 125 ALA H CA 1
ATOM 9248 C C . ALA H 1 128 ? 16.031 48.585 100.406 1.00 17.61 125 ALA H C 1
ATOM 9249 O O . ALA H 1 128 ? 14.828 48.892 100.410 1.00 17.52 125 ALA H O 1
ATOM 9251 N N . LEU H 1 129 ? 16.795 48.719 101.472 1.00 16.92 126 LEU H N 1
ATOM 9252 C CA . LEU H 1 129 ? 16.219 49.182 102.724 1.00 17.01 126 LEU H CA 1
ATOM 9253 C C . LEU H 1 129 ? 15.757 50.637 102.602 1.00 17.38 126 LEU H C 1
ATOM 9254 O O . LEU H 1 129 ? 14.720 51.012 103.147 1.00 18.21 126 LEU H O 1
ATOM 9259 N N . PHE H 1 130 ? 16.488 51.431 101.839 1.00 17.14 127 PHE H N 1
ATOM 9260 C CA . PHE H 1 130 ? 16.115 52.833 101.617 1.00 16.54 127 PHE H CA 1
ATOM 9261 C C . PHE H 1 130 ? 14.870 52.942 100.763 1.00 18.49 127 PHE H C 1
ATOM 9262 O O . PHE H 1 130 ? 14.015 53.810 101.007 1.00 19.17 127 PHE H O 1
ATOM 9270 N N . ALA H 1 131 ? 14.783 52.089 99.752 1.00 18.66 128 ALA H N 1
ATOM 9271 C CA . ALA H 1 131 ? 13.554 51.991 98.948 1.00 20.07 128 ALA H CA 1
ATOM 9272 C C . ALA H 1 131 ? 12.351 51.711 99.838 1.00 20.17 128 ALA H C 1
ATOM 9273 O O . ALA H 1 131 ? 11.316 52.329 99.695 1.00 22.71 128 ALA H O 1
ATOM 9275 N N . ALA H 1 132 ? 12.500 50.767 100.772 1.00 21.19 129 ALA H N 1
ATOM 9276 C CA . ALA H 1 132 ? 11.476 50.466 101.755 1.00 21.93 129 ALA H CA 1
ATOM 9277 C C . ALA H 1 132 ? 11.088 51.712 102.571 1.00 21.47 129 ALA H C 1
ATOM 9278 O O . ALA H 1 132 ? 9.906 51.950 102.794 1.00 22.05 129 ALA H O 1
ATOM 9280 N N . SER H 1 133 ? 12.046 52.557 102.970 1.00 21.04 130 SER H N 1
ATOM 9281 C CA . SER H 1 133 ? 11.698 53.734 103.741 1.00 22.40 130 SER H CA 1
ATOM 9282 C C . SER H 1 133 ? 10.945 54.757 102.885 1.00 22.59 130 SER H C 1
ATOM 9283 O O . SER H 1 133 ? 10.121 55.474 103.418 1.00 22.88 130 SER H O 1
ATOM 9286 N N . ILE H 1 134 ? 11.206 54.804 101.573 1.00 21.61 131 ILE H N 1
ATOM 9287 C CA . ILE H 1 134 ? 10.445 55.657 100.663 1.00 23.19 131 ILE H CA 1
ATOM 9288 C C . ILE H 1 134 ? 8.996 55.161 100.553 1.00 23.77 131 ILE H C 1
ATOM 9289 O O . ILE H 1 134 ? 8.059 55.950 100.570 1.00 26.27 131 ILE H O 1
ATOM 9294 N N . LEU H 1 135 ? 8.832 53.856 100.432 1.00 24.32 132 LEU H N 1
ATOM 9295 C CA . LEU H 1 135 ? 7.538 53.246 100.168 1.00 26.24 132 LEU H CA 1
ATOM 9296 C C . LEU H 1 135 ? 6.699 52.931 101.394 1.00 27.93 132 LEU H C 1
ATOM 9297 O O . LEU H 1 135 ? 5.526 52.590 101.244 1.00 27.81 132 LEU H O 1
ATOM 9302 N N . GLN H 1 136 ? 7.250 53.032 102.593 1.00 28.80 133 GLN H N 1
ATOM 9303 C CA . GLN H 1 136 ? 6.516 52.501 103.768 1.00 32.18 133 GLN H CA 1
ATOM 9304 C C . GLN H 1 136 ? 5.242 53.309 104.070 1.00 35.56 133 GLN H C 1
ATOM 9305 O O . GLN H 1 136 ? 4.300 52.796 104.672 1.00 35.66 133 GLN H O 1
ATOM 9311 N N . HIS H 1 137 ? 5.325 54.572 103.674 1.00 39.18 134 HIS H N 1
ATOM 9312 C CA . HIS H 1 137 ? 4.359 55.659 103.772 1.00 43.91 134 HIS H CA 1
ATOM 9313 C C . HIS H 1 137 ? 3.304 55.458 102.682 1.00 45.64 134 HIS H C 1
ATOM 9314 O O . HIS H 1 137 ? 2.917 56.406 101.983 1.00 47.36 134 HIS H O 1
ATOM 9321 N N . THR H 1 138 ? 2.846 54.212 102.541 1.00 46.42 135 THR H N 1
ATOM 9322 C CA . THR H 1 138 ? 2.066 53.783 101.392 1.00 47.15 135 THR H CA 1
ATOM 9323 C C . THR H 1 138 ? 1.396 52.429 101.646 1.00 47.36 135 THR H C 1
ATOM 9324 O O . THR H 1 138 ? 0.300 52.179 101.142 1.00 47.81 135 THR H O 1
ATOM 9328 N N . ASP H 1 139 ? 2.058 51.549 102.401 1.00 45.49 136 ASP H N 1
ATOM 9329 C CA . ASP H 1 139 ? 1.520 50.226 102.716 1.00 45.54 136 ASP H CA 1
ATOM 9330 C C . ASP H 1 139 ? 1.966 49.888 104.122 1.00 43.86 136 ASP H C 1
ATOM 9331 O O . ASP H 1 139 ? 3.164 49.754 104.391 1.00 42.51 136 ASP H O 1
ATOM 9336 N N . ILE H 1 140 ? 0.987 49.733 105.000 1.00 43.07 137 ILE H N 1
ATOM 9337 C CA . ILE H 1 140 ? 1.250 49.476 106.395 1.00 42.02 137 ILE H CA 1
ATOM 9338 C C . ILE H 1 140 ? 2.076 48.202 106.528 1.00 39.49 137 ILE H C 1
ATOM 9339 O O . ILE H 1 140 ? 2.870 48.088 107.461 1.00 37.38 137 ILE H O 1
ATOM 9344 N N . ASN H 1 141 ? 1.907 47.275 105.580 1.00 36.99 138 ASN H N 1
ATOM 9345 C CA . ASN H 1 141 ? 2.652 46.022 105.594 1.00 35.79 138 ASN H CA 1
ATOM 9346 C C . ASN H 1 141 ? 4.134 46.242 105.346 1.00 33.13 138 ASN H C 1
ATOM 9347 O O . ASN H 1 141 ? 4.948 45.550 105.931 1.00 31.91 138 ASN H O 1
ATOM 9352 N N . ILE H 1 142 ? 4.476 47.211 104.492 1.00 31.29 139 ILE H N 1
ATOM 9353 C CA . ILE H 1 142 ? 5.897 47.525 104.255 1.00 29.10 139 ILE H CA 1
ATOM 9354 C C . ILE H 1 142 ? 6.483 48.230 105.473 1.00 28.38 139 ILE H C 1
ATOM 9355 O O . ILE H 1 142 ? 7.594 47.912 105.881 1.00 25.39 139 ILE H O 1
ATOM 9360 N N . ALA H 1 143 ? 5.748 49.180 106.064 1.00 28.85 140 ALA H N 1
ATOM 9361 C CA . ALA H 1 143 ? 6.215 49.836 107.314 1.00 28.55 140 ALA H CA 1
ATOM 9362 C C . ALA H 1 143 ? 6.494 48.798 108.413 1.00 28.56 140 ALA H C 1
ATOM 9363 O O . ALA H 1 143 ? 7.538 48.830 109.089 1.00 26.59 140 ALA H O 1
ATOM 9365 N N . LYS H 1 144 ? 5.547 47.878 108.595 1.00 28.39 141 LYS H N 1
ATOM 9366 C CA . LYS H 1 144 ? 5.703 46.811 109.576 1.00 29.04 141 LYS H CA 1
ATOM 9367 C C . LYS H 1 144 ? 6.916 45.944 109.281 1.00 26.66 141 LYS H C 1
ATOM 9368 O O . LYS H 1 144 ? 7.662 45.581 110.196 1.00 26.35 141 LYS H O 1
ATOM 9374 N N . ALA H 1 145 ? 7.106 45.608 108.009 1.00 25.36 142 ALA H N 1
ATOM 9375 C CA . ALA H 1 145 ? 8.206 44.713 107.597 1.00 24.51 142 ALA H CA 1
ATOM 9376 C C . ALA H 1 145 ? 9.557 45.367 107.863 1.00 23.24 142 ALA H C 1
ATOM 9377 O O . ALA H 1 145 ? 10.483 44.739 108.339 1.00 24.05 142 ALA H O 1
ATOM 9379 N N . LEU H 1 146 ? 9.662 46.632 107.527 1.00 22.87 143 LEU H N 1
ATOM 9380 C CA . LEU H 1 146 ? 10.903 47.362 107.764 1.00 22.23 143 LEU H CA 1
ATOM 9381 C C . LEU H 1 146 ? 11.203 47.487 109.274 1.00 22.37 143 LEU H C 1
ATOM 9382 O O . LEU H 1 146 ? 12.339 47.336 109.721 1.00 20.60 143 LEU H O 1
ATOM 9387 N N . ALA H 1 147 ? 10.175 47.849 110.048 1.00 23.65 144 ALA H N 1
ATOM 9388 C CA . ALA H 1 147 ? 10.317 47.963 111.487 1.00 24.00 144 ALA H CA 1
ATOM 9389 C C . ALA H 1 147 ? 10.774 46.612 112.068 1.00 24.43 144 ALA H C 1
ATOM 9390 O O . ALA H 1 147 ? 11.679 46.584 112.908 1.00 24.55 144 ALA H O 1
ATOM 9392 N N . GLU H 1 148 ? 10.225 45.500 111.579 1.00 25.00 145 GLU H N 1
ATOM 9393 C CA . GLU H 1 148 ? 10.662 44.175 112.015 1.00 26.09 145 GLU H CA 1
ATOM 9394 C C . GLU H 1 148 ? 12.099 43.846 111.605 1.00 25.14 145 GLU H C 1
ATOM 9395 O O . GLU H 1 148 ? 12.844 43.268 112.364 1.00 23.91 145 GLU H O 1
ATOM 9401 N N . PHE H 1 149 ? 12.475 44.234 110.400 1.00 23.90 146 PHE H N 1
ATOM 9402 C CA . PHE H 1 149 ? 13.830 44.008 109.926 1.00 24.68 146 PHE H CA 1
ATOM 9403 C C . PHE H 1 149 ? 14.792 44.700 110.871 1.00 23.43 146 PHE H C 1
ATOM 9404 O O . PHE H 1 149 ? 15.751 44.104 111.295 1.00 24.45 146 PHE H O 1
ATOM 9412 N N . ARG H 1 150 ? 14.522 45.947 111.229 1.00 21.55 147 ARG H N 1
ATOM 9413 C CA . ARG H 1 150 ? 15.395 46.653 112.163 1.00 21.62 147 ARG H CA 1
ATOM 9414 C C . ARG H 1 150 ? 15.435 46.058 113.552 1.00 22.73 147 ARG H C 1
ATOM 9415 O O . ARG H 1 150 ? 16.500 45.924 114.169 1.00 21.26 147 ARG H O 1
ATOM 9423 N N . ALA H 1 151 ? 14.260 45.667 114.036 1.00 23.34 148 ALA H N 1
ATOM 9424 C CA . ALA H 1 151 ? 14.193 45.020 115.346 1.00 24.40 148 ALA H CA 1
ATOM 9425 C C . ALA H 1 151 ? 15.013 43.744 115.346 1.00 24.48 148 ALA H C 1
ATOM 9426 O O . ALA H 1 151 ? 15.701 43.517 116.315 1.00 24.57 148 ALA H O 1
ATOM 9428 N N . GLU H 1 152 ? 14.958 42.943 114.286 1.00 25.56 149 GLU H N 1
ATOM 9429 C CA . GLU H 1 152 ? 15.702 41.679 114.247 1.00 28.16 149 GLU H CA 1
ATOM 9430 C C . GLU H 1 152 ? 17.212 41.946 114.267 1.00 27.56 149 GLU H C 1
ATOM 9431 O O . GLU H 1 152 ? 17.942 41.276 114.995 1.00 27.07 149 GLU H O 1
ATOM 9437 N N . GLN H 1 153 ? 17.677 42.931 113.483 1.00 26.36 150 GLN H N 1
ATOM 9438 C CA . GLN H 1 153 ? 19.128 43.195 113.426 1.00 25.73 150 GLN H CA 1
ATOM 9439 C C . GLN H 1 153 ? 19.656 43.763 114.747 1.00 26.04 150 GLN H C 1
ATOM 9440 O O . GLN H 1 153 ? 20.814 43.484 115.147 1.00 24.79 150 GLN H O 1
ATOM 9446 N N . THR H 1 154 ? 18.830 44.572 115.419 1.00 24.81 151 THR H N 1
ATOM 9447 C CA . THR H 1 154 ? 19.144 45.050 116.748 1.00 24.51 151 THR H CA 1
ATOM 9448 C C . THR H 1 154 ? 19.218 43.896 117.773 1.00 25.53 151 THR H C 1
ATOM 9449 O O . THR H 1 154 ? 20.186 43.777 118.506 1.00 25.11 151 THR H O 1
ATOM 9453 N N . ARG H 1 155 ? 18.205 43.029 117.746 1.00 27.58 152 ARG H N 1
ATOM 9454 C CA . ARG H 1 155 ? 18.140 41.848 118.605 1.00 29.26 152 ARG H CA 1
ATOM 9455 C C . ARG H 1 155 ? 19.353 40.911 118.432 1.00 28.88 152 ARG H C 1
ATOM 9456 O O . ARG H 1 155 ? 19.871 40.418 119.446 1.00 30.27 152 ARG H O 1
ATOM 9464 N N . PHE H 1 156 ? 19.840 40.710 117.201 1.00 27.78 153 PHE H N 1
ATOM 9465 C CA . PHE H 1 156 ? 21.055 39.874 116.969 1.00 28.84 153 PHE H CA 1
ATOM 9466 C C . PHE H 1 156 ? 22.239 40.403 117.808 1.00 28.16 153 PHE H C 1
ATOM 9467 O O . PHE H 1 156 ? 23.076 39.614 118.296 1.00 28.67 153 PHE H O 1
ATOM 9475 N N . VAL H 1 157 ? 22.357 41.723 117.919 1.00 24.90 154 VAL H N 1
ATOM 9476 C CA . VAL H 1 157 ? 23.471 42.292 118.651 1.00 24.31 154 VAL H CA 1
ATOM 9477 C C . VAL H 1 157 ? 23.180 42.305 120.155 1.00 24.33 154 VAL H C 1
ATOM 9478 O O . VAL H 1 157 ? 24.033 41.910 120.937 1.00 26.94 154 VAL H O 1
ATOM 9482 N N . LEU H 1 158 ? 22.010 42.783 120.552 1.00 24.82 155 LEU H N 1
ATOM 9483 C CA . LEU H 1 158 ? 21.643 42.827 122.012 1.00 27.37 155 LEU H CA 1
ATOM 9484 C C . LEU H 1 158 ? 21.654 41.461 122.709 1.00 28.22 155 LEU H C 1
ATOM 9485 O O . LEU H 1 158 ? 22.094 41.348 123.850 1.00 27.89 155 LEU H O 1
ATOM 9490 N N . GLU H 1 159 ? 21.207 40.432 122.023 1.00 31.24 156 GLU H N 1
ATOM 9491 C CA . GLU H 1 159 ? 21.156 39.098 122.631 1.00 33.41 156 GLU H CA 1
ATOM 9492 C C . GLU H 1 159 ? 22.501 38.375 122.562 1.00 34.60 156 GLU H C 1
ATOM 9493 O O . GLU H 1 159 ? 22.688 37.382 123.257 1.00 34.78 156 GLU H O 1
ATOM 9499 N N . ASN H 1 160 ? 23.429 38.852 121.718 1.00 35.07 157 ASN H N 1
ATOM 9500 C CA . ASN H 1 160 ? 24.729 38.206 121.539 1.00 36.00 157 ASN H CA 1
ATOM 9501 C C . ASN H 1 160 ? 25.903 39.158 121.786 1.00 35.23 157 ASN H C 1
ATOM 9502 O O . ASN H 1 160 ? 26.715 39.402 120.882 1.00 35.16 157 ASN H O 1
ATOM 9507 N N . PRO H 1 161 ? 25.993 39.721 123.006 1.00 34.77 158 PRO H N 1
ATOM 9508 C CA . PRO H 1 161 ? 26.956 40.798 123.321 1.00 34.11 158 PRO H CA 1
ATOM 9509 C C . PRO H 1 161 ? 28.403 40.351 123.451 1.00 35.10 158 PRO H C 1
ATOM 9510 O O . PRO H 1 161 ? 29.319 41.118 123.170 1.00 32.67 158 PRO H O 1
ATOM 9514 N N . ASP H 1 162 ? 28.621 39.100 123.848 1.00 36.67 159 ASP H N 1
ATOM 9515 C CA . ASP H 1 162 ? 29.964 38.609 124.061 1.00 38.26 159 ASP H CA 1
ATOM 9516 C C . ASP H 1 162 ? 30.510 37.994 122.780 1.00 39.32 159 ASP H C 1
ATOM 9517 O O . ASP H 1 162 ? 29.990 36.978 122.307 1.00 40.13 159 ASP H O 1
ATOM 9522 N N . PRO H 1 163 ? 31.575 38.592 122.212 1.00 40.43 160 PRO H N 1
ATOM 9523 C CA . PRO H 1 163 ? 32.117 38.034 120.979 1.00 41.61 160 PRO H CA 1
ATOM 9524 C C . PRO H 1 163 ? 32.917 36.740 121.229 1.00 43.85 160 PRO H C 1
ATOM 9525 O O . PRO H 1 163 ? 33.037 35.921 120.326 1.00 43.56 160 PRO H O 1
ATOM 9529 N N . ARG H 1 164 ? 33.428 36.556 122.448 1.00 46.07 161 ARG H N 1
ATOM 9530 C CA . ARG H 1 164 ? 34.229 35.366 122.794 1.00 48.24 161 ARG H CA 1
ATOM 9531 C C . ARG H 1 164 ? 33.377 34.091 122.887 1.00 49.71 161 ARG H C 1
ATOM 9532 O O . ARG H 1 164 ? 32.222 34.120 123.327 1.00 50.13 161 ARG H O 1
ATOM 9540 N N . GLU H 1 165 ? 33.959 32.956 122.519 1.00 51.02 162 GLU H N 1
ATOM 9541 C CA . GLU H 1 165 ? 33.326 31.673 122.805 1.00 52.15 162 GLU H CA 1
ATOM 9542 C C . GLU H 1 165 ? 34.025 31.023 124.009 1.00 52.69 162 GLU H C 1
ATOM 9543 O O . GLU H 1 165 ? 33.385 30.338 124.804 1.00 52.37 162 GLU H O 1
#

Secondary structure (DSSP, 8-state):
-EEEEE---GGGGG--HHHHHHHHTT-EEEE----TTT-S---HHHHHTTTTT--EEEEEE-SS--S---GGG-SS-EEEEE---TTTTTHHHHHHHH--TTS--EE-----HHHHHHHHHHHHHGGG-HHHHHHHHHHHHHHHHHHHT-----/-EEEEE---GGGTT--HHHHHHHHTT-EEEE----TTT-S---HHHHHTTTTT--EEEEEEESS--S---GGG-SS-EEEEEE--TTTTTHHHHHHHH--TTS--EE-----HHHHHHHHHHHHHGGG-HHHHHHHHHHHHHHHHHHHH---TT-/---EEE---GGGTT--HHHHHHHHTT--EEE----TTT-S---HHHHHTTTTT--EEEEEE-SS--S---TTT-SS-EEEEE---TTTTTHHHHHHHH--TTS--EE-----HHHHHHHHHHHHHTTS-HHHHHHHHHHHHHHHHHHHH---S--/-EEEEE---GGGTT--HHHHHHHHTT-EEEE----TTT-S---HHHHHTTTTT--EEEEEE-SS--S---GGG-SS-EEEEE---TTTTTHHHHHHHH--TTS--EE-----HHHHHHHHHHHHHTTT-HHHHHHHHHHHHHHHHHHHH---TT--/-EEEEE---GGGTT--HHHHHHHHTT-EEEE----TTT-S---HHHHHTTTTT--EEEEEE-SS--S---GGG-SS-EEEEEPPPTTTTTHHHHHHHH--TTS--EE-----HHHHHHHHHHHHHGGG-HHHHHHHHHHHHHHHHHHHT-----/---EEE---GGGTT--HHHHHHHHTT--EEE----TTTSS---HHHHHHTTTT--EEEEEE-SS--S---TTT-SS-EEEEEPPPTTTTTHHHHHHHH--TTS--EE-----HHHHHHHHHHHHHGGG-HHHHHHHHHHHHHHHHHHHH-------/-EEEEE---GGGTT--HHHHHHHHTT-EEEE----TTT-S---HHHHHTTTTT--EEEEEE-SS--S---TTT-SS-EEEEE---TTTTTHHHHHHHH--TTS--EE-----HHHHHHHHHHHHHGGG-HHHHHHHHHHHHHHHHHHHT----/-EEEEE---GGGTT--HHHHHHHHTT-EEEE----TTT-S---HHHHHTTTTT--EEEEEE-SS--S---TTT-SS-EEEEE---TTTTTHHHHHHHH--TTS--EE-----HHHHHHHHHHHHHTTT-HHHHHHHHHHHHHHHHHHHT------

B-factor: mean 26.39, std 8.22, range [12.38, 64.5]

CATH classification: 3.40.50.1970

Solvent-accessible surface area: 40441 Å² total

Organism: Francisella tularensis subsp. tularensis (strain SCHU S4 / Schu 4) (NCBI:txid177416)

Nearest PDB structures (foldseek):
  1o4v-assembly1_A  TM=9.832E-01  e=1.288E-19  Thermotoga maritima
  3lp6-assembly1_C  TM=9.655E-01  e=1.812E-17  Mycobacterium tuberculosis
  5clg-assembly1_A  TM=9.678E-01  e=6.985E-17  Acetobacter aceti 1023
  2ywx-assembly1_A  TM=9.163E-01  e=9.928E-14  Methanocaldococcus jannaschii
  7ale-assembly1_A  TM=8.125E-01  e=2.117E-08  Homo sapiens

InterPro domains:
  IPR000031 PurE domain [PF00731] (4-151)
  IPR000031 PurE domain [SM01001] (3-154)
  IPR000031 PurE domain [TIGR01162] (5-159)
  IPR024694 PurE, prokaryotic type [PIRSF001338] (3-157)
  IPR024694 PurE, prokaryotic type [PTHR23046] (3-159)
  IPR033747 Class I PurE [MF_01929] (5-158)

Radius of gyration: 30.78 Å; Cα contacts (8 Å, |Δi|>4): 3105; chains: 8; bounding box: 86×56×87 Å